Protein AF-A0A842XKF2-F1 (afdb_monomer)

Solvent-accessible surface area (backbone atoms only — not comparable to full-atom values): 44556 Å² total; per-residue (Å²): 139,77,73,93,67,65,79,71,68,53,68,72,65,58,70,78,71,80,71,83,78,85,84,82,89,79,90,79,84,79,77,77,80,40,73,62,61,57,47,56,52,50,48,52,55,49,52,49,54,36,50,52,68,66,30,60,85,83,46,47,69,69,35,35,66,56,83,80,93,69,58,52,69,53,59,50,50,55,50,38,55,50,48,57,61,28,48,61,24,48,80,67,70,38,50,69,66,24,46,53,39,48,59,62,62,43,44,48,45,51,67,65,48,50,50,62,65,71,66,69,59,45,58,62,42,52,56,52,50,56,54,43,57,63,60,63,71,77,71,86,83,79,88,77,53,34,48,76,78,48,76,51,62,39,58,86,75,33,39,28,84,39,60,36,40,37,39,32,38,67,48,49,92,83,68,36,71,64,49,40,35,40,35,35,22,56,72,83,48,77,75,47,79,42,74,31,47,81,52,100,84,27,33,37,40,73,44,75,51,46,43,35,78,35,41,38,37,33,34,46,38,36,31,22,66,76,70,37,71,29,71,57,71,83,46,73,48,58,24,38,55,86,74,45,43,48,71,45,78,74,50,58,41,63,88,70,34,38,49,64,42,60,36,42,36,38,28,38,69,49,61,60,95,42,43,56,37,81,62,51,56,34,35,32,35,34,70,73,87,69,77,44,82,33,73,43,51,80,55,98,79,34,37,37,26,64,47,78,52,42,85,54,82,43,54,40,37,35,34,46,36,35,28,28,63,69,68,37,58,37,70,52,72,80,47,71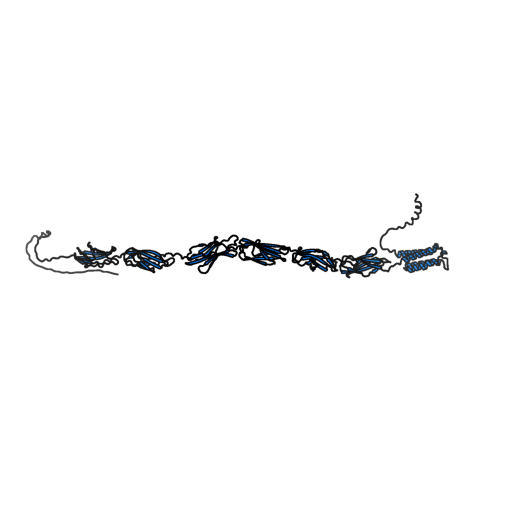,49,59,31,46,81,79,74,63,21,42,37,42,70,74,29,71,58,70,72,36,67,41,41,50,75,41,67,38,28,32,40,34,46,50,98,60,51,45,37,34,41,37,22,55,62,92,43,79,76,49,72,44,73,67,65,46,78,49,75,47,80,42,71,46,75,45,92,90,49,69,67,32,81,41,40,44,35,37,35,18,29,32,69,90,68,47,57,30,69,34,73,37,46,32,30,33,39,73,74,44,40,48,70,52,82,70,49,58,40,60,86,78,35,39,47,62,45,61,34,44,38,37,29,45,72,50,68,68,90,62,55,69,46,84,63,49,44,34,41,36,37,27,69,68,96,58,82,46,76,44,76,40,44,65,90,79,83,36,39,34,41,69,48,78,42,47,61,52,73,39,51,38,39,34,34,45,37,32,29,28,61,68,67,40,57,40,64,58,72,78,47,73,52,61,26,33,66,71,82,86,64,60,32,46,43,37,71,50,63,76,57,54,64,46,49,46,73,43,78,36,46,35,39,31,75,77,33,51,32,89,83,68,44,71,59,37,37,35,38,36,50,58,82,83,53,69,52,78,39,76,59,51,63,53,77,49,62,47,79,57,61,46,80,29,53,30,34,43,36,34,28,30,77,89,70,40,60,26,66,32,76,51,67,34,40,28,36,76,75,66,31,48,45,36,71,51,64,80,58,57,65,48,47,49,66,44,75,36,44,37,40,33,83,74,39,50,45,96,76,68,47,71,71,46,38,41,35,38,48,61,81,85,52,71,53,55,60,59,64,45,78,49,59,43,88,61,65,46,79,28,53,30,32,42,36,31,26,28,73,89,66,41,63,27,68,37,73,52,70,35,39,32,38,80,91,87,90,88,87,89,87,88,80,89,78,85,88,88,86,81,79,82,72,89,79,79,93,74,80,57,98,70,74,72,85,77,84,86,89,85,86,89,84,89,86,90,91,88,92,89,90,88,90,91,91,93,88,93,84,93,82,90,78,137

Structure (mmCIF, N/CA/C/O backbone):
data_AF-A0A842XKF2-F1
#
_entry.id   AF-A0A842XKF2-F1
#
loop_
_atom_site.group_PDB
_atom_site.id
_atom_site.type_symbol
_atom_site.label_atom_id
_atom_site.label_alt_id
_atom_site.label_comp_id
_atom_site.label_asym_id
_atom_site.label_entity_id
_atom_site.label_seq_id
_atom_site.pdbx_PDB_ins_code
_atom_site.Cartn_x
_atom_site.Cartn_y
_atom_site.Cartn_z
_atom_site.occupancy
_atom_site.B_iso_or_equiv
_atom_site.auth_seq_id
_atom_site.auth_comp_id
_atom_site.auth_asym_id
_atom_site.auth_atom_id
_atom_site.pdbx_PDB_model_num
ATOM 1 N N . MET A 1 1 ? 37.823 -21.810 -135.106 1.00 29.28 1 MET A N 1
ATOM 2 C CA . MET A 1 1 ? 38.625 -22.463 -136.179 1.00 29.28 1 MET A CA 1
ATOM 3 C C . MET A 1 1 ? 39.905 -21.656 -136.368 1.00 29.28 1 MET A C 1
ATOM 5 O O . MET A 1 1 ? 39.792 -20.449 -136.311 1.00 29.28 1 MET A O 1
ATOM 9 N N . LYS A 1 2 ? 41.113 -22.193 -136.575 1.00 41.44 2 LYS A N 1
ATOM 10 C CA . LYS A 1 2 ? 41.605 -23.583 -136.616 1.00 41.44 2 LYS A CA 1
ATOM 11 C C . LYS A 1 2 ? 42.814 -23.689 -135.672 1.00 41.44 2 LYS A C 1
ATOM 13 O O . LYS A 1 2 ? 43.673 -22.826 -135.697 1.00 41.44 2 LYS A O 1
ATOM 18 N N . LYS A 1 3 ? 42.867 -24.797 -134.924 1.00 34.66 3 LYS A N 1
ATOM 19 C CA . LYS A 1 3 ? 44.064 -25.555 -134.506 1.00 34.66 3 LYS A CA 1
ATOM 20 C C . LYS A 1 3 ? 45.355 -24.739 -134.274 1.00 34.66 3 LYS A C 1
ATOM 22 O O . LYS A 1 3 ? 46.021 -24.329 -135.214 1.00 34.66 3 LYS A O 1
ATOM 27 N N . ARG A 1 4 ? 45.871 -24.704 -133.040 1.00 43.09 4 ARG A N 1
ATOM 28 C CA . ARG A 1 4 ? 46.594 -25.868 -132.467 1.00 43.09 4 ARG A CA 1
ATOM 29 C C . ARG A 1 4 ? 47.435 -26.611 -133.527 1.00 43.09 4 ARG A C 1
ATOM 31 O O . ARG A 1 4 ? 47.161 -27.780 -133.793 1.00 43.09 4 ARG A O 1
ATOM 38 N N . ARG A 1 5 ? 48.386 -25.937 -134.192 1.00 44.81 5 ARG A N 1
ATOM 39 C CA . ARG A 1 5 ? 49.417 -26.602 -135.025 1.00 44.81 5 ARG A CA 1
ATOM 40 C C . ARG A 1 5 ? 50.716 -25.828 -135.301 1.00 44.81 5 ARG A C 1
ATOM 42 O O . ARG A 1 5 ? 51.543 -26.343 -136.040 1.00 44.81 5 ARG A O 1
ATOM 49 N N . LEU A 1 6 ? 50.956 -24.700 -134.622 1.00 37.41 6 LEU A N 1
ATOM 50 C CA . LEU A 1 6 ? 52.328 -24.257 -134.295 1.00 37.41 6 LEU A CA 1
ATOM 51 C C . LEU A 1 6 ? 52.665 -24.417 -132.793 1.00 37.41 6 LEU A C 1
ATOM 53 O O . LEU A 1 6 ? 53.823 -24.574 -132.426 1.00 37.41 6 LEU A O 1
ATOM 57 N N . ILE A 1 7 ? 51.639 -24.601 -131.949 1.00 46.97 7 ILE A N 1
ATOM 58 C CA . ILE A 1 7 ? 51.717 -25.025 -130.529 1.00 46.97 7 ILE A CA 1
ATOM 59 C C . ILE A 1 7 ? 52.040 -26.544 -130.396 1.00 46.97 7 ILE A C 1
ATOM 61 O O . ILE A 1 7 ? 51.790 -27.176 -129.379 1.00 46.97 7 ILE A O 1
ATOM 65 N N . VAL A 1 8 ? 52.578 -27.174 -131.450 1.00 46.44 8 VAL A N 1
ATOM 66 C CA . VAL A 1 8 ? 52.997 -28.599 -131.464 1.00 46.44 8 VAL A CA 1
ATOM 67 C C . VAL A 1 8 ? 54.435 -28.768 -132.000 1.00 46.44 8 VAL A C 1
ATOM 69 O O . VAL A 1 8 ? 54.899 -29.888 -132.180 1.00 46.44 8 VAL A O 1
ATOM 72 N N . ARG A 1 9 ? 55.160 -27.669 -132.285 1.00 44.06 9 ARG A N 1
ATOM 73 C CA . ARG A 1 9 ? 56.582 -27.717 -132.696 1.00 44.06 9 ARG A CA 1
ATOM 74 C C . ARG A 1 9 ? 57.517 -26.698 -132.028 1.00 44.06 9 ARG A C 1
ATOM 76 O O . ARG A 1 9 ? 58.717 -26.904 -132.110 1.00 44.06 9 ARG A O 1
ATOM 83 N N . LEU A 1 10 ? 57.015 -25.694 -131.294 1.00 43.78 10 LEU A N 1
ATOM 84 C CA . LEU A 1 10 ? 57.819 -25.004 -130.259 1.00 43.78 10 LEU A CA 1
ATOM 85 C C . LEU A 1 10 ? 57.706 -25.674 -128.875 1.00 43.78 10 LEU A C 1
ATOM 87 O O . LEU A 1 10 ? 58.613 -25.582 -128.054 1.00 43.78 10 LEU A O 1
ATOM 91 N N . THR A 1 11 ? 56.639 -26.440 -128.643 1.00 48.31 11 THR A N 1
ATOM 92 C CA . THR A 1 11 ? 56.384 -27.244 -127.430 1.00 48.31 11 THR A CA 1
ATOM 93 C C . THR A 1 11 ? 57.300 -28.466 -127.268 1.00 48.31 11 THR A C 1
ATOM 95 O O . THR A 1 11 ? 57.094 -29.261 -126.360 1.00 48.31 11 THR A O 1
ATOM 98 N N . ALA A 1 12 ? 58.319 -28.604 -128.121 1.00 43.44 12 ALA A N 1
ATOM 99 C CA . ALA A 1 12 ? 59.407 -29.572 -127.979 1.00 43.44 12 ALA A CA 1
ATOM 100 C C . ALA A 1 12 ? 60.777 -28.912 -127.713 1.00 43.44 12 ALA A C 1
ATOM 102 O O . ALA A 1 12 ? 61.742 -29.634 -127.493 1.00 43.44 12 ALA A O 1
ATOM 103 N N . LEU A 1 13 ? 60.873 -27.571 -127.725 1.00 40.31 13 LEU A N 1
ATOM 104 C CA . LEU A 1 13 ? 62.124 -26.842 -127.457 1.00 40.31 13 LEU A CA 1
ATOM 105 C C . LEU A 1 13 ? 62.076 -25.979 -126.186 1.00 40.31 13 LEU A C 1
ATOM 107 O O . LEU A 1 13 ? 63.118 -25.726 -125.598 1.00 40.31 13 LEU A O 1
ATOM 111 N N . LEU A 1 14 ? 60.885 -25.596 -125.703 1.00 40.84 14 LEU A N 1
ATOM 112 C CA . LEU A 1 14 ? 60.733 -25.015 -124.357 1.00 40.84 14 LEU A CA 1
ATOM 113 C C . LEU A 1 14 ? 60.636 -26.080 -123.244 1.00 40.84 14 LEU A C 1
ATOM 115 O O . LEU A 1 14 ? 60.607 -25.746 -122.065 1.00 40.84 14 LEU A O 1
ATOM 119 N N . LEU A 1 15 ? 60.613 -27.369 -123.609 1.00 43.44 15 LEU A N 1
ATOM 120 C CA . LEU A 1 15 ? 60.568 -28.502 -122.672 1.00 43.44 15 LEU A CA 1
ATOM 121 C C . LEU A 1 15 ? 61.918 -28.751 -121.958 1.00 43.44 15 LEU A C 1
ATOM 123 O O . LEU A 1 15 ? 62.027 -29.681 -121.169 1.00 43.44 15 LEU A O 1
ATOM 127 N N . ALA A 1 16 ? 62.933 -27.924 -122.230 1.00 36.12 16 ALA A N 1
ATOM 128 C CA . ALA A 1 16 ? 64.225 -27.917 -121.544 1.00 36.12 16 ALA A CA 1
ATOM 129 C C . ALA A 1 16 ? 64.356 -26.796 -120.487 1.00 36.12 16 ALA A C 1
ATOM 131 O O . ALA A 1 16 ? 65.379 -26.725 -119.820 1.00 36.12 16 ALA A O 1
ATOM 132 N N . LEU A 1 17 ? 63.334 -25.941 -120.315 1.00 34.88 17 LEU A N 1
ATOM 133 C CA . LEU A 1 17 ? 63.322 -24.844 -119.329 1.00 34.88 17 LEU A CA 1
ATOM 134 C C . LEU A 1 17 ? 62.232 -25.012 -118.247 1.00 34.88 17 LEU A C 1
ATOM 136 O O . LEU A 1 17 ? 61.792 -24.044 -117.635 1.00 34.88 17 LEU A O 1
ATOM 140 N N . VAL A 1 18 ? 61.779 -26.253 -118.018 1.00 35.31 18 VAL A N 1
ATOM 141 C CA . VAL A 1 18 ? 60.829 -26.632 -116.944 1.00 35.31 18 VAL A CA 1
ATOM 142 C C . VAL A 1 18 ? 61.506 -27.587 -115.943 1.00 35.31 18 VAL A C 1
ATOM 144 O O . VAL A 1 18 ? 60.953 -28.590 -115.503 1.00 35.31 18 VAL A O 1
ATOM 147 N N . LEU A 1 19 ? 62.746 -27.244 -115.604 1.00 30.33 19 LEU A N 1
ATOM 148 C CA . LEU A 1 19 ? 63.494 -27.618 -114.403 1.00 30.33 19 LEU A CA 1
ATOM 149 C C . LEU A 1 19 ? 64.160 -26.289 -113.990 1.00 30.33 19 LEU A C 1
ATOM 151 O O . LEU A 1 19 ? 64.970 -25.786 -114.756 1.00 30.33 19 LEU A O 1
ATOM 155 N N . VAL A 1 20 ? 63.812 -25.604 -112.899 1.00 32.75 20 VAL A N 1
ATOM 156 C CA . VAL A 1 20 ? 63.134 -26.025 -111.661 1.00 32.75 20 VAL A CA 1
ATOM 157 C C . VAL A 1 20 ? 62.010 -25.043 -111.279 1.00 32.75 20 VAL A C 1
ATOM 159 O O . VAL A 1 20 ? 62.024 -23.871 -111.645 1.00 32.75 20 VAL A O 1
ATOM 162 N N . SER A 1 21 ? 61.000 -25.553 -110.575 1.00 30.27 21 SER A N 1
ATOM 163 C CA . SER A 1 21 ? 59.796 -24.847 -110.121 1.00 30.27 21 SER A CA 1
ATOM 164 C C . SER A 1 21 ? 59.998 -24.011 -108.851 1.00 30.27 21 SER A C 1
ATOM 166 O O . SER A 1 21 ? 60.744 -24.408 -107.961 1.00 30.27 21 SER A O 1
ATOM 168 N N . ALA A 1 22 ? 59.222 -22.933 -108.709 1.00 31.64 22 ALA A N 1
ATOM 169 C CA . ALA A 1 22 ? 58.926 -22.331 -107.405 1.00 31.64 22 ALA A CA 1
ATOM 170 C C . ALA A 1 22 ? 57.952 -23.208 -106.577 1.00 31.64 22 ALA A C 1
ATOM 172 O O . ALA A 1 22 ? 57.341 -24.127 -107.128 1.00 31.64 22 ALA A O 1
ATOM 173 N N . LEU A 1 23 ? 57.757 -22.842 -105.296 1.00 29.22 23 LEU A N 1
ATOM 174 C CA . LEU A 1 23 ? 57.124 -23.609 -104.198 1.00 29.22 23 LEU A CA 1
ATOM 175 C C . LEU A 1 23 ? 58.020 -24.764 -103.679 1.00 29.22 23 LEU A C 1
ATOM 177 O O . LEU A 1 23 ? 58.579 -25.511 -104.470 1.00 29.22 23 LEU A O 1
ATOM 181 N N . VAL A 1 24 ? 58.202 -24.971 -102.367 1.00 27.81 24 VAL A N 1
ATOM 182 C CA . VAL A 1 24 ? 57.352 -24.611 -101.208 1.00 27.81 24 VAL A CA 1
ATOM 183 C C . VAL A 1 24 ? 58.175 -24.020 -100.043 1.00 27.81 24 VAL A C 1
ATOM 185 O O . VAL A 1 24 ? 59.340 -24.350 -99.860 1.00 27.81 24 VAL A O 1
ATOM 188 N N . MET A 1 25 ? 57.540 -23.144 -99.257 1.00 30.52 25 MET A N 1
ATOM 189 C CA . MET A 1 25 ? 58.054 -22.530 -98.020 1.00 30.52 25 MET A CA 1
ATOM 190 C C . MET A 1 25 ? 58.210 -23.556 -96.882 1.00 30.52 25 MET A C 1
ATOM 192 O O . MET A 1 25 ? 57.329 -24.392 -96.749 1.00 30.52 25 MET A O 1
ATOM 196 N N . THR A 1 26 ? 59.227 -23.419 -96.016 1.00 25.20 26 THR A N 1
ATOM 197 C CA . THR A 1 26 ? 59.100 -23.224 -94.543 1.00 25.20 26 THR A CA 1
ATOM 198 C C . THR A 1 26 ? 60.454 -23.375 -93.826 1.00 25.20 26 THR A C 1
ATOM 200 O O . THR A 1 26 ? 61.096 -24.403 -93.994 1.00 25.20 26 THR A O 1
ATOM 203 N N . VAL A 1 27 ? 60.822 -22.371 -93.010 1.00 25.69 27 VAL A N 1
ATOM 204 C CA . VAL A 1 27 ? 61.195 -22.434 -91.565 1.00 25.69 27 VAL A CA 1
ATOM 205 C C . VAL A 1 27 ? 61.929 -23.694 -91.033 1.00 25.69 27 VAL A C 1
ATOM 207 O O . VAL A 1 27 ? 61.409 -24.789 -91.245 1.00 25.69 27 VAL A O 1
ATOM 210 N N . PRO A 1 28 ? 62.946 -23.594 -90.138 1.00 34.16 28 PRO A N 1
ATOM 211 C CA . PRO A 1 28 ? 63.866 -22.489 -89.800 1.00 34.16 28 PRO A CA 1
ATOM 212 C C . PRO A 1 28 ? 65.361 -22.914 -89.850 1.00 34.16 28 PRO A C 1
ATOM 214 O O . PRO A 1 28 ? 65.658 -24.075 -90.091 1.00 34.16 28 PRO A O 1
ATOM 217 N N . ALA A 1 29 ? 66.255 -21.988 -89.476 1.00 26.94 29 ALA A N 1
ATOM 218 C CA . ALA A 1 29 ? 67.530 -22.202 -88.764 1.00 26.94 29 ALA A CA 1
ATOM 219 C C . ALA A 1 29 ? 68.623 -23.155 -89.318 1.00 26.94 29 ALA A C 1
ATOM 221 O O . ALA A 1 29 ? 68.390 -24.291 -89.715 1.00 26.94 29 ALA A O 1
ATOM 222 N N . ALA A 1 30 ? 69.869 -22.715 -89.092 1.00 25.41 30 ALA A N 1
ATOM 223 C CA . ALA A 1 30 ? 71.128 -23.442 -89.280 1.00 25.41 30 ALA A CA 1
ATOM 224 C C . ALA A 1 30 ? 71.546 -23.730 -90.733 1.00 25.41 30 ALA A C 1
ATOM 226 O O . ALA A 1 30 ? 70.745 -23.727 -91.658 1.00 25.41 30 ALA A O 1
ATOM 227 N N . VAL A 1 31 ? 72.850 -24.000 -90.887 1.00 30.97 31 VAL A N 1
ATOM 228 C CA . VAL A 1 31 ? 73.543 -24.221 -92.168 1.00 30.97 31 VAL A CA 1
ATOM 229 C C . VAL A 1 31 ? 73.441 -22.964 -93.053 1.00 30.97 31 VAL A C 1
ATOM 231 O O . VAL A 1 31 ? 72.602 -22.844 -93.932 1.00 30.97 31 VAL A O 1
ATOM 234 N N . GLY A 1 32 ? 74.283 -21.954 -92.836 1.00 36.12 32 GLY A N 1
ATOM 235 C CA . GLY A 1 32 ? 75.720 -22.180 -92.955 1.00 36.12 32 GLY A CA 1
ATOM 236 C C . GLY A 1 32 ? 76.026 -22.709 -94.356 1.00 36.12 32 GLY A C 1
ATOM 237 O O . GLY A 1 32 ? 76.591 -23.791 -94.474 1.00 36.12 32 GLY A O 1
ATOM 238 N N . SER A 1 33 ? 75.595 -21.977 -95.395 1.00 39.38 33 SER A N 1
ATOM 239 C CA . SER A 1 33 ? 76.171 -22.090 -96.738 1.00 39.38 33 SER A CA 1
ATOM 240 C C . SER A 1 33 ? 77.654 -21.831 -96.561 1.00 39.38 33 SER A C 1
ATOM 242 O O . SER A 1 33 ? 78.052 -20.708 -96.240 1.00 39.38 33 SER A O 1
ATOM 244 N N . ASN A 1 34 ? 78.423 -22.910 -96.558 1.00 49.12 34 ASN A N 1
ATOM 245 C CA . ASN A 1 34 ? 79.665 -22.936 -95.817 1.00 49.12 34 ASN A CA 1
ATOM 246 C C . ASN A 1 34 ? 80.613 -21.940 -96.490 1.00 49.12 34 ASN A C 1
ATOM 248 O O . ASN A 1 34 ? 80.682 -21.907 -97.719 1.00 49.12 34 ASN A O 1
ATOM 252 N N . GLN A 1 35 ? 81.368 -21.149 -95.723 1.00 57.91 35 GLN A N 1
ATOM 253 C CA . GLN A 1 35 ? 82.411 -20.308 -96.325 1.00 57.91 35 GLN A CA 1
ATOM 254 C C . GLN A 1 35 ? 83.351 -21.191 -97.173 1.00 57.91 35 GLN A C 1
ATOM 256 O O . GLN A 1 35 ? 83.748 -20.801 -98.262 1.00 57.91 35 GLN A O 1
ATOM 261 N N . SER A 1 36 ? 83.565 -22.439 -96.727 1.00 59.50 36 SER A N 1
ATOM 262 C CA . SER A 1 36 ? 84.170 -23.543 -97.488 1.00 59.50 36 SER A CA 1
ATOM 263 C C . SER A 1 36 ? 83.517 -23.813 -98.851 1.00 59.50 36 SER A C 1
ATOM 265 O O . SER A 1 36 ? 84.232 -23.910 -99.834 1.00 59.50 36 SER A O 1
ATOM 267 N N . ASP A 1 37 ? 82.186 -23.902 -98.950 1.00 64.50 37 ASP A N 1
ATOM 268 C CA . ASP A 1 37 ? 81.491 -24.258 -100.199 1.00 64.50 37 ASP A CA 1
ATOM 269 C C . ASP A 1 37 ? 81.633 -23.141 -101.252 1.00 64.50 37 ASP A C 1
ATOM 271 O O . ASP A 1 37 ? 81.698 -23.402 -102.455 1.00 64.50 37 ASP A O 1
ATOM 275 N N . GLN A 1 38 ? 81.682 -21.878 -100.804 1.00 69.31 38 GLN A N 1
ATOM 276 C CA . GLN A 1 38 ? 81.962 -20.732 -101.674 1.00 69.31 38 GLN A CA 1
ATOM 277 C C . GLN A 1 38 ? 83.448 -20.648 -102.054 1.00 69.31 38 GLN A C 1
ATOM 279 O O . GLN A 1 38 ? 83.754 -20.311 -103.197 1.00 69.31 38 GLN A O 1
ATOM 284 N N . LEU A 1 39 ? 84.361 -20.997 -101.142 1.00 74.62 39 LEU A N 1
ATOM 285 C CA . LEU A 1 39 ? 85.799 -21.084 -101.421 1.00 74.62 39 LEU A CA 1
ATOM 286 C C . LEU A 1 39 ? 86.109 -22.173 -102.459 1.00 74.62 39 LEU A C 1
ATOM 288 O O . LEU A 1 39 ? 86.736 -21.868 -103.471 1.00 74.62 39 LEU A O 1
ATOM 292 N N . ASP A 1 40 ? 85.574 -23.384 -102.279 1.00 76.44 40 ASP A N 1
ATOM 293 C CA . ASP A 1 40 ? 85.720 -24.510 -103.212 1.00 76.44 40 ASP A CA 1
ATOM 294 C C . ASP A 1 40 ? 85.232 -24.137 -104.631 1.00 76.44 40 ASP A C 1
ATOM 296 O O . ASP A 1 40 ? 85.841 -24.505 -105.642 1.00 76.44 40 ASP A O 1
ATOM 300 N N . LEU A 1 41 ? 84.140 -23.364 -104.728 1.00 78.12 41 LEU A N 1
ATOM 301 C CA . LEU A 1 41 ? 83.618 -22.853 -105.999 1.00 78.12 41 LEU A CA 1
ATOM 302 C C . LEU A 1 41 ? 84.565 -21.830 -106.649 1.00 78.12 41 LEU A C 1
ATOM 304 O O . LEU A 1 41 ? 84.804 -21.896 -107.856 1.00 78.12 41 LEU A O 1
ATOM 308 N N . ILE A 1 42 ? 85.103 -20.892 -105.867 1.00 79.69 42 ILE A N 1
ATOM 309 C CA . ILE A 1 42 ? 86.026 -19.852 -106.342 1.00 79.69 42 ILE A CA 1
ATOM 310 C C . ILE A 1 42 ? 87.344 -20.472 -106.833 1.00 79.69 42 ILE A C 1
ATOM 312 O O . ILE A 1 42 ? 87.829 -20.110 -107.907 1.00 79.69 42 ILE A O 1
ATOM 316 N N . GLU A 1 43 ? 87.902 -21.435 -106.096 1.00 81.38 43 GLU A N 1
ATOM 317 C CA . GLU A 1 43 ? 89.127 -22.147 -106.483 1.00 81.38 43 GLU A CA 1
ATOM 318 C C . GLU A 1 43 ? 88.930 -22.946 -107.782 1.00 81.38 43 GLU A C 1
ATOM 320 O O . GLU A 1 43 ? 89.731 -22.819 -108.712 1.00 81.38 43 GLU A O 1
ATOM 325 N N . SER A 1 44 ? 87.808 -23.664 -107.912 1.00 80.94 44 SER A N 1
ATOM 326 C CA . SER A 1 44 ? 87.435 -24.397 -109.134 1.00 80.94 44 SER A CA 1
ATOM 327 C C . SER A 1 44 ? 87.352 -23.495 -110.380 1.00 80.94 44 SER A C 1
ATOM 329 O O . SER A 1 44 ? 87.874 -23.837 -111.447 1.00 80.94 44 SER A O 1
ATOM 331 N N . LEU A 1 45 ? 86.761 -22.300 -110.252 1.00 83.94 45 LEU A N 1
ATOM 332 C CA . LEU A 1 45 ? 86.660 -21.331 -111.354 1.00 83.94 45 LEU A CA 1
ATOM 333 C C . LEU A 1 45 ? 88.030 -20.754 -111.763 1.00 83.94 45 LEU A C 1
ATOM 335 O O . LEU A 1 45 ? 88.275 -20.507 -112.949 1.00 83.94 45 LEU A O 1
ATOM 339 N N . LEU A 1 46 ? 88.947 -20.573 -110.807 1.00 85.81 46 LEU A N 1
ATOM 340 C CA . LEU A 1 46 ? 90.320 -20.131 -111.075 1.00 85.81 46 LEU A CA 1
ATOM 341 C C . LEU A 1 46 ? 91.145 -21.212 -111.792 1.00 85.81 46 LEU A C 1
ATOM 343 O O . LEU A 1 46 ? 91.896 -20.894 -112.722 1.00 85.81 46 LEU A O 1
ATOM 347 N N . GLU A 1 47 ? 90.988 -22.486 -111.425 1.00 84.94 47 GLU A N 1
ATOM 348 C CA . GLU A 1 47 ? 91.620 -23.592 -112.151 1.00 84.94 47 GLU A CA 1
ATOM 349 C C . GLU A 1 47 ? 91.108 -23.708 -113.594 1.00 84.94 47 GLU A C 1
ATOM 351 O O . GLU A 1 47 ? 91.910 -23.894 -114.518 1.00 84.94 47 GLU A O 1
ATOM 356 N N . GLU A 1 48 ? 89.799 -23.557 -113.823 1.00 84.75 48 GLU A N 1
ATOM 357 C CA . GLU A 1 48 ? 89.219 -23.560 -115.173 1.00 84.75 48 GLU A CA 1
ATOM 358 C C . GLU A 1 48 ? 89.845 -22.455 -116.041 1.00 84.75 48 GLU A C 1
ATOM 360 O O . GLU A 1 48 ? 90.365 -22.734 -117.127 1.00 84.75 48 GLU A O 1
ATOM 365 N N . LEU A 1 49 ? 89.890 -21.220 -115.529 1.00 84.62 49 LEU A N 1
ATOM 366 C CA . LEU A 1 49 ? 90.480 -20.065 -116.212 1.00 84.62 49 LEU A CA 1
ATOM 367 C C . LEU A 1 49 ? 91.953 -20.309 -116.606 1.00 84.62 49 LEU A C 1
ATOM 369 O O . LEU A 1 49 ? 92.365 -20.011 -117.732 1.00 84.62 49 LEU A O 1
ATOM 373 N N . SER A 1 50 ? 92.745 -20.894 -115.702 1.00 84.44 50 SER A N 1
ATOM 374 C CA . SER A 1 50 ? 94.156 -21.236 -115.942 1.00 84.44 50 SER A CA 1
ATOM 375 C C . SER A 1 50 ? 94.328 -22.306 -117.035 1.00 84.44 50 SER A C 1
ATOM 377 O O . SER A 1 50 ? 95.209 -22.212 -117.903 1.00 84.44 50 SER A O 1
ATOM 379 N N . ASN A 1 51 ? 93.452 -23.315 -117.042 1.00 82.69 51 ASN A N 1
ATOM 380 C CA . ASN A 1 51 ? 93.454 -24.390 -118.034 1.00 82.69 51 ASN A CA 1
ATOM 381 C C . ASN A 1 51 ? 93.050 -23.899 -119.432 1.00 82.69 51 ASN A C 1
ATOM 383 O O . ASN A 1 51 ? 93.676 -24.284 -120.425 1.00 82.69 51 ASN A O 1
ATOM 387 N N . GLU A 1 52 ? 92.051 -23.017 -119.531 1.00 82.94 52 GLU A N 1
ATOM 388 C CA . GLU A 1 52 ? 91.630 -22.451 -120.814 1.00 82.94 52 GLU A CA 1
ATOM 389 C C . GLU A 1 52 ? 92.739 -21.613 -121.459 1.00 82.94 52 GLU A C 1
ATOM 391 O O . GLU A 1 52 ? 93.070 -21.843 -122.624 1.00 82.94 52 GLU A O 1
ATOM 396 N N . ILE A 1 53 ? 93.382 -20.719 -120.698 1.00 81.62 53 ILE A N 1
ATOM 397 C CA . ILE A 1 53 ? 94.525 -19.910 -121.165 1.00 81.62 53 ILE A CA 1
ATOM 398 C C . ILE A 1 53 ? 95.677 -20.809 -121.649 1.00 81.62 53 ILE A C 1
ATOM 400 O O . ILE A 1 53 ? 96.315 -20.534 -122.673 1.00 81.62 53 ILE A O 1
ATOM 404 N N . SER A 1 54 ? 95.918 -21.929 -120.963 1.00 80.25 54 SER A N 1
ATOM 405 C CA . SER A 1 54 ? 96.954 -22.903 -121.327 1.00 80.25 54 SER A CA 1
ATOM 406 C C . SER A 1 54 ? 96.670 -23.635 -122.650 1.00 80.25 54 SER A C 1
ATOM 408 O O . SER A 1 54 ? 97.605 -24.026 -123.353 1.00 80.25 54 SER A O 1
ATOM 410 N N . ASN A 1 55 ? 95.403 -23.802 -123.041 1.00 79.75 55 ASN A N 1
ATOM 411 C CA . ASN A 1 55 ? 95.018 -24.644 -124.171 1.00 79.75 55 ASN A CA 1
ATOM 412 C C . ASN A 1 55 ? 95.334 -24.012 -125.546 1.00 79.75 55 ASN A C 1
ATOM 414 O O . ASN A 1 55 ? 94.703 -23.045 -125.979 1.00 79.75 55 ASN A O 1
ATOM 418 N N . ARG A 1 56 ? 96.273 -24.619 -126.288 1.00 68.00 56 ARG A N 1
ATOM 419 C CA . ARG A 1 56 ? 96.682 -24.183 -127.640 1.00 68.00 56 ARG A CA 1
ATOM 420 C C . ARG A 1 56 ? 95.618 -24.357 -128.730 1.00 68.00 56 ARG A C 1
ATOM 422 O O . ARG A 1 56 ? 95.764 -23.744 -129.781 1.00 68.00 56 ARG A O 1
ATOM 429 N N . THR A 1 57 ? 94.596 -25.195 -128.532 1.00 70.88 57 THR A N 1
ATOM 430 C CA . THR A 1 57 ? 93.505 -25.354 -129.514 1.00 70.88 57 THR A CA 1
ATOM 431 C C . THR A 1 57 ? 92.323 -24.427 -129.248 1.00 70.88 57 THR A C 1
ATOM 433 O O . THR A 1 57 ? 91.655 -24.061 -130.211 1.00 70.88 57 THR A O 1
ATOM 436 N N . LYS A 1 58 ? 92.082 -24.006 -127.991 1.00 71.56 58 LYS A N 1
ATOM 437 C CA . LYS A 1 58 ? 91.095 -22.952 -127.677 1.00 71.56 58 LYS A CA 1
ATOM 438 C C . LYS A 1 58 ? 91.656 -21.570 -128.027 1.00 71.56 58 LYS A C 1
ATOM 440 O O . LYS A 1 58 ? 90.994 -20.807 -128.722 1.00 71.56 58 LYS A O 1
ATOM 445 N N . TYR A 1 59 ? 92.899 -21.290 -127.630 1.00 75.81 59 TYR A N 1
ATOM 446 C CA . TYR A 1 59 ? 93.597 -20.047 -127.963 1.00 75.81 59 TYR A CA 1
ATOM 447 C C . TYR A 1 59 ? 94.931 -20.372 -128.654 1.00 75.81 59 TYR A C 1
ATOM 449 O O . TYR A 1 59 ? 95.841 -20.889 -127.994 1.00 75.81 59 TYR A O 1
ATOM 457 N N . PRO A 1 60 ? 95.083 -20.104 -129.964 1.00 67.19 60 PRO A N 1
ATOM 458 C CA . PRO A 1 60 ? 96.286 -20.456 -130.715 1.00 67.19 60 PRO A CA 1
ATOM 459 C C . PRO A 1 60 ? 97.440 -19.468 -130.433 1.00 67.19 60 PRO A C 1
ATOM 461 O O . PRO A 1 60 ? 97.318 -18.585 -129.580 1.00 67.19 60 PRO A O 1
ATOM 464 N N . VAL A 1 61 ? 98.604 -19.657 -131.062 1.00 69.06 61 VAL A N 1
ATOM 465 C CA . VAL A 1 61 ? 99.829 -18.879 -130.758 1.00 69.06 61 VAL A CA 1
ATOM 466 C C . VAL A 1 61 ? 99.665 -17.422 -131.197 1.00 69.06 61 VAL A C 1
ATOM 468 O O . VAL A 1 61 ? 99.987 -16.504 -130.447 1.00 69.06 61 VAL A O 1
ATOM 471 N N . GLU A 1 62 ? 99.054 -17.236 -132.360 1.00 68.56 62 GLU A N 1
ATOM 472 C CA . GLU A 1 62 ? 98.754 -15.977 -133.036 1.00 68.56 62 GLU A CA 1
ATOM 473 C C . GLU A 1 62 ? 97.953 -15.010 -132.144 1.00 68.56 62 GLU A C 1
ATOM 475 O O . GLU A 1 62 ? 98.162 -13.802 -132.202 1.00 68.56 62 GLU A O 1
ATOM 480 N N . ALA A 1 63 ? 97.105 -15.532 -131.245 1.00 68.94 63 ALA A N 1
ATOM 481 C CA . ALA A 1 63 ? 96.300 -14.737 -130.310 1.00 68.94 63 ALA A CA 1
ATOM 482 C C . ALA A 1 63 ? 97.126 -13.977 -129.244 1.00 68.94 63 ALA A C 1
ATOM 484 O O . ALA A 1 63 ? 96.566 -13.205 -128.470 1.00 68.94 63 ALA A O 1
ATOM 485 N N . PHE A 1 64 ? 98.443 -14.201 -129.179 1.00 73.25 64 PHE A N 1
ATOM 486 C CA . PHE A 1 64 ? 99.376 -13.569 -128.236 1.00 73.25 64 PHE A CA 1
ATOM 487 C C . PHE A 1 64 ? 100.548 -12.844 -128.944 1.00 73.25 64 PHE A C 1
ATOM 489 O O . PHE A 1 64 ? 101.486 -12.379 -128.284 1.00 73.25 64 PHE A O 1
ATOM 496 N N . GLU A 1 65 ? 100.549 -12.774 -130.284 1.00 63.53 65 GLU A N 1
ATOM 497 C CA . GLU A 1 65 ? 101.729 -12.363 -131.070 1.00 63.53 65 GLU A CA 1
ATOM 498 C C . GLU A 1 65 ? 101.925 -10.848 -131.231 1.00 63.53 65 GLU A C 1
ATOM 500 O O . GLU A 1 65 ? 103.015 -10.413 -131.608 1.00 63.53 65 GLU A O 1
ATOM 505 N N . HIS A 1 66 ? 100.927 -10.014 -130.933 1.00 60.22 66 HIS A N 1
ATOM 506 C CA . HIS A 1 66 ? 101.033 -8.580 -131.203 1.00 60.22 66 HIS A CA 1
ATOM 507 C C . HIS A 1 66 ? 101.677 -7.778 -130.048 1.00 60.22 66 HIS A C 1
ATOM 509 O O . HIS A 1 66 ? 101.484 -8.064 -128.868 1.00 60.22 66 HIS A O 1
ATOM 515 N N . LYS A 1 67 ? 102.435 -6.732 -130.420 1.00 55.41 67 LYS A N 1
ATOM 516 C CA . LYS A 1 67 ? 103.191 -5.787 -129.561 1.00 55.41 67 LYS A CA 1
ATOM 517 C C . LYS A 1 67 ? 104.253 -6.403 -128.613 1.00 55.41 67 LYS A C 1
ATOM 519 O O . LYS A 1 67 ? 103.966 -6.918 -127.536 1.00 55.41 67 LYS A O 1
ATOM 524 N N . ASN A 1 68 ? 105.507 -6.147 -128.998 1.00 54.47 68 ASN A N 1
ATOM 525 C CA . ASN A 1 68 ? 106.753 -6.167 -128.217 1.00 54.47 68 ASN A CA 1
ATOM 526 C C . ASN A 1 68 ? 107.253 -7.481 -127.582 1.00 54.47 68 ASN A C 1
ATOM 528 O O . ASN A 1 68 ? 106.545 -8.474 -127.410 1.00 54.47 68 ASN A O 1
ATOM 532 N N . GLU A 1 69 ? 108.566 -7.440 -127.329 1.00 57.28 69 GLU A N 1
ATOM 533 C CA . GLU A 1 69 ? 109.505 -8.558 -127.245 1.00 57.28 69 GLU A CA 1
ATOM 534 C C . GLU A 1 69 ? 109.231 -9.529 -126.089 1.00 57.28 69 GLU A C 1
ATOM 536 O O . GLU A 1 69 ? 109.304 -9.187 -124.911 1.00 57.28 69 GLU A O 1
ATOM 541 N N . GLY A 1 70 ? 108.977 -10.786 -126.445 1.00 61.09 70 GLY A N 1
ATOM 542 C CA . GLY A 1 70 ? 108.845 -11.902 -125.518 1.00 61.09 70 GLY A CA 1
ATOM 543 C C . GLY A 1 70 ? 108.303 -13.129 -126.241 1.00 61.09 70 GLY A C 1
ATOM 544 O O . GLY A 1 70 ? 107.499 -13.003 -127.161 1.00 61.09 70 GLY A O 1
ATOM 545 N N . SER A 1 71 ? 108.736 -14.325 -125.839 1.00 69.19 71 SER A N 1
ATOM 546 C CA . SER A 1 71 ? 108.143 -15.566 -126.353 1.00 69.19 71 SER A CA 1
ATOM 547 C C . SER A 1 71 ? 106.655 -15.623 -125.989 1.00 69.19 71 SER A C 1
ATOM 549 O O . SER A 1 71 ? 106.309 -15.422 -124.823 1.00 69.19 71 SER A O 1
ATOM 551 N N . VAL A 1 72 ? 105.788 -15.951 -126.954 1.00 71.38 72 VAL A N 1
ATOM 552 C CA . VAL A 1 72 ? 104.350 -16.202 -126.722 1.00 71.38 72 VAL A CA 1
ATOM 553 C C . VAL A 1 72 ? 104.138 -17.229 -125.605 1.00 71.38 72 VAL A C 1
ATOM 555 O O . VAL A 1 72 ? 103.289 -17.047 -124.733 1.00 71.38 72 VAL A O 1
ATOM 558 N N . GLU A 1 73 ? 104.978 -18.265 -125.582 1.00 72.00 73 GLU A N 1
ATOM 559 C CA . GLU A 1 73 ? 104.999 -19.296 -124.543 1.00 72.00 73 GLU A CA 1
ATOM 560 C C . GLU A 1 73 ? 105.211 -18.695 -123.140 1.00 72.00 73 GLU A C 1
ATOM 562 O O . GLU A 1 73 ? 104.582 -19.108 -122.167 1.00 72.00 73 GLU A O 1
ATOM 567 N N . GLY A 1 74 ? 106.062 -17.667 -123.048 1.00 76.38 74 GLY A N 1
ATOM 568 C CA . GLY A 1 74 ? 106.349 -16.943 -121.812 1.00 76.38 74 GLY A CA 1
ATOM 569 C C . GLY A 1 74 ? 105.193 -16.055 -121.350 1.00 76.38 74 GLY A C 1
ATOM 570 O O . GLY A 1 74 ? 104.890 -16.048 -120.159 1.00 76.38 74 GLY A O 1
ATOM 571 N N . LYS A 1 75 ? 104.511 -15.353 -122.272 1.00 79.12 75 LYS A N 1
ATOM 572 C CA . LYS A 1 75 ? 103.324 -14.532 -121.948 1.00 79.12 75 LYS A CA 1
ATOM 573 C C . LYS A 1 75 ? 102.196 -15.403 -121.377 1.00 79.12 75 LYS A C 1
ATOM 575 O O . LYS A 1 75 ? 101.640 -15.075 -120.331 1.00 79.12 75 LYS A O 1
ATOM 580 N N . ARG A 1 76 ? 101.916 -16.547 -122.017 1.00 80.19 76 ARG A N 1
ATOM 581 C CA . ARG A 1 76 ? 100.894 -17.514 -121.578 1.00 80.19 76 ARG A CA 1
ATOM 582 C C . ARG A 1 76 ? 101.222 -18.117 -120.209 1.00 80.19 76 ARG A C 1
ATOM 584 O O . ARG A 1 76 ? 100.409 -18.024 -119.296 1.00 80.19 76 ARG A O 1
ATOM 591 N N . GLY A 1 77 ? 102.433 -18.655 -120.034 1.00 80.38 77 GLY A N 1
ATOM 592 C CA . GLY A 1 77 ? 102.857 -19.246 -118.758 1.00 80.38 77 GLY A CA 1
ATOM 593 C C . GLY A 1 77 ? 102.861 -18.250 -117.592 1.00 80.38 77 GLY A C 1
ATOM 594 O O . GLY A 1 77 ? 102.488 -18.600 -116.475 1.00 80.38 77 GLY A O 1
ATOM 595 N N . ALA A 1 78 ? 103.218 -16.986 -117.840 1.00 82.06 78 ALA A N 1
ATOM 596 C CA . ALA A 1 78 ? 103.196 -15.942 -116.816 1.00 82.06 78 ALA A CA 1
ATOM 597 C C . ALA A 1 78 ? 101.777 -15.565 -116.341 1.00 82.06 78 ALA A C 1
ATOM 599 O O . ALA A 1 78 ? 101.631 -15.135 -115.197 1.00 82.06 78 ALA A O 1
ATOM 600 N N . LEU A 1 79 ? 100.746 -15.748 -117.175 1.00 82.50 79 LEU A N 1
ATOM 601 C CA . LEU A 1 79 ? 99.344 -15.544 -116.792 1.00 82.50 79 LEU A CA 1
ATOM 602 C C . LEU A 1 79 ? 98.842 -16.675 -115.881 1.00 82.50 79 LEU A C 1
ATOM 604 O O . LEU A 1 79 ? 98.356 -16.401 -114.784 1.00 82.50 79 LEU A O 1
ATOM 608 N N . CYS A 1 80 ? 99.072 -17.935 -116.261 1.00 84.31 80 CYS A N 1
ATOM 609 C CA . CYS A 1 80 ? 98.720 -19.098 -115.435 1.00 84.31 80 CYS A CA 1
ATOM 610 C C . CYS A 1 80 ? 99.444 -19.081 -114.074 1.00 84.31 80 CYS A C 1
ATOM 612 O O . CYS A 1 80 ? 98.838 -19.351 -113.039 1.00 84.31 80 CYS A O 1
ATOM 614 N N . ASN A 1 81 ? 100.717 -18.663 -114.047 1.00 86.50 81 ASN A N 1
ATOM 615 C CA . ASN A 1 81 ? 101.479 -18.491 -112.803 1.00 86.50 81 ASN A CA 1
ATOM 616 C C . ASN A 1 81 ? 100.887 -17.418 -111.870 1.00 86.50 81 ASN A C 1
ATOM 618 O O . ASN A 1 81 ? 101.024 -17.535 -110.652 1.00 86.50 81 ASN A O 1
ATOM 622 N N . LYS A 1 82 ? 100.245 -16.369 -112.405 1.00 86.00 82 LYS A N 1
ATOM 623 C CA . LYS A 1 82 ? 99.560 -15.367 -111.573 1.00 86.00 82 LYS A CA 1
ATOM 624 C C . LYS A 1 82 ? 98.272 -15.921 -110.982 1.00 86.00 82 LYS A C 1
ATOM 626 O O . LYS A 1 82 ? 98.063 -15.713 -109.793 1.00 86.00 82 LYS A O 1
ATOM 631 N N . ILE A 1 83 ? 97.489 -16.669 -111.765 1.00 86.38 83 ILE A N 1
ATOM 632 C CA . ILE A 1 83 ? 96.257 -17.335 -111.307 1.00 86.38 83 ILE A CA 1
ATOM 633 C C . ILE A 1 83 ? 96.562 -18.332 -110.180 1.00 86.38 83 ILE A C 1
ATOM 635 O O . ILE A 1 83 ? 95.977 -18.231 -109.106 1.00 86.38 83 ILE A O 1
ATOM 639 N N . GLY A 1 84 ? 97.554 -19.215 -110.347 1.00 84.25 84 GLY A N 1
ATOM 640 C CA . GLY A 1 84 ? 97.961 -20.135 -109.271 1.00 84.25 84 GLY A CA 1
ATOM 641 C C . GLY A 1 84 ? 98.419 -19.410 -107.997 1.00 84.25 84 GLY A C 1
ATOM 642 O O . GLY A 1 84 ? 98.171 -19.858 -106.885 1.00 84.25 84 GLY A O 1
ATOM 643 N N . ALA A 1 85 ? 99.019 -18.225 -108.135 1.00 85.75 85 ALA A N 1
ATOM 644 C CA . ALA A 1 85 ? 99.423 -17.412 -106.994 1.00 85.75 85 ALA A CA 1
ATOM 645 C C . ALA A 1 85 ? 98.283 -16.566 -106.378 1.00 85.75 85 ALA A C 1
ATOM 647 O O . ALA A 1 85 ? 98.561 -15.829 -105.430 1.00 85.75 85 ALA A O 1
ATOM 648 N N . VAL A 1 86 ? 97.059 -16.627 -106.916 1.00 85.75 86 VAL A N 1
ATOM 649 C CA . VAL A 1 86 ? 95.814 -16.148 -106.284 1.00 85.75 86 VAL A CA 1
ATOM 650 C C . VAL A 1 86 ? 95.193 -17.280 -105.474 1.00 85.75 86 VAL A C 1
ATOM 652 O O . VAL A 1 86 ? 94.855 -17.049 -104.320 1.00 85.75 86 VAL A O 1
ATOM 655 N N . ILE A 1 87 ? 95.112 -18.493 -106.037 1.00 85.94 87 ILE A N 1
ATOM 656 C CA . ILE A 1 87 ? 94.605 -19.692 -105.342 1.00 85.94 87 ILE A CA 1
ATOM 657 C C . ILE A 1 87 ? 95.330 -19.851 -103.995 1.00 85.94 87 ILE A C 1
ATOM 659 O O . ILE A 1 87 ? 94.697 -19.799 -102.948 1.00 85.94 87 ILE A O 1
ATOM 663 N N . ASN A 1 88 ? 96.667 -19.810 -103.992 1.00 86.12 88 ASN A N 1
ATOM 664 C CA . ASN A 1 88 ? 97.471 -19.851 -102.760 1.00 86.12 88 ASN A CA 1
ATOM 665 C C . ASN A 1 88 ? 97.186 -18.710 -101.748 1.00 86.12 88 ASN A C 1
ATOM 667 O O . ASN A 1 88 ? 97.558 -18.821 -100.581 1.00 86.12 88 ASN A O 1
ATOM 671 N N . GLN A 1 89 ? 96.630 -17.567 -102.173 1.00 83.75 89 GLN A N 1
ATOM 672 C CA . GLN A 1 89 ? 96.215 -16.488 -101.261 1.00 83.75 89 GLN A CA 1
ATOM 673 C C . GLN A 1 89 ? 94.817 -16.740 -100.686 1.00 83.75 89 GLN A C 1
ATOM 675 O O . GLN A 1 89 ? 94.563 -16.340 -99.554 1.00 83.75 89 GLN A O 1
ATOM 680 N N . ILE A 1 90 ? 93.944 -17.418 -101.432 1.00 82.06 90 ILE A N 1
ATOM 681 C CA . ILE A 1 90 ? 92.604 -17.833 -101.003 1.00 82.06 90 ILE A CA 1
ATOM 682 C C . ILE A 1 90 ? 92.720 -18.977 -99.986 1.00 82.06 90 ILE A C 1
ATOM 684 O O . ILE A 1 90 ? 92.231 -18.821 -98.869 1.00 82.06 90 ILE A O 1
ATOM 688 N N . GLU A 1 91 ? 93.509 -20.018 -100.283 1.00 82.12 91 GLU A N 1
ATOM 689 C CA . GLU A 1 91 ? 93.867 -21.096 -99.339 1.00 82.12 91 GLU A CA 1
ATOM 690 C C . GLU A 1 91 ? 94.446 -20.555 -98.012 1.00 82.12 91 GLU A C 1
ATOM 692 O O . GLU A 1 91 ? 94.243 -21.121 -96.937 1.00 82.12 91 GLU A O 1
ATOM 697 N N . ALA A 1 92 ? 95.180 -19.437 -98.074 1.00 76.44 92 ALA A N 1
ATOM 698 C CA . ALA A 1 92 ? 95.789 -18.776 -96.918 1.00 76.44 92 ALA A CA 1
ATOM 699 C C . ALA A 1 92 ? 94.859 -17.780 -96.188 1.00 76.44 92 ALA A C 1
ATOM 701 O O . ALA A 1 92 ? 95.307 -17.105 -95.257 1.00 76.44 92 ALA A O 1
ATOM 702 N N . GLY A 1 93 ? 93.596 -17.637 -96.607 1.00 70.50 93 GLY A N 1
ATOM 703 C CA . GLY A 1 93 ? 92.623 -16.699 -96.029 1.00 70.50 93 GLY A CA 1
ATOM 704 C C . GLY A 1 93 ? 92.875 -15.216 -96.347 1.00 70.50 93 GLY A C 1
ATOM 705 O O . GLY A 1 93 ? 92.269 -14.332 -95.743 1.00 70.50 93 GLY A O 1
ATOM 706 N N . ALA A 1 94 ? 93.778 -14.907 -97.279 1.00 77.44 94 ALA A N 1
ATOM 707 C CA . ALA A 1 94 ? 94.216 -13.554 -97.624 1.00 77.44 94 ALA A CA 1
ATOM 708 C C . ALA A 1 94 ? 93.383 -12.941 -98.771 1.00 77.44 94 ALA A C 1
ATOM 710 O O . ALA A 1 94 ? 93.931 -12.417 -99.746 1.00 77.44 94 ALA A O 1
ATOM 711 N N . PHE A 1 95 ? 92.053 -12.996 -98.646 1.00 78.50 95 PHE A N 1
ATOM 712 C CA . PHE A 1 95 ? 91.089 -12.709 -99.722 1.00 78.50 95 PHE A CA 1
ATOM 713 C C . PHE A 1 95 ? 91.241 -11.326 -100.373 1.00 78.50 95 PHE A C 1
ATOM 715 O O . PHE A 1 95 ? 91.184 -11.222 -101.595 1.00 78.50 95 PHE A O 1
ATOM 722 N N . VAL A 1 96 ? 91.544 -10.279 -99.597 1.00 72.94 96 VAL A N 1
ATOM 723 C CA . VAL A 1 96 ? 91.797 -8.924 -100.134 1.00 72.94 96 VAL A CA 1
ATOM 724 C C . VAL A 1 96 ? 92.996 -8.916 -101.093 1.00 72.94 96 VAL A C 1
ATOM 726 O O . VAL A 1 96 ? 92.928 -8.355 -102.183 1.00 72.94 96 VAL A O 1
ATOM 729 N N . GLY A 1 97 ? 94.082 -9.612 -100.738 1.00 76.44 97 GLY A N 1
ATOM 730 C CA . GLY A 1 97 ? 95.269 -9.709 -101.591 1.00 76.44 97 GLY A CA 1
ATOM 731 C C . GLY A 1 97 ? 95.050 -10.560 -102.847 1.00 76.44 97 GLY A C 1
ATOM 732 O O . GLY A 1 97 ? 95.715 -10.328 -103.855 1.00 76.44 97 GLY A O 1
ATOM 733 N N . ALA A 1 98 ? 94.124 -11.523 -102.796 1.00 80.25 98 ALA A N 1
ATOM 734 C CA . ALA A 1 98 ? 93.685 -12.293 -103.957 1.00 80.25 98 ALA A CA 1
ATOM 735 C C . ALA A 1 98 ? 92.844 -11.428 -104.920 1.00 80.25 98 ALA A C 1
ATOM 737 O O . ALA A 1 98 ? 93.091 -11.436 -106.129 1.00 80.25 98 ALA A O 1
ATOM 738 N N . LEU A 1 99 ? 91.919 -10.626 -104.379 1.00 82.06 99 LEU A N 1
ATOM 739 C CA . LEU A 1 99 ? 91.054 -9.697 -105.115 1.00 82.06 99 LEU A CA 1
ATOM 740 C C . LEU A 1 99 ? 91.860 -8.638 -105.888 1.00 82.06 99 LEU A C 1
ATOM 742 O O . LEU A 1 99 ? 91.680 -8.465 -107.099 1.00 82.06 99 LEU A O 1
ATOM 746 N N . ASP A 1 100 ? 92.821 -7.996 -105.212 1.00 82.62 100 ASP A N 1
ATOM 747 C CA . ASP A 1 100 ? 93.754 -7.033 -105.816 1.00 82.62 100 ASP A CA 1
ATOM 748 C C . ASP A 1 100 ? 94.518 -7.644 -106.999 1.00 82.62 100 ASP A C 1
ATOM 750 O O . ASP A 1 100 ? 94.812 -6.974 -107.993 1.00 82.62 100 ASP A O 1
ATOM 754 N N . LYS A 1 101 ? 94.852 -8.931 -106.902 1.00 82.81 101 LYS A N 1
ATOM 755 C CA . LYS A 1 101 ? 95.682 -9.639 -107.874 1.00 82.81 101 LYS A CA 1
ATOM 756 C C . LYS A 1 101 ? 94.891 -10.171 -109.067 1.00 82.81 101 LYS A C 1
ATOM 758 O O . LYS A 1 101 ? 95.415 -10.159 -110.181 1.00 82.81 101 LYS A O 1
ATOM 763 N N . LEU A 1 102 ? 93.624 -10.550 -108.890 1.00 85.88 102 LEU A N 1
ATOM 764 C CA . LEU A 1 102 ? 92.726 -10.759 -110.031 1.00 85.88 102 LEU A CA 1
ATOM 765 C C . LEU A 1 102 ? 92.578 -9.468 -110.835 1.00 85.88 102 LEU A C 1
ATOM 767 O O . LEU A 1 102 ? 92.816 -9.452 -112.046 1.00 85.88 102 LEU A O 1
ATOM 771 N N . THR A 1 103 ? 92.251 -8.387 -110.128 1.00 82.00 103 THR A N 1
ATOM 772 C CA . THR A 1 103 ? 91.876 -7.095 -110.706 1.00 82.00 103 THR A CA 1
ATOM 773 C C . THR A 1 103 ? 93.033 -6.413 -111.426 1.00 82.00 103 THR A C 1
ATOM 775 O O . THR A 1 103 ? 92.893 -6.036 -112.587 1.00 82.00 103 THR A O 1
ATOM 778 N N . ASN A 1 104 ? 94.182 -6.267 -110.766 1.00 80.62 104 ASN A N 1
ATOM 779 C CA . ASN A 1 104 ? 95.303 -5.498 -111.310 1.00 80.62 104 ASN A CA 1
ATOM 780 C C . ASN A 1 104 ? 96.286 -6.377 -112.095 1.00 80.62 104 ASN A C 1
ATOM 782 O O . ASN A 1 104 ? 96.925 -5.926 -113.035 1.00 80.62 104 ASN A O 1
ATOM 786 N N . ASP A 1 105 ? 96.436 -7.648 -111.718 1.00 82.50 105 ASP A N 1
ATOM 787 C CA . ASP A 1 105 ? 97.602 -8.439 -112.123 1.00 82.50 105 ASP A CA 1
ATOM 788 C C . ASP A 1 105 ? 97.282 -9.448 -113.243 1.00 82.50 105 ASP A C 1
ATOM 790 O O . ASP A 1 105 ? 98.142 -9.748 -114.076 1.00 82.50 105 ASP A O 1
ATOM 794 N N . ILE A 1 106 ? 96.044 -9.956 -113.288 1.00 84.50 106 ILE A N 1
ATOM 795 C CA . ILE A 1 106 ? 95.555 -10.926 -114.285 1.00 84.50 106 ILE A CA 1
ATOM 796 C C . ILE A 1 106 ? 94.702 -10.226 -115.349 1.00 84.50 106 ILE A C 1
ATOM 798 O O . ILE A 1 106 ? 95.032 -10.299 -116.536 1.00 84.50 106 ILE A O 1
ATOM 802 N N . LYS A 1 107 ? 93.654 -9.501 -114.935 1.00 85.38 107 LYS A N 1
ATOM 803 C CA . LYS A 1 107 ? 92.711 -8.801 -115.827 1.00 85.38 107 LYS A CA 1
ATOM 804 C C . LYS A 1 107 ? 93.421 -7.820 -116.767 1.00 85.38 107 LYS A C 1
ATOM 806 O O . LYS A 1 107 ? 93.221 -7.871 -117.980 1.00 85.38 107 LYS A O 1
ATOM 811 N N . GLU A 1 108 ? 94.313 -6.985 -116.226 1.00 82.56 108 GLU A N 1
ATOM 812 C CA . GLU A 1 108 ? 95.090 -6.015 -117.012 1.00 82.56 108 GLU A CA 1
ATOM 813 C C . GLU A 1 108 ? 96.004 -6.714 -118.033 1.00 82.56 108 GLU A C 1
ATOM 815 O O . GLU A 1 108 ? 96.059 -6.312 -119.193 1.00 82.56 108 GLU A O 1
ATOM 820 N N . LYS A 1 109 ? 96.647 -7.832 -117.665 1.00 82.00 109 LYS A N 1
ATOM 821 C CA . LYS A 1 109 ? 97.540 -8.582 -118.569 1.00 82.00 109 LYS A CA 1
ATOM 822 C C . LYS A 1 109 ? 96.816 -9.365 -119.657 1.00 82.00 109 LYS A C 1
ATOM 824 O O . LYS A 1 109 ? 97.353 -9.477 -120.755 1.00 82.00 109 LYS A O 1
ATOM 829 N N . ILE A 1 110 ? 95.601 -9.852 -119.409 1.00 83.69 110 ILE A N 1
ATOM 830 C CA . ILE A 1 110 ? 94.696 -10.325 -120.474 1.00 83.69 110 ILE A CA 1
ATOM 831 C C . ILE A 1 110 ? 94.364 -9.146 -121.410 1.00 83.69 110 ILE A C 1
ATOM 833 O O . ILE A 1 110 ? 94.403 -9.278 -122.636 1.00 83.69 110 ILE A O 1
ATOM 837 N N . GLY A 1 111 ? 94.143 -7.960 -120.831 1.00 76.19 111 GLY A N 1
ATOM 838 C CA . GLY A 1 111 ? 94.016 -6.678 -121.526 1.00 76.19 111 GLY A CA 1
ATOM 839 C C . GLY A 1 111 ? 95.213 -6.297 -122.413 1.00 76.19 111 GLY A C 1
ATOM 840 O O . GLY A 1 111 ? 95.007 -5.755 -123.500 1.00 76.19 111 GLY A O 1
ATOM 841 N N . GLU A 1 112 ? 96.448 -6.602 -122.014 1.00 76.62 112 GLU A N 1
ATOM 842 C CA . GLU A 1 112 ? 97.660 -6.253 -122.771 1.00 76.62 112 GLU A CA 1
ATOM 843 C C . GLU A 1 112 ? 98.136 -7.328 -123.759 1.00 76.62 112 GLU A C 1
ATOM 845 O O . GLU A 1 112 ? 98.557 -6.999 -124.868 1.00 76.62 112 GLU A O 1
ATOM 850 N N . TRP A 1 113 ? 98.164 -8.597 -123.339 1.00 79.88 113 TRP A N 1
ATOM 851 C CA . TRP A 1 113 ? 98.959 -9.650 -123.991 1.00 79.88 113 TRP A CA 1
ATOM 852 C C . TRP A 1 113 ? 98.173 -10.540 -124.950 1.00 79.88 113 TRP A C 1
ATOM 854 O O . TRP A 1 113 ? 98.797 -11.306 -125.684 1.00 79.88 113 TRP A O 1
ATOM 864 N N . ILE A 1 114 ? 96.841 -10.444 -124.950 1.00 77.12 114 ILE A N 1
ATOM 865 C CA . ILE A 1 114 ? 95.970 -11.149 -125.892 1.00 77.12 114 ILE A CA 1
ATOM 866 C C . ILE A 1 114 ? 95.478 -10.155 -126.951 1.00 77.12 114 ILE A C 1
ATOM 868 O O . ILE A 1 114 ? 94.783 -9.177 -126.638 1.00 77.12 114 ILE A O 1
ATOM 872 N N . ASP A 1 115 ? 95.846 -10.422 -128.206 1.00 70.56 115 ASP A N 1
ATOM 873 C CA . ASP A 1 115 ? 95.390 -9.701 -129.396 1.00 70.56 115 ASP A CA 1
ATOM 874 C C . ASP A 1 115 ? 94.761 -10.701 -130.376 1.00 70.56 115 ASP A C 1
ATOM 876 O O . ASP A 1 115 ? 95.431 -11.454 -131.080 1.00 70.56 115 ASP A O 1
ATOM 880 N N . GLY A 1 116 ? 93.434 -10.747 -130.346 1.00 63.50 116 GLY A N 1
ATOM 881 C CA . GLY A 1 116 ? 92.577 -11.662 -131.091 1.00 63.50 116 GLY A CA 1
ATOM 882 C C . GLY A 1 116 ? 91.187 -11.045 -131.243 1.00 63.50 116 GLY A C 1
ATOM 883 O O . GLY A 1 116 ? 90.941 -9.935 -130.767 1.00 63.50 116 GLY A O 1
ATOM 884 N N . GLN A 1 117 ? 90.268 -11.733 -131.928 1.00 60.50 117 GLN A N 1
ATOM 885 C CA . GLN A 1 117 ? 88.926 -11.191 -132.175 1.00 60.50 117 GLN A CA 1
ATOM 886 C C . GLN A 1 117 ? 88.224 -10.820 -130.854 1.00 60.50 117 GLN A C 1
ATOM 888 O O . GLN A 1 117 ? 88.316 -11.551 -129.872 1.00 60.50 117 GLN A O 1
ATOM 893 N N . TRP A 1 118 ? 87.554 -9.660 -130.840 1.00 59.97 118 TRP A N 1
ATOM 894 C CA . TRP A 1 118 ? 87.119 -8.937 -129.628 1.00 59.97 118 TRP A CA 1
ATOM 895 C C . TRP A 1 118 ? 86.394 -9.810 -128.585 1.00 59.97 118 TRP A C 1
ATOM 897 O O . TRP A 1 118 ? 86.618 -9.648 -127.388 1.00 59.97 118 TRP A O 1
ATOM 907 N N . GLU A 1 119 ? 85.579 -10.763 -129.044 1.00 67.75 119 GLU A N 1
ATOM 908 C CA . GLU A 1 119 ? 84.814 -11.706 -128.215 1.00 67.75 119 GLU A CA 1
ATOM 909 C C . GLU A 1 119 ? 85.714 -12.557 -127.297 1.00 67.75 119 GLU A C 1
ATOM 911 O O . GLU A 1 119 ? 85.438 -12.689 -126.108 1.00 67.75 119 GLU A O 1
ATOM 916 N N . THR A 1 120 ? 86.843 -13.062 -127.809 1.00 69.62 120 THR A N 1
ATOM 917 C CA . THR A 1 120 ? 87.749 -13.984 -127.094 1.00 69.62 120 THR A CA 1
ATOM 918 C C . THR A 1 120 ? 88.399 -13.345 -125.865 1.00 69.62 120 THR A C 1
ATOM 920 O O . THR A 1 120 ? 88.649 -13.995 -124.853 1.00 69.62 120 THR A O 1
ATOM 923 N N . LYS A 1 121 ? 88.701 -12.050 -125.967 1.00 78.12 121 LYS A N 1
ATOM 924 C CA . LYS A 1 121 ? 89.328 -11.262 -124.903 1.00 78.12 121 LYS A CA 1
ATOM 925 C C . LYS A 1 121 ? 88.321 -10.833 -123.841 1.00 78.12 121 LYS A C 1
ATOM 927 O O . LYS A 1 121 ? 88.680 -10.724 -122.672 1.00 78.12 121 LYS A O 1
ATOM 932 N N . HIS A 1 122 ? 87.079 -10.591 -124.257 1.00 77.69 122 HIS A N 1
ATOM 933 C CA . HIS A 1 122 ? 85.997 -10.203 -123.364 1.00 77.69 122 HIS A CA 1
ATOM 934 C C . HIS A 1 122 ? 85.577 -11.370 -122.459 1.00 77.69 122 HIS A C 1
ATOM 936 O O . HIS A 1 122 ? 85.532 -11.174 -121.250 1.00 77.69 122 HIS A O 1
ATOM 942 N N . GLU A 1 123 ? 85.422 -12.581 -123.017 1.00 80.44 123 GLU A N 1
ATOM 943 C CA . GLU A 1 123 ? 85.100 -13.827 -122.286 1.00 80.44 123 GLU A CA 1
ATOM 944 C C . GLU A 1 123 ? 86.034 -14.058 -121.080 1.00 80.44 123 GLU A C 1
ATOM 946 O O . GLU A 1 123 ? 85.586 -14.357 -119.974 1.00 80.44 123 GLU A O 1
ATOM 951 N N . LEU A 1 124 ? 87.347 -13.874 -121.270 1.00 80.06 124 LEU A N 1
ATOM 952 C CA . LEU A 1 124 ? 88.343 -14.060 -120.208 1.00 80.06 124 LEU A CA 1
ATOM 953 C C . LEU A 1 124 ? 88.325 -12.949 -119.145 1.00 80.06 124 LEU A C 1
ATOM 955 O O . LEU A 1 124 ? 88.674 -13.211 -117.996 1.00 80.06 124 LEU A O 1
ATOM 959 N N . ILE A 1 125 ? 87.946 -11.719 -119.505 1.00 82.56 125 ILE A N 1
ATOM 960 C CA . ILE A 1 125 ? 87.826 -10.604 -118.552 1.00 82.56 125 ILE A CA 1
ATOM 961 C C . ILE A 1 125 ? 86.547 -10.746 -117.718 1.00 82.56 125 ILE A C 1
ATOM 963 O O . ILE A 1 125 ? 86.607 -10.560 -116.506 1.00 82.56 125 ILE A O 1
ATOM 967 N N . GLU A 1 126 ? 85.435 -11.138 -118.339 1.00 83.19 126 GLU A N 1
ATOM 968 C CA . GLU A 1 126 ? 84.144 -11.348 -117.672 1.00 83.19 126 GLU A CA 1
ATOM 969 C C . GLU A 1 126 ? 84.233 -12.475 -116.629 1.00 83.19 126 GLU A C 1
ATOM 971 O O . GLU A 1 126 ? 83.839 -12.278 -115.482 1.00 83.19 126 GLU A O 1
ATOM 976 N N . LYS A 1 127 ? 84.881 -13.610 -116.956 1.00 82.88 127 LYS A N 1
ATOM 977 C CA . LYS A 1 127 ? 85.162 -14.675 -115.968 1.00 82.88 127 LYS A CA 1
ATOM 978 C C . LYS A 1 127 ? 85.955 -14.167 -114.757 1.00 82.88 127 LYS A C 1
ATOM 980 O O . LYS A 1 127 ? 85.678 -14.568 -113.631 1.00 82.88 127 LYS A O 1
ATOM 985 N N . VAL A 1 128 ? 86.934 -13.283 -114.969 1.00 83.62 128 VAL A N 1
ATOM 986 C CA . VAL A 1 128 ? 87.716 -12.669 -113.879 1.00 83.62 128 VAL A CA 1
ATOM 987 C C . VAL A 1 128 ? 86.849 -11.722 -113.040 1.00 83.62 128 VAL A C 1
ATOM 989 O O . VAL A 1 128 ? 86.985 -11.706 -111.822 1.00 83.62 128 VAL A O 1
ATOM 992 N N . GLU A 1 129 ? 85.929 -10.974 -113.653 1.00 81.75 129 GLU A N 1
ATOM 993 C CA . GLU A 1 129 ? 84.972 -10.114 -112.939 1.00 81.75 129 GLU A CA 1
ATOM 994 C C . GLU A 1 129 ? 83.988 -10.920 -112.080 1.00 81.75 129 GLU A C 1
ATOM 996 O O . GLU A 1 129 ? 83.811 -10.594 -110.910 1.00 81.75 129 GLU A O 1
ATOM 1001 N N . THR A 1 130 ? 83.442 -12.032 -112.582 1.00 81.50 130 THR A N 1
ATOM 1002 C CA . THR A 1 130 ? 82.568 -12.909 -111.778 1.00 81.50 130 THR A CA 1
ATOM 1003 C C . THR A 1 130 ? 83.287 -13.479 -110.550 1.00 81.50 130 THR A C 1
ATOM 1005 O O . THR A 1 130 ? 82.704 -13.571 -109.472 1.00 81.50 130 THR A O 1
ATOM 1008 N N . ILE A 1 131 ? 84.566 -13.850 -110.678 1.00 80.81 131 ILE A N 1
ATOM 1009 C CA . ILE A 1 131 ? 85.346 -14.380 -109.549 1.00 80.81 131 ILE A CA 1
ATOM 1010 C C . ILE A 1 131 ? 85.663 -13.275 -108.519 1.00 80.81 131 ILE A C 1
ATOM 1012 O O . ILE A 1 131 ? 85.691 -13.554 -107.322 1.00 80.81 131 ILE A O 1
ATOM 1016 N N . ILE A 1 132 ? 85.850 -12.022 -108.957 1.00 81.94 132 ILE A N 1
ATOM 1017 C CA . ILE A 1 132 ? 85.986 -10.845 -108.077 1.00 81.94 132 ILE A CA 1
ATOM 1018 C C . ILE A 1 132 ? 84.715 -10.658 -107.231 1.00 81.94 132 ILE A C 1
ATOM 1020 O O . ILE A 1 132 ? 84.809 -10.628 -106.005 1.00 81.94 132 ILE A O 1
ATOM 1024 N N . GLU A 1 133 ? 83.534 -10.618 -107.859 1.00 77.62 133 GLU A N 1
ATOM 1025 C CA . GLU A 1 133 ? 82.247 -10.427 -107.163 1.00 77.62 133 GLU A CA 1
ATOM 1026 C C . GLU A 1 133 ? 81.968 -11.527 -106.120 1.00 77.62 133 GLU A C 1
ATOM 1028 O O . GLU A 1 133 ? 81.479 -11.249 -105.022 1.00 77.62 133 GLU A O 1
ATOM 1033 N N . LEU A 1 134 ? 82.327 -12.780 -106.424 1.00 76.75 134 LEU A N 1
ATOM 1034 C CA . LEU A 1 134 ? 82.176 -13.904 -105.492 1.00 76.75 134 LEU A CA 1
ATOM 1035 C C . LEU A 1 134 ? 83.082 -13.785 -104.253 1.00 76.75 134 LEU A C 1
ATOM 1037 O O . LEU A 1 134 ? 82.669 -14.184 -103.165 1.00 76.75 134 LEU A O 1
ATOM 1041 N N . ILE A 1 135 ? 84.286 -13.218 -104.390 1.00 73.25 135 ILE A N 1
ATOM 1042 C CA . ILE A 1 135 ? 85.207 -12.991 -103.263 1.00 73.25 135 ILE A CA 1
ATOM 1043 C C . ILE A 1 135 ? 84.711 -11.843 -102.364 1.00 73.25 135 ILE A C 1
ATOM 1045 O O . ILE A 1 135 ? 84.824 -11.935 -101.140 1.00 73.25 135 ILE A O 1
ATOM 1049 N N . GLU A 1 136 ? 84.131 -10.780 -102.934 1.00 73.12 136 GLU A N 1
ATOM 1050 C CA . GLU A 1 136 ? 83.610 -9.635 -102.164 1.00 73.12 136 GLU A CA 1
ATOM 1051 C C . GLU A 1 136 ? 82.420 -10.006 -101.255 1.00 73.12 136 GLU A C 1
ATOM 1053 O O . GLU A 1 136 ? 82.275 -9.448 -100.165 1.00 73.12 136 GLU A O 1
ATOM 1058 N N . CYS A 1 137 ? 81.612 -10.999 -101.643 1.00 68.44 137 CYS A N 1
ATOM 1059 C CA . CYS A 1 137 ? 80.432 -11.454 -100.894 1.00 68.44 137 CYS A CA 1
ATOM 1060 C C . CYS A 1 137 ? 80.745 -12.035 -99.493 1.00 68.44 137 CYS A C 1
ATOM 1062 O O . CYS A 1 137 ? 79.848 -12.162 -98.661 1.00 68.44 137 CYS A O 1
ATOM 1064 N N . ILE A 1 138 ? 82.003 -12.390 -99.210 1.00 65.69 138 ILE A N 1
ATOM 1065 C CA . ILE A 1 138 ? 82.419 -13.110 -97.990 1.00 65.69 138 ILE A CA 1
ATOM 1066 C C . ILE A 1 138 ? 82.651 -12.164 -96.776 1.00 65.69 138 ILE A C 1
ATOM 1068 O O . ILE A 1 138 ? 82.935 -12.631 -95.674 1.00 65.69 138 ILE A O 1
ATOM 1072 N N . PHE A 1 139 ? 82.527 -10.836 -96.931 1.00 58.81 139 PHE A N 1
ATOM 1073 C CA . PHE A 1 139 ? 83.154 -9.852 -96.021 1.00 58.81 139 PHE A CA 1
ATOM 1074 C C . PHE A 1 139 ? 82.232 -9.004 -95.098 1.00 58.81 139 PHE A C 1
ATOM 1076 O O . PHE A 1 139 ? 82.693 -8.006 -94.541 1.00 58.81 139 PHE A O 1
ATOM 1083 N N . CYS A 1 140 ? 80.950 -9.339 -94.909 1.00 53.62 140 CYS A N 1
ATOM 1084 C CA . CYS A 1 140 ? 80.003 -8.493 -94.150 1.00 53.62 140 CYS A CA 1
ATOM 1085 C C . CYS A 1 140 ? 79.947 -8.791 -92.630 1.00 53.62 140 CYS A C 1
ATOM 1087 O O . CYS A 1 140 ? 79.567 -9.890 -92.235 1.00 53.62 140 CYS A O 1
ATOM 1089 N N . ILE A 1 141 ? 80.245 -7.793 -91.780 1.00 57.84 141 ILE A N 1
ATOM 1090 C CA . ILE A 1 141 ? 80.026 -7.803 -90.313 1.00 57.84 141 ILE A CA 1
ATOM 1091 C C . ILE A 1 141 ? 79.469 -6.433 -89.875 1.00 57.84 141 ILE A C 1
ATOM 1093 O O . ILE A 1 141 ? 80.056 -5.406 -90.218 1.00 57.84 141 ILE A O 1
ATOM 1097 N N . ASP A 1 142 ? 78.379 -6.429 -89.101 1.00 64.25 142 ASP A N 1
ATOM 1098 C CA . ASP A 1 142 ? 77.791 -5.245 -88.448 1.00 64.25 142 ASP A CA 1
ATOM 1099 C C . ASP A 1 142 ? 78.387 -5.025 -87.038 1.00 64.25 142 ASP A C 1
ATOM 1101 O O . ASP A 1 142 ? 78.789 -5.972 -86.363 1.00 64.25 142 ASP A O 1
ATOM 1105 N N . LEU A 1 143 ? 78.483 -3.762 -86.613 1.00 68.56 143 LEU A N 1
ATOM 1106 C CA . LEU A 1 143 ? 79.045 -3.299 -85.338 1.00 68.56 143 LEU A CA 1
ATOM 1107 C C . LEU A 1 143 ? 78.277 -2.100 -84.729 1.00 68.56 143 LEU A C 1
ATOM 1109 O O . LEU A 1 143 ? 78.812 -1.444 -83.826 1.00 68.56 143 LEU A O 1
ATOM 1113 N N . LYS A 1 144 ? 77.088 -1.734 -85.233 1.00 77.75 144 LYS A N 1
ATOM 1114 C CA . LYS A 1 144 ? 76.311 -0.592 -84.713 1.00 77.75 144 LYS A CA 1
ATOM 1115 C C . LYS A 1 144 ? 75.101 -1.062 -83.900 1.00 77.75 144 LYS A C 1
ATOM 1117 O O . LYS A 1 144 ? 74.362 -1.889 -84.399 1.00 77.75 144 LYS A O 1
ATOM 1122 N N . PRO A 1 145 ? 74.857 -0.507 -82.696 1.00 80.06 145 PRO A N 1
ATOM 1123 C CA . PRO A 1 145 ? 73.666 -0.829 -81.916 1.00 80.06 145 PRO A CA 1
ATOM 1124 C C . PRO A 1 145 ? 72.383 -0.207 -82.487 1.00 80.06 145 PRO A C 1
ATOM 1126 O O . PRO A 1 145 ? 72.454 0.858 -83.114 1.00 80.06 145 PRO A O 1
ATOM 1129 N N . PRO A 1 146 ? 71.210 -0.792 -82.170 1.00 88.69 146 PRO A N 1
ATOM 1130 C CA . PRO A 1 146 ? 69.915 -0.290 -82.618 1.00 88.69 146 PRO A CA 1
ATOM 1131 C C . PRO A 1 146 ? 69.607 1.096 -82.025 1.00 88.69 146 PRO A C 1
ATOM 1133 O O . PRO A 1 146 ? 70.020 1.437 -80.917 1.00 88.69 146 PRO A O 1
ATOM 1136 N N . GLU A 1 147 ? 68.828 1.908 -82.732 1.00 90.62 147 GLU A N 1
ATOM 1137 C CA . GLU A 1 147 ? 68.428 3.253 -82.309 1.00 90.62 147 GLU A CA 1
ATOM 1138 C C . GLU A 1 147 ? 67.023 3.231 -81.677 1.00 90.62 147 GLU A C 1
ATOM 1140 O O . GLU A 1 147 ? 66.026 2.939 -82.341 1.00 90.62 147 GLU A O 1
ATOM 1145 N N . ILE A 1 148 ? 66.928 3.574 -80.385 1.00 92.75 148 ILE A N 1
ATOM 1146 C CA . ILE A 1 148 ? 65.647 3.805 -79.695 1.00 92.75 148 ILE A CA 1
ATOM 1147 C C . ILE A 1 148 ? 65.228 5.259 -79.958 1.00 92.75 148 ILE A C 1
ATOM 1149 O O . ILE A 1 148 ? 65.763 6.183 -79.347 1.00 92.75 148 ILE A O 1
ATOM 1153 N N . ILE A 1 149 ? 64.277 5.462 -80.872 1.00 89.00 149 ILE A N 1
ATOM 1154 C CA . ILE A 1 149 ? 63.837 6.790 -81.340 1.00 89.00 149 ILE A CA 1
ATOM 1155 C C . ILE A 1 149 ? 62.993 7.509 -80.280 1.00 89.00 149 ILE A C 1
ATOM 1157 O O . ILE A 1 149 ? 63.075 8.728 -80.127 1.00 89.00 149 ILE A O 1
ATOM 1161 N N . GLY A 1 150 ? 62.166 6.766 -79.545 1.00 87.75 150 GLY A N 1
ATOM 1162 C CA . GLY A 1 150 ? 61.299 7.333 -78.520 1.00 87.75 150 GLY A CA 1
ATOM 1163 C C . GLY A 1 150 ? 60.575 6.270 -77.708 1.00 87.75 150 GLY A C 1
ATOM 1164 O O . GLY A 1 150 ? 60.291 5.178 -78.203 1.00 87.75 150 GLY A O 1
ATOM 1165 N N . VAL A 1 151 ? 60.271 6.613 -76.457 1.00 94.00 151 VAL A N 1
ATOM 1166 C CA . VAL A 1 151 ? 59.489 5.786 -75.536 1.00 94.00 151 VAL A CA 1
ATOM 1167 C C . VAL A 1 151 ? 58.316 6.614 -75.020 1.00 94.00 151 VAL A C 1
ATOM 1169 O O . VAL A 1 151 ? 58.497 7.704 -74.483 1.00 94.00 151 VAL A O 1
ATOM 1172 N N . LEU A 1 152 ? 57.108 6.090 -75.190 1.00 93.31 152 LEU A N 1
ATOM 1173 C CA . LEU A 1 152 ? 55.848 6.691 -74.766 1.00 93.31 152 LEU A CA 1
ATOM 1174 C C . LEU A 1 152 ? 55.168 5.792 -73.730 1.00 93.31 152 LEU A C 1
ATOM 1176 O O . LEU A 1 152 ? 55.455 4.596 -73.641 1.00 93.31 152 LEU A O 1
ATOM 1180 N N . ARG A 1 153 ? 54.241 6.366 -72.961 1.00 94.38 153 ARG A N 1
ATOM 1181 C CA . ARG A 1 153 ? 53.326 5.611 -72.099 1.00 94.38 153 ARG A CA 1
ATOM 1182 C C . ARG A 1 153 ? 51.886 6.044 -72.330 1.00 94.38 153 ARG A C 1
ATOM 1184 O O . ARG A 1 153 ? 51.647 7.202 -72.666 1.00 94.38 153 ARG A O 1
ATOM 1191 N N . TYR A 1 154 ? 50.952 5.138 -72.093 1.00 92.75 154 TYR A N 1
ATOM 1192 C CA . TYR A 1 154 ? 49.534 5.446 -71.988 1.00 92.75 154 TYR A CA 1
ATOM 1193 C C . TYR A 1 154 ? 48.914 4.640 -70.833 1.00 92.75 154 TYR A C 1
ATOM 1195 O O . TYR A 1 154 ? 49.177 3.439 -70.761 1.00 92.75 154 TYR A O 1
ATOM 1203 N N . PRO A 1 155 ? 48.110 5.258 -69.949 1.00 94.06 155 PRO A N 1
ATOM 1204 C CA . PRO A 1 155 ? 47.846 6.699 -69.848 1.00 94.06 155 PRO A CA 1
ATOM 1205 C C . PRO A 1 155 ? 49.063 7.503 -69.335 1.00 94.06 155 PRO A C 1
ATOM 1207 O O . PRO A 1 155 ? 50.026 6.957 -68.793 1.00 94.06 155 PRO A O 1
ATOM 1210 N N . GLU A 1 156 ? 49.056 8.829 -69.528 1.00 89.81 156 GLU A N 1
ATOM 1211 C CA . GLU A 1 156 ? 50.160 9.699 -69.079 1.00 89.81 156 GLU A CA 1
ATOM 1212 C C . GLU A 1 156 ? 50.206 9.864 -67.549 1.00 89.81 156 GLU A C 1
ATOM 1214 O O . GLU A 1 156 ? 51.296 9.959 -66.973 1.00 89.81 156 GLU A O 1
ATOM 1219 N N . THR A 1 157 ? 49.040 9.874 -66.901 1.00 90.81 157 THR A N 1
ATOM 1220 C CA . THR A 1 157 ? 48.844 9.998 -65.448 1.00 90.81 157 THR A CA 1
ATOM 1221 C C . THR A 1 157 ? 47.981 8.831 -64.956 1.00 90.81 157 THR A C 1
ATOM 1223 O O . THR A 1 157 ? 46.770 9.003 -64.824 1.00 90.81 157 THR A O 1
ATOM 1226 N N . PRO A 1 158 ? 48.570 7.639 -64.761 1.00 94.19 158 PRO A N 1
ATOM 1227 C CA . PRO A 1 158 ? 47.813 6.433 -64.454 1.00 94.19 158 PRO A CA 1
ATOM 1228 C C . PRO A 1 158 ? 47.214 6.457 -63.051 1.00 94.19 158 PRO A C 1
ATOM 1230 O O . PRO A 1 158 ? 47.877 6.833 -62.076 1.00 94.19 158 PRO A O 1
ATOM 1233 N N . ASN A 1 159 ? 45.965 6.019 -62.979 1.00 93.81 159 ASN A N 1
ATOM 1234 C CA . ASN A 1 159 ? 45.247 5.731 -61.750 1.00 93.81 159 ASN A CA 1
ATOM 1235 C C . ASN A 1 159 ? 45.675 4.365 -61.171 1.00 93.81 159 ASN A C 1
ATOM 1237 O O . ASN A 1 159 ? 46.348 3.575 -61.839 1.00 93.81 159 ASN A O 1
ATOM 1241 N N . TYR A 1 160 ? 45.316 4.080 -59.919 1.00 93.25 160 TYR A N 1
ATOM 1242 C CA . TYR A 1 160 ? 45.776 2.876 -59.208 1.00 93.25 160 TYR A CA 1
ATOM 1243 C C . TYR A 1 160 ? 45.230 1.549 -59.764 1.00 93.25 160 TYR A C 1
ATOM 1245 O O . TYR A 1 160 ? 45.779 0.486 -59.471 1.00 93.25 160 TYR A O 1
ATOM 1253 N N . ASP A 1 161 ? 44.161 1.600 -60.559 1.00 93.38 161 ASP A N 1
ATOM 1254 C CA . ASP A 1 161 ? 43.492 0.466 -61.199 1.00 93.38 161 ASP A CA 1
ATOM 1255 C C . ASP A 1 161 ? 43.834 0.307 -62.695 1.00 93.38 161 ASP A C 1
ATOM 1257 O O . ASP A 1 161 ? 43.392 -0.654 -63.327 1.00 93.38 161 ASP A O 1
ATOM 1261 N N . GLU A 1 162 ? 44.650 1.202 -63.263 1.00 94.00 162 GLU A N 1
ATOM 1262 C CA . GLU A 1 162 ? 44.973 1.224 -64.693 1.00 94.00 162 GLU A CA 1
ATOM 1263 C C . GLU A 1 162 ? 46.277 0.484 -65.041 1.00 94.00 162 GLU A C 1
ATOM 1265 O O . GLU A 1 162 ? 47.328 0.664 -64.419 1.00 94.00 162 GLU A O 1
ATOM 1270 N N . ASN A 1 163 ? 46.231 -0.313 -66.112 1.00 94.31 163 ASN A N 1
ATOM 1271 C CA . ASN A 1 163 ? 47.423 -0.856 -66.761 1.00 94.31 163 ASN A CA 1
ATOM 1272 C C . ASN A 1 163 ? 48.173 0.285 -67.468 1.00 94.31 163 ASN A C 1
ATOM 1274 O O . ASN A 1 163 ? 47.554 1.112 -68.139 1.00 94.31 163 ASN A O 1
ATOM 1278 N N . VAL A 1 164 ? 49.507 0.296 -67.402 1.00 96.38 164 VAL A N 1
ATOM 1279 C CA . VAL A 1 164 ? 50.323 1.295 -68.110 1.00 96.38 164 VAL A CA 1
ATOM 1280 C C . VAL A 1 164 ? 51.027 0.651 -69.291 1.00 96.38 164 VAL A C 1
ATOM 1282 O O . VAL A 1 164 ? 52.003 -0.084 -69.135 1.00 96.38 164 VAL A O 1
ATOM 1285 N N . THR A 1 165 ? 50.538 0.945 -70.489 1.00 95.50 165 THR A N 1
ATOM 1286 C CA . THR A 1 165 ? 51.125 0.498 -71.749 1.00 95.50 165 THR A CA 1
ATOM 1287 C C . THR A 1 165 ? 52.351 1.347 -72.071 1.00 95.50 165 THR A C 1
ATOM 1289 O O . THR A 1 165 ? 52.237 2.553 -72.289 1.00 95.50 165 THR A O 1
ATOM 1292 N N . ILE A 1 166 ? 53.527 0.726 -72.134 1.00 96.69 166 ILE A N 1
ATOM 1293 C CA . ILE A 1 166 ? 54.771 1.340 -72.602 1.00 96.69 166 ILE A CA 1
ATOM 1294 C C . ILE A 1 166 ? 54.986 0.963 -74.064 1.00 96.69 166 ILE A C 1
ATOM 1296 O O . ILE A 1 166 ? 54.961 -0.216 -74.414 1.00 96.69 166 ILE A O 1
ATOM 1300 N N . MET A 1 167 ? 55.227 1.967 -74.903 1.00 95.56 167 MET A N 1
ATOM 1301 C CA . MET A 1 167 ? 55.462 1.825 -76.340 1.00 95.56 167 MET A CA 1
A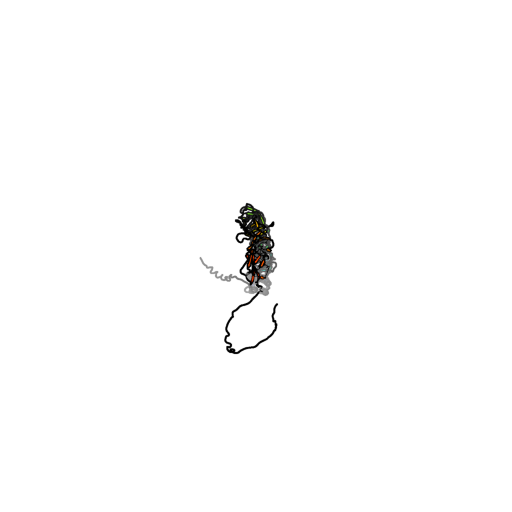TOM 1302 C C . MET A 1 167 ? 56.843 2.381 -76.682 1.00 95.56 167 MET A C 1
ATOM 1304 O O . MET A 1 167 ? 57.156 3.510 -76.312 1.00 95.56 167 MET A O 1
ATOM 1308 N N . ALA A 1 168 ? 57.663 1.619 -77.398 1.00 94.38 168 ALA A N 1
ATOM 1309 C CA . ALA A 1 168 ? 59.004 2.014 -77.808 1.00 94.38 168 ALA A CA 1
ATOM 1310 C C . ALA A 1 168 ? 59.174 1.878 -79.322 1.00 94.38 168 ALA A C 1
ATOM 1312 O O . ALA A 1 168 ? 58.932 0.813 -79.891 1.00 94.38 168 ALA A O 1
ATOM 1313 N N . GLN A 1 169 ? 59.630 2.945 -79.975 1.00 93.81 169 GLN A N 1
ATOM 1314 C CA . GLN A 1 169 ? 60.044 2.882 -81.371 1.00 93.81 169 GLN A CA 1
ATOM 1315 C C . GLN A 1 169 ? 61.540 2.570 -81.429 1.00 93.81 169 GLN A C 1
ATOM 1317 O O . GLN A 1 169 ? 62.360 3.365 -80.968 1.00 93.81 169 GLN A O 1
ATOM 1322 N N . VAL A 1 170 ? 61.884 1.418 -81.999 1.00 91.75 170 VAL A N 1
ATOM 1323 C CA . VAL A 1 170 ? 63.263 0.940 -82.146 1.00 91.75 170 VAL A CA 1
ATOM 1324 C C . VAL A 1 170 ? 63.503 0.631 -83.617 1.00 91.75 170 VAL A C 1
ATOM 1326 O O . VAL A 1 170 ? 62.675 -0.031 -84.242 1.00 91.75 170 VAL A O 1
ATOM 1329 N N . ILE A 1 171 ? 64.613 1.113 -84.170 1.00 87.00 171 ILE A N 1
ATOM 1330 C CA . ILE A 1 171 ? 65.051 0.770 -85.525 1.00 87.00 171 ILE A CA 1
ATOM 1331 C C . ILE A 1 171 ? 66.478 0.242 -85.500 1.00 87.00 171 ILE A C 1
ATOM 1333 O O . ILE A 1 171 ? 67.306 0.716 -84.730 1.00 87.00 171 ILE A O 1
ATOM 1337 N N . ASP A 1 172 ? 66.780 -0.673 -86.408 1.00 84.56 172 ASP A N 1
ATOM 1338 C CA . ASP A 1 172 ? 68.146 -0.898 -86.858 1.00 84.56 172 ASP A CA 1
ATOM 1339 C C . ASP A 1 172 ? 68.193 -0.867 -88.395 1.00 84.56 172 ASP A C 1
ATOM 1341 O O . ASP A 1 172 ? 67.162 -1.038 -89.055 1.00 84.56 172 ASP A O 1
ATOM 1345 N N . ARG A 1 173 ? 69.358 -0.545 -88.969 1.00 76.69 173 ARG A N 1
ATOM 1346 C CA . ARG A 1 173 ? 69.547 -0.360 -90.418 1.00 76.69 173 ARG A CA 1
ATOM 1347 C C . ARG A 1 173 ? 70.539 -1.334 -91.052 1.00 76.69 173 ARG A C 1
ATOM 1349 O O . ARG A 1 173 ? 70.716 -1.251 -92.268 1.00 76.69 173 ARG A O 1
ATOM 1356 N N . GLU A 1 174 ? 71.187 -2.198 -90.274 1.00 73.19 174 GLU A N 1
ATOM 1357 C CA . GLU A 1 174 ? 72.284 -3.055 -90.733 1.00 73.19 174 GLU A CA 1
ATOM 1358 C C . GLU A 1 174 ? 72.005 -4.547 -90.468 1.00 73.19 174 GLU A C 1
ATOM 1360 O O . GLU A 1 174 ? 71.986 -5.311 -91.435 1.00 73.19 174 GLU A O 1
ATOM 1365 N N . SER A 1 175 ? 71.698 -4.956 -89.233 1.00 73.31 175 SER A N 1
ATOM 1366 C CA . SER A 1 175 ? 71.390 -6.351 -88.858 1.00 73.31 175 SER A CA 1
ATOM 1367 C C . SER A 1 175 ? 69.937 -6.605 -88.429 1.00 73.31 175 SER A C 1
ATOM 1369 O O . SER A 1 175 ? 69.470 -7.735 -88.538 1.00 73.31 175 SER A O 1
ATOM 1371 N N . GLY A 1 176 ? 69.179 -5.579 -88.033 1.00 80.81 176 GLY A N 1
ATOM 1372 C CA . GLY A 1 176 ? 67.795 -5.719 -87.557 1.00 80.81 176 GLY A CA 1
ATOM 1373 C C . GLY A 1 176 ? 67.686 -5.933 -86.041 1.00 80.81 176 GLY A C 1
ATOM 1374 O O . GLY A 1 176 ? 68.673 -6.172 -85.358 1.00 80.81 176 GLY A O 1
ATOM 1375 N N . VAL A 1 177 ? 66.476 -5.800 -85.485 1.00 87.56 177 VAL A N 1
ATOM 1376 C CA . VAL A 1 177 ? 66.238 -5.818 -84.026 1.00 87.56 177 VAL A CA 1
ATOM 1377 C C . VAL A 1 177 ? 65.839 -7.223 -83.556 1.00 87.56 177 VAL A C 1
ATOM 1379 O O . VAL A 1 177 ? 64.739 -7.683 -83.862 1.00 87.56 177 VAL A O 1
ATOM 1382 N N . GLU A 1 178 ? 66.697 -7.874 -82.764 1.00 87.06 178 GLU A N 1
ATOM 1383 C CA . GLU A 1 178 ? 66.471 -9.213 -82.196 1.00 87.06 178 GLU A CA 1
ATOM 1384 C C . GLU A 1 178 ? 65.416 -9.183 -81.079 1.00 87.06 178 GLU A C 1
ATOM 1386 O O . GLU A 1 178 ? 64.465 -9.969 -81.079 1.00 87.06 178 GLU A O 1
ATOM 1391 N N . SER A 1 179 ? 65.580 -8.295 -80.092 1.00 90.88 179 SER A N 1
ATOM 1392 C CA . SER A 1 179 ? 64.684 -8.247 -78.934 1.00 90.88 179 SER A CA 1
ATOM 1393 C C . SER A 1 179 ? 64.636 -6.881 -78.255 1.00 90.88 179 SER A C 1
ATOM 1395 O O . SER A 1 179 ? 65.608 -6.126 -78.242 1.00 90.88 179 SER A O 1
ATOM 1397 N N . VAL A 1 180 ? 63.486 -6.569 -77.653 1.00 95.38 180 VAL A N 1
ATOM 1398 C CA . VAL A 1 180 ? 63.283 -5.351 -76.863 1.00 95.38 180 VAL A CA 1
ATOM 1399 C C . VAL A 1 180 ? 62.679 -5.726 -75.511 1.00 95.38 180 VAL A C 1
ATOM 1401 O O . VAL A 1 180 ? 61.737 -6.515 -75.432 1.00 95.38 180 VAL A O 1
ATOM 1404 N N . ILE A 1 181 ? 63.241 -5.187 -74.431 1.00 95.94 181 ILE A N 1
ATOM 1405 C CA . ILE A 1 181 ? 62.889 -5.516 -73.047 1.00 95.94 181 ILE A CA 1
ATOM 1406 C C . ILE A 1 181 ? 62.542 -4.231 -72.297 1.00 95.94 181 ILE A C 1
ATOM 1408 O O . ILE A 1 181 ? 63.376 -3.336 -72.145 1.00 95.94 181 ILE A O 1
ATOM 1412 N N . LEU A 1 182 ? 61.324 -4.178 -71.765 1.00 96.81 182 LEU A N 1
ATOM 1413 C CA . LEU A 1 182 ? 60.923 -3.219 -70.749 1.00 96.81 182 LEU A CA 1
ATOM 1414 C C . LEU A 1 182 ? 61.467 -3.700 -69.404 1.00 96.81 182 LEU A C 1
ATOM 1416 O O . LEU A 1 182 ? 61.149 -4.798 -68.954 1.00 96.81 182 LEU A O 1
ATOM 1420 N N . SER A 1 183 ? 62.258 -2.872 -68.737 1.00 96.06 183 SER A N 1
ATOM 1421 C CA . SER A 1 183 ? 62.647 -3.082 -67.346 1.00 96.06 183 SER A CA 1
ATOM 1422 C C . SER A 1 183 ? 61.986 -2.003 -66.500 1.00 96.06 183 SER A C 1
ATOM 1424 O O . SER A 1 183 ? 62.141 -0.821 -66.808 1.00 96.06 183 SER A O 1
ATOM 1426 N N . TYR A 1 184 ? 61.258 -2.372 -65.448 1.00 96.44 184 TYR A N 1
ATOM 1427 C CA . TYR A 1 184 ? 60.639 -1.413 -64.531 1.00 96.44 184 TYR A CA 1
ATOM 1428 C C . TYR A 1 184 ? 60.857 -1.786 -63.064 1.00 96.44 184 TYR A C 1
ATOM 1430 O O . TYR A 1 184 ? 61.017 -2.951 -62.718 1.00 96.44 184 TYR A O 1
ATOM 1438 N N . GLN A 1 185 ? 60.860 -0.788 -62.188 1.00 94.88 185 GLN A N 1
ATOM 1439 C CA . GLN A 1 185 ? 60.930 -0.944 -60.738 1.00 94.88 185 GLN A CA 1
ATOM 1440 C C . GLN A 1 185 ? 59.837 -0.108 -60.069 1.00 94.88 185 GLN A C 1
ATOM 1442 O O . GLN A 1 185 ? 59.454 0.958 -60.557 1.00 94.88 185 GLN A O 1
ATOM 1447 N N . VAL A 1 186 ? 59.376 -0.577 -58.915 1.00 92.56 186 VAL A N 1
ATOM 1448 C CA . VAL A 1 186 ? 58.291 0.025 -58.135 1.00 92.56 186 VAL A CA 1
ATOM 1449 C C . VAL A 1 186 ? 58.877 0.531 -56.819 1.00 92.56 186 VAL A C 1
ATOM 1451 O O . VAL A 1 186 ? 59.513 -0.240 -56.107 1.00 92.56 186 VAL A O 1
ATOM 1454 N N . ASN A 1 187 ? 58.741 1.822 -56.505 1.00 89.38 187 ASN A N 1
ATOM 1455 C CA . ASN A 1 187 ? 59.297 2.459 -55.299 1.00 89.38 187 ASN A CA 1
ATOM 1456 C C . ASN A 1 187 ? 60.799 2.162 -55.053 1.00 89.38 187 ASN A C 1
ATOM 1458 O O . ASN A 1 187 ? 61.242 2.020 -53.916 1.00 89.38 187 ASN A O 1
ATOM 1462 N N . SER A 1 188 ? 61.599 2.088 -56.126 1.00 84.56 188 SER A N 1
ATOM 1463 C CA . SER A 1 188 ? 63.030 1.704 -56.100 1.00 84.56 188 SER A CA 1
ATOM 1464 C C . SER A 1 188 ? 63.329 0.278 -55.596 1.00 84.56 188 SER A C 1
ATOM 1466 O O . SER A 1 188 ? 64.425 0.011 -55.101 1.00 84.56 188 SER A O 1
ATOM 1468 N N . ALA A 1 189 ? 62.369 -0.644 -55.719 1.00 86.12 189 ALA A N 1
ATOM 1469 C CA . ALA A 1 189 ? 62.578 -2.077 -55.515 1.00 86.12 189 ALA A CA 1
ATOM 1470 C C . ALA A 1 189 ? 63.400 -2.724 -56.654 1.00 86.12 189 ALA A C 1
ATOM 1472 O O . ALA A 1 189 ? 63.909 -2.053 -57.550 1.00 86.12 189 ALA A O 1
ATOM 1473 N N . SER A 1 190 ? 63.532 -4.053 -56.629 1.00 90.31 190 SER A N 1
ATOM 1474 C CA . SER A 1 190 ? 64.179 -4.817 -57.702 1.00 90.31 190 SER A CA 1
ATOM 1475 C C . SER A 1 190 ? 63.516 -4.582 -59.063 1.00 90.31 190 SER A C 1
ATOM 1477 O O . SER A 1 190 ? 62.291 -4.528 -59.162 1.00 90.31 190 SER A O 1
ATOM 1479 N N . TRP A 1 191 ? 64.334 -4.510 -60.114 1.00 93.38 191 TRP A N 1
ATOM 1480 C CA . TRP A 1 191 ? 63.863 -4.384 -61.492 1.00 93.38 191 TRP A CA 1
ATOM 1481 C C . TRP A 1 191 ? 63.191 -5.676 -61.976 1.00 93.38 191 TRP A C 1
ATOM 1483 O O . TRP A 1 191 ? 63.709 -6.778 -61.779 1.00 93.38 191 TRP A O 1
ATOM 1493 N N . ILE A 1 192 ? 62.046 -5.514 -62.630 1.00 94.06 192 ILE A N 1
ATOM 1494 C CA . ILE A 1 192 ? 61.230 -6.543 -63.266 1.00 94.06 192 ILE A CA 1
ATOM 1495 C C . ILE A 1 192 ? 61.383 -6.366 -64.776 1.00 94.06 192 ILE A C 1
ATOM 1497 O O . ILE A 1 192 ? 61.146 -5.279 -65.301 1.00 94.06 192 ILE A O 1
ATOM 1501 N N . ASN A 1 193 ? 61.776 -7.433 -65.470 1.00 94.75 193 ASN A N 1
ATOM 1502 C CA . ASN A 1 193 ? 61.977 -7.427 -66.918 1.00 94.75 193 ASN A CA 1
ATOM 1503 C C . ASN A 1 193 ? 60.790 -8.091 -67.625 1.00 94.75 193 ASN A C 1
ATOM 1505 O O . ASN A 1 193 ? 60.387 -9.194 -67.258 1.00 94.75 193 ASN A O 1
ATOM 1509 N N . VAL A 1 194 ? 60.275 -7.433 -68.661 1.00 94.25 194 VAL A N 1
ATOM 1510 C CA . VAL A 1 194 ? 59.161 -7.873 -69.504 1.00 94.25 194 VAL A CA 1
ATOM 1511 C C . VAL A 1 194 ? 59.581 -7.718 -70.963 1.00 94.25 194 VAL A C 1
ATOM 1513 O O . VAL A 1 194 ? 59.977 -6.633 -71.387 1.00 94.25 194 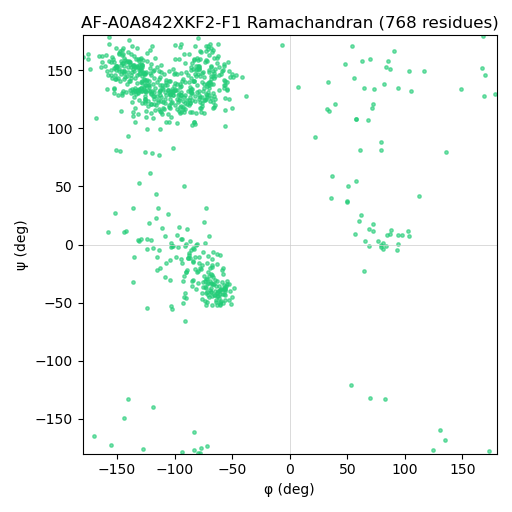VAL A O 1
ATOM 1516 N N . THR A 1 195 ? 59.510 -8.791 -71.747 1.00 94.31 195 THR A N 1
ATOM 1517 C CA . THR A 1 195 ? 59.747 -8.719 -73.196 1.00 94.31 195 THR A CA 1
ATOM 1518 C C . THR A 1 195 ? 58.644 -7.895 -73.855 1.00 94.31 195 THR A C 1
ATOM 1520 O O . THR A 1 195 ? 57.462 -8.140 -73.614 1.00 94.31 195 THR A O 1
ATOM 1523 N N . MET A 1 196 ? 59.024 -6.924 -74.684 1.00 96.06 196 MET A N 1
ATOM 1524 C CA . MET A 1 196 ? 58.089 -6.107 -75.452 1.00 96.06 196 MET A CA 1
ATOM 1525 C C . MET A 1 196 ? 57.752 -6.808 -76.770 1.00 96.06 196 MET A C 1
ATOM 1527 O O . MET A 1 196 ? 58.645 -7.269 -77.481 1.00 96.06 196 MET A O 1
ATOM 1531 N N . ASN A 1 197 ? 56.466 -6.881 -77.105 1.00 93.50 197 ASN A N 1
ATOM 1532 C CA . ASN A 1 197 ? 55.987 -7.493 -78.343 1.00 93.50 197 ASN A CA 1
ATOM 1533 C C . ASN A 1 197 ? 55.897 -6.436 -79.447 1.00 93.50 197 ASN A C 1
ATOM 1535 O O . ASN A 1 197 ? 55.466 -5.318 -79.181 1.00 93.50 197 ASN A O 1
ATOM 1539 N N . LEU A 1 198 ? 56.278 -6.778 -80.677 1.00 91.44 198 LEU A N 1
ATOM 1540 C CA . LEU A 1 198 ? 56.122 -5.880 -81.822 1.00 91.44 198 LEU A CA 1
ATOM 1541 C C . LEU A 1 198 ? 54.651 -5.846 -82.273 1.00 91.44 198 LEU A C 1
ATOM 1543 O O . LEU A 1 198 ? 54.120 -6.875 -82.691 1.00 91.44 198 LEU A O 1
ATOM 1547 N N . ASP A 1 199 ? 54.026 -4.671 -82.221 1.00 88.25 199 ASP A N 1
ATOM 1548 C CA . ASP A 1 199 ? 52.662 -4.401 -82.685 1.00 88.25 199 ASP A CA 1
ATOM 1549 C C . ASP A 1 199 ? 52.611 -3.073 -83.465 1.00 88.25 199 ASP A C 1
ATOM 1551 O O . ASP A 1 199 ? 53.196 -2.076 -83.049 1.00 88.25 199 ASP A O 1
ATOM 1555 N N . ASP A 1 200 ? 51.991 -3.089 -84.648 1.00 84.88 200 ASP A N 1
ATOM 1556 C CA . ASP A 1 200 ? 51.927 -1.996 -85.648 1.00 84.88 200 ASP A CA 1
ATOM 1557 C C . ASP A 1 200 ? 53.198 -1.111 -85.789 1.00 84.88 200 ASP A C 1
ATOM 1559 O O . ASP A 1 200 ? 53.141 0.109 -85.947 1.00 84.88 200 ASP A O 1
ATOM 1563 N N . GLY A 1 201 ? 54.387 -1.728 -85.728 1.00 82.19 201 GLY A N 1
ATOM 1564 C CA . GLY A 1 201 ? 55.680 -1.040 -85.873 1.00 82.19 201 GLY A CA 1
ATOM 1565 C C . GLY A 1 201 ? 56.252 -0.405 -84.595 1.00 82.19 201 GLY A C 1
ATOM 1566 O O . GLY A 1 201 ? 57.266 0.292 -84.672 1.00 82.19 201 GLY A O 1
ATOM 1567 N N . LEU A 1 202 ? 55.649 -0.657 -83.432 1.00 91.69 202 LEU A N 1
ATOM 1568 C CA . LEU A 1 202 ? 56.147 -0.280 -82.107 1.00 91.69 202 LEU A CA 1
ATOM 1569 C C . LEU A 1 202 ? 56.335 -1.523 -81.230 1.00 91.69 202 LEU A C 1
ATOM 1571 O O . LEU A 1 202 ? 55.585 -2.487 -81.320 1.00 91.69 202 LEU A O 1
ATOM 1575 N N . TYR A 1 203 ? 57.320 -1.501 -80.339 1.00 94.50 203 TYR A N 1
ATOM 1576 C CA . TYR A 1 203 ? 57.465 -2.521 -79.303 1.00 94.50 203 TYR A CA 1
ATOM 1577 C C . TYR A 1 203 ? 56.623 -2.130 -78.090 1.00 94.50 203 TYR A C 1
ATOM 1579 O O . TYR A 1 203 ? 56.765 -1.021 -77.577 1.00 94.50 203 TYR A O 1
ATOM 1587 N N . VAL A 1 204 ? 55.752 -3.026 -77.627 1.00 94.94 204 VAL A N 1
ATOM 1588 C CA . VAL A 1 204 ? 54.723 -2.748 -76.617 1.00 94.94 204 VAL A CA 1
ATOM 1589 C C . VAL A 1 204 ? 54.798 -3.742 -75.455 1.00 94.94 204 VAL A C 1
ATOM 1591 O O . VAL A 1 204 ? 54.919 -4.951 -75.659 1.00 94.94 204 VAL A O 1
ATOM 1594 N N . ALA A 1 205 ? 54.708 -3.240 -74.223 1.00 95.56 205 ALA A N 1
ATOM 1595 C CA . ALA A 1 205 ? 54.526 -4.041 -73.011 1.00 95.56 205 ALA A CA 1
ATOM 1596 C C . ALA A 1 205 ? 53.679 -3.285 -71.980 1.00 95.56 205 ALA A C 1
ATOM 1598 O O . ALA A 1 205 ? 53.668 -2.056 -71.967 1.00 95.56 205 ALA A O 1
ATOM 1599 N N . GLU A 1 206 ? 53.005 -4.009 -71.090 1.00 95.44 206 GLU A N 1
ATOM 1600 C CA . GLU A 1 206 ? 52.215 -3.421 -70.005 1.00 95.44 206 GLU A CA 1
ATOM 1601 C C . GLU A 1 206 ? 52.915 -3.559 -68.650 1.00 95.44 206 GLU A C 1
ATOM 1603 O O . GLU A 1 206 ? 53.485 -4.603 -68.321 1.00 95.44 206 GLU A O 1
ATOM 1608 N N . ILE A 1 207 ? 52.816 -2.506 -67.843 1.00 95.94 207 ILE A N 1
ATOM 1609 C CA . ILE A 1 207 ? 53.045 -2.546 -66.400 1.00 95.94 207 ILE A CA 1
ATOM 1610 C C . ILE A 1 207 ? 51.664 -2.712 -65.743 1.00 95.94 207 ILE A C 1
ATOM 1612 O O . ILE A 1 207 ? 50.774 -1.906 -66.028 1.00 95.94 207 ILE A O 1
ATOM 1616 N N . PRO A 1 208 ? 51.443 -3.740 -64.901 1.00 94.75 208 PRO A N 1
ATOM 1617 C CA . PRO A 1 208 ? 50.152 -3.952 -64.250 1.00 94.75 208 PRO A CA 1
ATOM 1618 C C . PRO A 1 208 ? 49.834 -2.820 -63.256 1.00 94.75 208 PRO A C 1
ATOM 1620 O O . PRO A 1 208 ? 50.776 -2.166 -62.788 1.00 94.75 208 PRO A O 1
ATOM 1623 N N . PRO A 1 209 ? 48.554 -2.630 -62.880 1.00 94.62 209 PRO A N 1
ATOM 1624 C CA . PRO A 1 209 ? 48.136 -1.615 -61.914 1.00 94.62 209 PRO A CA 1
ATOM 1625 C C . PRO A 1 209 ? 48.972 -1.633 -60.629 1.00 94.62 209 PRO A C 1
ATOM 1627 O O . PRO A 1 209 ? 49.424 -2.689 -60.173 1.00 94.62 209 PRO A O 1
ATOM 1630 N N . GLN A 1 210 ? 49.218 -0.452 -60.068 1.00 94.62 210 GLN A N 1
ATOM 1631 C CA . GLN A 1 210 ? 50.080 -0.239 -58.904 1.00 94.62 210 GLN A CA 1
ATOM 1632 C C . GLN A 1 210 ? 49.331 0.615 -57.870 1.00 94.62 210 GLN A C 1
ATOM 1634 O O . GLN A 1 210 ? 48.573 1.482 -58.284 1.00 94.62 210 GLN A O 1
ATOM 1639 N N . PRO A 1 211 ? 49.545 0.450 -56.551 1.00 93.19 211 PRO A N 1
ATOM 1640 C CA . PRO A 1 211 ? 48.815 1.226 -55.543 1.00 93.19 211 PRO A CA 1
ATOM 1641 C C . PRO A 1 211 ? 49.087 2.737 -55.602 1.00 93.19 211 PRO A C 1
ATOM 1643 O O . PRO A 1 211 ? 50.171 3.163 -56.013 1.00 93.19 211 PRO A O 1
ATOM 1646 N N . TYR A 1 212 ? 48.150 3.543 -55.104 1.00 93.56 212 TYR A N 1
ATOM 1647 C CA . TYR A 1 212 ? 48.269 4.998 -54.971 1.00 93.56 212 TYR A CA 1
ATOM 1648 C C . TYR A 1 212 ? 49.609 5.459 -54.364 1.00 93.56 212 TYR A C 1
ATOM 1650 O O . TYR A 1 212 ? 50.185 4.810 -53.487 1.00 93.56 212 TYR A O 1
ATOM 1658 N N . ASN A 1 213 ? 50.099 6.621 -54.818 1.00 91.81 213 ASN A N 1
ATOM 1659 C CA . ASN A 1 213 ? 51.341 7.259 -54.362 1.00 91.81 213 ASN A CA 1
ATOM 1660 C C . ASN A 1 213 ? 52.606 6.398 -54.580 1.00 91.81 213 ASN A C 1
ATOM 1662 O O . ASN A 1 213 ? 53.660 6.624 -53.982 1.00 91.81 213 ASN A O 1
ATOM 1666 N N . THR A 1 214 ? 52.521 5.418 -55.480 1.00 93.19 214 THR A N 1
ATOM 1667 C CA . THR A 1 214 ? 53.653 4.605 -55.921 1.00 93.19 214 THR A CA 1
ATOM 1668 C C . THR A 1 214 ? 54.390 5.287 -57.065 1.00 93.19 214 THR A C 1
ATOM 1670 O O . THR A 1 214 ? 53.792 5.686 -58.062 1.00 93.19 214 THR A O 1
ATOM 1673 N N . THR A 1 215 ? 55.714 5.392 -56.952 1.00 94.94 215 THR A N 1
ATOM 1674 C CA . THR A 1 215 ? 56.577 5.845 -58.048 1.00 94.94 215 THR A CA 1
ATOM 1675 C C . THR A 1 215 ? 57.079 4.640 -58.832 1.00 94.94 215 THR A C 1
ATOM 1677 O O . THR A 1 215 ? 57.835 3.820 -58.305 1.00 94.94 215 THR A O 1
ATOM 1680 N N . VAL A 1 216 ? 56.711 4.553 -60.107 1.00 95.75 216 VAL A N 1
ATOM 1681 C CA . VAL A 1 216 ? 57.255 3.557 -61.038 1.00 95.75 216 VAL A CA 1
ATOM 1682 C C . VAL A 1 216 ? 58.365 4.207 -61.853 1.00 95.75 216 VAL A C 1
ATOM 1684 O O . VAL A 1 216 ? 58.197 5.311 -62.366 1.00 95.75 216 VAL A O 1
ATOM 1687 N N . SER A 1 217 ? 59.510 3.537 -61.978 1.00 95.44 217 SER A N 1
ATOM 1688 C CA . SER A 1 217 ? 60.597 3.942 -62.883 1.00 95.44 217 SER A CA 1
ATOM 1689 C C . SER A 1 217 ? 60.841 2.848 -63.911 1.00 95.44 217 SER A C 1
ATOM 1691 O O . SER A 1 217 ? 60.865 1.679 -63.540 1.00 95.44 217 SER A O 1
ATOM 1693 N N . TYR A 1 218 ? 61.052 3.200 -65.177 1.00 96.31 218 TYR A N 1
ATOM 1694 C CA . TYR A 1 218 ? 61.224 2.226 -66.254 1.00 96.31 218 TYR A CA 1
ATOM 1695 C C . TYR A 1 218 ? 62.255 2.650 -67.308 1.00 96.31 218 TYR A C 1
ATOM 1697 O O . TYR A 1 218 ? 62.610 3.824 -67.437 1.00 96.31 218 TYR A O 1
ATOM 1705 N N . LYS A 1 219 ? 62.760 1.653 -68.034 1.00 95.62 219 LYS A N 1
ATOM 1706 C CA . LYS A 1 219 ? 63.752 1.743 -69.111 1.00 95.62 219 LYS A CA 1
ATOM 1707 C C . LYS A 1 219 ? 63.436 0.723 -70.194 1.00 95.62 219 LYS A C 1
ATOM 1709 O O . LYS A 1 219 ? 62.901 -0.343 -69.897 1.00 95.62 219 LYS A O 1
ATOM 1714 N N . VAL A 1 220 ? 63.853 1.013 -71.418 1.00 96.19 220 VAL A N 1
ATOM 1715 C CA . VAL A 1 220 ? 63.795 0.086 -72.548 1.00 96.19 220 VAL A CA 1
ATOM 1716 C C . VAL A 1 220 ? 65.216 -0.296 -72.953 1.00 96.19 220 VAL A C 1
ATOM 1718 O O . VAL A 1 220 ? 66.081 0.569 -73.085 1.00 96.19 220 VAL A O 1
ATOM 1721 N N . TYR A 1 221 ? 65.447 -1.592 -73.128 1.00 94.94 221 TYR A N 1
ATOM 1722 C CA . TYR A 1 221 ? 66.687 -2.189 -73.618 1.00 94.94 221 TYR A CA 1
ATOM 1723 C C . TYR A 1 221 ? 66.397 -2.807 -74.986 1.00 94.94 221 TYR A C 1
ATOM 1725 O O . TYR A 1 221 ? 65.400 -3.513 -75.114 1.00 94.94 221 TYR A O 1
ATOM 1733 N N . ALA A 1 222 ? 67.236 -2.557 -75.987 1.00 93.12 222 ALA A N 1
ATOM 1734 C CA . ALA A 1 222 ? 67.071 -3.080 -77.342 1.00 93.12 222 ALA A CA 1
ATOM 1735 C C . ALA A 1 222 ? 68.354 -3.763 -77.824 1.00 93.12 222 ALA A C 1
ATOM 1737 O O . ALA A 1 222 ? 69.433 -3.180 -77.715 1.00 93.12 222 ALA A O 1
ATOM 1738 N N . TYR A 1 223 ? 68.210 -4.969 -78.367 1.00 90.94 223 TYR A N 1
ATOM 1739 C CA . TYR A 1 223 ? 69.282 -5.798 -78.912 1.00 90.94 223 TYR A CA 1
ATOM 1740 C C . TYR A 1 223 ? 69.083 -5.990 -80.419 1.00 90.94 223 TYR A C 1
ATOM 1742 O O . TYR A 1 223 ? 67.946 -6.170 -80.861 1.00 90.94 223 TYR A O 1
ATOM 1750 N N . ASP A 1 224 ? 70.165 -5.950 -81.196 1.00 85.88 224 ASP A N 1
ATOM 1751 C CA . ASP A 1 224 ? 70.169 -6.293 -82.627 1.00 85.88 224 ASP A CA 1
ATOM 1752 C C . ASP A 1 224 ? 70.583 -7.755 -82.883 1.00 85.88 224 ASP A C 1
ATOM 1754 O O . ASP A 1 224 ? 71.045 -8.446 -81.974 1.00 85.88 224 ASP A O 1
ATOM 1758 N N . GLU A 1 225 ? 70.424 -8.244 -84.119 1.00 80.38 225 GLU A N 1
ATOM 1759 C CA . GLU A 1 225 ? 70.825 -9.615 -84.495 1.00 80.38 225 GLU A CA 1
ATOM 1760 C C . GLU A 1 225 ? 72.357 -9.838 -84.461 1.00 80.38 225 GLU A C 1
ATOM 1762 O O . GLU A 1 225 ? 72.816 -10.983 -84.480 1.00 80.38 225 GLU A O 1
ATOM 1767 N N . ALA A 1 226 ? 73.161 -8.771 -84.368 1.00 74.00 226 ALA A N 1
ATOM 1768 C CA . ALA A 1 226 ? 74.611 -8.831 -84.158 1.00 74.00 226 ALA A CA 1
ATOM 1769 C C . ALA A 1 226 ? 75.017 -8.887 -82.663 1.00 74.00 226 ALA A C 1
ATOM 1771 O O . ALA A 1 226 ? 76.182 -9.151 -82.346 1.00 74.00 226 ALA A O 1
ATOM 1772 N N . GLY A 1 227 ? 74.070 -8.694 -81.738 1.00 77.81 227 GLY A N 1
ATOM 1773 C CA . GLY A 1 227 ? 74.256 -8.743 -80.287 1.00 77.81 227 GLY A CA 1
ATOM 1774 C C . GLY A 1 227 ? 74.682 -7.426 -79.624 1.00 77.81 227 GLY A C 1
ATOM 1775 O O . GLY A 1 227 ? 75.090 -7.449 -78.456 1.00 77.81 227 GLY A O 1
ATOM 1776 N N . ASN A 1 228 ? 74.611 -6.280 -80.310 1.00 81.94 228 ASN A N 1
ATOM 1777 C CA . ASN A 1 228 ? 74.862 -4.979 -79.683 1.00 81.94 228 ASN A CA 1
ATOM 1778 C C . ASN A 1 228 ? 73.623 -4.492 -78.901 1.00 81.94 228 ASN A C 1
ATOM 1780 O O . ASN A 1 228 ? 72.500 -4.930 -79.135 1.00 81.94 228 ASN A O 1
ATOM 1784 N N . LEU A 1 229 ? 73.826 -3.570 -77.950 1.00 91.00 229 LEU A N 1
ATOM 1785 C CA . LEU A 1 229 ? 72.797 -3.110 -77.006 1.00 91.00 229 LEU A CA 1
ATOM 1786 C C . LEU A 1 229 ? 72.629 -1.585 -77.023 1.00 91.00 229 LEU A C 1
ATOM 1788 O O . LEU A 1 229 ? 73.599 -0.849 -76.828 1.00 91.00 229 LEU A O 1
ATOM 1792 N N . ALA A 1 230 ? 71.379 -1.128 -77.097 1.00 92.00 230 ALA A N 1
ATOM 1793 C CA . ALA A 1 230 ? 70.966 0.232 -76.758 1.00 92.00 230 ALA A CA 1
ATOM 1794 C C . ALA A 1 230 ? 70.048 0.269 -75.526 1.00 92.00 230 ALA A C 1
ATOM 1796 O O . ALA A 1 230 ? 69.295 -0.666 -75.252 1.00 92.00 230 ALA A O 1
ATOM 1797 N N . ILE A 1 231 ? 70.113 1.364 -74.763 1.00 93.81 231 ILE A N 1
ATOM 1798 C CA . ILE A 1 231 ? 69.346 1.560 -73.525 1.00 93.81 231 ILE A CA 1
ATOM 1799 C C . ILE A 1 231 ? 68.748 2.968 -73.541 1.00 93.81 231 ILE A C 1
ATOM 1801 O O . ILE A 1 231 ? 69.465 3.935 -73.802 1.00 93.81 231 ILE A O 1
ATOM 1805 N N . SER A 1 232 ? 67.458 3.092 -73.233 1.00 95.19 232 SER A N 1
ATOM 1806 C CA . SER A 1 232 ? 66.799 4.391 -73.080 1.00 95.19 232 SER A CA 1
ATOM 1807 C C . SER A 1 232 ? 67.286 5.153 -71.839 1.00 95.19 232 SER A C 1
ATOM 1809 O O . SER A 1 232 ? 67.901 4.600 -70.920 1.00 95.19 232 SER A O 1
ATOM 1811 N N . GLU A 1 233 ? 66.916 6.431 -71.746 1.00 93.38 233 GLU A N 1
ATOM 1812 C CA . GLU A 1 233 ? 66.922 7.139 -70.463 1.00 93.38 233 GLU A CA 1
ATOM 1813 C C . GLU A 1 233 ? 65.941 6.500 -69.455 1.00 93.38 233 GLU A C 1
ATOM 1815 O O . GLU A 1 233 ? 65.191 5.574 -69.778 1.00 93.38 233 GLU A O 1
ATOM 1820 N N . THR A 1 234 ? 65.972 6.969 -68.202 1.00 93.50 234 THR A N 1
ATOM 1821 C CA . THR A 1 234 ? 65.063 6.472 -67.156 1.00 93.50 234 THR A CA 1
ATOM 1822 C C . THR A 1 234 ? 63.815 7.336 -67.114 1.00 93.50 234 THR A C 1
ATOM 1824 O O . THR A 1 234 ? 63.883 8.498 -66.719 1.00 93.50 234 THR A O 1
ATOM 1827 N N . TYR A 1 235 ? 62.677 6.751 -67.459 1.00 94.69 235 TYR A N 1
ATOM 1828 C CA . TYR A 1 235 ? 61.375 7.387 -67.325 1.00 94.69 235 TYR A CA 1
ATOM 1829 C C . TYR A 1 235 ? 60.764 7.058 -65.965 1.00 94.69 235 TYR A C 1
ATOM 1831 O O . TYR A 1 235 ? 61.098 6.045 -65.347 1.00 94.69 235 TYR A O 1
ATOM 1839 N N . PHE A 1 236 ? 59.852 7.903 -65.493 1.00 94.38 236 PHE A N 1
ATOM 1840 C CA . PHE A 1 236 ? 59.079 7.636 -64.286 1.00 94.38 236 PHE A CA 1
ATOM 1841 C C . PHE A 1 236 ? 57.670 8.222 -64.376 1.00 94.38 236 PHE A C 1
ATOM 1843 O O . PHE A 1 236 ? 57.416 9.162 -65.134 1.00 94.38 236 PHE A O 1
ATOM 1850 N N . TYR A 1 237 ? 56.763 7.664 -63.580 1.00 94.88 237 TYR A N 1
ATOM 1851 C CA . TYR A 1 237 ? 55.451 8.231 -63.292 1.00 94.88 237 TYR A CA 1
ATOM 1852 C C . TYR A 1 237 ? 55.079 7.983 -61.827 1.00 94.88 237 TYR A C 1
ATOM 1854 O O . TYR A 1 237 ? 55.601 7.070 -61.181 1.00 94.88 237 TYR A O 1
ATOM 1862 N N . LEU A 1 238 ? 54.183 8.821 -61.313 1.00 94.44 238 LEU A N 1
ATOM 1863 C CA . LEU A 1 238 ? 53.524 8.633 -60.026 1.00 94.44 238 LEU A CA 1
ATOM 1864 C C . LEU A 1 238 ? 52.115 8.103 -60.297 1.00 94.44 238 LEU A C 1
ATOM 1866 O O . LEU A 1 238 ? 51.426 8.642 -61.163 1.00 94.44 238 LEU A O 1
ATOM 1870 N N . VAL A 1 239 ? 51.707 7.073 -59.563 1.00 95.69 239 VAL A N 1
ATOM 1871 C CA . VAL A 1 239 ? 50.316 6.616 -59.534 1.00 95.69 239 VAL A CA 1
ATOM 1872 C C . VAL A 1 239 ? 49.481 7.617 -58.748 1.00 95.69 239 VAL A C 1
ATOM 1874 O O . VAL A 1 239 ? 49.794 7.915 -57.589 1.00 95.69 239 VAL A O 1
ATOM 1877 N N . ILE A 1 240 ? 48.415 8.112 -59.368 1.00 93.75 240 ILE A N 1
ATOM 1878 C CA . ILE A 1 240 ? 47.441 8.998 -58.728 1.00 93.75 240 ILE A CA 1
ATOM 1879 C C . ILE A 1 240 ? 46.195 8.222 -58.294 1.00 93.75 240 ILE A C 1
ATOM 1881 O O . ILE A 1 240 ? 46.030 7.053 -58.622 1.00 93.75 240 ILE A O 1
ATOM 1885 N N . ASP A 1 241 ? 45.330 8.897 -57.547 1.00 95.81 241 ASP A N 1
ATOM 1886 C CA . ASP A 1 241 ? 43.957 8.475 -57.302 1.00 95.81 241 ASP A CA 1
ATOM 1887 C C . ASP A 1 241 ? 43.044 9.635 -57.706 1.00 95.81 241 ASP A C 1
ATOM 1889 O O . ASP A 1 241 ? 43.251 10.776 -57.280 1.00 95.81 241 ASP A O 1
ATOM 1893 N N . SER A 1 242 ? 42.090 9.356 -58.592 1.00 93.25 242 SER A N 1
ATOM 1894 C CA . SER A 1 242 ? 41.147 10.340 -59.139 1.00 93.25 242 SER A CA 1
ATOM 1895 C C . SER A 1 242 ? 39.679 10.009 -58.852 1.00 93.25 242 SER A C 1
ATOM 1897 O O . SER A 1 242 ? 38.783 10.717 -59.323 1.00 93.25 242 SER A O 1
ATOM 1899 N N . TYR A 1 243 ? 39.414 8.941 -58.092 1.00 93.25 243 TYR A N 1
ATOM 1900 C CA . TYR A 1 243 ? 38.063 8.488 -57.786 1.00 93.25 243 TYR A CA 1
ATOM 1901 C C . TYR A 1 243 ? 37.675 8.877 -56.356 1.00 93.25 243 TYR A C 1
ATOM 1903 O O . TYR A 1 243 ? 38.412 8.578 -55.428 1.00 93.25 243 TYR A O 1
ATOM 1911 N N . PRO A 1 244 ? 36.512 9.515 -56.137 1.00 93.69 244 PRO A N 1
ATOM 1912 C CA . PRO A 1 244 ? 36.082 9.860 -54.790 1.00 93.69 244 PRO A CA 1
ATOM 1913 C C . PRO A 1 244 ? 35.628 8.623 -53.993 1.00 93.69 244 PRO A C 1
ATOM 1915 O O . PRO A 1 244 ? 35.182 7.636 -54.590 1.00 93.69 244 PRO A O 1
ATOM 1918 N N . PRO A 1 245 ? 35.626 8.698 -52.646 1.00 95.19 245 PRO A N 1
ATOM 1919 C CA . PRO A 1 245 ? 35.100 7.637 -51.796 1.00 95.19 245 PRO A CA 1
ATOM 1920 C C . PRO A 1 245 ? 33.661 7.253 -52.151 1.00 95.19 245 PRO A C 1
ATOM 1922 O O . PRO A 1 245 ? 32.803 8.114 -52.368 1.00 95.19 245 PRO A O 1
ATOM 1925 N N . THR A 1 246 ? 33.361 5.954 -52.127 1.00 95.31 246 THR A N 1
ATOM 1926 C CA . THR A 1 246 ? 31.986 5.470 -52.300 1.00 95.31 246 THR A CA 1
ATOM 1927 C C . THR A 1 246 ? 31.239 5.556 -50.972 1.00 95.31 246 THR A C 1
ATOM 1929 O O . THR A 1 246 ? 31.669 4.963 -49.984 1.00 95.31 246 THR A O 1
ATOM 1932 N N . ILE A 1 247 ? 30.105 6.263 -50.955 1.00 96.25 247 ILE A N 1
ATOM 1933 C CA . ILE A 1 247 ? 29.203 6.374 -49.798 1.00 96.25 247 ILE A CA 1
ATOM 1934 C C . ILE A 1 247 ? 27.965 5.502 -50.046 1.00 96.25 247 ILE A C 1
ATOM 1936 O O . ILE A 1 247 ? 27.350 5.575 -51.108 1.00 96.25 247 ILE A O 1
ATOM 1940 N N . SER A 1 248 ? 27.581 4.678 -49.071 1.00 93.88 248 SER A N 1
ATOM 1941 C CA . SER A 1 248 ? 26.421 3.783 -49.159 1.00 93.88 248 SER A CA 1
ATOM 1942 C C . SER A 1 248 ? 25.789 3.522 -47.787 1.00 93.88 248 SER A C 1
ATOM 1944 O O . SER A 1 248 ? 26.371 3.861 -46.759 1.00 93.88 248 SER A O 1
ATOM 1946 N N . HIS A 1 249 ? 24.595 2.912 -47.772 1.00 92.44 249 HIS A N 1
ATOM 1947 C CA . HIS A 1 249 ? 23.873 2.528 -46.547 1.00 92.44 249 HIS A CA 1
ATOM 1948 C C . HIS A 1 249 ? 23.746 3.685 -45.536 1.00 92.44 249 HIS A C 1
ATOM 1950 O O . HIS A 1 249 ? 24.097 3.558 -44.370 1.00 92.44 249 HIS A O 1
ATOM 1956 N N . VAL A 1 250 ? 23.276 4.838 -46.023 1.00 95.25 250 VAL A N 1
ATOM 1957 C CA . VAL A 1 250 ? 23.017 6.016 -45.190 1.00 95.25 250 VAL A CA 1
ATOM 1958 C C . VAL A 1 250 ? 21.654 5.857 -44.517 1.00 95.25 250 VAL A C 1
ATOM 1960 O O . VAL A 1 250 ? 20.620 5.878 -45.187 1.00 95.25 250 VAL A O 1
ATOM 1963 N N . GLU A 1 251 ? 21.649 5.714 -43.197 1.00 94.50 251 GLU A N 1
ATOM 1964 C CA . GLU A 1 251 ? 20.440 5.560 -42.382 1.00 94.50 251 GLU A CA 1
ATOM 1965 C C . GLU A 1 251 ? 20.521 6.408 -41.104 1.00 94.50 251 GLU A C 1
ATOM 1967 O O . GLU A 1 251 ? 21.548 7.025 -40.816 1.00 94.50 251 GLU A O 1
ATOM 1972 N N . HIS A 1 252 ? 19.412 6.512 -40.370 1.00 94.88 252 HIS A N 1
ATOM 1973 C CA . HIS A 1 252 ? 19.361 7.247 -39.110 1.00 94.88 252 HIS A CA 1
ATOM 1974 C C . HIS A 1 252 ? 18.499 6.524 -38.074 1.00 94.88 252 HIS A C 1
ATOM 1976 O O . HIS A 1 252 ? 17.531 5.842 -38.415 1.00 94.88 252 HIS A O 1
ATOM 1982 N N . VAL A 1 253 ? 18.864 6.686 -36.803 1.00 92.19 253 VAL A N 1
ATOM 1983 C CA . VAL A 1 253 ? 18.184 6.096 -35.648 1.00 92.19 253 VAL A CA 1
ATOM 1984 C C . VAL A 1 253 ? 17.963 7.186 -34.589 1.00 92.19 253 VAL A C 1
ATOM 1986 O O . VAL A 1 253 ? 18.925 7.884 -34.251 1.00 92.19 253 VAL A O 1
ATOM 1989 N N . PRO A 1 254 ? 16.741 7.327 -34.041 1.00 91.00 254 PRO A N 1
ATOM 1990 C CA . PRO A 1 254 ? 15.515 6.598 -34.400 1.00 91.00 254 PRO A CA 1
ATOM 1991 C C . PRO A 1 254 ? 14.939 7.036 -35.757 1.00 91.00 254 PRO A C 1
ATOM 1993 O O . PRO A 1 254 ? 15.187 8.142 -36.216 1.00 91.00 254 PRO A O 1
ATOM 1996 N N . ALA A 1 255 ? 14.128 6.180 -36.387 1.00 87.06 255 ALA A N 1
ATOM 1997 C CA . ALA A 1 255 ? 13.527 6.446 -37.704 1.00 87.06 255 ALA A CA 1
ATOM 1998 C C . ALA A 1 255 ? 12.357 7.459 -37.688 1.00 87.06 255 ALA A C 1
ATOM 2000 O O . ALA A 1 255 ? 11.800 7.797 -38.733 1.00 87.06 255 ALA A O 1
ATOM 2001 N N . SER A 1 256 ? 11.914 7.890 -36.507 1.00 85.81 256 SER A N 1
ATOM 2002 C CA . SER A 1 256 ? 10.892 8.928 -36.311 1.00 85.81 256 SER A CA 1
ATOM 2003 C C . SER A 1 256 ? 11.184 9.624 -34.975 1.00 85.81 256 SER A C 1
ATOM 2005 O O . SER A 1 256 ? 10.636 9.210 -33.957 1.00 85.81 256 SER A O 1
ATOM 2007 N N . PRO A 1 257 ? 12.130 10.580 -34.949 1.00 88.38 257 PRO A N 1
ATOM 2008 C CA . PRO A 1 257 ? 12.607 11.203 -33.714 1.00 88.38 257 PRO A CA 1
ATOM 2009 C C . PRO A 1 257 ? 11.550 12.076 -33.043 1.00 88.38 257 PRO A C 1
ATOM 2011 O O . PRO A 1 257 ? 10.875 12.867 -33.712 1.00 88.38 257 PRO A O 1
ATOM 2014 N N . ASN A 1 258 ? 11.459 11.972 -31.719 1.00 83.88 258 ASN A N 1
ATOM 2015 C CA . ASN A 1 258 ? 10.645 12.873 -30.912 1.00 83.88 258 ASN A CA 1
ATOM 2016 C C . ASN A 1 258 ? 11.412 14.186 -30.615 1.00 83.88 258 ASN A C 1
ATOM 2018 O O . ASN A 1 258 ? 12.602 14.332 -30.920 1.00 83.88 258 ASN A O 1
ATOM 2022 N N . TYR A 1 259 ? 10.731 15.179 -30.046 1.00 83.81 259 TYR A N 1
ATOM 2023 C CA . TYR A 1 259 ? 11.348 16.352 -29.451 1.00 83.81 259 TYR A CA 1
ATOM 2024 C C . TYR A 1 259 ? 12.417 15.945 -28.436 1.00 83.81 259 TYR A C 1
ATOM 2026 O O . TYR A 1 259 ? 12.381 14.887 -27.812 1.00 83.81 259 TYR A O 1
ATOM 2034 N N . ASN A 1 260 ? 13.424 16.804 -28.325 1.00 80.62 260 ASN A N 1
ATOM 2035 C CA . ASN A 1 260 ? 14.564 16.655 -27.429 1.00 80.62 260 ASN A CA 1
ATOM 2036 C C . ASN A 1 260 ? 15.392 15.351 -27.596 1.00 80.62 260 ASN A C 1
ATOM 2038 O O . ASN A 1 260 ? 16.341 15.125 -26.843 1.00 80.62 260 ASN A O 1
ATOM 2042 N N . GLU A 1 261 ? 15.134 14.557 -28.639 1.00 84.69 261 GLU A N 1
ATOM 2043 C CA . GLU A 1 261 ? 15.849 13.321 -28.960 1.00 84.69 261 GLU A CA 1
ATOM 2044 C C . GLU A 1 261 ? 16.986 13.558 -29.974 1.00 84.69 261 GLU A C 1
ATOM 2046 O O . GLU A 1 261 ? 16.810 14.203 -31.009 1.00 84.69 261 GLU A O 1
ATOM 2051 N N . THR A 1 262 ? 18.187 13.048 -29.685 1.00 92.12 262 THR A N 1
ATOM 2052 C CA . THR A 1 262 ? 19.338 13.123 -30.604 1.00 92.12 262 THR A CA 1
ATOM 2053 C C . THR A 1 262 ? 19.298 12.003 -31.633 1.00 92.12 262 THR A C 1
ATOM 2055 O O . THR A 1 262 ? 19.050 10.852 -31.278 1.00 92.12 262 THR A O 1
ATOM 2058 N N . VAL A 1 263 ? 19.664 12.300 -32.879 1.00 94.56 263 VAL A N 1
ATOM 2059 C CA . VAL A 1 263 ? 19.600 11.324 -33.974 1.00 94.56 263 VAL A CA 1
ATOM 2060 C C . VAL A 1 263 ? 20.998 10.883 -34.374 1.00 94.56 263 VAL A C 1
ATOM 2062 O O . VAL A 1 263 ? 21.827 11.702 -34.769 1.00 94.56 263 VAL A O 1
ATOM 2065 N N . THR A 1 264 ? 21.259 9.581 -34.304 1.00 95.56 264 THR A N 1
ATOM 2066 C CA . THR A 1 264 ? 22.501 8.995 -34.817 1.00 95.56 264 THR A CA 1
ATOM 2067 C C . THR A 1 264 ? 22.322 8.686 -36.295 1.00 95.56 264 THR A C 1
ATOM 2069 O O . THR A 1 264 ? 21.426 7.931 -36.662 1.00 95.56 264 THR A O 1
ATOM 2072 N N . VAL A 1 265 ? 23.175 9.254 -37.142 1.00 96.31 265 VAL A N 1
ATOM 2073 C CA . VAL A 1 265 ? 23.270 8.926 -38.568 1.00 96.31 265 VAL A CA 1
ATOM 2074 C C . VAL A 1 265 ? 24.462 8.004 -38.774 1.00 96.31 265 VAL A C 1
ATOM 2076 O O . VAL A 1 265 ? 25.557 8.305 -38.297 1.00 96.31 265 VAL A O 1
ATOM 2079 N N . SER A 1 266 ? 24.260 6.917 -39.511 1.00 95.25 266 SER A N 1
ATOM 2080 C CA . SER A 1 266 ? 25.293 5.951 -39.887 1.00 95.25 266 SER A CA 1
ATOM 2081 C C . SER A 1 266 ? 25.464 5.880 -41.407 1.00 95.25 266 SER A C 1
ATOM 2083 O O . SER A 1 266 ? 24.515 6.104 -42.161 1.00 95.25 266 SER A O 1
ATOM 2085 N N . ALA A 1 267 ? 26.686 5.590 -41.865 1.00 96.19 267 ALA A N 1
ATOM 2086 C CA . ALA A 1 267 ? 26.989 5.349 -43.275 1.00 96.19 267 ALA A CA 1
ATOM 2087 C C . ALA A 1 267 ? 28.239 4.483 -43.479 1.00 96.19 267 ALA A C 1
ATOM 2089 O O . ALA A 1 267 ? 29.233 4.607 -42.759 1.00 96.19 267 ALA A O 1
ATOM 2090 N N . ASN A 1 268 ? 28.219 3.665 -44.532 1.00 95.12 268 ASN A N 1
ATOM 2091 C CA . ASN A 1 268 ? 29.401 2.972 -45.035 1.00 95.12 268 ASN A CA 1
ATOM 2092 C C . ASN A 1 268 ? 30.133 3.885 -46.024 1.00 95.12 268 ASN A C 1
ATOM 2094 O O . ASN A 1 268 ? 29.558 4.281 -47.041 1.00 95.12 268 ASN A O 1
ATOM 2098 N N . VAL A 1 269 ? 31.405 4.183 -45.754 1.00 95.75 269 VAL A N 1
ATOM 2099 C CA . VAL A 1 269 ? 32.284 4.928 -46.667 1.00 95.75 269 VAL A CA 1
ATOM 2100 C C . VAL A 1 269 ? 33.516 4.079 -46.947 1.00 95.75 269 VAL A C 1
ATOM 2102 O O . VAL A 1 269 ? 34.189 3.643 -46.015 1.00 95.75 269 VAL A O 1
ATOM 2105 N N . THR A 1 270 ? 33.783 3.805 -48.223 1.00 93.75 270 THR A N 1
ATOM 2106 C CA . THR A 1 270 ? 34.779 2.807 -48.641 1.00 93.75 270 THR A CA 1
ATOM 2107 C C . THR A 1 270 ? 35.523 3.215 -49.906 1.00 93.75 270 THR A C 1
ATOM 2109 O O . THR A 1 270 ? 34.932 3.798 -50.817 1.00 93.75 270 THR A O 1
ATOM 2112 N N . GLU A 1 271 ? 36.776 2.779 -49.998 1.00 93.19 271 GLU A N 1
ATOM 2113 C CA . GLU A 1 271 ? 37.605 2.777 -51.206 1.00 93.19 271 GLU A CA 1
ATOM 2114 C C . GLU A 1 271 ? 38.299 1.409 -51.364 1.00 93.19 271 GLU A C 1
ATOM 2116 O O . GLU A 1 271 ? 38.411 0.672 -50.375 1.00 93.19 271 GLU A O 1
ATOM 2121 N N . PRO A 1 272 ? 38.763 1.041 -52.575 1.00 91.75 272 PRO A N 1
ATOM 2122 C CA . PRO A 1 272 ? 39.610 -0.134 -52.783 1.00 91.75 272 PRO A CA 1
ATOM 2123 C C . PRO A 1 272 ? 40.920 -0.086 -51.969 1.00 91.75 272 PRO A C 1
ATOM 2125 O O . PRO A 1 272 ? 41.447 1.002 -51.737 1.00 91.75 272 PRO A O 1
ATOM 2128 N N . PRO A 1 273 ? 41.497 -1.237 -51.565 1.00 90.06 273 PRO A N 1
ATOM 2129 C CA . PRO A 1 273 ? 42.761 -1.285 -50.816 1.00 90.06 273 PRO A CA 1
ATOM 2130 C C . PRO A 1 273 ? 43.962 -0.624 -51.512 1.00 90.06 273 PRO A C 1
ATOM 2132 O O . PRO A 1 273 ? 44.916 -0.230 -50.845 1.00 90.06 273 PRO A O 1
ATOM 2135 N N . GLU A 1 274 ? 43.932 -0.545 -52.841 1.00 91.81 274 GLU A N 1
ATOM 2136 C CA . GLU A 1 274 ? 44.975 0.029 -53.692 1.00 91.81 274 GLU A CA 1
ATOM 2137 C C . GLU A 1 274 ? 44.829 1.550 -53.901 1.00 91.81 274 GLU A C 1
ATOM 2139 O O . GLU A 1 274 ? 45.761 2.181 -54.404 1.00 91.81 274 GLU A O 1
ATOM 2144 N N . ALA A 1 275 ? 43.690 2.132 -53.510 1.00 93.25 275 ALA A N 1
ATOM 2145 C CA . ALA A 1 275 ? 43.373 3.556 -53.633 1.00 93.25 275 ALA A CA 1
ATOM 2146 C C . ALA A 1 275 ? 44.072 4.415 -52.561 1.00 93.25 275 ALA A C 1
ATOM 2148 O O . ALA A 1 275 ? 44.886 3.929 -51.770 1.00 93.25 275 ALA A O 1
ATOM 2149 N N . SER A 1 276 ? 43.767 5.715 -52.515 1.00 93.69 276 SER A N 1
ATOM 2150 C CA . SER A 1 276 ? 44.345 6.616 -51.514 1.00 93.69 276 SER A CA 1
ATOM 2151 C C . SER A 1 276 ? 43.754 6.432 -50.111 1.00 93.69 276 SER A C 1
ATOM 2153 O O . SER A 1 276 ? 44.456 6.634 -49.114 1.00 93.69 276 SER A O 1
ATOM 2155 N N . GLY A 1 277 ? 42.510 5.969 -50.015 1.00 92.44 277 GLY A N 1
ATOM 2156 C CA . GLY A 1 277 ? 41.836 5.601 -48.779 1.00 92.44 277 GLY A CA 1
ATOM 2157 C C . GLY A 1 277 ? 41.204 6.788 -48.052 1.00 92.44 277 GLY A C 1
ATOM 2158 O O . GLY A 1 277 ? 41.681 7.926 -48.115 1.00 92.44 277 GLY A O 1
ATOM 2159 N N . VAL A 1 278 ? 40.144 6.494 -47.295 1.00 93.50 278 VAL A N 1
ATOM 2160 C CA . VAL A 1 278 ? 39.263 7.516 -46.719 1.00 93.50 278 VAL A CA 1
ATOM 2161 C C . VAL A 1 278 ? 40.010 8.348 -45.675 1.00 93.50 278 VAL A C 1
ATOM 2163 O O . VAL A 1 278 ? 40.522 7.828 -44.682 1.00 93.50 278 VAL A O 1
ATOM 2166 N N . LYS A 1 279 ? 40.044 9.665 -45.884 1.00 93.00 279 LYS A N 1
ATOM 2167 C CA . LYS A 1 279 ? 40.771 10.631 -45.051 1.00 93.00 279 LYS A CA 1
ATOM 2168 C C . LYS A 1 279 ? 39.905 11.230 -43.958 1.00 93.00 279 LYS A C 1
ATOM 2170 O O . LYS A 1 279 ? 40.314 11.285 -42.800 1.00 93.00 279 LYS A O 1
ATOM 2175 N N . ASN A 1 280 ? 38.724 11.722 -44.321 1.00 93.00 280 ASN A N 1
ATOM 2176 C CA . ASN A 1 280 ? 37.734 12.193 -43.364 1.00 93.00 280 ASN A CA 1
ATOM 2177 C C . ASN A 1 280 ? 36.312 12.051 -43.908 1.00 93.00 280 ASN A C 1
ATOM 2179 O O . ASN A 1 280 ? 36.053 12.111 -45.110 1.00 93.00 280 ASN A O 1
ATOM 2183 N N . VAL A 1 281 ? 35.388 11.887 -42.970 1.00 96.19 281 VAL A N 1
ATOM 2184 C CA . VAL A 1 281 ? 33.948 11.859 -43.206 1.00 96.19 281 VAL A CA 1
ATOM 2185 C C . VAL A 1 281 ? 33.323 12.928 -42.312 1.00 96.19 281 VAL A C 1
ATOM 2187 O O . VAL A 1 281 ? 33.875 13.307 -41.276 1.00 96.19 281 VAL A O 1
ATOM 2190 N N . THR A 1 282 ? 32.232 13.533 -42.763 1.00 95.62 282 THR A N 1
ATOM 2191 C CA . THR A 1 282 ? 31.543 14.611 -42.051 1.00 95.62 282 THR A CA 1
ATOM 2192 C C . THR A 1 282 ? 30.051 14.492 -42.294 1.00 95.62 282 THR A C 1
ATOM 2194 O O . THR A 1 282 ? 29.598 14.414 -43.439 1.00 95.62 282 THR A O 1
ATOM 2197 N N . LEU A 1 283 ? 29.283 14.509 -41.210 1.00 97.25 283 LEU A N 1
ATOM 2198 C CA . LEU A 1 283 ? 27.834 14.597 -41.258 1.00 97.25 283 LEU A CA 1
ATOM 2199 C C . LEU A 1 283 ? 27.449 16.066 -41.435 1.00 97.25 283 LEU A C 1
ATOM 2201 O O . LEU A 1 283 ? 27.908 16.925 -40.691 1.00 97.25 283 LEU A O 1
ATOM 2205 N N . LEU A 1 284 ? 26.617 16.368 -42.424 1.00 96.88 284 LEU A N 1
ATOM 2206 C CA . LEU A 1 284 ? 26.087 17.706 -42.666 1.00 96.88 284 LEU A CA 1
ATOM 2207 C C . LEU A 1 284 ? 24.579 17.672 -42.439 1.00 96.88 284 LEU A C 1
ATOM 2209 O O . LEU A 1 284 ? 23.890 16.898 -43.100 1.00 96.88 284 LEU A O 1
ATOM 2213 N N . TYR A 1 285 ? 24.056 18.524 -41.560 1.00 96.81 285 TYR A N 1
ATOM 2214 C CA . TYR A 1 285 ? 22.617 18.638 -41.296 1.00 96.81 285 TYR A CA 1
ATOM 2215 C C . TYR A 1 285 ? 22.134 20.090 -41.377 1.00 96.81 285 TYR A C 1
ATOM 2217 O O . TYR A 1 285 ? 22.925 21.031 -41.311 1.00 96.81 285 TYR A O 1
ATOM 2225 N N . ARG A 1 286 ? 20.826 20.289 -41.557 1.00 94.69 286 ARG A N 1
ATOM 2226 C CA . ARG A 1 286 ? 20.170 21.604 -41.509 1.00 94.69 286 ARG A CA 1
ATOM 2227 C C . ARG A 1 286 ? 18.669 21.480 -41.273 1.00 94.69 286 ARG A C 1
ATOM 2229 O O . ARG A 1 286 ? 18.049 20.506 -41.689 1.00 94.69 286 ARG A O 1
ATOM 2236 N N . THR A 1 287 ? 18.089 22.524 -40.695 1.00 90.12 287 THR A N 1
ATOM 2237 C CA . THR A 1 287 ? 16.635 22.708 -40.558 1.00 90.12 287 THR A CA 1
ATOM 2238 C C . THR A 1 287 ? 16.136 23.715 -41.594 1.00 90.12 287 THR A C 1
ATOM 2240 O O . THR A 1 287 ? 15.291 23.403 -42.424 1.00 90.12 287 THR A O 1
ATOM 2243 N N . ASN A 1 288 ? 16.756 24.898 -41.626 1.00 82.19 288 ASN A N 1
ATOM 2244 C CA . ASN A 1 288 ? 16.600 25.930 -42.646 1.00 82.19 288 ASN A CA 1
ATOM 2245 C C . ASN A 1 288 ? 17.954 26.613 -42.907 1.00 82.19 288 ASN A C 1
ATOM 2247 O O . ASN A 1 288 ? 18.725 26.832 -41.978 1.00 82.19 288 ASN A O 1
ATOM 2251 N N . GLY A 1 289 ? 18.231 26.987 -44.161 1.00 82.94 289 GLY A N 1
ATOM 2252 C CA . GLY A 1 289 ? 19.458 27.704 -44.534 1.00 82.94 289 GLY A CA 1
ATOM 2253 C C . GLY A 1 289 ? 20.689 26.809 -44.746 1.00 82.94 289 GLY A C 1
ATOM 2254 O O . GLY A 1 289 ? 20.630 25.823 -4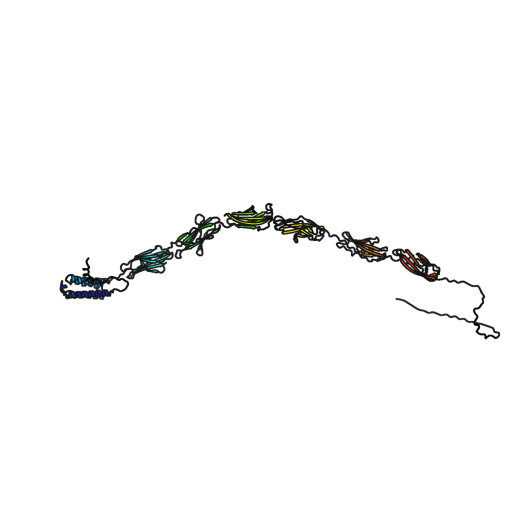5.493 1.00 82.94 289 GLY A O 1
ATOM 2255 N N . ASP A 1 290 ? 21.811 27.215 -44.148 1.00 91.94 290 ASP A N 1
ATOM 2256 C CA . ASP A 1 290 ? 23.147 26.659 -44.388 1.00 91.94 290 ASP A CA 1
ATOM 2257 C C . ASP A 1 290 ? 23.409 25.339 -43.648 1.00 91.94 290 ASP A C 1
ATOM 2259 O O . ASP A 1 290 ? 22.943 25.112 -42.529 1.00 91.94 290 ASP A O 1
ATOM 2263 N N . TRP A 1 291 ? 24.207 24.473 -44.277 1.00 96.31 291 TRP A N 1
ATOM 2264 C CA . TRP A 1 291 ? 24.611 23.176 -43.732 1.00 96.31 291 TRP A CA 1
ATOM 2265 C C . TRP A 1 291 ? 25.550 23.327 -42.529 1.00 96.31 291 TRP A C 1
ATOM 2267 O O . TRP A 1 291 ? 26.610 23.940 -42.643 1.00 96.31 291 TRP A O 1
ATOM 2277 N N . GLN A 1 292 ? 25.186 22.706 -41.409 1.00 94.69 292 GLN A N 1
ATOM 2278 C CA . GLN A 1 292 ? 26.004 22.610 -40.203 1.00 94.69 292 GLN A CA 1
ATOM 2279 C C . GLN A 1 292 ? 26.795 21.290 -40.209 1.00 94.69 292 GLN A C 1
ATOM 2281 O O . GLN A 1 292 ? 26.187 20.237 -40.423 1.00 94.69 292 GLN A O 1
ATOM 2286 N N . PRO A 1 293 ? 28.124 21.312 -40.002 1.00 94.94 293 PRO A N 1
ATOM 2287 C CA . PRO A 1 293 ? 28.931 20.103 -39.891 1.00 94.94 293 PRO A CA 1
ATOM 2288 C C . PRO A 1 293 ? 28.905 19.517 -38.473 1.00 94.94 293 PRO A C 1
ATOM 2290 O O . PRO A 1 293 ? 29.037 20.246 -37.491 1.00 94.94 293 PRO A O 1
ATOM 2293 N N . THR A 1 294 ? 28.846 18.189 -38.392 1.00 91.62 294 THR A N 1
ATOM 2294 C CA . THR A 1 294 ? 29.176 17.391 -37.208 1.00 91.62 294 THR A CA 1
ATOM 2295 C C . THR A 1 294 ? 30.280 16.392 -37.559 1.00 91.62 294 THR A C 1
ATOM 2297 O O . THR A 1 294 ? 30.291 15.806 -38.647 1.00 91.62 294 THR A O 1
ATOM 2300 N N . GLU A 1 295 ? 31.214 16.185 -36.631 1.00 88.31 295 GLU A N 1
ATOM 2301 C CA . GLU A 1 295 ? 32.249 15.154 -36.738 1.00 88.31 295 GLU A CA 1
ATOM 2302 C C . GLU A 1 295 ? 31.636 13.745 -36.720 1.00 88.31 295 GLU A C 1
ATOM 2304 O O . GLU A 1 295 ? 30.657 13.488 -36.020 1.00 88.31 295 GLU A O 1
ATOM 2309 N N . THR A 1 296 ? 32.225 12.819 -37.479 1.00 93.12 296 THR A N 1
ATOM 2310 C CA . THR A 1 296 ? 31.852 11.400 -37.437 1.00 93.12 296 THR A CA 1
ATOM 2311 C C . THR A 1 296 ? 32.961 10.568 -36.817 1.00 93.12 296 THR A C 1
ATOM 2313 O O . THR A 1 296 ? 34.123 10.690 -37.212 1.00 93.12 296 THR A O 1
ATOM 2316 N N . THR A 1 297 ? 32.596 9.662 -35.921 1.00 92.06 297 THR A N 1
ATOM 2317 C CA . THR A 1 297 ? 33.456 8.587 -35.421 1.00 92.06 297 THR A CA 1
ATOM 2318 C C . THR A 1 297 ? 33.396 7.371 -36.342 1.00 92.06 297 THR A C 1
ATOM 2320 O O . THR A 1 297 ? 32.394 7.159 -37.019 1.00 92.06 297 THR A O 1
ATOM 2323 N N . LEU A 1 298 ? 34.461 6.566 -36.374 1.00 91.81 298 LEU A N 1
ATOM 2324 C CA . LEU A 1 298 ? 34.508 5.302 -37.113 1.00 91.81 298 LEU A CA 1
ATOM 2325 C C . LEU A 1 298 ? 34.551 4.138 -36.123 1.00 91.81 298 LEU A C 1
ATOM 2327 O O . LEU A 1 298 ? 35.562 3.939 -35.449 1.00 91.81 298 LEU A O 1
ATOM 2331 N N . GLU A 1 299 ? 33.483 3.347 -36.070 1.00 86.69 299 GLU A N 1
ATOM 2332 C CA . GLU A 1 299 ? 33.392 2.150 -35.232 1.00 86.69 299 GLU A CA 1
ATOM 2333 C C . GLU A 1 299 ? 32.916 0.959 -36.072 1.00 86.69 299 GLU A C 1
ATOM 2335 O O . GLU A 1 299 ? 31.981 1.074 -36.855 1.00 86.69 299 GLU A O 1
ATOM 2340 N N . ALA A 1 300 ? 33.582 -0.195 -35.947 1.00 82.88 300 ALA A N 1
ATOM 2341 C CA . ALA A 1 300 ? 33.229 -1.432 -36.663 1.00 82.88 300 ALA A CA 1
ATOM 2342 C C . ALA A 1 300 ? 33.018 -1.284 -38.196 1.00 82.88 300 ALA A C 1
ATOM 2344 O O . ALA A 1 300 ? 32.182 -1.972 -38.776 1.00 82.88 300 ALA A O 1
ATOM 2345 N N . ASN A 1 301 ? 33.814 -0.426 -38.851 1.00 82.12 301 ASN A N 1
ATOM 2346 C CA . ASN A 1 301 ? 33.731 -0.047 -40.277 1.00 82.12 301 ASN A CA 1
ATOM 2347 C C . ASN A 1 301 ? 32.498 0.791 -40.681 1.00 82.12 301 ASN A C 1
ATOM 2349 O O . ASN A 1 301 ? 32.250 0.967 -41.872 1.00 82.12 301 ASN A O 1
ATOM 2353 N N . LEU A 1 302 ? 31.765 1.343 -39.712 1.00 92.00 302 LEU A N 1
ATOM 2354 C CA . LEU A 1 302 ? 30.626 2.234 -39.915 1.00 92.00 302 LEU A CA 1
ATOM 2355 C C . LEU A 1 302 ? 30.982 3.645 -39.422 1.00 92.00 302 LEU A C 1
ATOM 2357 O O . LEU A 1 302 ? 31.447 3.814 -38.293 1.00 92.00 302 LEU A O 1
ATOM 2361 N N . TYR A 1 303 ? 30.768 4.665 -40.255 1.00 95.62 303 TYR A N 1
ATOM 2362 C CA . TYR A 1 303 ? 30.909 6.058 -39.831 1.00 95.62 303 TYR A CA 1
ATOM 2363 C C . TYR A 1 303 ? 29.612 6.521 -39.176 1.00 95.62 303 TYR A C 1
ATOM 2365 O O . TYR A 1 303 ? 28.554 6.452 -39.799 1.00 95.62 303 TYR A O 1
ATOM 2373 N N . THR A 1 304 ? 29.694 7.007 -37.941 1.00 94.94 304 THR A N 1
ATOM 2374 C CA . THR A 1 304 ? 28.552 7.461 -37.139 1.00 94.94 304 THR A CA 1
ATOM 2375 C C . THR A 1 304 ? 28.720 8.917 -36.719 1.00 94.94 304 THR A C 1
ATOM 2377 O O . THR A 1 304 ? 29.794 9.331 -36.292 1.00 94.94 304 THR A O 1
ATOM 2380 N N . GLY A 1 305 ? 27.660 9.716 -36.836 1.00 94.50 305 GLY A N 1
ATOM 2381 C CA . GLY A 1 305 ? 27.618 11.106 -36.373 1.00 94.50 305 GLY A CA 1
ATOM 2382 C C . GLY A 1 305 ? 26.278 11.430 -35.719 1.00 94.50 305 GLY A C 1
ATOM 2383 O O . GLY A 1 305 ? 25.281 10.760 -35.982 1.00 94.50 305 GLY A O 1
ATOM 2384 N N . ILE A 1 306 ? 26.245 12.454 -34.864 1.00 95.75 306 ILE A N 1
ATOM 2385 C CA . ILE A 1 306 ? 25.054 12.806 -34.076 1.00 95.75 306 ILE A CA 1
ATOM 2386 C C . ILE A 1 306 ? 24.480 14.145 -34.546 1.00 95.75 306 ILE A C 1
ATOM 2388 O O . ILE A 1 306 ? 25.155 15.174 -34.529 1.00 95.75 306 ILE A O 1
ATOM 2392 N N . ILE A 1 307 ? 23.209 14.151 -34.933 1.00 95.69 307 ILE A N 1
ATOM 2393 C CA . ILE A 1 307 ? 22.425 15.376 -35.093 1.00 95.69 307 ILE A CA 1
ATOM 2394 C C . ILE A 1 307 ? 21.859 15.734 -33.710 1.00 95.69 307 ILE A C 1
ATOM 2396 O O . ILE A 1 307 ? 21.305 14.853 -33.040 1.00 95.69 307 ILE A O 1
ATOM 2400 N N . PRO A 1 308 ? 22.014 16.988 -33.242 1.00 92.38 308 PRO A N 1
ATOM 2401 C CA . PRO A 1 308 ? 21.512 17.391 -31.936 1.00 92.38 308 PRO A CA 1
ATOM 2402 C C . PRO A 1 308 ? 19.987 17.293 -31.857 1.00 92.38 308 PRO A C 1
ATOM 2404 O O . PRO A 1 308 ? 19.282 17.290 -32.862 1.00 92.38 308 PRO A O 1
ATOM 2407 N N . ALA A 1 309 ? 19.508 17.247 -30.623 1.00 87.56 309 ALA A N 1
ATOM 2408 C CA . ALA A 1 309 ? 18.105 17.290 -30.262 1.00 87.56 309 ALA A CA 1
ATOM 2409 C C . ALA A 1 309 ? 17.439 18.637 -30.612 1.00 87.56 309 ALA A C 1
ATOM 2411 O O . ALA A 1 309 ? 18.075 19.690 -30.518 1.00 87.56 309 ALA A O 1
ATOM 2412 N N . PHE A 1 310 ? 16.147 18.609 -30.964 1.00 85.31 310 PHE A N 1
ATOM 2413 C CA . PHE A 1 310 ? 15.343 19.802 -31.272 1.00 85.31 310 PHE A CA 1
ATOM 2414 C C . PHE A 1 310 ? 14.056 19.836 -30.427 1.00 85.31 310 PHE A C 1
ATOM 2416 O O . PHE A 1 310 ? 13.370 18.821 -30.361 1.00 85.31 310 PHE A O 1
ATOM 2423 N N . PRO A 1 311 ? 13.689 20.973 -29.805 1.00 77.31 311 PRO A N 1
ATOM 2424 C CA . PRO A 1 311 ? 12.604 21.042 -28.814 1.00 77.31 311 PRO A CA 1
ATOM 2425 C C . PRO A 1 311 ? 11.208 21.325 -29.408 1.00 77.31 311 PRO A C 1
ATOM 2427 O O . PRO A 1 311 ? 10.317 21.759 -28.687 1.00 77.31 311 PRO A O 1
ATOM 2430 N N . GLN A 1 312 ? 11.033 21.213 -30.729 1.00 80.31 312 GLN A N 1
ATOM 2431 C CA . GLN A 1 312 ? 9.807 21.620 -31.431 1.00 80.31 312 GLN A CA 1
ATOM 2432 C C . GLN A 1 312 ? 9.719 21.009 -32.837 1.00 80.31 312 GLN A C 1
ATOM 2434 O O . GLN A 1 312 ? 10.750 20.652 -33.421 1.00 80.31 312 GLN A O 1
ATOM 2439 N N . GLU A 1 313 ? 8.512 20.995 -33.417 1.00 83.56 313 GLU A N 1
ATOM 2440 C CA . GLU A 1 313 ? 8.249 20.505 -34.775 1.00 83.56 313 GLU A CA 1
ATOM 2441 C C . GLU A 1 313 ? 9.213 21.133 -35.792 1.00 83.56 313 GLU A C 1
ATOM 2443 O O . GLU A 1 313 ? 9.270 22.353 -35.980 1.00 83.56 313 GLU A O 1
ATOM 2448 N N . THR A 1 314 ? 10.023 20.283 -36.421 1.00 87.12 314 THR A N 1
ATOM 2449 C CA . THR A 1 314 ? 11.116 20.703 -37.300 1.00 87.12 314 THR A CA 1
ATOM 2450 C C . THR A 1 314 ? 11.384 19.624 -38.343 1.00 87.12 314 THR A C 1
ATOM 2452 O O . THR A 1 314 ? 11.502 18.456 -37.997 1.00 87.12 314 THR A O 1
ATOM 2455 N N . VAL A 1 315 ? 11.555 19.988 -39.617 1.00 91.31 315 VAL A N 1
ATOM 2456 C CA . VAL A 1 315 ? 12.040 19.044 -40.641 1.00 91.31 315 VAL A CA 1
ATOM 2457 C C . VAL A 1 315 ? 13.552 19.175 -40.772 1.00 91.31 315 VAL A C 1
ATOM 2459 O O . VAL A 1 315 ? 14.061 20.239 -41.131 1.00 91.31 315 VAL A O 1
ATOM 2462 N N . ILE A 1 316 ? 14.273 18.091 -40.500 1.00 94.31 316 ILE A N 1
ATOM 2463 C CA . ILE A 1 316 ? 15.730 18.034 -40.610 1.00 94.31 316 ILE A CA 1
ATOM 2464 C C . ILE A 1 316 ? 16.101 17.373 -41.930 1.00 94.31 316 ILE A C 1
ATOM 2466 O O . ILE A 1 316 ? 15.576 16.321 -42.282 1.00 94.31 316 ILE A O 1
ATOM 2470 N N . HIS A 1 317 ? 17.040 17.985 -42.646 1.00 95.75 317 HIS A N 1
ATOM 2471 C CA . HIS A 1 317 ? 17.697 17.395 -43.805 1.00 95.75 317 HIS A CA 1
ATOM 2472 C C . HIS A 1 317 ? 19.156 17.110 -43.469 1.00 95.75 317 HIS A C 1
ATOM 2474 O O . HIS A 1 317 ? 19.825 17.967 -42.886 1.00 95.75 317 HIS A O 1
ATOM 2480 N N . TYR A 1 318 ? 19.668 15.953 -43.878 1.00 97.06 318 TYR A N 1
ATOM 2481 C CA . TYR A 1 318 ? 21.050 15.552 -43.639 1.00 97.06 318 TYR A CA 1
ATOM 2482 C C . TYR A 1 318 ? 21.680 14.857 -44.853 1.00 97.06 318 TYR A C 1
ATOM 2484 O O . TYR A 1 318 ? 20.984 14.350 -45.732 1.00 97.06 318 TYR A O 1
ATOM 2492 N N . LYS A 1 319 ? 23.012 14.865 -44.914 1.00 96.62 319 LYS A N 1
ATOM 2493 C CA . LYS A 1 319 ? 23.824 14.108 -45.876 1.00 96.62 319 LYS A CA 1
ATOM 2494 C C . LYS A 1 319 ? 25.213 13.829 -45.306 1.00 96.62 319 LYS A C 1
ATOM 2496 O O . LYS A 1 319 ? 25.667 14.526 -44.399 1.00 96.62 319 LYS A O 1
ATOM 2501 N N . ILE A 1 320 ? 25.906 12.856 -45.878 1.00 97.19 320 ILE A N 1
ATOM 2502 C CA . ILE A 1 320 ? 27.304 12.552 -45.572 1.00 97.19 320 ILE A CA 1
ATOM 2503 C C . ILE A 1 320 ? 28.199 13.163 -46.645 1.00 97.19 320 ILE A C 1
ATOM 2505 O O . ILE A 1 320 ? 27.878 13.093 -47.829 1.00 97.19 320 ILE A O 1
ATOM 2509 N N . ARG A 1 321 ? 29.330 13.734 -46.232 1.00 96.25 321 ARG A N 1
ATOM 2510 C CA . ARG A 1 321 ? 30.438 14.120 -47.109 1.00 96.25 321 ARG A CA 1
ATOM 2511 C C . ARG A 1 321 ? 31.677 13.318 -46.746 1.00 96.25 321 ARG A C 1
ATOM 2513 O O . ARG A 1 321 ? 32.014 13.238 -45.568 1.00 96.25 321 ARG A O 1
ATOM 2520 N N . ALA A 1 322 ? 32.369 12.783 -47.743 1.00 96.25 322 ALA A N 1
ATOM 2521 C CA . ALA A 1 322 ? 33.625 12.062 -47.569 1.00 96.25 322 ALA A CA 1
ATOM 2522 C C . ALA A 1 322 ? 34.720 12.641 -48.469 1.00 96.25 322 ALA A C 1
ATOM 2524 O O . ALA A 1 322 ? 34.427 13.074 -49.584 1.00 96.25 322 ALA A O 1
ATOM 2525 N N . PHE A 1 323 ? 35.964 12.614 -47.991 1.00 95.00 323 PHE A N 1
ATOM 2526 C CA . PHE A 1 323 ? 37.165 12.894 -48.777 1.00 95.00 323 PHE A CA 1
ATOM 2527 C C . PHE A 1 323 ? 38.174 11.753 -48.615 1.00 95.00 323 PHE A C 1
ATOM 2529 O O . PHE A 1 323 ? 38.274 11.159 -47.536 1.00 95.00 323 PHE A O 1
ATOM 2536 N N . ASP A 1 324 ? 38.954 11.504 -49.659 1.00 95.81 324 ASP A N 1
ATOM 2537 C CA . ASP A 1 324 ? 40.079 10.564 -49.663 1.00 95.81 324 ASP A CA 1
ATOM 2538 C C . ASP A 1 324 ? 41.427 11.259 -49.347 1.00 95.81 324 ASP A C 1
ATOM 2540 O O . ASP A 1 324 ? 41.496 12.468 -49.066 1.00 95.81 324 ASP A O 1
ATOM 2544 N N . ASN A 1 325 ? 42.527 10.499 -49.360 1.00 93.50 325 ASN A N 1
ATOM 2545 C CA . ASN A 1 325 ? 43.873 11.033 -49.128 1.00 93.50 325 ASN A CA 1
ATOM 2546 C C . ASN A 1 325 ? 44.495 11.746 -50.343 1.00 93.50 325 ASN A C 1
ATOM 2548 O O . ASN A 1 325 ? 45.454 12.501 -50.150 1.00 93.50 325 ASN A O 1
ATOM 2552 N N . ALA A 1 326 ? 43.963 11.566 -51.554 1.00 92.81 326 ALA A N 1
ATOM 2553 C CA . ALA A 1 326 ? 44.362 12.295 -52.761 1.00 92.81 326 ALA A CA 1
ATOM 2554 C C . ALA A 1 326 ? 43.695 13.683 -52.889 1.00 92.81 326 ALA A C 1
ATOM 2556 O O . ALA A 1 326 ? 44.239 14.581 -53.535 1.00 92.81 326 ALA A O 1
ATOM 2557 N N . GLY A 1 327 ? 42.573 13.901 -52.201 1.00 92.06 327 GLY A N 1
ATOM 2558 C CA . GLY A 1 327 ? 41.774 15.123 -52.207 1.00 92.06 327 GLY A CA 1
ATOM 2559 C C . GLY A 1 327 ? 40.479 15.060 -53.026 1.00 92.06 327 GLY A C 1
ATOM 2560 O O . GLY A 1 327 ? 39.832 16.106 -53.152 1.00 92.06 327 GLY A O 1
ATOM 2561 N N . ASN A 1 328 ? 40.070 13.901 -53.558 1.00 94.31 328 ASN A N 1
ATOM 2562 C CA . ASN A 1 328 ? 38.750 13.769 -54.182 1.00 94.31 328 ASN A CA 1
ATOM 2563 C C . ASN A 1 328 ? 37.667 13.644 -53.094 1.00 94.31 328 ASN A C 1
ATOM 2565 O O . ASN A 1 328 ? 37.948 13.361 -51.926 1.00 94.31 328 ASN A O 1
ATOM 2569 N N . TRP A 1 329 ? 36.414 13.939 -53.451 1.00 96.19 329 TRP A N 1
ATOM 2570 C CA . TRP A 1 329 ? 35.309 13.986 -52.491 1.00 96.19 329 TRP A CA 1
ATOM 2571 C C . TRP A 1 329 ? 33.959 13.643 -53.116 1.00 96.19 329 TRP A C 1
ATOM 2573 O O . TRP A 1 329 ? 33.728 13.880 -54.302 1.00 96.19 329 TRP A O 1
ATOM 2583 N N . ALA A 1 330 ? 33.051 13.135 -52.284 1.00 95.81 330 ALA A N 1
ATOM 2584 C CA . ALA A 1 330 ? 31.662 12.860 -52.635 1.00 95.81 330 ALA A CA 1
ATOM 2585 C C . ALA A 1 330 ? 30.702 13.347 -51.539 1.00 95.81 330 ALA A C 1
ATOM 2587 O O . ALA A 1 330 ? 31.064 13.441 -50.364 1.00 95.81 330 ALA A O 1
ATOM 2588 N N . ASP A 1 331 ? 29.464 13.632 -51.944 1.00 96.69 331 ASP A N 1
ATOM 2589 C CA . ASP A 1 331 ? 28.305 13.780 -51.062 1.00 96.69 331 ASP A CA 1
ATOM 2590 C C . ASP A 1 331 ? 27.366 12.581 -51.273 1.00 96.69 331 ASP A C 1
ATOM 2592 O O . ASP A 1 331 ? 27.220 12.107 -52.401 1.00 96.69 331 ASP A O 1
ATOM 2596 N N . SER A 1 332 ? 26.682 12.131 -50.219 1.00 96.50 332 SER A N 1
ATOM 2597 C CA . SER A 1 332 ? 25.505 11.267 -50.354 1.00 96.50 332 SER A CA 1
ATOM 2598 C C . SER A 1 332 ? 24.305 12.036 -50.915 1.00 96.50 332 SER A C 1
ATOM 2600 O O . SER A 1 332 ? 24.285 13.274 -50.937 1.00 96.50 332 SER A O 1
ATOM 2602 N N . ASP A 1 333 ? 23.241 11.303 -51.249 1.00 96.00 333 ASP A N 1
ATOM 2603 C CA . ASP A 1 333 ? 21.906 11.886 -51.373 1.00 96.00 333 ASP A CA 1
ATOM 2604 C C . ASP A 1 333 ? 21.507 12.651 -50.097 1.00 96.00 333 ASP A C 1
ATOM 2606 O O . ASP A 1 333 ? 22.036 12.423 -49.001 1.00 96.00 333 ASP A O 1
ATOM 2610 N N . VAL A 1 334 ? 20.568 13.589 -50.247 1.00 95.50 334 VAL A N 1
ATOM 2611 C CA . VAL A 1 334 ? 19.983 14.321 -49.119 1.00 95.50 334 VAL A CA 1
ATOM 2612 C C . VAL A 1 334 ? 18.811 13.526 -48.566 1.00 95.50 334 VAL A C 1
ATOM 2614 O O . VAL A 1 334 ? 17.776 13.387 -49.216 1.00 95.50 334 VAL A O 1
ATOM 2617 N N . HIS A 1 335 ? 18.969 13.063 -47.335 1.00 94.62 335 HIS A N 1
ATOM 2618 C CA . HIS A 1 335 ? 17.922 12.435 -46.546 1.00 94.62 335 HIS A CA 1
ATOM 2619 C C . HIS A 1 335 ? 17.211 13.493 -45.697 1.00 94.62 335 HIS A C 1
ATOM 2621 O O . HIS A 1 335 ? 17.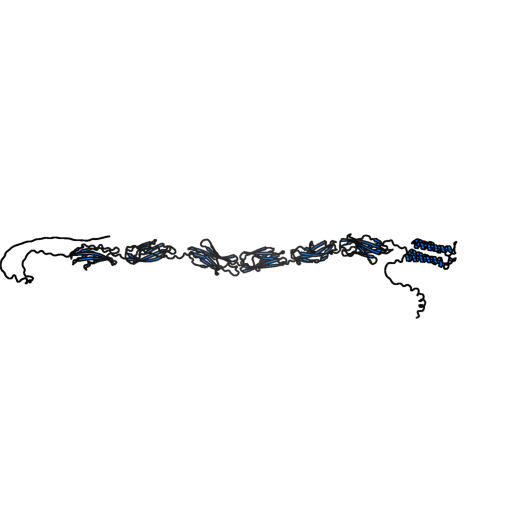725 14.596 -45.489 1.00 94.62 335 HIS A O 1
ATOM 2627 N N . GLY A 1 336 ? 16.036 13.161 -45.170 1.00 92.88 336 GLY A N 1
ATOM 2628 C CA . GLY A 1 336 ? 15.371 14.004 -44.189 1.00 92.88 336 GLY A CA 1
ATOM 2629 C C . GLY A 1 336 ? 14.273 13.279 -43.429 1.00 92.88 336 GLY A C 1
ATOM 2630 O O . GLY A 1 336 ? 13.734 12.280 -43.904 1.00 92.88 336 GLY A O 1
ATOM 2631 N N . TYR A 1 337 ? 13.970 13.799 -42.247 1.00 92.69 337 TYR A N 1
ATOM 2632 C CA . TYR A 1 337 ? 12.939 13.300 -41.345 1.00 92.69 337 TYR A CA 1
ATOM 2633 C C . TYR A 1 337 ? 12.264 14.482 -40.631 1.00 92.69 337 TYR A C 1
ATOM 2635 O O . TYR A 1 337 ? 12.911 15.510 -40.386 1.00 92.69 337 TYR A O 1
ATOM 2643 N N . PRO A 1 338 ? 10.965 14.384 -40.313 1.00 89.94 338 PRO A N 1
ATOM 2644 C CA . PRO A 1 338 ? 10.329 15.299 -39.384 1.00 89.94 338 PRO A CA 1
ATOM 2645 C C . PRO A 1 338 ? 10.698 14.909 -37.946 1.00 89.94 338 PRO A C 1
ATOM 2647 O O . PRO A 1 338 ? 10.828 13.728 -37.629 1.00 89.94 338 PRO A O 1
ATOM 2650 N N . VAL A 1 339 ? 10.849 15.907 -37.084 1.00 86.56 339 VAL A N 1
ATOM 2651 C CA . VAL A 1 339 ? 10.816 15.750 -35.631 1.00 86.56 339 VAL A CA 1
ATOM 2652 C C . VAL A 1 339 ? 9.389 16.064 -35.198 1.00 86.56 339 VAL A C 1
ATOM 2654 O O . VAL A 1 339 ? 8.909 17.173 -35.444 1.00 86.56 339 VAL A O 1
ATOM 2657 N N . THR A 1 340 ? 8.708 15.093 -34.599 1.00 81.62 340 THR A N 1
ATOM 2658 C CA . THR A 1 340 ? 7.301 15.199 -34.182 1.00 81.62 340 THR A CA 1
ATOM 2659 C C . THR A 1 340 ? 7.144 14.646 -32.787 1.00 81.62 340 THR A C 1
ATOM 2661 O O . THR A 1 340 ? 7.593 13.526 -32.536 1.00 81.62 340 THR A O 1
ATOM 2664 N N . ASP A 1 341 ? 6.446 15.368 -31.919 1.00 80.56 341 ASP A N 1
ATOM 2665 C CA . ASP A 1 341 ? 6.048 14.775 -30.656 1.00 80.56 341 ASP A CA 1
ATOM 2666 C C . ASP A 1 341 ? 4.909 13.764 -30.847 1.00 80.56 341 ASP A C 1
ATOM 2668 O O . ASP A 1 341 ? 3.874 14.042 -31.453 1.00 80.56 341 ASP A O 1
ATOM 2672 N N . THR A 1 342 ? 5.177 12.556 -30.366 1.00 78.06 342 THR A N 1
ATOM 2673 C CA . THR A 1 342 ? 4.310 11.375 -30.368 1.00 78.06 342 THR A CA 1
ATOM 2674 C C . THR A 1 342 ? 4.238 10.710 -28.990 1.00 78.06 342 THR A C 1
ATOM 2676 O O . THR A 1 342 ? 3.615 9.653 -28.857 1.00 78.06 342 THR A O 1
ATOM 2679 N N . TYR A 1 343 ? 4.886 11.288 -27.973 1.00 82.44 343 TYR A N 1
ATOM 2680 C CA . TYR A 1 343 ? 4.727 10.852 -26.595 1.00 82.44 343 TYR A CA 1
ATOM 2681 C C . TYR A 1 343 ? 3.448 11.480 -26.036 1.00 82.44 343 TYR A C 1
ATOM 2683 O O . TYR A 1 343 ? 2.941 12.474 -26.547 1.00 82.44 343 TYR A O 1
ATOM 2691 N N . LEU A 1 344 ? 2.850 10.810 -25.053 1.00 87.62 344 LEU A N 1
ATOM 2692 C CA . LEU A 1 344 ? 1.686 11.344 -24.361 1.00 87.62 344 LEU A CA 1
ATOM 2693 C C . LEU A 1 344 ? 2.162 11.998 -23.061 1.00 87.62 344 LEU A C 1
ATOM 2695 O O . LEU A 1 344 ? 2.966 11.375 -22.354 1.00 87.62 344 LEU A O 1
ATOM 2699 N N . PRO A 1 345 ? 1.629 13.176 -22.702 1.00 92.38 345 PRO A N 1
ATOM 2700 C CA . PRO A 1 345 ? 1.976 13.841 -21.460 1.00 92.38 345 PRO A CA 1
ATOM 2701 C C . PRO A 1 345 ? 1.475 12.997 -20.296 1.00 92.38 345 PRO A C 1
ATOM 2703 O O . PRO A 1 345 ? 0.301 12.649 -20.237 1.00 92.38 345 PRO A O 1
ATOM 2706 N N . LEU A 1 346 ? 2.340 12.680 -19.337 1.00 95.06 346 LEU A N 1
ATOM 2707 C CA . LEU A 1 346 ? 1.959 11.874 -18.182 1.00 95.06 346 LEU A CA 1
ATOM 2708 C C . LEU A 1 346 ? 0.921 12.623 -17.336 1.00 95.06 346 LEU A C 1
ATOM 2710 O O . LEU A 1 346 ? 1.200 13.721 -16.849 1.00 95.06 346 LEU A O 1
ATOM 2714 N N . ALA A 1 347 ? -0.224 11.989 -17.083 1.00 97.44 347 ALA A N 1
ATOM 2715 C CA . ALA A 1 347 ? -1.205 12.411 -16.088 1.00 97.44 347 ALA A CA 1
ATOM 2716 C C . ALA A 1 347 ? -1.329 11.337 -14.998 1.00 97.44 347 ALA A C 1
ATOM 2718 O O . ALA A 1 347 ? -1.680 10.201 -15.303 1.00 97.44 347 ALA A O 1
ATOM 2719 N N . ARG A 1 348 ? -1.053 11.677 -13.730 1.00 97.56 348 ARG A N 1
ATOM 2720 C CA . ARG A 1 348 ? -1.247 10.755 -12.599 1.00 97.56 348 ARG A CA 1
ATOM 2721 C C . ARG A 1 348 ? -1.843 11.426 -11.360 1.00 97.56 348 ARG A C 1
ATOM 2723 O O . ARG A 1 348 ? -1.441 12.532 -11.003 1.00 97.56 348 ARG A O 1
ATOM 2730 N N . ILE A 1 349 ? -2.751 10.745 -10.671 1.00 97.81 349 ILE A N 1
ATOM 2731 C CA . ILE A 1 349 ? -3.298 11.102 -9.360 1.00 97.81 349 ILE A CA 1
ATOM 2732 C C . ILE A 1 349 ? -2.618 10.202 -8.317 1.00 97.81 349 ILE A C 1
ATOM 2734 O O . ILE A 1 349 ? -2.840 8.997 -8.274 1.00 97.81 349 ILE A O 1
ATOM 2738 N N . ASP A 1 350 ? -1.751 10.787 -7.489 1.00 96.94 350 ASP A N 1
ATOM 2739 C CA . ASP A 1 350 ? -0.993 10.060 -6.460 1.00 96.94 350 ASP A CA 1
ATOM 2740 C C . ASP A 1 350 ? -1.828 9.826 -5.189 1.00 96.94 350 ASP A C 1
ATOM 2742 O O . ASP A 1 350 ? -1.733 8.773 -4.560 1.00 96.94 350 ASP A O 1
ATOM 2746 N N . GLU A 1 351 ? -2.644 10.811 -4.802 1.00 96.06 351 GLU A N 1
ATOM 2747 C CA . GLU A 1 351 ? -3.585 10.728 -3.680 1.00 96.06 351 GLU A CA 1
ATOM 2748 C C . GLU A 1 351 ? -4.846 11.560 -3.989 1.00 96.06 351 GLU A C 1
ATOM 2750 O O . GLU A 1 351 ? -4.726 12.627 -4.596 1.00 96.06 351 GLU A O 1
ATOM 2755 N N . PRO A 1 352 ? -6.046 11.164 -3.528 1.00 96.81 352 PRO A N 1
ATOM 2756 C CA . PRO A 1 352 ? -6.369 9.916 -2.828 1.00 96.81 352 PRO A CA 1
ATOM 2757 C C . PRO A 1 352 ? -6.315 8.690 -3.758 1.00 96.81 352 PRO A C 1
ATOM 2759 O O . PRO A 1 352 ? -6.242 8.832 -4.972 1.00 96.81 352 PRO A O 1
ATOM 2762 N N . ALA A 1 353 ? -6.356 7.481 -3.194 1.00 95.38 353 ALA A N 1
ATOM 2763 C CA . ALA A 1 353 ? -6.403 6.250 -3.988 1.00 95.38 353 ALA A CA 1
ATOM 2764 C C . ALA A 1 353 ? -7.819 5.966 -4.526 1.00 95.38 353 ALA A C 1
ATOM 2766 O O . ALA A 1 353 ? -8.813 6.332 -3.891 1.00 95.38 353 ALA A O 1
ATOM 2767 N N . ASP A 1 354 ? -7.914 5.253 -5.650 1.00 96.00 354 ASP A N 1
ATOM 2768 C CA . ASP A 1 354 ? -9.193 4.803 -6.211 1.00 96.00 354 ASP A CA 1
ATOM 2769 C C . ASP A 1 354 ? -9.999 3.952 -5.207 1.00 96.00 354 ASP A C 1
ATOM 2771 O O . ASP A 1 354 ? -9.455 3.118 -4.480 1.00 96.00 354 ASP A O 1
ATOM 2775 N N . GLY A 1 355 ? -11.304 4.208 -5.133 1.00 92.00 355 GLY A N 1
ATOM 2776 C CA . GLY A 1 355 ? -12.234 3.613 -4.171 1.00 92.00 355 GLY A CA 1
ATOM 2777 C C . GLY A 1 355 ? -12.174 4.170 -2.740 1.00 92.00 355 GLY A C 1
ATOM 2778 O O . GLY A 1 355 ? -12.889 3.656 -1.879 1.00 92.00 355 GLY A O 1
ATOM 2779 N N . SER A 1 356 ? -11.353 5.187 -2.449 1.00 93.62 356 SER A N 1
ATOM 2780 C CA . SER A 1 356 ? -11.220 5.731 -1.084 1.00 93.62 356 SER A CA 1
ATOM 2781 C C . SER A 1 356 ? -12.479 6.455 -0.597 1.00 93.62 356 SER A C 1
ATOM 2783 O O . SER A 1 356 ? -13.097 7.214 -1.346 1.00 93.62 356 SER A O 1
ATOM 2785 N N . TYR A 1 357 ? -12.790 6.293 0.693 1.00 94.12 357 TYR A N 1
ATOM 2786 C CA . TYR A 1 357 ? -13.737 7.146 1.416 1.00 94.12 357 TYR A CA 1
ATOM 2787 C C . TYR A 1 357 ? -13.040 8.414 1.915 1.00 94.12 357 TYR A C 1
ATOM 2789 O O . TYR A 1 357 ? -11.890 8.352 2.357 1.00 94.12 357 TYR A O 1
ATOM 2797 N N . LEU A 1 358 ? -13.729 9.553 1.849 1.00 94.44 358 LEU A N 1
ATOM 2798 C CA . LEU A 1 358 ? -13.182 10.877 2.136 1.00 94.44 358 LEU A CA 1
ATOM 2799 C C . LEU A 1 358 ? -14.187 11.757 2.890 1.00 94.44 358 LEU A C 1
ATOM 2801 O O . LEU A 1 358 ? -15.377 11.747 2.578 1.00 94.44 358 LEU A O 1
ATOM 2805 N N . ALA A 1 359 ? -13.670 12.587 3.795 1.00 93.56 359 ALA A N 1
ATOM 2806 C CA . ALA A 1 359 ? -14.421 13.588 4.548 1.00 93.56 359 ALA A CA 1
ATOM 2807 C C . ALA A 1 359 ? -13.578 14.850 4.771 1.00 93.56 359 ALA A C 1
ATOM 2809 O O . ALA A 1 359 ? -12.344 14.805 4.729 1.00 93.56 359 ALA A O 1
ATOM 2810 N N . GLY A 1 360 ? -14.222 15.975 5.079 1.00 93.19 360 GLY A N 1
ATOM 2811 C CA . GLY A 1 360 ? -13.522 17.180 5.517 1.00 93.19 360 GLY A CA 1
ATOM 2812 C C . GLY A 1 360 ? -12.694 17.850 4.412 1.00 93.19 360 GLY A C 1
ATOM 2813 O O . GLY A 1 360 ? -13.180 18.101 3.305 1.00 93.19 360 GLY A O 1
ATOM 2814 N N . MET A 1 361 ? -11.442 18.179 4.738 1.00 93.88 361 MET A N 1
ATOM 2815 C CA . MET A 1 361 ? -10.479 18.793 3.821 1.00 93.88 361 MET A CA 1
ATOM 2816 C C . MET A 1 361 ? -9.525 17.725 3.272 1.00 93.88 361 MET A C 1
ATOM 2818 O O . MET A 1 361 ? -8.798 17.098 4.042 1.00 93.88 361 MET A O 1
ATOM 2822 N N . VAL A 1 362 ? -9.504 17.542 1.953 1.00 95.44 362 VAL A N 1
ATOM 2823 C CA . VAL A 1 362 ? -8.738 16.490 1.269 1.00 95.44 362 VAL A CA 1
ATOM 2824 C C . VAL A 1 362 ? -7.697 17.114 0.347 1.00 95.44 362 VAL A C 1
ATOM 2826 O O . VAL A 1 362 ? -8.051 17.819 -0.592 1.00 95.44 362 VAL A O 1
ATOM 2829 N N . SER A 1 363 ? -6.416 16.815 0.554 1.00 96.50 363 SER A N 1
ATOM 2830 C CA . SER A 1 363 ? -5.361 17.195 -0.392 1.00 96.50 363 SER A CA 1
ATOM 2831 C C . SER A 1 363 ? -5.289 16.186 -1.541 1.00 96.50 363 SER A C 1
ATOM 2833 O O . SER A 1 363 ? -4.747 15.094 -1.375 1.00 96.50 363 SER A O 1
ATOM 2835 N N . VAL A 1 364 ? -5.808 16.552 -2.713 1.00 97.62 364 VAL A N 1
ATOM 2836 C CA . VAL A 1 364 ? -5.625 15.787 -3.954 1.00 97.62 364 VAL A CA 1
ATOM 2837 C C . VAL A 1 364 ? -4.220 16.073 -4.481 1.00 97.62 364 VAL A C 1
ATOM 2839 O O . VAL A 1 364 ? -3.914 17.209 -4.845 1.00 97.62 364 VAL A O 1
ATOM 2842 N N . LYS A 1 365 ? -3.354 15.061 -4.504 1.00 98.00 365 LYS A N 1
ATOM 2843 C CA . LYS A 1 365 ? -1.983 15.148 -5.017 1.00 98.00 365 LYS A CA 1
ATOM 2844 C C . LYS A 1 365 ? -1.933 14.546 -6.409 1.00 98.00 365 LYS A C 1
ATOM 2846 O O . LYS A 1 365 ? -2.357 13.412 -6.614 1.00 98.00 365 LYS A O 1
ATOM 2851 N N . VAL A 1 366 ? -1.381 15.294 -7.353 1.00 98.12 366 VAL A N 1
ATOM 2852 C CA . VAL A 1 366 ? -1.233 14.865 -8.744 1.00 98.12 366 VAL A CA 1
ATOM 2853 C C . VAL A 1 366 ? 0.203 15.048 -9.205 1.00 98.12 366 VAL A C 1
ATOM 2855 O O . VAL A 1 366 ? 0.918 15.915 -8.706 1.00 98.12 366 VAL A O 1
ATOM 2858 N N . TYR A 1 367 ? 0.609 14.268 -10.194 1.00 97.62 367 TYR A N 1
ATOM 2859 C CA . TYR A 1 367 ? 1.882 14.408 -10.877 1.00 97.62 367 TYR A CA 1
ATOM 2860 C C . TYR A 1 367 ? 1.632 14.458 -12.375 1.00 97.62 367 TYR A C 1
ATOM 2862 O O . TYR A 1 367 ? 1.061 13.528 -12.946 1.00 97.62 367 TYR A O 1
ATOM 2870 N N . VAL A 1 368 ? 2.074 15.539 -13.009 1.00 97.56 368 VAL A N 1
ATOM 2871 C CA . VAL A 1 368 ? 1.981 15.699 -14.461 1.00 97.56 368 VAL A CA 1
ATOM 2872 C C . VAL A 1 368 ? 3.356 15.977 -15.038 1.00 97.56 368 VAL A C 1
ATOM 2874 O O . VAL A 1 368 ? 4.125 16.734 -14.446 1.00 97.56 368 VAL A O 1
ATOM 2877 N N . TYR A 1 369 ? 3.700 15.348 -16.158 1.00 93.81 369 TYR A N 1
ATOM 2878 C CA . TYR A 1 369 ? 5.019 15.520 -16.759 1.00 93.81 369 TYR A CA 1
ATOM 2879 C C . TYR A 1 369 ? 4.990 15.377 -18.272 1.00 93.81 369 TYR A C 1
ATOM 2881 O O . TYR A 1 369 ? 4.540 14.362 -18.788 1.00 93.81 369 TYR A O 1
ATOM 2889 N N . ASP A 1 370 ? 5.563 16.370 -18.940 1.00 90.38 370 ASP A N 1
ATOM 2890 C CA . ASP A 1 370 ? 5.962 16.311 -20.339 1.00 90.38 370 ASP A CA 1
ATOM 2891 C C . ASP A 1 370 ? 7.146 17.280 -20.561 1.00 90.38 370 ASP A C 1
ATOM 2893 O O . ASP A 1 370 ? 7.336 18.202 -19.753 1.00 90.38 370 ASP A O 1
ATOM 2897 N N . ASP A 1 371 ? 7.960 17.077 -21.600 1.00 79.88 371 ASP A N 1
ATOM 2898 C CA . ASP A 1 371 ? 9.063 17.968 -21.974 1.00 79.88 371 ASP A CA 1
ATOM 2899 C C . ASP A 1 371 ? 8.632 19.170 -22.838 1.00 79.88 371 ASP A C 1
ATOM 2901 O O . ASP A 1 371 ? 9.362 20.164 -22.897 1.00 79.88 371 ASP A O 1
ATOM 2905 N N . ASN A 1 372 ? 7.424 19.148 -23.413 1.00 83.12 372 ASN A N 1
ATOM 2906 C CA . ASN A 1 372 ? 6.807 20.262 -24.144 1.00 83.12 372 ASN A CA 1
ATOM 2907 C C . ASN A 1 372 ? 5.435 20.701 -23.554 1.00 83.12 372 ASN A C 1
ATOM 2909 O O . ASN A 1 372 ? 4.652 21.368 -24.230 1.00 83.12 372 ASN A O 1
ATOM 2913 N N . PHE A 1 373 ? 5.154 20.320 -22.303 1.00 89.56 373 PHE A N 1
ATOM 2914 C CA . PHE A 1 373 ? 3.903 20.525 -21.554 1.00 89.56 373 PHE A CA 1
ATOM 2915 C C . PHE A 1 373 ? 3.189 21.880 -21.787 1.00 89.56 373 PHE A C 1
ATOM 2917 O O . PHE A 1 373 ? 3.774 22.939 -21.546 1.00 89.56 373 PHE A O 1
ATOM 2924 N N . ASP A 1 374 ? 1.892 21.849 -22.129 1.00 93.31 374 ASP A N 1
ATOM 2925 C CA . ASP A 1 374 ? 1.013 23.034 -22.187 1.00 93.31 374 ASP A CA 1
ATOM 2926 C C . ASP A 1 374 ? 0.310 23.264 -20.839 1.00 93.31 374 ASP A C 1
ATOM 2928 O O . ASP A 1 374 ? 0.552 24.258 -20.143 1.00 93.31 374 ASP A O 1
ATOM 2932 N N . ARG A 1 375 ? -0.565 22.329 -20.447 1.00 96.62 375 ARG A N 1
ATOM 2933 C CA . ARG A 1 375 ? -1.377 22.443 -19.227 1.00 96.62 375 ARG A CA 1
ATOM 2934 C C . ARG A 1 375 ? -1.899 21.096 -18.736 1.00 96.62 375 ARG A C 1
ATOM 2936 O O . ARG A 1 375 ? -2.022 20.147 -19.497 1.00 96.62 375 ARG A O 1
ATOM 2943 N N . ALA A 1 376 ? -2.328 21.050 -17.480 1.00 97.81 376 ALA A N 1
ATOM 2944 C CA . ALA A 1 376 ? -3.151 19.973 -16.944 1.00 97.81 376 ALA A CA 1
ATOM 2945 C C . ALA A 1 376 ? -4.420 20.524 -16.293 1.00 97.81 376 ALA A C 1
ATOM 2947 O O . ALA A 1 376 ? -4.383 21.568 -15.645 1.00 97.81 376 ALA A O 1
ATOM 2948 N N . GLU A 1 377 ? -5.528 19.809 -16.452 1.00 98.25 377 GLU A N 1
ATOM 2949 C CA . GLU A 1 377 ? -6.861 20.135 -15.946 1.00 98.25 377 GLU A CA 1
ATOM 2950 C C . GLU A 1 377 ? -7.318 19.043 -14.964 1.00 98.25 377 GLU A C 1
ATOM 2952 O O . GLU A 1 377 ? -7.367 17.872 -15.336 1.00 98.25 377 GLU A O 1
ATOM 2957 N N . LEU A 1 378 ? -7.688 19.414 -13.733 1.00 98.19 378 LEU A N 1
ATOM 2958 C CA . LEU A 1 378 ? -8.377 18.531 -12.784 1.00 98.19 378 LEU A CA 1
ATOM 2959 C C . LEU A 1 378 ? -9.867 18.874 -12.758 1.00 98.19 378 LEU A C 1
ATOM 2961 O O . LEU A 1 378 ? -10.258 20.008 -12.459 1.00 98.19 378 LEU A O 1
ATOM 2965 N N . LYS A 1 379 ? -10.699 17.874 -13.042 1.00 97.56 379 LYS A N 1
ATOM 2966 C CA . LYS A 1 379 ? -12.160 17.937 -12.999 1.00 97.56 379 LYS A CA 1
ATOM 2967 C C . LYS A 1 379 ? -12.699 17.038 -11.894 1.00 97.56 379 LYS A C 1
ATOM 2969 O O . LYS A 1 379 ? -12.182 15.948 -11.664 1.00 97.56 379 LYS A O 1
ATOM 2974 N N . ILE A 1 380 ? -13.756 17.496 -11.231 1.00 95.81 380 ILE A N 1
ATOM 2975 C CA . ILE A 1 380 ? -14.558 16.691 -10.307 1.00 95.81 380 ILE A CA 1
ATOM 2976 C C . ILE A 1 380 ? -15.942 16.546 -10.934 1.00 95.81 380 ILE A C 1
ATOM 2978 O O . ILE A 1 380 ? -16.635 17.542 -11.165 1.00 95.81 380 ILE A O 1
ATOM 2982 N N . LYS A 1 381 ? -16.325 15.303 -11.252 1.00 89.19 381 LYS A N 1
ATOM 2983 C CA . LYS A 1 381 ? -17.384 15.001 -12.229 1.00 89.19 381 LYS A CA 1
ATOM 2984 C C . LYS A 1 381 ? -17.054 15.736 -13.543 1.00 89.19 381 LYS A C 1
ATOM 2986 O O . LYS A 1 381 ? -15.967 15.538 -14.072 1.00 89.19 381 LYS A O 1
ATOM 2991 N N . ASP A 1 382 ? -17.927 16.616 -14.028 1.00 89.12 382 ASP A N 1
ATOM 2992 C CA . ASP A 1 382 ? -17.711 17.392 -15.261 1.00 89.12 382 ASP A CA 1
ATOM 2993 C C . ASP A 1 382 ? -17.165 18.819 -15.017 1.00 89.12 382 ASP A C 1
ATOM 2995 O O . ASP A 1 382 ? -16.917 19.569 -15.964 1.00 89.12 382 ASP A O 1
ATOM 2999 N N . THR A 1 383 ? -16.984 19.228 -13.755 1.00 94.19 383 THR A N 1
ATOM 3000 C CA . THR A 1 383 ? -16.609 20.604 -13.387 1.00 94.19 383 THR A CA 1
ATOM 3001 C C . THR A 1 383 ? -15.095 20.744 -13.258 1.00 94.19 383 THR A C 1
ATOM 3003 O O . THR A 1 383 ? -14.482 20.055 -12.445 1.00 94.19 383 THR A O 1
ATOM 3006 N N . LEU A 1 384 ? -14.488 21.675 -14.003 1.00 96.44 384 LEU A N 1
ATOM 3007 C CA . LEU A 1 384 ? -13.080 22.057 -13.836 1.00 96.44 384 LEU A CA 1
ATOM 3008 C C . LEU A 1 384 ? -12.881 22.736 -12.473 1.00 96.44 384 LEU A C 1
ATOM 3010 O O . LEU A 1 384 ? -13.466 23.791 -12.229 1.00 96.44 384 LEU A O 1
ATOM 3014 N N . VAL A 1 385 ? -12.049 22.147 -11.611 1.00 96.38 385 VAL A N 1
ATOM 3015 C CA . VAL A 1 385 ? -11.751 22.678 -10.267 1.00 96.38 385 VAL A CA 1
ATOM 3016 C C . VAL A 1 385 ? -10.341 23.249 -10.147 1.00 96.38 385 VAL A C 1
ATOM 3018 O O . VAL A 1 385 ? -10.136 24.176 -9.366 1.00 96.38 385 VAL A O 1
ATOM 3021 N N . MET A 1 386 ? -9.379 22.757 -10.936 1.00 97.19 386 MET A N 1
ATOM 3022 C CA . MET A 1 386 ? -8.015 23.293 -10.962 1.00 97.19 386 MET A CA 1
ATOM 3023 C C . MET A 1 386 ? -7.361 23.126 -12.339 1.00 97.19 386 MET A C 1
ATOM 3025 O O . MET A 1 386 ? -7.697 22.213 -13.091 1.00 97.19 386 MET A O 1
ATOM 3029 N N . GLN A 1 387 ? -6.410 24.006 -12.659 1.00 97.75 387 GLN A N 1
ATOM 3030 C CA . GLN A 1 387 ? -5.562 23.923 -13.845 1.00 97.75 387 GLN A CA 1
ATOM 3031 C C . GLN A 1 387 ? -4.125 24.329 -13.486 1.00 97.75 387 GLN A C 1
ATOM 3033 O O . GLN A 1 387 ? -3.929 25.298 -12.748 1.00 97.75 387 GLN A O 1
ATOM 3038 N N . TRP A 1 388 ? -3.133 23.637 -14.045 1.00 97.88 388 TRP A N 1
ATOM 3039 C CA . TRP A 1 388 ? -1.709 23.946 -13.891 1.00 97.88 388 TRP A CA 1
ATOM 3040 C C . TRP A 1 388 ? -1.027 24.090 -15.249 1.00 97.88 388 TRP A C 1
ATOM 3042 O O . TRP A 1 388 ? -1.306 23.318 -16.158 1.00 97.88 388 TRP A O 1
ATOM 3052 N N . ASN A 1 389 ? -0.098 25.042 -15.369 1.00 96.00 389 ASN A N 1
ATOM 3053 C CA . ASN A 1 389 ? 0.636 25.340 -16.610 1.00 96.00 389 ASN A CA 1
ATOM 3054 C C . ASN A 1 389 ? 2.144 25.030 -16.461 1.00 96.00 389 ASN A C 1
ATOM 3056 O O . ASN A 1 389 ? 2.994 25.742 -16.990 1.00 96.00 389 ASN A O 1
ATOM 3060 N N . SER A 1 390 ? 2.491 24.024 -15.651 1.00 95.38 390 SER A N 1
ATOM 3061 C CA . SER A 1 390 ? 3.860 23.524 -15.506 1.00 95.38 390 SER A CA 1
ATOM 3062 C C . SER A 1 390 ? 3.882 22.045 -15.117 1.00 95.38 390 SER A C 1
ATOM 3064 O O . SER A 1 390 ? 3.064 21.605 -14.308 1.00 95.38 390 SER A O 1
ATOM 3066 N N . THR A 1 391 ? 4.881 21.317 -15.613 1.00 95.44 391 THR A N 1
ATOM 3067 C CA . THR A 1 391 ? 5.256 19.972 -15.146 1.00 95.44 391 THR A CA 1
ATOM 3068 C C . THR A 1 391 ? 5.582 19.939 -13.641 1.00 95.44 391 THR A C 1
ATOM 3070 O O . THR A 1 391 ? 5.993 20.951 -13.060 1.00 95.44 391 THR A O 1
ATOM 3073 N N . GLY A 1 392 ? 5.408 18.776 -13.009 1.00 94.25 392 GLY A N 1
ATOM 3074 C CA . GLY A 1 392 ? 5.769 18.484 -11.623 1.00 94.25 392 GLY A CA 1
ATOM 3075 C C . GLY A 1 392 ? 4.615 17.954 -10.757 1.00 94.25 392 GLY A C 1
ATOM 3076 O O . GLY A 1 392 ? 3.502 17.735 -11.243 1.00 94.25 392 GLY A O 1
ATOM 3077 N N . PRO A 1 393 ? 4.882 17.725 -9.457 1.00 97.31 393 PRO A N 1
ATOM 3078 C CA . PRO A 1 393 ? 3.849 17.420 -8.479 1.00 97.31 393 PRO A CA 1
ATOM 3079 C C . PRO A 1 393 ? 3.048 18.681 -8.132 1.00 97.31 393 PRO A C 1
ATOM 3081 O O . PRO A 1 393 ? 3.628 19.725 -7.828 1.00 97.31 393 PRO A O 1
ATOM 3084 N N . HIS A 1 394 ? 1.725 18.559 -8.092 1.00 97.50 394 HIS A N 1
ATOM 3085 C CA . HIS A 1 394 ? 0.811 19.609 -7.650 1.00 97.50 394 HIS A CA 1
ATOM 3086 C C . HIS A 1 394 ? -0.143 19.093 -6.576 1.00 97.50 394 HIS A C 1
ATOM 3088 O O . HIS A 1 394 ? -0.376 17.891 -6.448 1.00 97.50 394 HIS A O 1
ATOM 3094 N N . VAL A 1 395 ? -0.705 20.021 -5.801 1.00 97.12 395 VAL A N 1
ATOM 3095 C CA . VAL A 1 395 ? -1.688 19.727 -4.753 1.00 97.12 395 VAL A CA 1
ATOM 3096 C C . VAL A 1 395 ? -2.897 20.637 -4.935 1.00 97.12 395 VAL A C 1
ATOM 3098 O O . VAL A 1 395 ? -2.745 21.839 -5.157 1.00 97.12 395 VAL A O 1
ATOM 3101 N N . PHE A 1 396 ? -4.091 20.060 -4.837 1.00 97.00 396 PHE A N 1
ATOM 3102 C CA . PHE A 1 396 ? -5.365 20.764 -4.771 1.00 97.00 396 PHE A CA 1
ATOM 3103 C C . PHE A 1 396 ? -6.069 20.391 -3.463 1.00 97.00 396 PHE A C 1
ATOM 3105 O O . PHE A 1 396 ? -6.473 19.245 -3.277 1.00 97.00 396 PHE A O 1
ATOM 3112 N N . ASP A 1 397 ? -6.214 21.355 -2.554 1.00 96.44 397 ASP A N 1
ATOM 3113 C CA . ASP A 1 397 ? -6.922 21.145 -1.292 1.00 96.44 397 ASP A CA 1
ATOM 3114 C C . ASP A 1 397 ? -8.435 21.319 -1.502 1.00 96.44 397 ASP A C 1
ATOM 3116 O O . ASP A 1 397 ? -8.955 22.429 -1.641 1.00 96.44 397 ASP A O 1
ATOM 3120 N N . TRP A 1 398 ? -9.150 20.198 -1.519 1.00 95.69 398 TRP A N 1
ATOM 3121 C CA . TRP A 1 398 ? -10.586 20.108 -1.743 1.00 95.69 398 TRP A CA 1
ATOM 3122 C C . TRP A 1 398 ? -11.350 20.129 -0.416 1.00 95.69 398 TRP A C 1
ATOM 3124 O O . TRP A 1 398 ? -11.215 19.227 0.410 1.00 95.69 398 TRP A O 1
ATOM 3134 N N . ASN A 1 399 ? -12.198 21.140 -0.214 1.00 94.38 399 ASN A N 1
ATOM 3135 C CA . ASN A 1 399 ? -13.172 21.124 0.875 1.00 94.38 399 ASN A CA 1
ATOM 3136 C C . ASN A 1 399 ? -14.420 20.334 0.452 1.00 94.38 399 ASN A C 1
ATOM 3138 O O . ASN A 1 399 ? -15.237 20.836 -0.321 1.00 94.38 399 ASN A O 1
ATOM 3142 N N . THR A 1 400 ? -14.572 19.123 0.982 1.00 93.69 400 THR A N 1
ATOM 3143 C CA . THR A 1 400 ? -15.700 18.226 0.676 1.00 93.69 400 THR A CA 1
ATOM 3144 C C . THR A 1 400 ? -16.961 18.539 1.491 1.00 93.69 400 THR A C 1
ATOM 3146 O O . THR A 1 400 ? -18.035 18.067 1.148 1.00 93.69 400 THR A O 1
ATOM 3149 N N . THR A 1 401 ? -16.869 19.394 2.518 1.00 91.38 401 THR A N 1
ATOM 3150 C CA . THR A 1 401 ? -17.992 19.713 3.430 1.00 91.38 401 THR A CA 1
ATOM 3151 C C . THR A 1 401 ? -18.989 20.743 2.883 1.00 91.38 401 THR A C 1
ATOM 3153 O O . THR A 1 401 ? -19.926 21.136 3.582 1.00 91.38 401 THR A O 1
ATOM 3156 N N . THR A 1 402 ? -18.789 21.258 1.663 1.00 88.88 402 THR A N 1
ATOM 3157 C CA . THR A 1 402 ? -19.682 22.286 1.108 1.00 88.88 402 THR A CA 1
ATOM 3158 C C . THR A 1 402 ? -20.979 21.662 0.569 1.00 88.88 402 THR A C 1
ATOM 3160 O O . THR A 1 402 ? -20.961 20.536 0.072 1.00 88.88 402 THR A O 1
ATOM 3163 N N . PRO A 1 403 ? -22.117 22.389 0.562 1.00 87.62 403 PRO A N 1
ATOM 3164 C CA . PRO A 1 403 ? -23.384 21.877 0.015 1.00 87.62 403 PRO A CA 1
ATOM 3165 C C . PRO A 1 403 ? -23.359 21.506 -1.481 1.00 87.62 403 PRO A C 1
ATOM 3167 O O . PRO A 1 403 ? -24.334 20.960 -1.992 1.00 87.62 403 PRO A O 1
ATOM 3170 N N . GLU A 1 404 ? -22.279 21.834 -2.193 1.00 88.12 404 GLU A N 1
ATOM 3171 C CA . GLU A 1 404 ? -22.042 21.475 -3.597 1.00 88.12 404 GLU A CA 1
ATOM 3172 C C . GLU A 1 404 ? -21.582 20.013 -3.754 1.00 88.12 404 GLU A C 1
ATOM 3174 O O . GLU A 1 404 ? -21.731 19.437 -4.833 1.00 88.12 404 GLU A O 1
ATOM 3179 N N . TYR A 1 405 ? -21.073 19.408 -2.674 1.00 91.31 405 TYR A N 1
ATOM 3180 C CA . TYR A 1 405 ? -20.508 18.060 -2.633 1.00 91.31 405 TYR A CA 1
ATOM 3181 C C . TYR A 1 405 ? -21.247 17.148 -1.627 1.00 91.31 405 TYR A C 1
ATOM 3183 O O . TYR A 1 405 ? -20.638 16.670 -0.674 1.00 91.31 405 TYR A O 1
ATOM 3191 N N . PRO A 1 406 ? -22.557 16.874 -1.806 1.00 91.25 406 PRO A N 1
ATOM 3192 C CA . PRO A 1 406 ? -23.270 15.911 -0.964 1.00 91.25 406 PRO A CA 1
ATOM 3193 C C . PRO A 1 406 ? -22.677 14.501 -1.087 1.00 91.25 406 PRO A C 1
ATOM 3195 O O . PRO A 1 406 ? -22.164 14.137 -2.150 1.00 91.25 406 PRO A O 1
ATOM 3198 N N . ASP A 1 407 ? -22.819 13.706 -0.028 1.00 90.62 407 ASP A N 1
ATOM 3199 C CA . ASP A 1 407 ? -22.277 12.347 0.075 1.00 90.62 407 ASP A CA 1
ATOM 3200 C C . ASP A 1 407 ? -22.653 11.443 -1.109 1.00 90.62 407 ASP A C 1
ATOM 3202 O O . ASP A 1 407 ? -23.745 11.525 -1.686 1.00 90.62 407 ASP A O 1
ATOM 3206 N N . GLY A 1 408 ? -21.716 10.574 -1.491 1.00 90.50 408 GLY A N 1
ATOM 3207 C CA . GLY A 1 408 ? -21.822 9.710 -2.662 1.00 90.50 408 GLY A CA 1
ATOM 3208 C C . GLY A 1 408 ? -20.552 9.667 -3.509 1.00 90.50 408 GLY A C 1
ATOM 3209 O O . GLY A 1 408 ? -19.488 10.124 -3.104 1.00 90.50 408 GLY A O 1
ATOM 3210 N N . VAL A 1 409 ? -20.658 9.092 -4.710 1.00 92.75 409 VAL A N 1
ATOM 3211 C CA . VAL A 1 409 ? -19.500 8.837 -5.583 1.00 92.75 409 VAL A CA 1
ATOM 3212 C C . VAL A 1 409 ? -19.152 10.059 -6.443 1.00 92.75 409 VAL A C 1
ATOM 3214 O O . VAL A 1 409 ? -20.017 10.661 -7.092 1.00 92.75 409 VAL A O 1
ATOM 3217 N N . TYR A 1 410 ? -17.863 10.390 -6.488 1.00 94.81 410 TYR A N 1
ATOM 3218 C CA . TYR A 1 410 ? -17.270 11.444 -7.308 1.00 94.81 410 TYR A CA 1
ATOM 3219 C C . TYR A 1 410 ? -16.144 10.863 -8.153 1.00 94.81 410 TYR A C 1
ATOM 3221 O O . TYR A 1 410 ? -15.337 10.083 -7.661 1.00 94.81 410 TYR A O 1
ATOM 3229 N N . ILE A 1 411 ? -16.090 11.255 -9.423 1.00 96.06 411 ILE A N 1
ATOM 3230 C CA . ILE A 1 411 ? -14.971 10.926 -10.307 1.00 96.06 411 ILE A CA 1
ATOM 3231 C C . ILE A 1 411 ? -14.037 12.132 -10.312 1.00 96.06 411 ILE A C 1
ATOM 3233 O O . ILE A 1 411 ? -14.480 13.239 -10.626 1.00 96.06 411 ILE A O 1
ATOM 3237 N N . LEU A 1 412 ? -12.776 11.926 -9.947 1.00 97.81 412 LEU A N 1
ATOM 3238 C CA . LEU A 1 412 ? -11.698 12.893 -10.135 1.00 97.81 412 LEU A CA 1
ATOM 3239 C C . LEU A 1 412 ? -11.021 12.527 -11.450 1.00 97.81 412 LEU A C 1
ATOM 3241 O O . LEU A 1 412 ? -10.440 11.451 -11.546 1.00 97.81 412 LEU A O 1
ATOM 3245 N N . GLN A 1 413 ? -11.118 13.398 -12.451 1.00 98.00 413 GLN A N 1
ATOM 3246 C CA . GLN A 1 413 ? -10.486 13.216 -13.753 1.00 98.00 413 GLN A CA 1
ATOM 3247 C C . GLN A 1 413 ? -9.378 14.253 -13.926 1.00 98.00 413 GLN A C 1
ATOM 3249 O O . GLN A 1 413 ? -9.647 15.451 -14.015 1.00 98.00 413 GLN A O 1
ATOM 3254 N N . LEU A 1 414 ? -8.138 13.784 -13.996 1.00 98.38 414 LEU A N 1
ATOM 3255 C CA . LEU A 1 414 ? -6.981 14.578 -14.380 1.00 98.38 414 LEU A CA 1
ATOM 3256 C C . LEU A 1 414 ? -6.730 14.384 -15.877 1.00 98.38 414 LEU A C 1
ATOM 3258 O O . LEU A 1 414 ? -6.815 13.270 -16.385 1.00 98.38 414 LEU A O 1
ATOM 3262 N N . THR A 1 415 ? -6.417 15.450 -16.603 1.00 97.94 415 THR A N 1
ATOM 3263 C CA . THR A 1 415 ? -6.018 15.371 -18.016 1.00 97.94 415 THR A CA 1
ATOM 3264 C C . THR A 1 415 ? -4.843 16.301 -18.256 1.00 97.94 415 THR A C 1
ATOM 3266 O O . THR A 1 415 ? -4.950 17.493 -17.970 1.00 97.94 415 THR A O 1
ATOM 3269 N N . ALA A 1 416 ? -3.730 15.766 -18.754 1.00 97.75 416 ALA A N 1
ATOM 3270 C CA . ALA A 1 416 ? -2.565 16.542 -19.166 1.00 97.75 416 ALA A CA 1
ATOM 3271 C C . ALA A 1 416 ? -2.588 16.753 -20.685 1.00 97.75 416 ALA A C 1
ATOM 3273 O O . ALA A 1 416 ? -3.067 15.895 -21.423 1.00 97.75 416 ALA A O 1
ATOM 3274 N N . TYR A 1 417 ? -2.079 17.896 -21.135 1.00 94.75 417 TYR A N 1
ATOM 3275 C CA . TYR A 1 417 ? -1.996 18.305 -22.533 1.00 94.75 417 TYR A CA 1
ATOM 3276 C C . TYR A 1 417 ? -0.591 18.829 -22.832 1.00 94.75 417 TYR A C 1
ATOM 3278 O O . TYR A 1 417 ? -0.026 19.601 -22.048 1.00 94.75 417 TYR A O 1
ATOM 3286 N N . ASP A 1 418 ? -0.068 18.461 -23.992 1.00 90.88 418 ASP A N 1
ATOM 3287 C CA . ASP A 1 418 ? 1.145 19.033 -24.567 1.00 90.88 418 ASP A CA 1
ATOM 3288 C C . ASP A 1 418 ? 0.850 20.188 -25.547 1.00 90.88 418 ASP A C 1
ATOM 3290 O O . ASP A 1 418 ? -0.301 20.477 -25.893 1.00 90.88 418 ASP A O 1
ATOM 3294 N N . ILE A 1 419 ? 1.910 20.868 -26.000 1.00 85.88 419 ILE A N 1
ATOM 3295 C CA . ILE A 1 419 ? 1.835 21.922 -27.027 1.00 85.88 419 ILE A CA 1
ATOM 3296 C C . ILE A 1 419 ? 1.536 21.354 -28.433 1.00 85.88 419 ILE A C 1
ATOM 3298 O O . ILE A 1 419 ? 1.018 22.085 -29.282 1.00 85.88 419 ILE A O 1
ATOM 3302 N N . ALA A 1 420 ? 1.839 20.079 -28.704 1.00 82.38 420 ALA A N 1
ATOM 3303 C CA . ALA A 1 420 ? 1.548 19.423 -29.984 1.00 82.38 420 ALA A CA 1
ATOM 3304 C C . ALA A 1 420 ? 0.055 19.052 -30.151 1.00 82.38 420 ALA A C 1
ATOM 3306 O O . ALA A 1 420 ? -0.423 18.872 -31.274 1.00 82.38 420 ALA A O 1
ATOM 3307 N N . GLY A 1 421 ? -0.701 19.019 -29.052 1.00 84.06 421 GLY A N 1
ATOM 3308 C CA . GLY A 1 421 ? -2.113 18.674 -28.977 1.00 84.06 421 GLY A CA 1
ATOM 3309 C C . GLY A 1 421 ? -2.415 17.224 -28.580 1.00 84.06 421 GLY A C 1
ATOM 3310 O O . GLY A 1 421 ? -3.592 16.851 -28.646 1.00 84.06 421 GLY A O 1
ATOM 3311 N N . ASN A 1 422 ? -1.433 16.409 -28.172 1.00 88.75 422 ASN A N 1
ATOM 3312 C CA . ASN A 1 422 ? -1.726 15.124 -27.534 1.00 88.75 422 ASN A CA 1
ATOM 3313 C C . ASN A 1 422 ? -2.145 15.334 -26.065 1.00 88.75 422 ASN A C 1
ATOM 3315 O O . ASN A 1 422 ? -2.078 16.426 -25.488 1.00 88.75 422 ASN A O 1
ATOM 3319 N N . SER A 1 423 ? -2.717 14.280 -25.481 1.00 94.12 423 SER A N 1
ATOM 3320 C CA . SER A 1 423 ? -3.186 14.292 -24.096 1.00 94.12 423 SER A CA 1
ATOM 3321 C C . SER A 1 423 ? -3.298 12.882 -23.534 1.00 94.12 423 SER A C 1
ATOM 3323 O O . SER A 1 423 ? -3.623 11.949 -24.271 1.00 94.12 423 SER A O 1
ATOM 3325 N N . ASP A 1 424 ? -3.092 12.761 -22.227 1.00 96.88 424 ASP A N 1
ATOM 3326 C CA . ASP A 1 424 ? -3.413 11.573 -21.434 1.00 96.88 424 ASP A CA 1
ATOM 3327 C C . ASP A 1 424 ? -4.338 11.958 -20.275 1.00 96.88 424 ASP A C 1
ATOM 3329 O O . ASP A 1 424 ? -4.389 13.121 -19.856 1.00 96.88 424 ASP A O 1
ATOM 3333 N N . ALA A 1 425 ? -5.075 10.984 -19.747 1.00 96.06 425 ALA A N 1
ATOM 3334 C CA . ALA A 1 425 ? -5.993 11.203 -18.642 1.00 96.06 425 ALA A CA 1
ATOM 3335 C C . ALA A 1 425 ? -6.061 10.011 -17.687 1.00 96.06 425 ALA A C 1
ATOM 3337 O O . ALA A 1 425 ? -6.325 8.883 -18.099 1.00 96.06 425 ALA A O 1
ATOM 3338 N N . GLU A 1 426 ? -5.968 10.302 -16.390 1.00 97.56 426 GLU A N 1
ATOM 3339 C CA . GLU A 1 426 ? -6.309 9.357 -15.330 1.00 97.56 426 GLU A CA 1
ATOM 3340 C C . GLU A 1 426 ? -7.622 9.779 -14.665 1.00 97.56 426 GLU A C 1
ATOM 3342 O O . GLU A 1 426 ? -7.891 10.968 -14.466 1.00 97.56 426 GLU A O 1
ATOM 3347 N N . ALA A 1 427 ? -8.453 8.797 -14.321 1.00 97.00 427 ALA A N 1
ATOM 3348 C CA . ALA A 1 427 ? -9.680 9.015 -13.577 1.00 97.00 427 ALA A CA 1
ATOM 3349 C C . ALA A 1 427 ? -9.801 8.003 -12.436 1.00 97.00 427 ALA A C 1
ATOM 3351 O O . ALA A 1 427 ? -9.708 6.799 -12.670 1.00 97.00 427 ALA A O 1
ATOM 3352 N N . ILE A 1 428 ? -10.064 8.501 -11.228 1.00 97.69 428 ILE A N 1
ATOM 3353 C CA . ILE A 1 428 ? -10.349 7.687 -10.039 1.00 97.69 428 ILE A CA 1
ATOM 3354 C C . ILE A 1 428 ? -11.755 7.982 -9.520 1.00 97.69 428 ILE A C 1
ATOM 3356 O O . ILE A 1 428 ? -12.256 9.102 -9.655 1.00 97.69 428 ILE A O 1
ATOM 3360 N N . ALA A 1 429 ? -12.392 6.994 -8.901 1.00 96.19 429 ALA A N 1
ATOM 3361 C CA . ALA A 1 429 ? -13.638 7.155 -8.170 1.00 96.19 429 ALA A CA 1
ATOM 3362 C C . ALA A 1 429 ? -13.353 7.253 -6.666 1.00 96.19 429 ALA A C 1
ATOM 3364 O O . ALA A 1 429 ? -12.638 6.437 -6.096 1.00 96.19 429 ALA A O 1
ATOM 3365 N N . VAL A 1 430 ? -13.955 8.231 -5.999 1.00 96.12 430 VAL A N 1
ATOM 3366 C CA . VAL A 1 430 ? -13.884 8.404 -4.543 1.00 96.12 430 VAL A CA 1
ATOM 3367 C C . VAL A 1 430 ? -15.285 8.539 -3.969 1.00 96.12 430 VAL A C 1
ATOM 3369 O O . VAL A 1 430 ? -16.217 8.948 -4.666 1.00 96.12 430 VAL A O 1
ATOM 3372 N N . ILE A 1 431 ? -15.443 8.185 -2.700 1.00 94.62 431 ILE A N 1
ATOM 3373 C CA . ILE A 1 431 ? -16.727 8.194 -2.004 1.00 94.62 431 ILE A CA 1
ATOM 3374 C C . ILE A 1 431 ? -16.666 9.287 -0.942 1.00 94.62 431 ILE A C 1
ATOM 3376 O O . ILE A 1 431 ? -15.859 9.211 -0.020 1.00 94.62 431 ILE A O 1
ATOM 3380 N N . LEU A 1 432 ? -17.492 10.321 -1.086 1.00 94.06 432 LEU A N 1
ATOM 3381 C CA . LEU A 1 432 ? -17.669 11.310 -0.031 1.00 94.06 432 LEU A CA 1
ATOM 3382 C C . LEU A 1 432 ? -18.637 10.780 1.017 1.00 94.06 432 LEU A C 1
ATOM 3384 O O . LEU A 1 432 ? -19.728 10.320 0.671 1.00 94.06 432 LEU A O 1
ATOM 3388 N N . ASP A 1 433 ? -18.211 10.893 2.267 1.00 93.12 433 ASP A N 1
ATOM 3389 C CA . ASP A 1 433 ? -18.956 10.544 3.467 1.00 93.12 433 ASP A CA 1
ATOM 3390 C C . ASP A 1 433 ? -18.646 11.619 4.517 1.00 93.12 433 ASP A C 1
ATOM 3392 O O . ASP A 1 433 ? -17.616 11.573 5.180 1.00 93.12 433 ASP A O 1
ATOM 3396 N N . ASN A 1 434 ? -19.473 12.662 4.601 1.00 90.62 434 ASN A N 1
ATOM 3397 C CA . ASN A 1 434 ? -19.366 13.749 5.584 1.00 90.62 434 ASN A CA 1
ATOM 3398 C C . ASN A 1 434 ? -20.474 13.669 6.650 1.00 90.62 434 ASN A C 1
ATOM 3400 O O . ASN A 1 434 ? -20.631 14.597 7.448 1.00 90.62 434 ASN A O 1
ATOM 3404 N N . THR A 1 435 ? -21.270 12.595 6.652 1.00 89.88 435 THR A N 1
ATOM 3405 C CA . THR A 1 435 ? -22.386 12.397 7.580 1.00 89.88 435 THR A CA 1
ATOM 3406 C C . THR A 1 435 ? -21.944 11.533 8.767 1.00 89.88 435 THR A C 1
ATOM 3408 O O . THR A 1 435 ? -21.673 10.352 8.577 1.00 89.88 435 THR A O 1
ATOM 3411 N N . PRO A 1 436 ? -21.927 12.063 10.007 1.00 91.31 436 PRO A N 1
ATOM 3412 C CA . PRO A 1 436 ? -21.613 11.268 11.192 1.00 91.31 436 PRO A CA 1
ATOM 3413 C C . PRO A 1 436 ? -22.536 10.051 11.398 1.00 91.31 436 PRO A C 1
ATOM 3415 O O . PRO A 1 436 ? -23.708 10.095 11.003 1.00 91.31 436 PRO A O 1
ATOM 3418 N N . PRO A 1 437 ? -22.075 9.005 12.114 1.00 93.25 437 PRO A N 1
ATOM 3419 C CA . PRO A 1 437 ? -22.916 7.874 12.492 1.00 93.25 437 PRO A CA 1
ATOM 3420 C C . PRO A 1 437 ? -24.157 8.284 13.288 1.00 93.25 437 PRO A C 1
ATOM 3422 O O . PRO A 1 437 ? -24.070 9.019 14.271 1.00 93.25 437 PRO A O 1
ATOM 3425 N N . LEU A 1 438 ? -25.315 7.726 12.927 1.00 93.00 438 LEU A N 1
ATOM 3426 C CA . LEU A 1 438 ? -26.548 7.910 13.684 1.00 93.00 438 LEU A CA 1
ATOM 3427 C C . LEU A 1 438 ? -26.531 7.013 14.926 1.00 93.00 438 LEU A C 1
ATOM 3429 O O . LEU A 1 438 ? -26.527 5.783 14.815 1.00 93.00 438 LEU A O 1
ATOM 3433 N N . ILE A 1 439 ? -26.560 7.639 16.102 1.00 95.25 439 ILE A N 1
ATOM 3434 C CA . ILE A 1 439 ? -26.599 6.966 17.403 1.00 95.25 439 ILE A CA 1
ATOM 3435 C C . ILE A 1 439 ? -28.050 6.877 17.887 1.00 95.25 439 ILE A C 1
ATOM 3437 O O . ILE A 1 439 ? -28.780 7.870 17.908 1.00 95.25 439 ILE A O 1
ATOM 3441 N N . GLY A 1 440 ? -28.476 5.680 18.285 1.00 93.69 440 GLY A N 1
ATOM 3442 C CA . GLY A 1 440 ? -29.775 5.457 18.907 1.00 93.69 440 GLY A CA 1
ATOM 3443 C C . GLY A 1 440 ? -29.897 6.056 20.311 1.00 93.69 440 GLY A C 1
ATOM 3444 O O . GLY A 1 440 ? -28.925 6.493 20.922 1.00 93.69 440 GLY A O 1
ATOM 3445 N N . VAL A 1 441 ? -31.108 6.015 20.868 1.00 95.12 441 VAL A N 1
ATOM 3446 C CA . VAL A 1 441 ? -31.298 6.260 22.306 1.00 95.12 441 VAL A CA 1
ATOM 3447 C C . VAL A 1 441 ? -30.687 5.077 23.074 1.00 95.12 441 VAL A C 1
ATOM 3449 O O . VAL A 1 441 ? -31.081 3.940 22.795 1.00 95.12 441 VAL A O 1
ATOM 3452 N N . PRO A 1 442 ? -29.739 5.300 24.002 1.00 95.44 442 PRO A N 1
ATOM 3453 C CA . PRO A 1 442 ? -29.179 4.233 24.817 1.00 95.44 442 PRO A CA 1
ATOM 3454 C C . PRO A 1 442 ? -30.197 3.710 25.829 1.00 95.44 442 PRO A C 1
ATOM 3456 O O . PRO A 1 442 ? -31.021 4.456 26.358 1.00 95.44 442 PRO A O 1
ATOM 3459 N N . THR A 1 443 ? -30.090 2.425 26.138 1.00 94.38 443 THR A N 1
ATOM 3460 C CA . THR A 1 443 ? -30.809 1.759 27.228 1.00 94.38 443 THR A CA 1
ATOM 3461 C 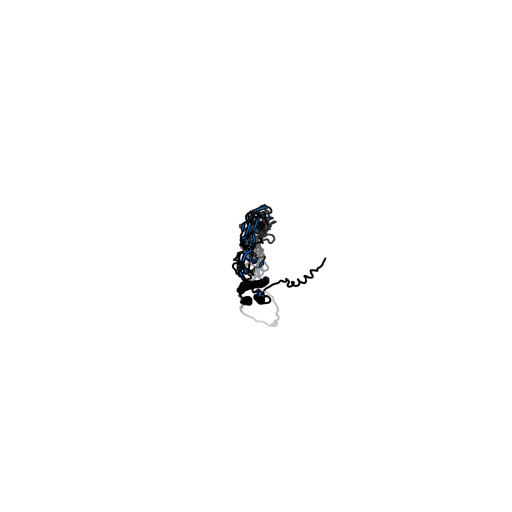C . THR A 1 443 ? -29.797 1.162 28.192 1.00 94.38 443 THR A C 1
ATOM 3463 O O . THR A 1 443 ? -28.763 0.668 27.744 1.00 94.38 443 THR A O 1
ATOM 3466 N N . TRP A 1 444 ? -30.095 1.139 29.486 1.00 94.94 444 TRP A N 1
ATOM 3467 C CA . TRP A 1 444 ? -29.223 0.536 30.491 1.00 94.94 444 TRP A CA 1
ATOM 3468 C C . TRP A 1 444 ? -29.985 -0.456 31.365 1.00 94.94 444 TRP A C 1
ATOM 3470 O O . TRP A 1 444 ? -31.201 -0.356 31.519 1.00 94.94 444 TRP A O 1
ATOM 3480 N N . SER A 1 445 ? -29.266 -1.438 31.905 1.00 92.69 445 SER A N 1
ATOM 3481 C CA . SER A 1 445 ? -29.818 -2.445 32.808 1.00 92.69 445 SER A CA 1
ATOM 3482 C C . SER A 1 445 ? -28.863 -2.691 33.980 1.00 92.69 445 SER A C 1
ATOM 3484 O O . SER A 1 445 ? -27.675 -2.910 33.725 1.00 92.69 445 SER A O 1
ATOM 3486 N N . PRO A 1 446 ? -29.361 -2.736 35.231 1.00 91.94 446 PRO A N 1
ATOM 3487 C CA . PRO A 1 446 ? -30.740 -2.431 35.648 1.00 91.94 446 PRO A CA 1
ATOM 3488 C C . PRO A 1 446 ? -31.098 -0.935 35.503 1.00 91.94 446 PRO A C 1
ATOM 3490 O O . PRO A 1 446 ? -30.222 -0.078 35.568 1.00 91.94 446 PRO A O 1
ATOM 3493 N N . GLU A 1 447 ? -32.387 -0.611 35.320 1.00 88.81 447 GLU A N 1
ATOM 3494 C CA . GLU A 1 447 ? -32.863 0.790 35.251 1.00 88.81 447 GLU A CA 1
ATOM 3495 C C . GLU A 1 447 ? -32.694 1.531 36.591 1.00 88.81 447 GLU A C 1
ATOM 3497 O O . GLU A 1 447 ? -32.398 2.725 36.610 1.00 88.81 447 GLU A O 1
ATOM 3502 N N . GLU A 1 448 ? -32.856 0.811 37.708 1.00 89.25 448 GLU A N 1
ATOM 3503 C CA . GLU A 1 448 ? -32.693 1.310 39.077 1.00 89.25 448 GLU A CA 1
ATOM 3504 C C . GLU A 1 448 ? -31.583 0.525 39.809 1.00 89.25 448 GLU A C 1
ATOM 3506 O O . GLU A 1 448 ? -31.889 -0.390 40.575 1.00 89.25 448 GLU A O 1
ATOM 3511 N N . PRO A 1 449 ? -30.298 0.833 39.564 1.00 90.75 449 PRO A N 1
ATOM 3512 C CA . PRO A 1 449 ? -29.176 0.073 40.113 1.00 90.75 449 PRO A CA 1
ATOM 3513 C C . PRO A 1 449 ? -29.013 0.240 41.622 1.00 90.75 449 PRO A C 1
ATOM 3515 O O . PRO A 1 449 ? -29.108 1.353 42.154 1.00 90.75 449 PRO A O 1
ATOM 3518 N N . LEU A 1 450 ? -28.697 -0.862 42.300 1.00 91.56 450 LEU A N 1
ATOM 3519 C CA . LEU A 1 450 ? -28.301 -0.880 43.705 1.00 91.56 450 LEU A CA 1
ATOM 3520 C C . LEU A 1 450 ? -26.787 -0.667 43.864 1.00 91.56 450 LEU A C 1
ATOM 3522 O O . LEU A 1 450 ? -25.998 -0.803 42.927 1.00 91.56 450 LEU A O 1
ATOM 3526 N N . ALA A 1 451 ? -26.364 -0.333 45.083 1.00 89.00 451 ALA A N 1
ATOM 3527 C CA . ALA A 1 451 ? -24.953 -0.158 45.407 1.00 89.00 451 ALA A CA 1
ATOM 3528 C C . ALA A 1 451 ? -24.111 -1.397 45.037 1.00 89.00 451 ALA A C 1
ATOM 3530 O O . ALA A 1 451 ? -24.451 -2.525 45.385 1.00 89.00 451 ALA A O 1
ATOM 3531 N N . SER A 1 452 ? -22.965 -1.162 44.397 1.00 88.25 452 SER A N 1
ATOM 3532 C CA . SER A 1 452 ? -22.051 -2.173 43.835 1.00 88.25 452 SER A CA 1
ATOM 3533 C C . SER A 1 452 ? -22.582 -3.019 42.663 1.00 88.25 452 SER A C 1
ATOM 3535 O O . SER A 1 452 ? -21.834 -3.870 42.183 1.00 88.25 452 SER A O 1
ATOM 3537 N N . GLU A 1 453 ? -23.794 -2.790 42.144 1.00 91.44 453 GLU A N 1
ATOM 3538 C CA . GLU A 1 453 ? -24.239 -3.437 40.898 1.00 91.44 453 GLU A CA 1
ATOM 3539 C C . GLU A 1 453 ? -23.582 -2.794 39.668 1.00 91.44 453 GLU A C 1
ATOM 3541 O O . GLU A 1 453 ? -23.563 -1.571 39.520 1.00 91.44 453 GLU A O 1
ATOM 3546 N N . GLU A 1 454 ? -23.046 -3.624 38.770 1.00 94.00 454 GLU A N 1
ATOM 3547 C CA . GLU A 1 454 ? -22.561 -3.195 37.455 1.00 94.00 454 GLU A CA 1
ATOM 3548 C C . GLU A 1 454 ? -23.726 -2.917 36.496 1.00 94.00 454 GLU A C 1
ATOM 3550 O O . GLU A 1 454 ? -24.772 -3.564 36.568 1.00 94.00 454 GLU A O 1
ATOM 3555 N N . ILE A 1 455 ? -23.540 -1.965 35.577 1.00 94.88 455 ILE A N 1
ATOM 3556 C CA . ILE A 1 455 ? -24.621 -1.462 34.717 1.00 94.88 455 ILE A CA 1
ATOM 3557 C C . ILE A 1 455 ? -24.222 -1.594 33.254 1.00 94.88 455 ILE A C 1
ATOM 3559 O O . ILE A 1 455 ? -23.285 -0.942 32.790 1.00 94.88 455 ILE A O 1
ATOM 3563 N N . GLU A 1 456 ? -24.943 -2.434 32.516 1.00 95.62 456 GLU A N 1
ATOM 3564 C CA . GLU A 1 456 ? -24.726 -2.626 31.084 1.00 95.62 456 GLU A CA 1
ATOM 3565 C C . GLU A 1 456 ? -25.497 -1.562 30.297 1.00 95.62 456 GLU A C 1
ATOM 3567 O O . GLU A 1 456 ? -26.728 -1.554 30.287 1.00 95.62 456 GLU A O 1
ATOM 3572 N N . VAL A 1 457 ? -24.772 -0.672 29.617 1.00 96.56 457 VAL A N 1
ATOM 3573 C CA . VAL A 1 457 ? -25.326 0.312 28.681 1.00 96.56 457 VAL A CA 1
ATOM 3574 C C . VAL A 1 457 ? -25.256 -0.258 27.268 1.00 96.56 457 VAL A C 1
ATOM 3576 O O . VAL A 1 457 ? -24.195 -0.686 26.816 1.00 96.56 457 VAL A O 1
ATOM 3579 N N . SER A 1 458 ? -26.383 -0.229 26.560 1.00 95.25 458 SER A N 1
ATOM 3580 C CA . SER A 1 458 ? -26.576 -0.761 25.209 1.00 95.25 458 SER A CA 1
ATOM 3581 C C . SER A 1 458 ? -27.124 0.304 24.259 1.00 95.25 458 SER A C 1
ATOM 3583 O O . SER A 1 458 ? -28.017 1.067 24.627 1.00 95.25 458 SER A O 1
ATOM 3585 N N . VAL A 1 459 ? -26.649 0.336 23.011 1.00 96.50 459 VAL A N 1
ATOM 3586 C CA . VAL A 1 459 ? -27.168 1.235 21.965 1.00 96.50 459 VAL A CA 1
ATOM 3587 C C . VAL A 1 459 ? -27.007 0.635 20.564 1.00 96.50 459 VAL A C 1
ATOM 3589 O O . VAL A 1 459 ? -26.103 -0.162 20.316 1.00 96.50 459 VAL A O 1
ATOM 3592 N N . TRP A 1 460 ? -27.855 1.029 19.613 1.00 94.44 460 TRP A N 1
ATOM 3593 C CA . TRP A 1 460 ? -27.592 0.797 18.188 1.00 94.44 460 TRP A CA 1
ATOM 3594 C C . TRP A 1 460 ? -26.871 2.007 17.586 1.00 94.44 460 TRP A C 1
ATOM 3596 O O . TRP A 1 460 ? -27.172 3.148 17.926 1.00 94.44 460 TRP A O 1
ATOM 3606 N N . VAL A 1 461 ? -25.933 1.761 16.673 1.00 93.94 461 VAL A N 1
ATOM 3607 C CA . VAL A 1 461 ? -25.293 2.806 15.860 1.00 93.94 461 VAL A CA 1
ATOM 3608 C C . VAL A 1 461 ? -25.313 2.331 14.417 1.00 93.94 461 VAL A C 1
ATOM 3610 O O . VAL A 1 461 ? -24.991 1.172 14.152 1.00 93.94 461 VAL A O 1
ATOM 3613 N N . SER A 1 462 ? -25.723 3.200 13.500 1.00 90.25 462 SER A N 1
ATOM 3614 C CA . SER A 1 462 ? -25.868 2.874 12.080 1.00 90.25 462 SER A CA 1
ATOM 3615 C C . SER A 1 462 ? -25.496 4.054 11.199 1.00 90.25 462 SER A C 1
ATOM 3617 O O . SER A 1 462 ? -25.669 5.201 11.601 1.00 90.25 462 SER A O 1
ATOM 3619 N N . GLU A 1 463 ? -25.114 3.777 9.961 1.00 86.25 463 GLU A N 1
ATOM 3620 C CA . GLU A 1 463 ? -24.857 4.801 8.952 1.00 86.25 463 GLU A CA 1
ATOM 3621 C C . GLU A 1 463 ? -25.716 4.575 7.703 1.00 86.25 463 GLU A C 1
ATOM 3623 O O . GLU A 1 463 ? -26.331 3.519 7.523 1.00 86.25 463 GLU A O 1
ATOM 3628 N N . GLY A 1 464 ? -25.798 5.611 6.868 1.00 71.44 464 GLY A N 1
ATOM 3629 C CA . GLY A 1 464 ? -26.642 5.645 5.678 1.00 71.44 464 GLY A CA 1
ATOM 3630 C C . GLY A 1 464 ? -26.035 4.977 4.438 1.00 71.44 464 GLY A C 1
ATOM 3631 O O . GLY A 1 464 ? -25.116 4.163 4.494 1.00 71.44 464 GLY A O 1
ATOM 3632 N N . GLY A 1 465 ? -26.579 5.324 3.271 1.00 62.12 465 GLY A N 1
ATOM 3633 C CA . GLY A 1 465 ? -26.015 4.899 1.989 1.00 62.12 465 GLY A CA 1
ATOM 3634 C C . GLY A 1 465 ? -24.740 5.677 1.654 1.00 62.12 465 GLY A C 1
ATOM 3635 O O . GLY A 1 465 ? -24.727 6.891 1.802 1.00 62.12 465 GLY A O 1
ATOM 3636 N N . CYS A 1 466 ? -23.724 4.978 1.136 1.00 66.62 466 CYS A N 1
ATOM 3637 C CA . CYS A 1 466 ? -22.352 5.475 0.902 1.00 66.62 466 CYS A CA 1
ATOM 3638 C C . CYS A 1 466 ? -21.493 5.683 2.165 1.00 66.62 466 CYS A C 1
ATOM 3640 O O . CYS A 1 466 ? -20.455 6.327 2.079 1.00 66.62 466 CYS A O 1
ATOM 3642 N N . ALA A 1 467 ? -21.881 5.082 3.293 1.00 80.25 467 ALA A N 1
ATOM 3643 C CA . ALA A 1 467 ? -21.120 5.119 4.538 1.00 80.25 467 ALA A CA 1
ATOM 3644 C C . ALA A 1 467 ? -19.768 4.391 4.475 1.00 80.25 467 ALA A C 1
ATOM 3646 O O . ALA A 1 467 ? -19.655 3.299 3.910 1.00 80.25 467 ALA A O 1
ATOM 3647 N N . SER A 1 468 ? -18.775 4.963 5.150 1.00 87.50 468 SER A N 1
ATOM 3648 C CA . SER A 1 468 ? -17.428 4.421 5.336 1.00 87.50 468 SER A CA 1
ATOM 3649 C C . SER A 1 468 ? -17.350 3.310 6.390 1.00 87.50 468 SER A C 1
ATOM 3651 O O . SER A 1 468 ? -16.423 2.493 6.348 1.00 87.50 468 SER A O 1
ATOM 3653 N N . GLY A 1 469 ? -18.317 3.228 7.307 1.00 87.62 469 GLY A N 1
ATOM 3654 C CA . GLY A 1 469 ? -18.420 2.192 8.333 1.00 87.62 469 GLY A CA 1
ATOM 3655 C C . GLY A 1 469 ? -18.042 2.691 9.732 1.00 87.62 469 GLY A C 1
ATOM 3656 O O . GLY A 1 469 ? -16.961 3.243 9.931 1.00 87.62 469 GLY A O 1
ATOM 3657 N N . VAL A 1 470 ? -18.885 2.393 10.725 1.00 91.06 470 VAL A N 1
ATOM 3658 C CA . VAL A 1 470 ? -18.643 2.713 12.141 1.00 91.06 470 VAL A CA 1
ATOM 3659 C C . VAL A 1 470 ? -17.319 2.104 12.619 1.00 91.06 470 VAL A C 1
ATOM 3661 O O . VAL A 1 470 ? -17.165 0.884 12.702 1.00 91.06 470 VAL A O 1
ATOM 3664 N N . LYS A 1 471 ? -16.370 2.967 12.986 1.00 92.56 471 LYS A N 1
ATOM 3665 C CA . LYS A 1 471 ? -15.006 2.609 13.407 1.00 92.56 471 LYS A CA 1
ATOM 3666 C C . LYS A 1 471 ? -14.892 2.391 14.906 1.00 92.56 471 LYS A C 1
ATOM 3668 O O . LYS A 1 471 ? -14.170 1.502 15.356 1.00 92.56 471 LYS A O 1
ATOM 3673 N N . LYS A 1 472 ? -15.548 3.250 15.690 1.00 94.00 472 LYS A N 1
ATOM 3674 C CA . LYS A 1 472 ? -15.426 3.280 17.150 1.00 94.00 472 LYS A CA 1
ATOM 3675 C C . LYS A 1 472 ? -16.701 3.820 17.780 1.00 94.00 472 LYS A C 1
ATOM 3677 O O . LYS A 1 472 ? -17.168 4.887 17.398 1.00 94.00 472 LYS A O 1
ATOM 3682 N N . VAL A 1 473 ? -17.183 3.143 18.817 1.00 97.12 473 VAL A N 1
ATOM 3683 C CA . VAL A 1 473 ? -18.212 3.669 19.720 1.00 97.12 473 VAL A CA 1
ATOM 3684 C C . VAL A 1 473 ? -17.654 3.680 21.140 1.00 97.12 473 VAL A C 1
ATOM 3686 O O . VAL A 1 473 ? -17.013 2.723 21.583 1.00 97.12 473 VAL A O 1
ATOM 3689 N N . THR A 1 474 ? -17.831 4.804 21.826 1.00 97.81 474 THR A N 1
ATOM 3690 C CA . THR A 1 474 ? -17.257 5.091 23.142 1.00 97.81 474 THR A CA 1
ATOM 3691 C C . THR A 1 474 ? -18.376 5.490 24.091 1.00 97.81 474 THR A C 1
ATOM 3693 O O . THR A 1 474 ? -19.099 6.446 23.822 1.00 97.81 474 THR A O 1
ATOM 3696 N N . LEU A 1 475 ? -18.494 4.781 25.209 1.00 98.00 475 LEU A N 1
ATOM 3697 C CA . LEU A 1 475 ? -19.316 5.197 26.336 1.00 98.00 475 LEU A CA 1
ATOM 3698 C C . LEU A 1 475 ? -18.463 6.096 27.231 1.00 98.00 475 LEU A C 1
ATOM 3700 O O . LEU A 1 475 ? -17.429 5.658 27.733 1.00 98.00 475 LEU A O 1
ATOM 3704 N N . TRP A 1 476 ? -18.891 7.333 27.435 1.00 97.88 476 TRP A N 1
ATOM 3705 C CA . TRP A 1 476 ? -18.311 8.248 28.411 1.00 97.88 476 TRP A CA 1
ATOM 3706 C C . TRP A 1 476 ? -19.202 8.275 29.646 1.00 97.88 476 TRP A C 1
ATOM 3708 O O . TRP A 1 476 ? -20.409 8.448 29.502 1.00 97.88 476 TRP A O 1
ATOM 3718 N N . TYR A 1 477 ? -18.634 8.130 30.842 1.00 97.06 477 TYR A N 1
ATOM 3719 C CA . TYR A 1 477 ? -19.379 8.200 32.102 1.00 97.06 477 TYR A CA 1
ATOM 3720 C C . TYR A 1 477 ? -18.603 8.972 33.172 1.00 97.06 477 TYR A C 1
ATOM 3722 O O . TYR A 1 477 ? -17.375 9.043 33.122 1.00 97.06 477 TYR A O 1
ATOM 3730 N N . ARG A 1 478 ? -19.312 9.538 34.149 1.00 95.31 478 ARG A N 1
ATOM 3731 C CA . ARG A 1 478 ? -18.731 10.178 35.332 1.00 95.31 478 ARG A CA 1
ATOM 3732 C C . ARG A 1 478 ? -19.596 9.990 36.567 1.00 95.31 478 ARG A C 1
ATOM 3734 O O . ARG A 1 478 ? -20.816 9.904 36.470 1.00 95.31 478 ARG A O 1
ATOM 3741 N N . THR A 1 479 ? -18.938 9.948 37.716 1.00 91.12 479 THR A N 1
ATOM 3742 C CA . THR A 1 479 ? -19.530 9.832 39.064 1.00 91.12 479 THR A CA 1
ATOM 3743 C C . THR A 1 479 ? -19.263 11.074 39.921 1.00 91.12 479 THR A C 1
ATOM 3745 O O . THR A 1 479 ? -19.807 11.219 41.013 1.00 91.12 479 THR A O 1
ATOM 3748 N N . ASP A 1 480 ? -18.387 11.946 39.428 1.00 80.62 480 ASP A N 1
ATOM 3749 C CA . ASP A 1 480 ? -17.932 13.205 40.004 1.00 80.62 480 ASP A CA 1
ATOM 3750 C C . ASP A 1 480 ? -17.710 14.226 38.861 1.00 80.62 480 ASP A C 1
ATOM 3752 O O . ASP A 1 480 ? -18.416 14.197 37.849 1.00 80.62 480 ASP A O 1
ATOM 3756 N N . ASP A 1 481 ? -16.763 15.157 39.002 1.00 83.25 481 ASP A N 1
ATOM 3757 C CA . ASP A 1 481 ? -16.458 16.143 37.961 1.00 83.25 481 ASP A CA 1
ATOM 3758 C C . ASP A 1 481 ? -15.581 15.601 36.804 1.00 83.25 481 ASP A C 1
ATOM 3760 O O . ASP A 1 481 ? -15.483 16.278 35.774 1.00 83.25 481 ASP A O 1
ATOM 3764 N N . GLU A 1 482 ? -14.978 14.405 36.904 1.00 92.38 482 GLU A N 1
ATOM 3765 C CA . GLU A 1 482 ? -14.075 13.851 35.880 1.00 92.38 482 GLU A CA 1
ATOM 3766 C C . GLU A 1 482 ? -14.743 12.803 34.969 1.00 92.38 482 GLU A C 1
ATOM 3768 O O . GLU A 1 482 ? -15.468 11.913 35.402 1.00 92.38 482 GLU A O 1
ATOM 3773 N N . TRP A 1 483 ? -14.478 12.891 33.660 1.00 95.06 483 TRP A N 1
ATOM 3774 C CA . TRP A 1 483 ? -15.024 11.967 32.660 1.00 95.06 483 TRP A CA 1
ATOM 3775 C C . TRP A 1 483 ? -14.110 10.759 32.420 1.00 95.06 483 TRP A C 1
ATOM 3777 O O . TRP A 1 483 ? -12.982 10.897 31.941 1.00 95.06 483 TRP A O 1
ATOM 3787 N N . HIS A 1 484 ? -14.647 9.564 32.646 1.00 94.06 484 HIS A N 1
ATOM 3788 C CA . HIS A 1 484 ? -14.066 8.283 32.251 1.00 94.06 484 HIS A CA 1
ATOM 3789 C C . HIS A 1 484 ? -14.651 7.801 30.916 1.00 94.06 484 HIS A C 1
ATOM 3791 O O . HIS A 1 484 ? -15.733 8.225 30.507 1.00 94.06 484 HIS A O 1
ATOM 3797 N N . PHE A 1 485 ? -13.950 6.893 30.229 1.00 96.19 485 PHE A N 1
ATOM 3798 C CA . PHE A 1 485 ? -14.416 6.311 28.969 1.00 96.19 485 PHE A CA 1
ATOM 3799 C C . PHE A 1 485 ? -14.218 4.797 28.902 1.00 96.19 485 PHE A C 1
ATOM 3801 O O . PHE A 1 485 ? -13.251 4.248 29.431 1.00 96.19 485 PHE A O 1
ATOM 3808 N N . LEU A 1 486 ? -15.117 4.136 28.178 1.00 96.75 486 LEU A N 1
ATOM 3809 C CA . LEU A 1 486 ? -15.119 2.707 27.894 1.00 96.75 486 LEU A CA 1
ATOM 3810 C C . LEU A 1 486 ? -15.330 2.502 26.390 1.00 96.75 486 LEU A C 1
ATOM 3812 O O . LEU A 1 486 ? -16.202 3.120 25.777 1.00 96.75 486 LEU A O 1
ATOM 3816 N N . GLY A 1 487 ? -14.526 1.635 25.774 1.00 95.44 487 GLY A N 1
ATOM 3817 C CA . GLY A 1 487 ? -14.776 1.195 24.401 1.00 95.44 487 GLY A CA 1
ATOM 3818 C C . GLY A 1 487 ? -15.943 0.214 24.383 1.00 95.44 487 GLY A C 1
ATOM 3819 O O . GLY A 1 487 ? -15.894 -0.787 25.094 1.00 95.44 487 GLY A O 1
ATOM 3820 N N . MET A 1 488 ? -16.976 0.492 23.588 1.00 97.00 488 MET A N 1
ATOM 3821 C CA . MET A 1 488 ? -18.108 -0.423 23.446 1.00 97.00 488 MET A CA 1
ATOM 3822 C C . MET A 1 488 ? -17.758 -1.575 22.494 1.00 97.00 488 MET A C 1
ATOM 3824 O O . MET A 1 488 ? -16.930 -1.425 21.594 1.00 97.00 488 MET A O 1
ATOM 3828 N N . VAL A 1 489 ? -18.406 -2.725 22.670 1.00 93.94 489 VAL A N 1
ATOM 3829 C CA . VAL A 1 489 ? -18.256 -3.923 21.823 1.00 93.94 489 VAL A CA 1
ATOM 3830 C C . VAL A 1 489 ? -19.601 -4.324 21.225 1.00 93.94 489 VAL A C 1
ATOM 3832 O O . VAL A 1 489 ? -20.630 -4.055 21.829 1.00 93.94 489 VAL A O 1
ATOM 3835 N N . MET A 1 490 ? -19.629 -4.974 20.056 1.00 91.75 490 MET A N 1
ATOM 3836 C CA . MET A 1 490 ? -20.886 -5.360 19.391 1.00 91.75 490 MET A CA 1
ATOM 3837 C C . MET A 1 490 ? -21.089 -6.890 19.338 1.00 91.75 490 MET A C 1
ATOM 3839 O O . MET A 1 490 ? -20.877 -7.496 18.287 1.00 91.75 490 MET A O 1
ATOM 3843 N N . PRO A 1 491 ? -21.496 -7.554 20.439 1.00 80.25 491 PRO A N 1
ATOM 3844 C CA . PRO A 1 491 ? -21.677 -9.007 20.454 1.00 80.25 491 PRO A CA 1
ATOM 3845 C C . PRO A 1 491 ? -22.948 -9.479 19.725 1.00 80.25 491 PRO A C 1
ATOM 3847 O O . PRO A 1 491 ? -22.940 -10.560 19.145 1.00 80.25 491 PRO A O 1
ATOM 3850 N N . ASN A 1 492 ? -24.031 -8.689 19.746 1.00 80.62 492 ASN A N 1
ATOM 3851 C CA . ASN A 1 492 ? -25.371 -9.105 19.292 1.00 80.62 492 ASN A CA 1
ATOM 3852 C C . ASN A 1 492 ? -26.092 -8.042 18.429 1.00 80.62 492 ASN A C 1
ATOM 3854 O O . ASN A 1 492 ? -27.313 -7.917 18.483 1.00 80.62 492 ASN A O 1
ATOM 3858 N N . GLY A 1 493 ? -25.354 -7.235 17.659 1.00 82.94 493 GLY A N 1
ATOM 3859 C CA . GLY A 1 493 ? -25.925 -6.161 16.822 1.00 82.94 493 GLY A CA 1
ATOM 3860 C C . GLY A 1 493 ? -26.284 -4.863 17.565 1.00 82.94 493 GLY A C 1
ATOM 3861 O O . GLY A 1 493 ? -26.711 -3.898 16.938 1.00 82.94 493 GLY A O 1
ATOM 3862 N N . LEU A 1 494 ? -26.066 -4.822 18.881 1.00 92.81 494 LEU A N 1
ATOM 3863 C CA . LEU A 1 494 ? -26.016 -3.610 19.701 1.00 92.81 494 LEU A CA 1
ATOM 3864 C C . LEU A 1 494 ? -24.588 -3.425 20.212 1.00 92.81 494 LEU A C 1
ATOM 3866 O O . LEU A 1 494 ? -23.916 -4.413 20.511 1.00 92.81 494 LEU A O 1
ATOM 3870 N N . TRP A 1 495 ? -24.145 -2.175 20.312 1.00 96.38 495 TRP A N 1
ATOM 3871 C CA . TRP A 1 495 ? -22.928 -1.790 21.018 1.00 96.38 495 TRP A CA 1
ATOM 3872 C C . TRP A 1 495 ? -23.209 -1.783 22.519 1.00 96.38 495 TRP A C 1
ATOM 3874 O O . TRP A 1 495 ? -24.148 -1.114 22.950 1.00 96.38 495 TRP A O 1
ATOM 3884 N N . THR A 1 496 ? -22.403 -2.494 23.305 1.00 96.25 496 THR A N 1
ATOM 3885 C CA . THR A 1 496 ? -22.549 -2.605 24.760 1.00 96.25 496 THR A CA 1
ATOM 3886 C C . THR A 1 496 ? -21.251 -2.265 25.497 1.00 96.25 496 THR A C 1
ATOM 3888 O O . THR A 1 496 ? -20.151 -2.490 24.984 1.00 96.25 496 THR A O 1
ATOM 3891 N N . ALA A 1 497 ? -21.372 -1.684 26.691 1.00 97.00 497 ALA A N 1
ATOM 3892 C CA . ALA A 1 497 ? -20.282 -1.494 27.649 1.00 97.00 497 ALA A CA 1
ATOM 3893 C C . ALA A 1 497 ? -20.829 -1.456 29.081 1.00 97.00 497 ALA A C 1
ATOM 3895 O O . ALA A 1 497 ? -21.962 -1.032 29.305 1.00 97.00 497 ALA A O 1
ATOM 3896 N N . THR A 1 498 ? -20.007 -1.865 30.045 1.00 96.62 498 THR A N 1
ATOM 3897 C CA . THR A 1 498 ? -20.413 -2.013 31.447 1.00 96.62 498 THR A CA 1
ATOM 3898 C C . THR A 1 498 ? -19.764 -0.940 32.314 1.00 96.62 498 THR A C 1
ATOM 3900 O O . THR A 1 498 ? -18.539 -0.897 32.429 1.00 96.62 498 THR A O 1
ATOM 3903 N N . ILE A 1 499 ? -20.576 -0.083 32.935 1.00 96.06 499 ILE A N 1
ATOM 3904 C CA . ILE A 1 499 ? -20.120 0.867 33.955 1.00 96.06 499 ILE A CA 1
ATOM 3905 C C . ILE A 1 499 ? -19.898 0.081 35.262 1.00 96.06 499 ILE A C 1
ATOM 3907 O O . ILE A 1 499 ? -20.817 -0.625 35.693 1.00 96.06 499 ILE A O 1
ATOM 3911 N N . PRO A 1 500 ? -18.717 0.180 35.908 1.00 93.94 500 PRO A N 1
ATOM 3912 C CA . PRO A 1 500 ? -18.461 -0.476 37.191 1.00 93.94 500 PRO A CA 1
ATOM 3913 C C . PRO A 1 500 ? -19.432 -0.008 38.280 1.00 93.94 500 PRO A C 1
ATOM 3915 O O . PRO A 1 500 ? -19.806 1.167 38.310 1.00 93.94 500 PRO A O 1
ATOM 3918 N N . GLY A 1 501 ? -19.793 -0.902 39.202 1.00 91.19 501 GLY A N 1
ATOM 3919 C CA . GLY A 1 501 ? -20.719 -0.583 40.290 1.00 91.19 501 GLY A CA 1
ATOM 3920 C C . GLY A 1 501 ? -20.224 0.523 41.226 1.00 91.19 501 GLY A C 1
ATOM 3921 O O . GLY A 1 501 ? -19.027 0.655 41.483 1.00 91.19 501 GLY A O 1
ATOM 3922 N N . GLN A 1 502 ? -21.162 1.330 41.726 1.00 92.50 502 GLN A N 1
ATOM 3923 C CA . GLN A 1 502 ? -20.892 2.542 42.513 1.00 92.50 502 GLN A CA 1
ATOM 3924 C C . GLN A 1 502 ? -21.527 2.479 43.908 1.00 92.50 502 GLN A C 1
ATOM 3926 O O . GLN A 1 502 ? -22.375 1.633 44.190 1.00 92.50 502 GLN A O 1
ATOM 3931 N N . SER A 1 503 ? -21.128 3.396 44.789 1.00 89.25 503 SER A N 1
ATOM 3932 C CA . SER A 1 503 ? -21.734 3.566 46.115 1.00 89.25 503 SER A CA 1
ATOM 3933 C C . SER A 1 503 ? -23.167 4.112 46.036 1.00 89.25 503 SER A C 1
ATOM 3935 O O . SER A 1 503 ? -23.509 4.861 45.122 1.00 89.25 503 SER A O 1
ATOM 3937 N N . ALA A 1 504 ? -23.993 3.801 47.040 1.00 88.12 504 ALA A N 1
ATOM 3938 C CA . ALA A 1 504 ? -25.330 4.380 47.178 1.00 88.12 504 ALA A CA 1
ATOM 3939 C C . ALA A 1 504 ? -25.289 5.921 47.218 1.00 88.12 504 ALA A C 1
ATOM 3941 O O . ALA A 1 504 ? -24.413 6.514 47.849 1.00 88.12 504 ALA A O 1
ATOM 3942 N N . GLY A 1 505 ? -26.256 6.566 46.565 1.00 86.69 505 GLY A N 1
ATOM 3943 C CA . GLY A 1 505 ? -26.390 8.024 46.495 1.00 86.69 505 GLY A CA 1
ATOM 3944 C C . GLY A 1 505 ? -25.499 8.714 45.456 1.00 86.69 505 GLY A C 1
ATOM 3945 O O . GLY A 1 505 ? -25.633 9.922 45.270 1.00 86.69 505 GLY A O 1
ATOM 3946 N N . VAL A 1 506 ? -24.620 7.985 44.759 1.00 91.31 506 VAL A N 1
ATOM 3947 C CA . VAL A 1 506 ? -23.839 8.527 43.637 1.00 91.31 506 VAL A CA 1
ATOM 3948 C C . VAL A 1 506 ? -24.760 8.753 42.438 1.00 91.31 506 VAL A C 1
ATOM 3950 O O . VAL A 1 506 ? -25.484 7.841 42.032 1.00 91.31 506 VAL A O 1
ATOM 3953 N N . ASN A 1 507 ? -24.717 9.956 41.858 1.00 92.75 507 ASN A N 1
ATOM 3954 C CA . ASN A 1 507 ? -25.310 10.218 40.550 1.00 92.75 507 ASN A CA 1
ATOM 3955 C C . ASN A 1 507 ? -24.280 9.890 39.470 1.00 92.75 507 ASN A C 1
ATOM 3957 O O . ASN A 1 507 ? -23.172 10.426 39.501 1.00 92.75 507 ASN A O 1
ATOM 3961 N N . VAL A 1 508 ? -24.637 9.020 38.532 1.00 94.06 508 VAL A N 1
ATOM 3962 C CA . VAL A 1 508 ? -23.804 8.709 37.374 1.00 94.06 508 VAL A CA 1
ATOM 3963 C C . VAL A 1 508 ? -24.390 9.415 36.168 1.00 94.06 508 VAL A C 1
ATOM 3965 O O . VAL A 1 508 ? -25.555 9.213 35.840 1.00 94.06 508 VAL A O 1
ATOM 3968 N N . GLU A 1 509 ? -23.576 10.217 35.493 1.00 95.94 509 GLU A N 1
ATOM 3969 C CA . GLU A 1 509 ? -23.911 10.799 34.195 1.00 95.94 509 GLU A CA 1
ATOM 3970 C C . GLU A 1 509 ? -23.153 10.061 33.091 1.00 95.94 509 GLU A C 1
ATOM 3972 O O . GLU A 1 509 ? -21.971 9.754 33.252 1.00 95.94 509 GLU A O 1
ATOM 3977 N N . PHE A 1 510 ? -23.786 9.815 31.945 1.00 96.88 510 PHE A N 1
ATOM 3978 C CA . PHE A 1 510 ? -23.132 9.200 30.793 1.00 96.88 510 PHE A CA 1
ATOM 3979 C C . PHE A 1 510 ? -23.648 9.729 29.448 1.00 96.88 510 PHE A C 1
ATOM 3981 O O . PHE A 1 510 ? -24.767 10.224 29.332 1.00 96.88 510 PHE A O 1
ATOM 3988 N N . TYR A 1 511 ? -22.831 9.615 28.404 1.00 97.44 511 TYR A N 1
ATOM 3989 C CA . TYR A 1 511 ? -23.234 9.815 27.009 1.00 97.44 511 TYR A CA 1
ATOM 3990 C C . TYR A 1 511 ? -22.453 8.866 26.099 1.00 97.44 511 TYR A C 1
ATOM 3992 O O . TYR A 1 511 ? -21.420 8.319 26.489 1.00 97.44 511 TYR A O 1
ATOM 4000 N N . ILE A 1 512 ? -22.938 8.666 24.876 1.00 97.81 512 ILE A N 1
ATOM 4001 C CA . ILE A 1 512 ? -22.258 7.834 23.881 1.00 97.81 512 ILE A CA 1
ATOM 4002 C C . ILE A 1 512 ? -21.764 8.710 22.739 1.00 97.81 512 ILE A C 1
ATOM 4004 O O . ILE A 1 512 ? -22.476 9.594 22.272 1.00 97.81 512 ILE A O 1
ATOM 4008 N N . GLU A 1 513 ? -20.541 8.446 22.296 1.00 97.50 513 GLU A N 1
ATOM 4009 C CA . GLU A 1 513 ? -19.879 9.082 21.162 1.00 97.50 513 GLU A CA 1
ATOM 4010 C C . GLU A 1 513 ? -19.528 8.009 20.122 1.00 97.50 513 GLU A C 1
ATOM 4012 O O . GLU A 1 513 ? -18.929 6.984 20.464 1.00 97.50 513 GLU A O 1
ATOM 4017 N N . ALA A 1 514 ? -19.869 8.236 18.855 1.00 96.25 514 ALA A N 1
ATOM 4018 C CA . ALA A 1 514 ? -19.557 7.325 17.755 1.00 96.25 514 ALA A CA 1
ATOM 4019 C C . ALA A 1 514 ? -18.774 8.044 16.656 1.00 96.25 514 ALA A C 1
ATOM 4021 O O . ALA A 1 514 ? -19.055 9.200 16.355 1.00 96.25 514 ALA A O 1
ATOM 4022 N N . HIS A 1 515 ? -17.808 7.341 16.063 1.00 94.44 515 HIS A N 1
ATOM 4023 C CA . HIS A 1 515 ? -16.976 7.812 14.955 1.00 94.44 515 HIS A CA 1
ATOM 4024 C C . HIS A 1 515 ? -16.968 6.788 13.819 1.00 94.44 515 HIS A C 1
ATOM 4026 O O . HIS A 1 515 ? -16.871 5.579 14.070 1.00 94.44 515 HIS A O 1
ATOM 4032 N N . ASP A 1 516 ? -17.029 7.277 12.586 1.00 93.44 516 ASP A N 1
ATOM 4033 C CA . ASP A 1 516 ? -16.907 6.489 11.357 1.00 93.44 516 ASP A CA 1
ATOM 4034 C C . ASP A 1 516 ? -15.439 6.239 10.958 1.00 93.44 516 ASP A C 1
ATOM 4036 O O . ASP A 1 516 ? -14.497 6.600 11.678 1.00 93.44 516 ASP A O 1
ATOM 4040 N N . ASN A 1 517 ? -15.218 5.586 9.815 1.00 91.38 517 ASN A N 1
ATOM 4041 C CA . ASN A 1 517 ? -13.880 5.243 9.340 1.00 91.38 517 ASN A CA 1
ATOM 4042 C C . ASN A 1 517 ? -13.069 6.452 8.845 1.00 91.38 517 ASN A C 1
ATOM 4044 O O . ASN A 1 517 ? -11.839 6.433 9.010 1.00 91.38 517 ASN A O 1
ATOM 4048 N N . VAL A 1 518 ? -13.728 7.496 8.328 1.00 90.56 518 VAL A N 1
ATOM 4049 C CA . VAL A 1 518 ? -13.116 8.737 7.810 1.00 90.56 518 VAL A CA 1
ATOM 4050 C C . VAL A 1 518 ? -12.907 9.827 8.872 1.00 90.56 518 VAL A C 1
ATOM 4052 O O . VAL A 1 518 ? -12.120 10.746 8.653 1.00 90.56 518 VAL A O 1
ATOM 4055 N N . GLY A 1 519 ? -13.492 9.673 10.059 1.00 89.62 519 GLY A N 1
ATOM 4056 C CA . GLY A 1 519 ? -13.337 10.547 11.219 1.00 89.62 519 GLY A CA 1
ATOM 4057 C C . GLY A 1 519 ? -14.497 11.509 11.493 1.00 89.62 519 GLY A C 1
ATOM 4058 O O . GLY A 1 519 ? -14.311 12.396 12.328 1.00 89.62 519 GLY A O 1
ATOM 4059 N N . ASN A 1 520 ? -15.665 11.370 10.852 1.00 90.69 520 ASN A N 1
ATOM 4060 C CA . ASN A 1 520 ? -16.849 12.098 11.317 1.00 90.69 520 ASN A CA 1
ATOM 4061 C C . ASN A 1 520 ? -17.373 11.435 12.594 1.00 90.69 520 ASN A C 1
ATOM 4063 O O . ASN A 1 520 ? -17.358 10.209 12.730 1.00 90.69 520 ASN A O 1
ATOM 4067 N N . GLY A 1 521 ? -17.873 12.244 13.525 1.00 92.50 521 GLY A N 1
ATOM 4068 C CA . GLY A 1 521 ? -18.420 11.739 14.774 1.00 92.50 521 GLY A CA 1
ATOM 4069 C C . GLY A 1 521 ? -19.549 12.594 15.322 1.00 92.50 521 GLY A C 1
ATOM 4070 O O . GLY A 1 521 ? -19.608 13.802 15.086 1.00 92.50 521 GLY A O 1
ATOM 4071 N N . ASP A 1 522 ? -20.442 11.937 16.051 1.00 95.19 522 ASP A N 1
ATOM 4072 C CA . ASP A 1 522 ? -21.562 12.546 16.767 1.00 95.19 522 ASP A CA 1
ATOM 4073 C C . ASP A 1 522 ? -21.623 11.991 18.196 1.00 95.19 522 ASP A C 1
ATOM 4075 O O . ASP A 1 522 ? -20.923 11.032 18.550 1.00 95.19 522 ASP A O 1
ATOM 4079 N N . LYS A 1 523 ? -22.450 12.603 19.042 1.00 96.19 523 LYS A N 1
ATOM 4080 C CA . LYS A 1 523 ? -22.684 12.150 20.409 1.00 96.19 523 LYS A CA 1
ATOM 4081 C C . LYS A 1 523 ? -24.123 12.354 20.859 1.00 96.19 523 LYS A C 1
ATOM 4083 O O . LYS A 1 523 ? -24.786 13.322 20.496 1.00 96.19 523 LYS A O 1
ATOM 4088 N N . THR A 1 524 ? -24.584 11.469 21.735 1.00 97.06 524 THR A N 1
ATOM 4089 C CA . THR A 1 524 ? -25.887 11.618 22.381 1.00 97.06 524 THR A CA 1
ATOM 4090 C C . THR A 1 524 ? -25.909 12.829 23.317 1.00 97.06 524 THR A C 1
ATOM 4092 O O . THR A 1 524 ? -24.876 13.376 23.713 1.00 97.06 524 THR A O 1
ATOM 4095 N N . SER A 1 525 ? -27.111 13.217 23.749 1.00 95.44 525 SER A N 1
ATOM 4096 C CA . SER A 1 525 ? -27.245 13.987 24.991 1.00 95.44 525 SER A CA 1
ATOM 4097 C C . SER A 1 525 ? -26.740 13.175 26.191 1.00 95.44 525 SER A C 1
ATOM 4099 O O . SER A 1 525 ? -26.606 11.951 26.105 1.00 95.44 525 SER A O 1
ATOM 4101 N N . THR A 1 526 ? -26.464 13.860 27.300 1.00 95.75 526 THR A N 1
ATOM 4102 C CA . THR A 1 526 ? -26.162 13.217 28.583 1.00 95.75 526 THR A CA 1
ATOM 4103 C C . THR A 1 526 ? -27.431 12.609 29.181 1.00 95.75 526 THR A C 1
ATOM 4105 O O . THR A 1 526 ? -28.490 13.236 29.150 1.00 95.75 526 THR A O 1
ATOM 4108 N N . TYR A 1 527 ? -27.294 11.409 29.733 1.00 95.38 527 TYR A N 1
ATOM 4109 C CA . TYR A 1 527 ? -28.277 10.688 30.536 1.00 95.38 527 TYR A CA 1
ATOM 4110 C C . TYR A 1 527 ? -27.731 10.532 31.953 1.00 95.38 527 TYR A C 1
ATOM 4112 O O . TYR A 1 527 ? -26.513 10.480 32.132 1.00 95.38 527 TYR A O 1
ATOM 4120 N N . ASP A 1 528 ? -28.605 10.434 32.948 1.00 93.56 528 ASP A N 1
ATOM 4121 C CA . ASP A 1 528 ? -28.207 10.281 34.342 1.00 93.56 528 ASP A CA 1
ATOM 4122 C C . ASP A 1 528 ? -29.099 9.308 35.123 1.00 93.56 528 ASP A C 1
ATOM 4124 O O . ASP A 1 528 ? -30.271 9.102 34.798 1.00 93.56 528 ASP A O 1
ATOM 4128 N N . TYR A 1 529 ? -28.520 8.688 36.152 1.00 91.62 529 TYR A N 1
ATOM 4129 C CA . TYR A 1 529 ? -29.231 7.883 37.143 1.00 91.62 529 TYR A CA 1
ATOM 4130 C C . TYR A 1 529 ? -28.534 7.965 38.505 1.00 91.62 529 TYR A C 1
ATOM 4132 O O . TYR A 1 529 ? -27.310 8.060 38.602 1.00 91.62 529 TYR A O 1
ATOM 4140 N N . THR A 1 530 ? -29.311 7.860 39.583 1.00 91.50 530 THR A N 1
ATOM 4141 C CA . THR A 1 530 ? -28.782 7.793 40.952 1.00 91.50 530 THR A CA 1
ATOM 4142 C C . THR A 1 530 ? -28.797 6.355 41.458 1.00 91.50 530 THR A C 1
ATOM 4144 O O . THR A 1 530 ? -29.837 5.696 41.426 1.00 91.50 530 THR A O 1
ATOM 4147 N N . VAL A 1 531 ? -27.660 5.876 41.965 1.00 90.75 531 VAL A N 1
ATOM 4148 C CA . VAL A 1 531 ? -27.539 4.530 42.544 1.00 90.75 531 VAL A CA 1
ATOM 4149 C C . VAL A 1 531 ? -28.265 4.462 43.884 1.00 90.75 531 VAL A C 1
ATOM 4151 O O . VAL A 1 531 ? -28.025 5.272 44.784 1.00 90.75 531 VAL A O 1
ATOM 4154 N N . LYS A 1 532 ? -29.166 3.491 44.032 1.00 87.88 532 LYS A N 1
ATOM 4155 C CA . LYS A 1 532 ? -29.976 3.310 45.239 1.00 87.88 532 LYS A CA 1
ATOM 4156 C C . LYS A 1 532 ? -29.215 2.522 46.304 1.00 87.88 532 LYS A C 1
ATOM 4158 O O . LYS A 1 532 ? -28.368 1.680 46.008 1.00 87.88 532 LYS A O 1
ATOM 4163 N N . ALA A 1 533 ? -29.542 2.780 47.568 1.00 81.94 533 ALA A N 1
ATOM 4164 C CA . ALA A 1 533 ? -29.175 1.864 48.639 1.00 81.94 533 ALA A CA 1
ATOM 4165 C C . ALA A 1 533 ? -29.941 0.535 48.463 1.00 81.94 533 ALA A C 1
ATOM 4167 O O . ALA A 1 533 ? -31.094 0.571 48.016 1.00 81.94 533 ALA A O 1
ATOM 4168 N N . PRO A 1 534 ? -29.340 -0.621 48.798 1.00 79.56 534 PRO A N 1
ATOM 4169 C CA . PRO A 1 534 ? -30.101 -1.856 48.942 1.00 79.56 534 PRO A CA 1
ATOM 4170 C C . PRO A 1 534 ? -31.192 -1.680 50.019 1.00 79.56 534 PRO A C 1
ATOM 4172 O O . PRO A 1 534 ? -31.016 -0.882 50.942 1.00 79.56 534 PRO A O 1
ATOM 4175 N N . PRO A 1 535 ? -32.336 -2.375 49.906 1.00 83.38 535 PRO A N 1
ATOM 4176 C CA . PRO A 1 535 ? -33.383 -2.319 50.921 1.00 83.38 535 PRO A CA 1
ATOM 4177 C C . PRO A 1 535 ? -32.943 -3.043 52.202 1.00 83.38 535 PRO A C 1
ATOM 4179 O O . PRO A 1 535 ? -32.513 -4.191 52.117 1.00 83.38 535 PRO A O 1
ATOM 4182 N N . ASN A 1 536 ? -33.118 -2.390 53.357 1.00 84.69 536 ASN A N 1
ATOM 4183 C CA . ASN A 1 536 ? -32.820 -2.945 54.683 1.00 84.69 536 ASN A CA 1
ATOM 4184 C C . ASN A 1 536 ? -33.542 -4.283 54.917 1.00 84.69 536 ASN A C 1
ATOM 4186 O O . ASN A 1 536 ? -34.755 -4.387 54.678 1.00 84.69 536 ASN A O 1
ATOM 4190 N N . LEU A 1 537 ? -32.822 -5.288 55.409 1.00 87.12 537 LEU A N 1
ATOM 4191 C CA . LEU A 1 537 ? -33.404 -6.550 55.856 1.00 87.12 537 LEU A CA 1
ATOM 4192 C C . LEU A 1 537 ? -33.818 -6.417 57.331 1.00 87.12 537 LEU A C 1
ATOM 4194 O O . LEU A 1 537 ? -33.110 -5.807 58.115 1.00 87.12 537 LEU A O 1
ATOM 4198 N N . PRO A 1 538 ? -34.975 -6.956 57.751 1.00 89.31 538 PRO A N 1
ATOM 4199 C CA . PRO A 1 538 ? -35.358 -6.892 59.154 1.00 89.31 538 PRO A CA 1
ATOM 4200 C C . PRO A 1 538 ? -34.457 -7.801 60.011 1.00 89.31 538 PRO A C 1
ATOM 4202 O O . PRO A 1 538 ? -34.056 -8.878 59.544 1.00 89.31 538 PRO A O 1
ATOM 4205 N N . PRO A 1 539 ? -34.229 -7.445 61.287 1.00 95.62 539 PRO A N 1
ATOM 4206 C CA . PRO A 1 539 ? -33.401 -8.231 62.186 1.00 95.62 539 PRO A CA 1
ATOM 4207 C C . PRO A 1 539 ? -34.059 -9.575 62.518 1.00 95.62 539 PRO A C 1
ATOM 4209 O O . PRO A 1 539 ? -35.256 -9.792 62.322 1.00 95.62 539 PRO A O 1
ATOM 4212 N N . VAL A 1 540 ? -33.285 -10.493 63.086 1.00 96.38 540 VAL A N 1
ATOM 4213 C CA . VAL A 1 540 ? -33.763 -11.773 63.612 1.00 96.38 540 VAL A CA 1
ATOM 4214 C C . VAL A 1 540 ? -33.761 -11.704 65.135 1.00 96.38 540 VAL A C 1
ATOM 4216 O O . VAL A 1 540 ? -32.704 -11.652 65.759 1.00 96.38 540 VAL A O 1
ATOM 4219 N N . ALA A 1 541 ? -34.950 -11.723 65.740 1.00 96.94 541 ALA A N 1
ATOM 4220 C CA . ALA A 1 541 ? -35.110 -11.831 67.187 1.00 96.94 541 ALA A CA 1
ATOM 4221 C C . ALA A 1 541 ? -34.936 -13.285 67.647 1.00 96.94 541 ALA A C 1
ATOM 4223 O O . ALA A 1 541 ? -35.561 -14.196 67.103 1.00 96.94 541 ALA A O 1
ATOM 4224 N N . ASN A 1 542 ? -34.134 -13.494 68.686 1.00 96.75 542 ASN A N 1
ATOM 4225 C CA . ASN A 1 542 ? -33.969 -14.780 69.353 1.00 96.75 542 ASN A CA 1
ATOM 4226 C C . ASN A 1 542 ? -33.520 -14.573 70.807 1.00 96.75 542 ASN A C 1
ATOM 4228 O O . ASN A 1 542 ? -32.714 -13.683 71.086 1.00 96.75 542 ASN A O 1
ATOM 4232 N N . PHE A 1 543 ? -34.002 -15.408 71.727 1.00 97.25 543 PHE A N 1
ATOM 4233 C CA . PHE A 1 543 ? -33.523 -15.413 73.105 1.00 97.25 543 PHE A CA 1
ATOM 4234 C C . PHE A 1 543 ? -33.544 -16.797 73.746 1.00 97.25 543 PHE A C 1
ATOM 4236 O O . PHE A 1 543 ? -34.136 -17.743 73.234 1.00 97.25 543 PHE A O 1
ATOM 4243 N N . SER A 1 544 ? -32.864 -16.876 74.884 1.00 96.50 544 SER A N 1
ATOM 4244 C CA . SER A 1 544 ? -32.844 -18.013 75.795 1.00 96.50 544 SER A CA 1
ATOM 4245 C C . SER A 1 544 ? -33.115 -17.553 77.226 1.00 96.50 544 SER A C 1
ATOM 4247 O O . SER A 1 544 ? -32.913 -16.385 77.569 1.00 96.50 544 SER A O 1
ATOM 4249 N N . GLU A 1 545 ? -33.539 -18.489 78.067 1.00 95.62 545 GLU A N 1
ATOM 4250 C CA . GLU A 1 545 ? -33.932 -18.270 79.456 1.00 95.62 545 GLU A CA 1
ATOM 4251 C C . GLU A 1 545 ? -33.234 -19.273 80.380 1.00 95.62 545 GLU A C 1
ATOM 4253 O O . GLU A 1 545 ? -32.942 -20.404 79.987 1.00 95.62 545 GLU A O 1
ATOM 4258 N N . SER A 1 546 ? -32.996 -18.893 81.638 1.00 95.75 546 SER A N 1
ATOM 4259 C CA . SER A 1 546 ? -32.451 -19.817 82.644 1.00 95.75 546 SER A CA 1
ATOM 4260 C C . SER A 1 546 ? -33.425 -20.928 83.050 1.00 95.75 546 SER A C 1
ATOM 4262 O O . SER A 1 546 ? -32.978 -21.979 83.508 1.00 95.75 546 SER A O 1
ATOM 4264 N N . ALA A 1 547 ? -34.736 -20.701 82.906 1.00 93.25 547 ALA A N 1
ATOM 4265 C CA . ALA A 1 547 ? -35.791 -21.662 83.220 1.00 93.25 547 ALA A CA 1
ATOM 4266 C C . ALA A 1 547 ? -37.103 -21.345 82.473 1.00 93.25 547 ALA A C 1
ATOM 4268 O O . ALA A 1 547 ? -37.462 -20.183 82.282 1.00 93.25 547 ALA A O 1
ATOM 4269 N N . GLU A 1 548 ? -37.848 -22.387 82.093 1.00 92.69 548 GLU A N 1
ATOM 4270 C CA . GLU A 1 548 ? -39.231 -22.276 81.591 1.00 92.69 548 GLU A CA 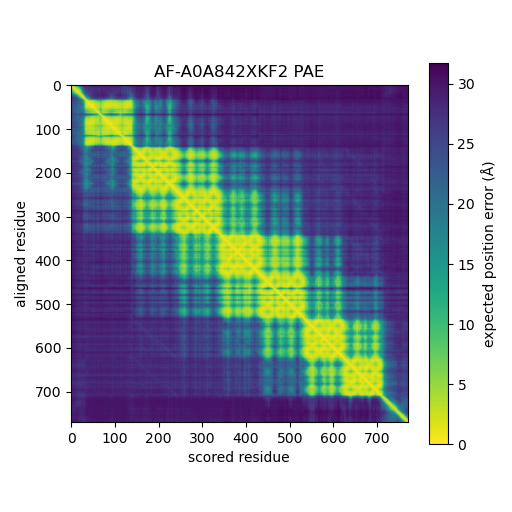1
ATOM 4271 C C . GLU A 1 548 ? -40.282 -22.367 82.710 1.00 92.69 548 GLU A C 1
ATOM 4273 O O . GLU A 1 548 ? -41.390 -21.847 82.555 1.00 92.69 548 GLU A O 1
ATOM 4278 N N . THR A 1 549 ? -39.924 -22.997 83.833 1.00 93.19 549 THR A N 1
ATOM 4279 C CA . THR A 1 549 ? -40.771 -23.145 85.020 1.00 93.19 549 THR A CA 1
ATOM 4280 C C . THR A 1 549 ? -39.989 -22.760 86.269 1.00 93.19 549 THR A C 1
ATOM 4282 O O . THR A 1 549 ? -38.879 -23.258 86.464 1.00 93.19 549 THR A O 1
ATOM 4285 N N . VAL A 1 550 ? -40.575 -21.910 87.109 1.00 93.75 550 VAL A N 1
ATOM 4286 C CA . VAL A 1 550 ? -40.030 -21.471 88.405 1.00 93.75 550 VAL A CA 1
ATOM 4287 C C . VAL A 1 550 ? -41.152 -21.380 89.440 1.00 93.75 550 VAL A C 1
ATOM 4289 O O . VAL A 1 550 ? -42.327 -21.377 89.069 1.00 93.75 550 VAL A O 1
ATOM 4292 N N . SER A 1 551 ? -40.824 -21.278 90.725 1.00 91.44 551 SER A N 1
ATOM 4293 C CA . SER A 1 551 ? -41.794 -20.791 91.709 1.00 91.44 551 SER A CA 1
ATOM 4294 C C . SER A 1 551 ? -41.876 -19.262 91.699 1.00 91.44 551 SER A C 1
ATOM 4296 O O . SER A 1 551 ? -40.957 -18.575 91.245 1.00 91.44 551 SER A O 1
ATOM 4298 N N . THR A 1 552 ? -42.971 -18.723 92.231 1.00 90.44 552 THR A N 1
ATOM 4299 C CA . THR A 1 552 ? -43.127 -17.296 92.581 1.00 90.44 552 THR A CA 1
ATOM 4300 C C . THR A 1 552 ? -41.857 -16.730 93.234 1.00 90.44 552 THR A C 1
ATOM 4302 O O . THR A 1 552 ? -41.134 -17.425 93.956 1.00 90.44 552 THR A O 1
ATOM 4305 N N . GLY A 1 553 ? -41.522 -15.467 92.966 1.00 87.88 553 GLY A N 1
ATOM 4306 C CA . GLY A 1 553 ? -40.368 -14.798 93.577 1.00 87.88 553 GLY A CA 1
ATOM 4307 C C . GLY A 1 553 ? -38.974 -15.301 93.155 1.00 87.88 553 GLY A C 1
ATOM 4308 O O . GLY A 1 553 ? -37.976 -14.756 93.630 1.00 87.88 553 GLY A O 1
ATOM 4309 N N . GLU A 1 554 ? -38.859 -16.313 92.288 1.00 93.12 554 GLU A N 1
ATOM 4310 C CA . GLU A 1 554 ? -37.580 -16.733 91.698 1.00 93.12 554 GLU A CA 1
ATOM 4311 C C . GLU A 1 554 ? -37.235 -15.917 90.437 1.00 93.12 554 GLU A C 1
ATOM 4313 O O . GLU A 1 554 ? -38.111 -15.449 89.708 1.00 93.12 554 GLU A O 1
ATOM 4318 N N . VAL A 1 555 ? -35.934 -15.735 90.177 1.00 95.06 555 VAL A N 1
ATOM 4319 C CA . VAL A 1 555 ? -35.430 -14.956 89.033 1.00 95.06 555 VAL A CA 1
ATOM 4320 C C . VAL A 1 555 ? -35.338 -15.828 87.783 1.00 95.06 555 VAL A C 1
ATOM 4322 O O . VAL A 1 555 ? -34.709 -16.888 87.807 1.00 95.06 555 VAL A O 1
ATOM 4325 N N . ILE A 1 556 ? -35.872 -15.333 86.666 1.00 96.94 556 ILE A N 1
ATOM 4326 C CA . ILE A 1 556 ? -35.557 -15.836 85.328 1.00 96.94 556 ILE A CA 1
ATOM 4327 C C . ILE A 1 556 ? -34.587 -14.859 84.659 1.00 96.94 556 ILE A C 1
ATOM 4329 O O . ILE A 1 556 ? -34.887 -13.676 84.499 1.00 96.94 556 ILE A O 1
ATOM 4333 N N . HIS A 1 557 ? -33.425 -15.372 84.263 1.00 96.81 557 HIS A N 1
ATOM 4334 C CA . HIS A 1 557 ? -32.428 -14.646 83.483 1.00 96.81 557 HIS A CA 1
ATOM 4335 C C . HIS A 1 557 ? -32.718 -14.847 81.995 1.00 96.81 557 HIS A C 1
ATOM 4337 O O . HIS A 1 557 ? -32.761 -15.989 81.534 1.00 96.81 557 HIS A O 1
ATOM 4343 N N . PHE A 1 558 ? -32.877 -13.761 81.246 1.00 97.62 558 PHE A N 1
ATOM 4344 C CA . PHE A 1 558 ? -33.102 -13.763 79.804 1.00 97.62 558 PHE A CA 1
ATOM 4345 C C . PHE A 1 558 ? -31.862 -13.265 79.059 1.00 97.62 558 PHE A C 1
ATOM 4347 O O . PHE A 1 558 ? -31.240 -12.271 79.443 1.00 97.62 558 PHE A O 1
ATOM 4354 N N . ASN A 1 559 ? -31.515 -13.946 77.968 1.00 97.06 559 ASN A N 1
ATOM 4355 C CA . ASN A 1 559 ? -30.391 -13.607 77.105 1.00 97.06 559 ASN A CA 1
ATOM 4356 C C . ASN A 1 559 ? -30.806 -13.607 75.627 1.00 97.06 559 ASN A C 1
ATOM 4358 O O . ASN A 1 559 ? -31.044 -14.666 75.046 1.00 97.06 559 ASN A O 1
ATOM 4362 N N . ALA A 1 560 ? -30.814 -12.424 75.017 1.00 97.19 560 ALA A N 1
ATOM 4363 C CA . ALA A 1 560 ? -31.093 -12.186 73.604 1.00 97.19 560 ALA A CA 1
ATOM 4364 C C . ALA A 1 560 ? -29.834 -12.083 72.715 1.00 97.19 560 ALA A C 1
ATOM 4366 O O . ALA A 1 560 ? -29.935 -11.601 71.588 1.00 97.19 560 ALA A O 1
ATOM 4367 N N . SER A 1 561 ? -28.650 -12.511 73.185 1.00 95.75 561 SER A N 1
ATOM 4368 C CA . SER A 1 561 ? -27.368 -12.377 72.456 1.00 95.75 561 SER A CA 1
ATOM 4369 C C . SER A 1 561 ? -27.335 -13.030 71.076 1.00 95.75 561 SER A C 1
ATOM 4371 O O . SER A 1 561 ? -26.468 -12.707 70.270 1.00 95.75 561 SER A O 1
ATOM 4373 N N . ASP A 1 562 ? -28.247 -13.970 70.837 1.00 96.56 562 ASP A N 1
ATOM 4374 C CA . ASP A 1 562 ? -28.359 -14.726 69.592 1.00 96.56 562 ASP A CA 1
ATOM 4375 C C . ASP A 1 562 ? -29.290 -14.035 68.578 1.00 96.56 562 ASP A C 1
ATOM 4377 O O . ASP A 1 562 ? -29.493 -14.547 67.476 1.00 96.56 562 ASP A O 1
ATOM 4381 N N . SER A 1 563 ? -29.858 -12.878 68.942 1.00 97.19 563 SER A N 1
ATOM 4382 C CA . SER A 1 563 ? -30.472 -11.958 67.987 1.00 97.19 563 SER A CA 1
ATOM 4383 C C . SER A 1 563 ? -29.385 -11.287 67.148 1.00 97.19 563 SER A C 1
ATOM 4385 O O . SER A 1 563 ? -28.348 -10.882 67.672 1.00 97.19 563 SER A O 1
ATOM 4387 N N . TYR A 1 564 ? -29.622 -11.130 65.850 1.00 95.81 564 TYR A N 1
ATOM 4388 C CA . TYR A 1 564 ? -28.680 -10.473 64.944 1.00 95.81 564 TYR A CA 1
ATOM 4389 C C . TYR A 1 564 ? -29.412 -9.750 63.819 1.00 95.81 564 TYR A C 1
ATOM 4391 O O . TYR A 1 564 ? -30.583 -10.014 63.560 1.00 95.81 564 TYR A O 1
ATOM 4399 N N . ASP A 1 565 ? -28.697 -8.869 63.131 1.00 95.06 565 ASP A N 1
ATOM 4400 C CA . ASP A 1 565 ? -29.197 -8.139 61.975 1.00 95.06 565 ASP A CA 1
ATOM 4401 C C . ASP A 1 565 ? -28.357 -8.503 60.729 1.00 95.06 565 ASP A C 1
ATOM 4403 O O . ASP A 1 565 ? -27.126 -8.517 60.847 1.00 95.06 565 ASP A O 1
ATOM 4407 N N . PRO A 1 566 ? -28.944 -8.913 59.583 1.00 91.88 566 PRO A N 1
ATOM 4408 C CA . PRO A 1 566 ? -28.168 -9.423 58.445 1.00 91.88 566 PRO A CA 1
ATOM 4409 C C . PRO A 1 566 ? -27.305 -8.382 57.712 1.00 91.88 566 PRO A C 1
ATOM 4411 O O . PRO A 1 566 ? -26.270 -8.758 57.156 1.00 91.88 566 PRO A O 1
ATOM 4414 N N . ASP A 1 567 ? -27.730 -7.117 57.673 1.00 87.81 567 ASP A N 1
ATOM 4415 C CA . ASP A 1 567 ? -27.089 -6.011 56.944 1.00 87.81 567 ASP A CA 1
ATOM 4416 C C . ASP A 1 567 ? -26.731 -4.791 57.819 1.00 87.81 567 ASP A C 1
ATOM 4418 O O . ASP A 1 567 ? -26.024 -3.897 57.345 1.00 87.81 567 ASP A O 1
ATOM 4422 N N . GLY A 1 568 ? -27.093 -4.800 59.106 1.00 89.88 568 GLY A N 1
ATOM 4423 C CA . GLY A 1 568 ? -26.769 -3.749 60.074 1.00 89.88 568 GLY A CA 1
ATOM 4424 C C . GLY A 1 568 ? -26.403 -4.262 61.476 1.00 89.88 568 GLY A C 1
ATOM 4425 O O . GLY A 1 568 ? -25.542 -5.131 61.651 1.00 89.88 568 GLY A O 1
ATOM 4426 N N . HIS A 1 569 ? -26.994 -3.649 62.503 1.00 91.44 569 HIS A N 1
ATOM 4427 C CA . HIS A 1 569 ? -26.838 -3.997 63.916 1.00 91.44 569 HIS A CA 1
ATOM 4428 C C . HIS A 1 569 ? -28.096 -3.665 64.732 1.00 91.44 569 HIS A C 1
ATOM 4430 O O . HIS A 1 569 ? -28.842 -2.741 64.421 1.00 91.44 569 HIS A O 1
ATOM 4436 N N . ILE A 1 570 ? -28.304 -4.404 65.827 1.00 95.06 570 ILE A N 1
ATOM 4437 C CA . ILE A 1 570 ? -29.419 -4.178 66.756 1.00 95.06 570 ILE A CA 1
ATOM 4438 C C . ILE A 1 570 ? -29.128 -2.958 67.640 1.00 95.06 570 ILE A C 1
ATOM 4440 O O . ILE A 1 570 ? -28.159 -2.952 68.400 1.00 95.06 570 ILE A O 1
ATOM 4444 N N . GLU A 1 571 ? -30.016 -1.968 67.578 1.00 95.94 571 GLU A N 1
ATOM 4445 C CA . GLU A 1 571 ? -29.982 -0.734 68.370 1.00 95.94 571 GLU A CA 1
ATOM 4446 C C . GLU A 1 571 ? -30.638 -0.932 69.752 1.00 95.94 571 GLU A C 1
ATOM 4448 O O . GLU A 1 571 ? -30.186 -0.369 70.752 1.00 95.94 571 GLU A O 1
ATOM 4453 N N . SER A 1 572 ? -31.705 -1.742 69.852 1.00 96.44 572 SER A N 1
ATOM 4454 C CA . SER A 1 572 ? -32.406 -1.962 71.131 1.00 96.44 572 SER A CA 1
ATOM 4455 C C . SER A 1 572 ? -33.207 -3.266 71.241 1.00 96.44 572 SER A C 1
ATOM 4457 O O . SER A 1 572 ? -33.640 -3.849 70.245 1.00 96.44 572 SER A O 1
ATOM 4459 N N . TYR A 1 573 ? -33.440 -3.679 72.492 1.00 97.75 573 TYR A N 1
ATOM 4460 C CA . TYR A 1 573 ? -34.248 -4.824 72.910 1.00 97.75 573 TYR A CA 1
ATOM 4461 C C . TYR A 1 573 ? -35.388 -4.327 73.813 1.00 97.75 573 TYR A C 1
ATOM 4463 O O . TYR A 1 573 ? -35.147 -3.727 74.863 1.00 97.75 573 TYR A O 1
ATOM 4471 N N . PHE A 1 574 ? -36.635 -4.579 73.425 1.00 97.62 574 PHE A N 1
ATOM 4472 C CA . PHE A 1 574 ? -37.825 -4.349 74.243 1.00 97.62 574 PHE A CA 1
ATOM 4473 C C . PHE A 1 574 ? -38.395 -5.684 74.717 1.00 97.62 574 PHE A C 1
ATOM 4475 O O . PHE A 1 574 ? -38.640 -6.576 73.908 1.00 97.62 574 PHE A O 1
ATOM 4482 N N . TRP A 1 575 ? -38.627 -5.802 76.019 1.00 97.81 575 TRP A N 1
ATOM 4483 C CA . TRP A 1 575 ? -39.195 -6.981 76.660 1.00 97.81 575 TRP A CA 1
ATOM 4484 C C . TRP A 1 575 ? -40.549 -6.639 77.270 1.00 97.81 575 TRP A C 1
ATOM 4486 O O . TRP A 1 575 ? -40.637 -5.705 78.062 1.00 97.81 575 TRP A O 1
ATOM 4496 N N . ASP A 1 576 ? -41.570 -7.423 76.943 1.00 97.56 576 ASP A N 1
ATOM 4497 C CA . ASP A 1 576 ? -42.834 -7.507 77.678 1.00 97.56 576 ASP A CA 1
ATOM 4498 C C . ASP A 1 576 ? -42.872 -8.874 78.369 1.00 97.56 576 ASP A C 1
ATOM 4500 O O . ASP A 1 576 ? -42.723 -9.900 77.701 1.00 97.56 576 ASP A O 1
ATOM 4504 N N . PHE A 1 577 ? -43.013 -8.900 79.694 1.00 97.38 577 PHE A N 1
ATOM 4505 C CA . PHE A 1 577 ? -43.004 -10.148 80.463 1.00 97.38 577 PHE A CA 1
ATOM 4506 C C . PHE A 1 577 ? -44.391 -10.795 80.571 1.00 97.38 577 PHE A C 1
ATOM 4508 O O . PHE A 1 577 ? -44.505 -11.925 81.034 1.00 97.38 577 PHE A O 1
ATOM 4515 N N . GLY A 1 578 ? -45.453 -10.126 80.112 1.00 95.38 578 GLY A N 1
ATOM 4516 C CA . GLY A 1 578 ? -46.819 -10.654 80.123 1.00 95.38 578 GLY A CA 1
ATOM 4517 C C . GLY A 1 578 ? -47.539 -10.570 81.475 1.00 95.38 578 GLY A C 1
ATOM 4518 O O . GLY A 1 578 ? -48.715 -10.916 81.547 1.00 95.38 578 GLY A O 1
ATOM 4519 N N . ASP A 1 579 ? -46.879 -10.074 82.525 1.00 93.94 579 ASP A N 1
ATOM 4520 C CA . ASP A 1 579 ? -47.454 -9.758 83.846 1.00 93.94 579 ASP A CA 1
ATOM 4521 C C . ASP A 1 579 ? -47.876 -8.276 83.982 1.00 93.94 579 ASP A C 1
ATOM 4523 O O . ASP A 1 579 ? -48.296 -7.817 85.044 1.00 93.94 579 ASP A O 1
ATOM 4527 N N . GLY A 1 580 ? -47.767 -7.511 82.891 1.00 93.38 580 GLY A N 1
ATOM 4528 C CA . GLY A 1 580 ? -47.989 -6.064 82.853 1.00 93.38 580 GLY A CA 1
ATOM 4529 C C . GLY A 1 580 ? -46.719 -5.228 83.044 1.00 93.38 580 GLY A C 1
ATOM 4530 O O . GLY A 1 580 ? -46.782 -4.003 82.901 1.00 93.38 580 GLY A O 1
ATOM 4531 N N . THR A 1 581 ? -45.569 -5.851 83.315 1.00 95.31 581 THR A N 1
ATOM 4532 C CA . THR A 1 581 ? -44.260 -5.189 83.335 1.00 95.31 581 THR A CA 1
ATOM 4533 C C . THR A 1 581 ? -43.537 -5.326 81.991 1.00 95.31 581 THR A C 1
ATOM 4535 O O . THR A 1 581 ? -43.699 -6.295 81.250 1.00 95.31 581 THR A O 1
ATOM 4538 N N . ASN A 1 582 ? -42.753 -4.306 81.645 1.00 96.62 582 ASN A N 1
ATOM 4539 C CA . ASN A 1 582 ? -41.957 -4.260 80.421 1.00 96.62 582 ASN A CA 1
ATOM 4540 C C . ASN A 1 582 ? -40.730 -3.357 80.606 1.00 96.62 582 ASN A C 1
ATOM 4542 O O . ASN A 1 582 ? -40.702 -2.509 81.503 1.00 96.62 582 ASN A O 1
ATOM 4546 N N . ILE A 1 583 ? -39.715 -3.536 79.759 1.00 96.31 583 ILE A N 1
ATOM 4547 C CA . ILE A 1 583 ? -38.486 -2.738 79.783 1.00 96.31 583 ILE A CA 1
ATOM 4548 C C . ILE A 1 583 ? -37.851 -2.628 78.389 1.00 96.31 583 ILE A C 1
ATOM 4550 O O . ILE A 1 583 ? -37.817 -3.591 77.629 1.00 96.31 583 ILE A O 1
ATOM 4554 N N . THR A 1 584 ? -37.298 -1.456 78.062 1.00 96.00 584 THR A N 1
ATOM 4555 C CA . THR A 1 584 ? -36.406 -1.265 76.905 1.00 96.00 584 THR A CA 1
ATOM 4556 C C . THR A 1 584 ? -34.963 -1.152 77.387 1.00 96.00 584 THR A C 1
ATOM 4558 O O . THR A 1 584 ? -34.668 -0.345 78.270 1.00 96.00 584 THR A O 1
ATOM 4561 N N . VAL A 1 585 ? -34.054 -1.920 76.791 1.00 95.56 585 VAL A N 1
ATOM 4562 C CA . VAL A 1 585 ? -32.617 -1.918 77.097 1.00 95.56 585 VAL A CA 1
ATOM 4563 C C . VAL A 1 585 ? -31.777 -2.002 75.819 1.00 95.56 585 VAL A C 1
ATOM 4565 O O . VAL A 1 585 ? -32.227 -2.490 74.788 1.00 95.56 585 VAL A O 1
ATOM 4568 N N . THR A 1 586 ? -30.524 -1.553 75.892 1.00 93.50 586 THR A N 1
ATOM 4569 C CA . THR A 1 586 ? -29.503 -1.780 74.848 1.00 93.50 586 THR A CA 1
ATOM 4570 C C . THR A 1 586 ? -28.634 -3.015 75.133 1.00 93.50 586 THR A C 1
ATOM 4572 O O . THR A 1 586 ? -27.902 -3.483 74.268 1.00 93.50 586 THR A O 1
ATOM 4575 N N . SER A 1 587 ? -28.715 -3.561 76.351 1.00 92.75 587 SER A N 1
ATOM 4576 C CA . SER A 1 587 ? -28.110 -4.841 76.736 1.00 92.75 587 SER A CA 1
ATOM 4577 C C . SER A 1 587 ? -28.991 -6.001 76.280 1.00 92.75 587 SER A C 1
ATOM 4579 O O . SER A 1 587 ? -30.196 -5.972 76.504 1.00 92.75 587 SER A O 1
ATOM 4581 N N . ALA A 1 588 ? -28.389 -7.061 75.743 1.00 93.12 588 ALA A N 1
ATOM 4582 C CA . ALA A 1 588 ? -29.103 -8.296 75.411 1.00 93.12 588 ALA A CA 1
ATOM 4583 C C . ALA A 1 588 ? -29.539 -9.119 76.647 1.00 93.12 588 ALA A C 1
ATOM 4585 O O . ALA A 1 588 ? -30.282 -10.087 76.503 1.00 93.12 588 ALA A O 1
ATOM 4586 N N . PHE A 1 589 ? -29.078 -8.759 77.851 1.00 95.75 589 PHE A N 1
ATOM 4587 C CA . PHE A 1 589 ? -29.350 -9.476 79.104 1.00 95.75 589 PHE A CA 1
ATOM 4588 C C . PHE A 1 589 ? -30.317 -8.701 80.003 1.00 95.75 589 PHE A C 1
ATOM 4590 O O . PHE A 1 589 ? -30.072 -7.517 80.266 1.00 95.75 589 PHE A O 1
ATOM 4597 N N . VAL A 1 590 ? -31.355 -9.379 80.506 1.00 96.62 590 VAL A N 1
ATOM 4598 C CA . VAL A 1 590 ? -32.340 -8.849 81.468 1.00 96.62 590 VAL A CA 1
ATOM 4599 C C . VAL A 1 590 ? -32.759 -9.942 82.456 1.00 96.62 590 VAL A C 1
ATOM 4601 O O . VAL A 1 590 ? -32.946 -11.089 82.064 1.00 96.62 590 VAL A O 1
ATOM 4604 N N . ASP A 1 591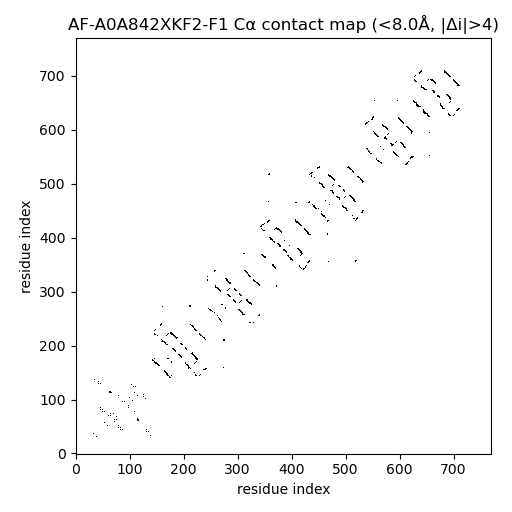 ? -32.958 -9.569 83.718 1.00 96.56 591 ASP A N 1
ATOM 4605 C CA . ASP A 1 591 ? -33.494 -10.438 84.769 1.00 96.56 591 ASP A CA 1
ATOM 4606 C C . ASP A 1 591 ? -34.934 -10.018 85.098 1.00 96.56 591 ASP A C 1
ATOM 4608 O O . ASP A 1 591 ? -35.205 -8.819 85.201 1.00 96.56 591 ASP A O 1
ATOM 4612 N N . HIS A 1 592 ? -35.838 -10.979 85.313 1.00 96.62 592 HIS A N 1
ATOM 4613 C CA . HIS A 1 592 ? -37.210 -10.710 85.765 1.00 96.62 592 HIS A CA 1
ATOM 4614 C C . HIS A 1 592 ? -37.666 -11.669 86.871 1.00 96.62 592 HIS A C 1
ATOM 4616 O O . HIS A 1 592 ? -37.166 -12.788 86.975 1.00 96.62 592 HIS A O 1
ATOM 4622 N N . VAL A 1 593 ? -38.619 -11.223 87.693 1.00 95.19 593 VAL A N 1
ATOM 4623 C CA . VAL A 1 593 ? -39.223 -11.985 88.798 1.00 95.19 593 VAL A CA 1
ATOM 4624 C C . VAL A 1 593 ? -40.731 -11.783 88.762 1.00 95.19 593 VAL A C 1
ATOM 4626 O O . VAL A 1 593 ? -41.199 -10.647 88.813 1.00 95.19 593 VAL A O 1
ATOM 4629 N N . TYR A 1 594 ? -41.482 -12.881 88.754 1.00 94.06 594 TYR A N 1
ATOM 4630 C CA . TYR A 1 594 ? -42.938 -12.845 88.851 1.00 94.06 594 TYR A CA 1
ATOM 4631 C C . TYR A 1 594 ? -43.377 -12.873 90.317 1.00 94.06 594 TYR A C 1
ATOM 4633 O O . TYR A 1 594 ? -42.871 -13.664 91.117 1.00 94.06 594 TYR A O 1
ATOM 4641 N N . ALA A 1 595 ? -44.295 -11.973 90.664 1.00 89.12 595 ALA A N 1
ATOM 4642 C CA . ALA A 1 595 ? -44.809 -11.806 92.024 1.00 89.12 595 ALA A CA 1
ATOM 4643 C C . ALA A 1 595 ? -46.026 -12.691 92.338 1.00 89.12 595 ALA A C 1
ATOM 4645 O O . ALA A 1 595 ? -46.421 -12.762 93.494 1.00 89.12 595 ALA A O 1
ATOM 4646 N N . ASP A 1 596 ? -46.605 -13.311 91.314 1.00 88.19 596 ASP A N 1
ATOM 4647 C CA . ASP A 1 596 ? -47.853 -14.069 91.342 1.00 88.19 596 ASP A CA 1
ATOM 4648 C C . ASP A 1 596 ? -47.667 -15.343 90.494 1.00 88.19 596 ASP A C 1
ATOM 4650 O O . ASP A 1 596 ? -46.696 -15.467 89.733 1.00 88.19 596 ASP A O 1
ATOM 4654 N N . ASP A 1 597 ? -48.558 -16.305 90.671 1.00 89.69 597 ASP A N 1
ATOM 4655 C CA . ASP A 1 597 ? -48.572 -17.604 90.002 1.00 89.69 597 ASP A CA 1
ATOM 4656 C C . ASP A 1 597 ? -49.235 -17.515 88.602 1.00 89.69 597 ASP A C 1
ATOM 4658 O O . ASP A 1 597 ? -49.930 -16.553 88.259 1.00 89.69 597 ASP A O 1
ATOM 4662 N N . GLY A 1 598 ? -48.960 -18.489 87.722 1.00 91.81 598 GLY A N 1
ATOM 4663 C CA . GLY A 1 598 ? -49.652 -18.619 86.436 1.00 91.81 598 GLY A CA 1
ATOM 4664 C C . GLY A 1 598 ? -48.757 -18.788 85.205 1.00 91.81 598 GLY A C 1
ATOM 4665 O O . GLY A 1 598 ? -47.611 -19.230 85.271 1.00 91.81 598 GLY A O 1
ATOM 4666 N N . VAL A 1 599 ? -49.313 -18.495 84.022 1.00 94.88 599 VAL A N 1
ATOM 4667 C CA . VAL A 1 599 ? -48.637 -18.693 82.726 1.00 94.88 599 VAL A CA 1
ATOM 4668 C C . VAL A 1 599 ? -48.471 -17.362 82.003 1.00 94.88 599 VAL A C 1
ATOM 4670 O O . VAL A 1 599 ? -49.427 -16.808 81.460 1.00 94.88 599 VAL A O 1
ATOM 4673 N N . TYR A 1 600 ? -47.231 -16.892 81.946 1.00 95.75 600 TYR A N 1
ATOM 4674 C CA . TYR A 1 600 ? -46.849 -15.624 81.339 1.00 95.75 600 TYR A CA 1
ATOM 4675 C C . TYR A 1 600 ? -46.257 -15.832 79.943 1.00 95.75 600 TYR A C 1
ATOM 4677 O O . TYR A 1 600 ? -45.619 -16.847 79.657 1.00 95.75 600 TYR A O 1
ATOM 4685 N N . THR A 1 601 ? -46.485 -14.880 79.040 1.00 96.81 601 THR A N 1
ATOM 4686 C CA . THR A 1 601 ? -45.978 -14.928 77.659 1.00 96.81 601 THR A CA 1
ATOM 4687 C C . THR A 1 601 ? -44.953 -13.822 77.471 1.00 96.81 601 THR A C 1
ATOM 4689 O O . THR A 1 601 ? -45.321 -12.670 77.255 1.00 96.81 601 THR A O 1
ATOM 4692 N N . VAL A 1 602 ? -43.670 -14.179 77.543 1.00 97.56 602 VAL A N 1
ATOM 4693 C CA . VAL A 1 602 ? -42.569 -13.227 77.376 1.00 97.56 602 VAL A CA 1
ATOM 4694 C C . VAL A 1 602 ? -42.377 -12.945 75.896 1.00 97.56 602 VAL A C 1
ATOM 4696 O O . VAL A 1 602 ? -42.168 -13.872 75.113 1.00 97.56 602 VAL A O 1
ATOM 4699 N N . THR A 1 603 ? -42.424 -11.670 75.522 1.00 97.38 603 THR A N 1
ATOM 4700 C CA . THR A 1 603 ? -42.203 -11.190 74.156 1.00 97.38 603 THR A CA 1
ATOM 4701 C C . THR A 1 603 ? -40.970 -10.298 74.117 1.00 97.38 603 THR A C 1
ATOM 4703 O O . THR A 1 603 ? -40.965 -9.207 74.684 1.00 97.38 603 THR A O 1
ATOM 4706 N N . LEU A 1 604 ? -39.944 -10.741 73.394 1.00 98.00 604 LEU A N 1
ATOM 4707 C CA . LEU A 1 604 ? -38.840 -9.897 72.954 1.00 98.00 604 LEU A CA 1
ATOM 4708 C C . LEU A 1 604 ? -39.220 -9.226 71.630 1.00 98.00 604 LEU A C 1
ATOM 4710 O O . LEU A 1 604 ? -39.677 -9.895 70.706 1.00 98.00 604 LEU A O 1
ATOM 4714 N N . THR A 1 605 ? -38.951 -7.930 71.510 1.00 97.44 605 THR A N 1
ATOM 4715 C CA . THR A 1 605 ? -38.903 -7.183 70.248 1.00 97.44 605 THR A CA 1
ATOM 4716 C C . THR A 1 605 ? -37.512 -6.577 70.089 1.00 97.44 605 THR A C 1
ATOM 4718 O O . THR A 1 605 ? -37.092 -5.795 70.939 1.00 97.44 605 THR A O 1
ATOM 4721 N N . VAL A 1 606 ? -36.797 -6.910 69.017 1.00 97.31 606 VAL A N 1
ATOM 4722 C CA . VAL A 1 606 ? -35.521 -6.258 68.665 1.00 97.31 606 VAL A CA 1
ATOM 4723 C C . VAL A 1 606 ? -35.754 -5.205 67.587 1.00 97.31 606 VAL A C 1
ATOM 4725 O O . VAL A 1 606 ? -36.639 -5.382 66.749 1.00 97.31 606 VAL A O 1
ATOM 4728 N N . THR A 1 607 ? -34.971 -4.125 67.614 1.00 96.06 607 THR A N 1
ATOM 4729 C CA . THR A 1 607 ? -34.984 -3.053 66.601 1.00 96.06 607 THR A CA 1
ATOM 4730 C C . THR A 1 607 ? -33.579 -2.862 66.036 1.00 96.06 607 THR A C 1
ATOM 4732 O O . THR A 1 607 ? -32.635 -2.762 66.822 1.00 96.06 607 THR A O 1
ATOM 4735 N N . ASP A 1 608 ? -33.440 -2.815 64.711 1.00 96.25 608 ASP A N 1
ATOM 4736 C CA . ASP A 1 608 ? -32.175 -2.526 64.016 1.00 96.25 608 ASP A CA 1
ATOM 4737 C C . ASP A 1 608 ? -31.839 -1.014 63.982 1.00 96.25 608 ASP A C 1
ATOM 4739 O O . ASP A 1 608 ? -32.572 -0.179 64.525 1.00 96.25 608 ASP A O 1
ATOM 4743 N N . ASN A 1 609 ? -30.715 -0.655 63.355 1.00 92.38 609 ASN A N 1
ATOM 4744 C CA . ASN A 1 609 ? -30.276 0.736 63.187 1.00 92.38 609 ASN A CA 1
ATOM 4745 C C . ASN A 1 609 ? -31.094 1.571 62.184 1.00 92.38 609 ASN A C 1
ATOM 4747 O O . ASN A 1 609 ? -30.998 2.799 62.215 1.00 92.38 609 ASN A O 1
ATOM 4751 N N . ASP A 1 610 ? -31.891 0.936 61.323 1.00 90.38 610 ASP A N 1
ATOM 4752 C CA . ASP A 1 610 ? -32.722 1.587 60.300 1.00 90.38 610 ASP A CA 1
ATOM 4753 C C . ASP A 1 610 ? -34.214 1.646 60.706 1.00 90.38 610 ASP A C 1
ATOM 4755 O O . ASP A 1 610 ? -35.042 2.268 60.032 1.00 90.38 610 ASP A O 1
ATOM 4759 N N . GLY A 1 611 ? -34.553 1.079 61.868 1.00 90.44 611 GLY A N 1
ATOM 4760 C CA . GLY A 1 611 ? -35.860 1.112 62.514 1.00 90.44 611 GLY A CA 1
ATOM 4761 C C . GLY A 1 611 ? -36.774 -0.083 62.218 1.00 90.44 611 GLY A C 1
ATOM 4762 O O . GLY A 1 611 ? -37.945 -0.033 62.610 1.00 90.44 611 GLY A O 1
ATOM 4763 N N . SER A 1 612 ? -36.301 -1.145 61.554 1.00 94.19 612 SER A N 1
ATOM 4764 C CA . SER A 1 612 ? -37.099 -2.370 61.382 1.00 94.19 612 SER A CA 1
ATOM 4765 C C . SER A 1 612 ? -37.062 -3.223 62.647 1.00 94.19 612 SER A C 1
ATOM 4767 O O . SER A 1 612 ? -36.132 -3.158 63.450 1.00 94.19 612 SER A O 1
ATOM 4769 N N . THR A 1 613 ? -38.107 -4.029 62.848 1.00 95.94 613 THR A N 1
ATOM 4770 C CA . THR A 1 613 ? -38.277 -4.822 64.068 1.00 95.94 613 THR A CA 1
ATOM 4771 C C . THR A 1 613 ? -38.633 -6.272 63.787 1.00 95.94 613 THR A C 1
ATOM 4773 O O . THR A 1 613 ? -39.258 -6.602 62.777 1.00 95.94 613 THR A O 1
ATOM 4776 N N . ALA A 1 614 ? -38.268 -7.141 64.727 1.00 96.75 614 ALA A N 1
ATOM 4777 C CA . ALA A 1 614 ? -38.684 -8.536 64.760 1.00 96.75 614 ALA A CA 1
ATOM 4778 C C . ALA A 1 614 ? -38.966 -8.984 66.194 1.00 96.75 614 ALA A C 1
ATOM 4780 O O . ALA A 1 614 ? -38.463 -8.386 67.148 1.00 96.75 614 ALA A O 1
ATOM 4781 N N . THR A 1 615 ? -39.764 -10.041 66.348 1.00 97.19 615 THR A N 1
ATOM 4782 C CA . THR A 1 615 ? -40.191 -10.541 67.658 1.00 97.19 615 THR A CA 1
ATOM 4783 C C . THR A 1 615 ? -39.887 -12.019 67.867 1.00 97.19 615 THR A C 1
ATOM 4785 O O . THR A 1 615 ? -39.946 -12.827 66.941 1.00 97.19 615 THR A O 1
ATOM 4788 N N . ALA A 1 616 ? -39.588 -12.366 69.116 1.00 97.12 616 ALA A N 1
ATOM 4789 C CA . ALA A 1 616 ? -39.480 -13.732 69.612 1.00 97.12 616 ALA A CA 1
ATOM 4790 C C . ALA A 1 616 ? -40.358 -13.865 70.861 1.00 97.12 616 ALA A C 1
ATOM 4792 O O . ALA A 1 616 ? -40.499 -12.910 71.626 1.00 97.12 616 ALA A O 1
ATOM 4793 N N . ILE A 1 617 ? -40.976 -15.030 71.060 1.00 96.81 617 ILE A N 1
ATOM 4794 C CA . ILE A 1 617 ? -41.939 -15.263 72.143 1.00 96.81 617 ILE A CA 1
ATOM 4795 C C . ILE A 1 617 ? -41.630 -16.599 72.818 1.00 96.81 617 ILE A C 1
ATOM 4797 O O . ILE A 1 617 ? -41.443 -17.600 72.127 1.00 96.81 617 ILE A O 1
ATOM 4801 N N . SER A 1 618 ? -41.636 -16.628 74.153 1.00 95.56 618 SER A N 1
ATOM 4802 C CA . SER A 1 618 ? -41.530 -17.859 74.947 1.00 95.56 618 SER A CA 1
ATOM 4803 C C . SER A 1 618 ? -42.445 -17.797 76.173 1.00 95.56 618 SER A C 1
ATOM 4805 O O . SER A 1 618 ? -42.547 -16.770 76.845 1.00 95.56 618 SER A O 1
ATOM 4807 N N . THR A 1 619 ? -43.132 -18.896 76.480 1.00 95.81 619 THR A N 1
ATOM 4808 C CA . THR A 1 619 ? -44.034 -18.994 77.640 1.00 95.81 619 THR A CA 1
ATOM 4809 C C . THR A 1 619 ? -43.275 -19.379 78.904 1.00 95.81 619 THR A C 1
ATOM 4811 O O . THR A 1 619 ? -42.364 -20.205 78.847 1.00 95.81 619 THR A O 1
ATOM 4814 N N . LYS A 1 620 ? -43.659 -18.822 80.051 1.00 95.56 620 LYS A N 1
ATOM 4815 C CA . LYS A 1 620 ? -43.090 -19.112 81.373 1.00 95.56 620 LYS A CA 1
ATOM 4816 C C . LYS A 1 620 ? -44.206 -19.567 82.303 1.00 95.56 620 LYS A C 1
ATOM 4818 O O . LYS A 1 620 ? -45.259 -18.938 82.335 1.00 95.56 620 LYS A O 1
ATOM 4823 N N . THR A 1 621 ? -43.987 -20.658 83.029 1.00 95.56 621 THR A N 1
ATOM 4824 C CA . THR A 1 621 ? -44.930 -21.152 84.041 1.00 95.56 621 THR A CA 1
ATOM 4825 C C . THR A 1 621 ? -44.378 -20.830 85.419 1.00 95.56 621 THR A C 1
ATOM 4827 O O . THR A 1 621 ? -43.310 -21.312 85.785 1.00 95.56 621 THR A O 1
ATOM 4830 N N . VAL A 1 622 ? -45.095 -20.024 86.182 1.00 94.31 622 VAL A N 1
ATOM 4831 C CA . VAL A 1 622 ? -44.777 -19.709 87.571 1.00 94.31 622 VAL A CA 1
ATOM 4832 C C . VAL A 1 622 ? -45.740 -20.508 88.432 1.00 94.31 622 VAL A C 1
ATOM 4834 O O . VAL A 1 622 ? -46.933 -20.533 88.154 1.00 94.31 622 VAL A O 1
ATOM 4837 N N . SER A 1 623 ? -45.219 -21.240 89.409 1.00 91.81 623 SER A N 1
ATOM 4838 C CA . SER A 1 623 ? -46.027 -22.069 90.307 1.00 91.81 623 SER A CA 1
ATOM 4839 C C . SER A 1 623 ? -46.051 -21.479 91.709 1.00 91.81 623 SER A C 1
ATOM 4841 O O . SER A 1 623 ? -44.985 -21.162 92.249 1.00 91.81 623 SER A O 1
ATOM 4843 N N . ASN A 1 624 ? -47.240 -21.409 92.305 1.00 89.75 624 ASN A N 1
ATOM 4844 C CA . ASN A 1 624 ? -47.415 -21.128 93.728 1.00 89.75 624 ASN A CA 1
ATOM 4845 C C . ASN A 1 624 ? -46.519 -22.032 94.609 1.00 89.75 624 ASN A C 1
ATOM 4847 O O . ASN A 1 624 ? -46.240 -23.194 94.268 1.00 89.75 624 ASN A O 1
ATOM 4851 N N . ARG A 1 625 ? -46.048 -21.507 95.744 1.00 87.56 625 ARG A N 1
ATOM 4852 C CA . ARG A 1 625 ? -45.318 -22.265 96.766 1.00 87.56 625 ARG A CA 1
ATOM 4853 C C . ARG A 1 625 ? -46.301 -22.736 97.844 1.00 87.56 625 ARG A C 1
ATOM 4855 O O . ARG A 1 625 ? -47.120 -21.964 98.307 1.00 87.56 625 ARG A O 1
ATOM 4862 N N . PRO A 1 626 ? -46.209 -23.992 98.313 1.00 87.38 626 PRO A N 1
ATOM 4863 C CA . PRO A 1 626 ? -47.104 -24.471 99.360 1.00 87.38 626 PRO A CA 1
ATOM 4864 C C . PRO A 1 626 ? -46.851 -23.749 100.698 1.00 87.38 626 PRO A C 1
ATOM 4866 O O . PRO A 1 626 ? -45.693 -23.463 101.028 1.00 87.38 626 PRO A O 1
ATOM 4869 N N . PRO A 1 627 ? -47.890 -23.583 101.536 1.00 92.19 627 PRO A N 1
ATOM 4870 C CA . PRO A 1 627 ? -47.794 -22.850 102.789 1.00 92.19 627 PRO A CA 1
ATOM 4871 C C . PRO A 1 627 ? -47.008 -23.650 103.835 1.00 92.19 627 PRO A C 1
ATOM 4873 O O . PRO A 1 627 ? -46.805 -24.863 103.723 1.00 92.19 627 PRO A O 1
ATOM 4876 N N . VAL A 1 628 ? -46.613 -22.999 104.925 1.00 93.44 628 VAL A N 1
ATOM 4877 C CA . VAL A 1 628 ? -45.916 -23.628 106.052 1.00 93.44 628 VAL A CA 1
ATOM 4878 C C . VAL A 1 628 ? -46.878 -23.802 107.229 1.00 93.44 628 VAL A C 1
ATOM 4880 O O . VAL A 1 628 ? -47.200 -22.853 107.942 1.00 93.44 628 VAL A O 1
ATOM 4883 N N . ALA A 1 629 ? -47.315 -25.042 107.467 1.00 94.19 629 ALA A N 1
ATOM 4884 C CA . ALA A 1 629 ? -48.132 -25.398 108.630 1.00 94.19 629 ALA A CA 1
ATOM 4885 C C . ALA A 1 629 ? -47.319 -25.326 109.934 1.00 94.19 629 ALA A C 1
ATOM 4887 O O . ALA A 1 629 ? -46.262 -25.950 110.048 1.00 94.19 629 ALA A O 1
ATOM 4888 N N . SER A 1 630 ? -47.834 -24.621 110.942 1.00 95.38 630 SER A N 1
ATOM 4889 C CA . SER A 1 630 ? -47.163 -24.442 112.233 1.00 95.38 630 SER A CA 1
ATOM 4890 C C . SER A 1 630 ? -48.167 -24.222 113.364 1.00 95.38 630 SER A C 1
ATOM 4892 O O . SER A 1 630 ? -49.044 -23.364 113.258 1.00 95.38 630 SER A O 1
ATOM 4894 N N . PHE A 1 631 ? -48.038 -24.967 114.468 1.00 96.31 631 PHE A N 1
ATOM 4895 C CA . PHE A 1 631 ? -48.876 -24.762 115.652 1.00 96.31 631 PHE A CA 1
ATOM 4896 C C . PHE A 1 631 ? -48.190 -25.015 116.995 1.00 96.31 631 PHE A C 1
ATOM 4898 O O . PHE A 1 631 ? -47.106 -25.592 117.081 1.00 96.31 631 PHE A O 1
ATOM 4905 N N . THR A 1 632 ? -48.869 -24.582 118.060 1.00 95.12 632 THR A N 1
ATOM 4906 C CA . THR A 1 632 ? -48.511 -24.827 119.463 1.00 95.12 632 THR A CA 1
ATOM 4907 C C . THR A 1 632 ? -49.714 -25.316 120.273 1.00 95.12 632 THR A C 1
ATOM 4909 O O . THR A 1 632 ? -50.860 -25.080 119.888 1.00 95.12 632 THR A O 1
ATOM 4912 N N . GLU A 1 633 ? -49.465 -25.966 121.412 1.00 94.69 633 GLU A N 1
ATOM 4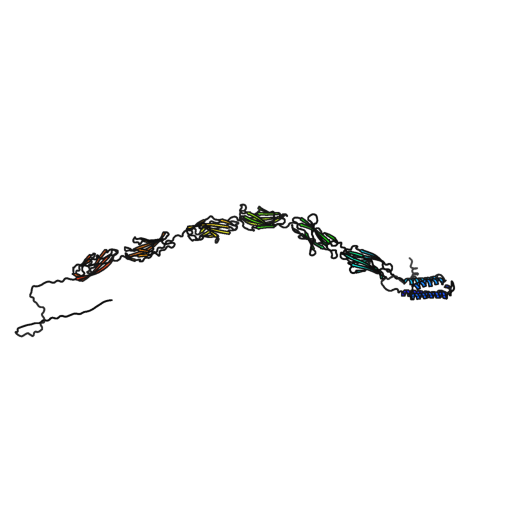913 C CA . GLU A 1 633 ? -50.495 -26.407 122.357 1.00 94.69 633 GLU A CA 1
ATOM 4914 C C . GLU A 1 633 ? -50.180 -26.011 123.810 1.00 94.69 633 GLU A C 1
ATOM 4916 O O . GLU A 1 633 ? -49.016 -25.861 124.189 1.00 94.69 633 GLU A O 1
ATOM 4921 N N . ASN A 1 634 ? -51.208 -25.870 124.656 1.00 94.06 634 ASN A N 1
ATOM 4922 C CA . ASN A 1 634 ? -51.024 -25.553 126.082 1.00 94.06 634 ASN A CA 1
ATOM 4923 C C . ASN A 1 634 ? -50.647 -26.768 126.956 1.00 94.06 634 ASN A C 1
ATOM 4925 O O . ASN A 1 634 ? -50.078 -26.583 128.034 1.00 94.06 634 ASN A O 1
ATOM 4929 N N . ALA A 1 635 ? -50.968 -27.988 126.517 1.00 90.38 635 ALA A N 1
ATOM 4930 C CA . ALA A 1 635 ? -50.730 -29.232 127.240 1.00 90.38 635 ALA A CA 1
ATOM 4931 C C . ALA A 1 635 ? -50.547 -30.412 126.273 1.00 90.38 635 ALA A C 1
ATOM 4933 O O . ALA A 1 635 ? -51.229 -30.519 125.257 1.00 90.38 635 ALA A O 1
ATOM 4934 N N . THR A 1 636 ? -49.643 -31.333 126.612 1.00 90.50 636 THR A N 1
ATOM 4935 C CA . THR A 1 636 ? -49.419 -32.590 125.871 1.00 90.50 636 THR A CA 1
ATOM 4936 C C . THR A 1 636 ? -50.014 -33.816 126.565 1.00 90.50 636 THR A C 1
ATOM 4938 O O . THR A 1 636 ? -50.122 -34.879 125.951 1.00 90.50 636 THR A O 1
ATOM 4941 N N . THR A 1 637 ? -50.408 -33.681 127.833 1.00 88.88 637 THR A N 1
ATOM 4942 C CA . THR A 1 637 ? -51.047 -34.725 128.642 1.00 88.88 637 THR A CA 1
ATOM 4943 C C . THR A 1 637 ? -52.123 -34.094 129.518 1.00 88.88 637 THR A C 1
ATOM 4945 O O . THR A 1 637 ? -51.843 -33.085 130.167 1.00 88.88 637 THR A O 1
ATOM 4948 N N . VAL A 1 638 ? -53.324 -34.675 129.527 1.00 90.88 638 VAL A N 1
ATOM 4949 C CA . VAL A 1 638 ? -54.500 -34.198 130.279 1.00 90.88 638 VAL A CA 1
ATOM 4950 C C . VAL A 1 638 ? -55.340 -35.374 130.800 1.00 90.88 638 VAL A C 1
ATOM 4952 O O . VAL A 1 638 ? -55.124 -36.518 130.400 1.00 90.88 638 VAL A O 1
ATOM 4955 N N . LEU A 1 639 ? -56.305 -35.123 131.684 1.00 90.19 639 LEU A N 1
ATOM 4956 C CA . LEU A 1 639 ? -57.319 -36.116 132.058 1.00 90.19 639 LEU A CA 1
ATOM 4957 C C . LEU A 1 639 ? -58.478 -36.158 131.042 1.00 90.19 639 LEU A C 1
ATOM 4959 O O . LEU A 1 639 ? -58.723 -35.195 130.316 1.00 90.19 639 LEU A O 1
ATOM 4963 N N . THR A 1 640 ? -59.230 -37.261 131.003 1.00 87.56 640 THR A N 1
ATOM 4964 C CA . THR A 1 640 ? -60.466 -37.383 130.205 1.00 87.56 640 THR A CA 1
ATOM 4965 C C . THR A 1 640 ? -61.426 -36.229 130.504 1.00 87.56 640 THR A C 1
ATOM 4967 O O . THR A 1 640 ? -61.796 -36.019 131.663 1.00 87.56 640 THR A O 1
ATOM 4970 N N . GLY A 1 641 ? -61.848 -35.502 129.468 1.00 87.31 641 GLY A N 1
ATOM 4971 C CA . GLY A 1 641 ? -62.711 -34.321 129.568 1.00 87.31 641 GLY A CA 1
ATOM 4972 C C . GLY A 1 641 ? -62.010 -32.988 129.887 1.00 87.31 641 GLY A C 1
ATOM 4973 O O . GLY A 1 641 ? -62.689 -31.962 129.946 1.00 87.31 641 GLY A O 1
ATOM 4974 N N . GLU A 1 642 ? -60.686 -32.953 130.076 1.00 92.12 642 GLU A N 1
ATOM 4975 C CA . GLU A 1 642 ? -59.924 -31.697 130.151 1.00 92.12 642 GLU A CA 1
ATOM 4976 C C . GLU A 1 642 ? -59.596 -31.143 128.751 1.00 92.12 642 GLU A C 1
ATOM 4978 O O . GLU A 1 642 ? -59.386 -31.889 127.795 1.00 92.12 642 GLU A O 1
ATOM 4983 N N . ILE A 1 643 ? -59.550 -29.810 128.635 1.00 94.06 643 ILE A N 1
ATOM 4984 C CA . ILE A 1 643 ? -59.385 -29.097 127.359 1.00 94.06 643 ILE A CA 1
ATOM 4985 C C . ILE A 1 643 ? -57.904 -28.818 127.064 1.00 94.06 643 ILE A C 1
ATOM 4987 O O . ILE A 1 643 ? -57.219 -28.152 127.846 1.00 94.06 643 ILE A O 1
ATOM 4991 N N . ILE A 1 644 ? -57.452 -29.231 125.879 1.00 94.19 644 ILE A N 1
ATOM 4992 C CA . ILE A 1 644 ? -56.212 -28.782 125.245 1.00 94.19 644 ILE A CA 1
ATOM 4993 C C . ILE A 1 644 ? -56.535 -27.636 124.275 1.00 94.19 644 ILE A C 1
ATOM 4995 O O . ILE A 1 644 ? -57.371 -27.771 123.381 1.00 94.19 644 ILE A O 1
ATOM 4999 N N . ARG A 1 645 ? -55.835 -26.512 124.445 1.00 96.00 645 ARG A N 1
ATOM 5000 C CA . ARG A 1 645 ? -55.863 -25.343 123.557 1.00 96.00 645 ARG A CA 1
ATOM 5001 C C . ARG A 1 645 ? -54.775 -25.500 122.503 1.00 96.00 645 ARG A C 1
ATOM 5003 O O . ARG A 1 645 ? -53.615 -25.676 122.879 1.00 96.00 645 ARG A O 1
ATOM 5010 N N . PHE A 1 646 ? -55.125 -25.354 121.230 1.00 96.69 646 PHE A N 1
ATOM 5011 C CA . PHE A 1 646 ? -54.190 -25.355 120.103 1.00 96.69 646 PHE A CA 1
ATOM 5012 C C . PHE A 1 646 ? -54.221 -24.016 119.363 1.00 96.69 646 PHE A C 1
ATOM 5014 O O . PHE A 1 646 ? -55.289 -23.425 119.211 1.00 96.69 646 PHE A O 1
ATOM 5021 N N . ASP A 1 647 ? -53.067 -23.549 118.886 1.00 95.88 647 ASP A N 1
ATOM 5022 C CA . ASP A 1 647 ? -52.909 -22.273 118.180 1.00 95.88 647 ASP A CA 1
ATOM 5023 C C . ASP A 1 647 ? -52.011 -22.417 116.946 1.00 95.88 647 ASP A C 1
ATOM 5025 O O . ASP A 1 647 ? -50.817 -22.690 117.082 1.00 95.88 647 ASP A O 1
ATOM 5029 N N . ALA A 1 648 ? -52.593 -22.223 115.759 1.00 95.88 648 ALA A N 1
ATOM 5030 C CA . ALA A 1 648 ? -51.942 -22.290 114.452 1.00 95.88 648 ALA A CA 1
ATOM 5031 C C . ALA A 1 648 ? -51.527 -20.923 113.877 1.00 95.88 648 ALA A C 1
ATOM 5033 O O . ALA A 1 648 ? -51.111 -20.853 112.722 1.00 95.88 648 ALA A O 1
ATOM 5034 N N . SER A 1 649 ? -51.627 -19.832 114.647 1.00 93.88 649 SER A N 1
ATOM 5035 C CA . SER A 1 649 ? -51.377 -18.456 114.169 1.00 93.88 649 SER A CA 1
ATOM 5036 C C . SER A 1 649 ? -49.948 -18.161 113.685 1.00 93.88 649 SER A C 1
ATOM 5038 O O . SER A 1 649 ? -49.712 -17.096 113.121 1.00 93.88 649 SER A O 1
ATOM 5040 N N . SER A 1 650 ? -49.011 -19.095 113.880 1.00 94.81 650 SER A N 1
ATOM 5041 C CA . SER A 1 650 ? -47.645 -19.049 113.337 1.00 94.81 650 SER A CA 1
ATOM 5042 C C . SER A 1 650 ? -47.490 -19.785 111.998 1.00 94.81 650 SER A C 1
ATOM 5044 O O . SER A 1 650 ? -46.361 -19.953 111.542 1.00 94.81 650 SER A O 1
ATOM 5046 N N . SER A 1 651 ? -48.577 -20.290 111.407 1.00 95.56 651 SER A N 1
ATOM 5047 C CA . SER A 1 651 ? -48.560 -20.789 110.029 1.00 95.56 651 SER A CA 1
ATOM 5048 C C . SER A 1 651 ? -48.459 -19.602 109.073 1.00 95.56 651 SER A C 1
ATOM 5050 O O . SER A 1 651 ? -49.142 -18.597 109.271 1.00 95.56 651 SER A O 1
ATOM 5052 N N . GLU A 1 652 ? -47.620 -19.713 108.050 1.00 93.25 652 GLU A N 1
ATOM 5053 C CA . GLU A 1 652 ? -47.353 -18.628 107.102 1.00 93.25 652 GLU A CA 1
ATOM 5054 C C . GLU A 1 652 ? -47.359 -19.127 105.659 1.00 93.25 652 GLU A C 1
ATOM 5056 O O . GLU A 1 652 ? -47.250 -20.324 105.396 1.00 93.25 652 GLU A O 1
ATOM 5061 N N . ASP A 1 653 ? -47.487 -18.185 104.739 1.00 90.62 653 ASP A N 1
ATOM 5062 C CA . ASP A 1 653 ? -47.358 -18.382 103.305 1.00 90.62 653 ASP A CA 1
ATOM 5063 C C . ASP A 1 653 ? -46.477 -17.243 102.755 1.00 90.62 653 ASP A C 1
ATOM 5065 O O . ASP A 1 653 ? -46.486 -16.140 103.314 1.00 90.62 653 ASP A O 1
ATOM 5069 N N . SER A 1 654 ? -45.624 -17.529 101.766 1.00 86.19 654 SER A N 1
ATOM 5070 C CA . SER A 1 654 ? -44.548 -16.617 101.342 1.00 86.19 654 SER A CA 1
ATOM 5071 C C . SER A 1 654 ? -44.915 -15.692 100.184 1.00 86.19 654 SER A C 1
ATOM 5073 O O . SER A 1 654 ? -44.215 -14.702 99.949 1.00 86.19 654 SER A O 1
ATOM 5075 N N . ASP A 1 655 ? -46.002 -16.018 99.496 1.00 83.19 655 ASP A N 1
ATOM 5076 C CA . ASP A 1 655 ? -46.432 -15.465 98.216 1.00 83.19 655 ASP A CA 1
ATOM 5077 C C . ASP A 1 655 ? -47.937 -15.158 98.218 1.00 83.19 655 ASP A C 1
ATOM 5079 O O . ASP A 1 655 ? -48.327 -14.132 97.659 1.00 83.19 655 ASP A O 1
ATOM 5083 N N . GLY A 1 656 ? -48.744 -15.943 98.941 1.00 87.94 656 GLY A N 1
ATOM 5084 C CA . GLY A 1 656 ? -50.174 -15.714 99.149 1.00 87.94 656 GLY A CA 1
ATOM 5085 C C . GLY A 1 656 ? -50.573 -15.500 100.617 1.00 87.94 656 GLY A C 1
ATOM 5086 O O . GLY A 1 656 ? -49.922 -14.783 101.391 1.00 87.94 656 GLY A O 1
ATOM 5087 N N . TYR A 1 657 ? -51.711 -16.077 101.004 1.00 88.88 657 TYR A N 1
ATOM 5088 C CA . TYR A 1 657 ? -52.231 -16.103 102.369 1.00 88.88 657 TYR A CA 1
ATOM 5089 C C . TYR A 1 657 ? -53.056 -17.366 102.659 1.00 88.88 657 TYR A C 1
ATOM 5091 O O . TYR A 1 657 ? -53.881 -17.828 101.877 1.00 88.88 657 TYR A O 1
ATOM 5099 N N . ILE A 1 658 ? -52.931 -17.885 103.883 1.00 93.12 658 ILE A N 1
ATOM 5100 C CA . ILE A 1 658 ? -53.675 -19.075 104.319 1.00 93.12 658 ILE A CA 1
ATOM 5101 C C . ILE A 1 658 ? -55.185 -18.790 104.398 1.00 93.12 658 ILE A C 1
ATOM 5103 O O . ILE A 1 658 ? -55.637 -18.005 105.238 1.00 93.12 658 ILE A O 1
ATOM 5107 N N . ILE A 1 659 ? -55.980 -19.494 103.583 1.00 95.19 659 ILE A N 1
ATOM 5108 C CA . ILE A 1 659 ? -57.451 -19.386 103.552 1.00 95.19 659 ILE A CA 1
ATOM 5109 C C . ILE A 1 659 ? -58.156 -20.351 104.500 1.00 95.19 659 ILE A C 1
ATOM 5111 O O . ILE A 1 659 ? -59.311 -20.116 104.864 1.00 95.19 659 ILE A O 1
ATOM 5115 N N . SER A 1 660 ? -57.514 -21.460 104.878 1.00 94.12 660 SER A N 1
ATOM 5116 C CA . SER A 1 660 ? -58.148 -22.455 105.745 1.00 94.12 660 SER A CA 1
ATOM 5117 C C . SER A 1 660 ? -57.168 -23.228 106.616 1.00 94.12 660 SER A C 1
ATOM 5119 O O . SER A 1 660 ? -56.021 -23.473 106.249 1.00 94.12 660 SER A O 1
ATOM 5121 N N . TYR A 1 661 ? -57.685 -23.629 107.773 1.00 96.81 661 TYR A N 1
ATOM 5122 C CA . TYR A 1 661 ? -57.042 -24.476 108.762 1.00 96.81 661 TYR A CA 1
ATOM 5123 C C . TYR A 1 661 ? -57.962 -25.685 108.956 1.00 96.81 661 TYR A C 1
ATOM 5125 O O . TYR A 1 661 ? -59.183 -25.531 109.020 1.00 96.81 661 TYR A O 1
ATOM 5133 N N . LEU A 1 662 ? -57.401 -26.886 109.040 1.00 96.62 662 LEU A N 1
ATOM 5134 C CA . LEU A 1 662 ? -58.129 -28.118 109.324 1.00 96.62 662 LEU A CA 1
ATOM 5135 C C . LEU A 1 662 ? -57.362 -28.924 110.364 1.00 96.62 662 LEU A C 1
ATOM 5137 O O . LEU A 1 662 ? -56.252 -29.387 110.116 1.00 96.62 662 LEU A O 1
ATOM 5141 N N . TRP A 1 663 ? -57.991 -29.118 111.512 1.00 96.50 663 TRP A N 1
ATOM 5142 C CA . TRP A 1 663 ? -57.518 -29.966 112.590 1.00 96.50 663 TRP A CA 1
ATOM 5143 C C . TRP A 1 663 ? -58.206 -31.323 112.509 1.00 96.50 663 TRP A C 1
ATOM 5145 O O . TRP A 1 663 ? -59.431 -31.383 112.545 1.00 96.50 663 TRP A O 1
ATOM 5155 N N . ASP A 1 664 ? -57.431 -32.400 112.452 1.00 96.12 664 ASP A N 1
ATOM 5156 C CA . ASP A 1 664 ? -57.866 -33.753 112.808 1.00 96.12 664 ASP A CA 1
ATOM 5157 C C . ASP A 1 664 ? -57.260 -34.075 114.175 1.00 96.12 664 ASP A C 1
ATOM 5159 O O . ASP A 1 664 ? -56.038 -34.038 114.326 1.00 96.12 664 ASP A O 1
ATOM 5163 N N . PHE A 1 665 ? -58.088 -34.346 115.186 1.00 95.56 665 PHE A N 1
ATOM 5164 C CA . PHE A 1 665 ? -57.599 -34.625 116.539 1.00 95.56 665 PHE A CA 1
ATOM 5165 C C . PHE A 1 665 ? -57.221 -36.094 116.766 1.00 95.56 665 PHE A C 1
ATOM 5167 O O . PHE A 1 665 ? -56.692 -36.416 117.831 1.00 95.56 665 PHE A O 1
ATOM 5174 N N . GLY A 1 666 ? -57.459 -36.980 115.792 1.00 93.38 666 GLY A N 1
ATOM 5175 C CA . GLY A 1 666 ? -57.135 -38.407 115.855 1.00 93.38 666 GLY A CA 1
ATOM 5176 C C . GLY A 1 666 ? -58.144 -39.274 116.620 1.00 93.38 666 GLY A C 1
ATOM 5177 O O . GLY A 1 666 ? -57.942 -40.482 116.725 1.00 93.38 666 GLY A O 1
ATOM 5178 N N . ASP A 1 667 ? -59.225 -38.688 117.139 1.00 92.31 667 ASP A N 1
ATOM 5179 C CA . ASP A 1 667 ? -60.355 -39.367 117.799 1.00 92.31 667 ASP A CA 1
ATOM 5180 C C . ASP A 1 667 ? -61.609 -39.475 116.905 1.00 92.31 667 ASP A C 1
ATOM 5182 O O . ASP A 1 667 ? -62.638 -40.011 117.317 1.00 92.31 667 ASP A O 1
ATOM 5186 N N . GLY A 1 668 ? -61.520 -38.989 115.662 1.00 91.25 668 GLY A N 1
ATOM 5187 C CA . GLY A 1 668 ? -62.634 -38.902 114.715 1.00 91.25 668 GLY A CA 1
ATOM 5188 C C . GLY A 1 668 ? -63.366 -37.556 114.718 1.00 91.25 668 GLY A C 1
ATOM 5189 O O . GLY A 1 668 ? -64.312 -37.391 113.945 1.00 91.25 668 GLY A O 1
ATOM 5190 N N . THR A 1 669 ? -62.939 -36.595 115.542 1.00 93.75 669 THR A N 1
ATOM 5191 C CA . THR A 1 669 ? -63.423 -35.208 115.526 1.00 93.75 669 THR A CA 1
ATOM 5192 C C . THR A 1 669 ? -62.458 -34.274 114.785 1.00 93.75 669 THR A C 1
ATOM 5194 O O . THR A 1 669 ? -61.285 -34.587 114.572 1.00 93.75 669 THR A O 1
ATOM 5197 N N . ASN A 1 670 ? -62.972 -33.122 114.349 1.00 95.44 670 ASN A N 1
ATOM 5198 C CA . ASN A 1 670 ? -62.209 -32.108 113.628 1.00 95.44 670 ASN A CA 1
ATOM 5199 C C . ASN A 1 670 ? -62.661 -30.684 113.984 1.00 95.44 670 ASN A C 1
ATOM 5201 O O . ASN A 1 670 ? -63.740 -30.480 114.542 1.00 95.44 670 ASN A O 1
ATOM 5205 N N . ALA A 1 671 ? -61.823 -29.702 113.653 1.00 95.88 671 ALA A N 1
ATOM 5206 C CA . ALA A 1 671 ? -62.115 -28.275 113.795 1.00 95.88 671 ALA A CA 1
ATOM 5207 C C . ALA A 1 671 ? -61.414 -27.457 112.696 1.00 95.88 671 ALA A C 1
ATOM 5209 O O . ALA A 1 671 ? -60.500 -27.958 112.043 1.00 95.88 671 ALA A O 1
ATOM 5210 N N . THR A 1 672 ? -61.831 -26.205 112.479 1.00 95.69 672 THR A N 1
ATOM 5211 C CA . THR A 1 672 ? -61.366 -25.392 111.331 1.00 95.69 672 THR A CA 1
ATOM 5212 C C . THR A 1 672 ? -60.910 -23.968 111.665 1.00 95.69 672 THR A C 1
ATOM 5214 O O . THR A 1 672 ? -60.594 -23.197 110.762 1.00 95.69 672 THR A O 1
ATOM 5217 N N . ASP A 1 673 ? -60.892 -23.584 112.942 1.00 95.31 673 ASP A N 1
ATOM 5218 C CA . ASP A 1 673 ? -60.415 -22.259 113.354 1.00 95.31 673 ASP A CA 1
ATOM 5219 C C . ASP A 1 673 ? -58.885 -22.236 113.519 1.00 95.31 673 ASP A C 1
ATOM 5221 O O . ASP A 1 673 ? -58.256 -23.255 113.807 1.00 95.31 673 ASP A O 1
ATOM 5225 N N . VAL A 1 674 ? -58.281 -21.047 113.414 1.00 94.06 674 VAL A N 1
ATOM 5226 C CA . VAL A 1 674 ? -56.840 -20.828 113.677 1.00 94.06 674 VAL A CA 1
ATOM 5227 C C . VAL A 1 674 ? -56.454 -21.281 115.089 1.00 94.06 674 VAL A C 1
ATOM 5229 O O . VAL A 1 674 ? -55.359 -21.787 115.319 1.00 94.06 674 VAL A O 1
ATOM 5232 N N . THR A 1 675 ? -57.358 -21.104 116.053 1.00 94.94 675 THR A N 1
ATOM 5233 C CA . THR A 1 675 ? -57.094 -21.377 117.466 1.00 94.94 675 THR A CA 1
ATOM 5234 C C . THR A 1 675 ? -58.270 -22.155 118.057 1.00 94.94 675 THR A C 1
ATOM 5236 O O . THR A 1 675 ? -59.326 -21.577 118.335 1.00 94.94 675 THR A O 1
ATOM 5239 N N . VAL A 1 676 ? -58.097 -23.457 118.292 1.00 95.69 676 VAL A N 1
ATOM 5240 C CA . VAL A 1 676 ? -59.158 -24.410 118.683 1.00 95.69 676 VAL A CA 1
ATOM 5241 C C . VAL A 1 676 ? -58.990 -24.920 120.119 1.00 95.69 676 VAL A C 1
ATOM 5243 O O . VAL A 1 676 ? -57.904 -24.861 120.692 1.00 95.69 676 VAL A O 1
ATOM 5246 N N . ASP A 1 677 ? -60.089 -25.338 120.739 1.00 95.44 677 ASP A N 1
ATOM 5247 C CA . ASP A 1 677 ? -60.131 -25.990 122.054 1.00 95.44 677 ASP A CA 1
ATOM 5248 C C . ASP A 1 677 ? -60.720 -27.387 121.854 1.00 95.44 677 ASP A C 1
ATOM 5250 O O . ASP A 1 677 ? -61.795 -27.503 121.263 1.00 95.44 677 ASP A O 1
ATOM 5254 N N . HIS A 1 678 ? -60.042 -28.431 122.334 1.00 95.56 678 HIS A N 1
ATOM 5255 C CA . HIS A 1 678 ? -60.508 -29.814 122.199 1.00 95.56 678 HIS A CA 1
ATOM 5256 C C . HIS A 1 678 ? -60.315 -30.624 123.481 1.00 95.56 678 HIS A C 1
ATOM 5258 O O . HIS A 1 678 ? -59.342 -30.421 124.203 1.00 95.56 678 HIS A O 1
ATOM 5264 N N . ALA A 1 679 ? -61.233 -31.547 123.757 1.00 93.56 679 ALA A N 1
ATOM 5265 C CA . ALA A 1 679 ? -61.196 -32.444 124.908 1.00 93.56 679 ALA A CA 1
ATOM 5266 C C . ALA A 1 679 ? -61.605 -33.856 124.477 1.00 93.56 679 ALA A C 1
ATOM 5268 O O . ALA A 1 679 ? -62.497 -34.019 123.648 1.00 93.56 679 ALA A O 1
ATOM 5269 N N . TYR A 1 680 ? -60.971 -34.865 125.069 1.00 92.81 680 TYR A N 1
ATOM 5270 C CA . TYR A 1 680 ? -61.154 -36.268 124.702 1.00 92.81 680 TYR A CA 1
ATOM 5271 C C . TYR A 1 680 ? -61.988 -37.014 125.753 1.00 92.81 680 TYR A C 1
ATOM 5273 O O . TYR A 1 680 ? -61.716 -36.909 126.953 1.00 92.81 680 TYR A O 1
ATOM 5281 N N . ASP A 1 681 ? -62.983 -37.780 125.298 1.00 90.38 681 ASP A N 1
ATOM 5282 C CA . ASP A 1 681 ? -63.915 -38.527 126.160 1.00 90.38 681 ASP A CA 1
ATOM 5283 C C . ASP A 1 681 ? -63.342 -39.860 126.695 1.00 90.38 681 ASP A C 1
ATOM 5285 O O . ASP A 1 681 ? -63.792 -40.345 127.735 1.00 90.38 681 ASP A O 1
ATOM 5289 N N . GLU A 1 682 ? -62.355 -40.452 126.013 1.00 90.12 682 GLU A N 1
ATOM 5290 C CA . GLU A 1 682 ? -61.696 -41.716 126.390 1.00 90.12 682 GLU A CA 1
ATOM 5291 C C . GLU A 1 682 ? -60.183 -41.519 126.607 1.00 90.12 682 GLU A C 1
ATOM 5293 O O . GLU A 1 682 ? -59.579 -40.580 126.083 1.00 90.12 682 GLU A O 1
ATOM 5298 N N . ASP A 1 683 ? -59.558 -42.388 127.409 1.00 90.25 683 ASP A N 1
ATOM 5299 C CA . ASP A 1 683 ? -58.109 -42.391 127.613 1.00 90.25 683 ASP A CA 1
ATOM 5300 C C . ASP A 1 683 ? -57.360 -43.010 126.424 1.00 90.25 683 ASP A C 1
ATOM 5302 O O . ASP A 1 683 ? -57.779 -44.012 125.840 1.00 90.25 683 ASP A O 1
ATOM 5306 N N . GLY A 1 684 ? -56.223 -42.420 126.050 1.00 92.38 684 GLY A N 1
ATOM 5307 C CA . GLY A 1 684 ? -55.511 -42.829 124.843 1.00 92.38 684 GLY A CA 1
ATOM 5308 C C . GLY A 1 684 ? -54.396 -41.890 124.393 1.00 92.38 684 GLY A C 1
ATOM 5309 O O . GLY A 1 684 ? -54.129 -40.854 125.000 1.00 92.38 684 GLY A O 1
ATOM 5310 N N . ASN A 1 685 ? -53.745 -42.280 123.293 1.00 93.06 685 ASN A N 1
ATOM 5311 C CA . ASN A 1 685 ? -52.758 -41.466 122.587 1.00 93.06 685 ASN A CA 1
ATOM 5312 C C . ASN A 1 685 ? -53.352 -41.009 121.253 1.00 93.06 685 ASN A C 1
ATOM 5314 O O . ASN A 1 685 ? -53.598 -41.836 120.374 1.00 93.06 685 ASN A O 1
ATOM 5318 N N . TYR A 1 686 ? -53.515 -39.703 121.090 1.00 94.19 686 TYR A N 1
ATOM 5319 C CA . TYR A 1 686 ? -54.172 -39.089 119.942 1.00 94.19 686 TYR A CA 1
ATOM 5320 C C . TYR A 1 686 ? -53.165 -38.278 119.124 1.00 94.19 686 TYR A C 1
ATOM 5322 O O . TYR A 1 686 ? -52.389 -37.504 119.685 1.00 94.19 686 TYR A O 1
ATOM 5330 N N . THR A 1 687 ? -53.127 -38.464 117.804 1.00 95.19 687 THR A N 1
ATOM 5331 C CA . THR A 1 687 ? -52.240 -37.695 116.914 1.00 95.19 687 THR A CA 1
ATOM 5332 C C . THR A 1 687 ? -53.022 -36.554 116.295 1.00 95.19 687 THR A C 1
ATOM 5334 O O . THR A 1 687 ? -53.789 -36.767 115.362 1.00 95.19 687 THR A O 1
ATOM 5337 N N . VAL A 1 688 ? -52.786 -35.347 116.800 1.00 95.75 688 VAL A N 1
ATOM 5338 C CA . VAL A 1 688 ? -53.383 -34.128 116.261 1.00 95.75 688 VAL A CA 1
ATOM 5339 C C . VAL A 1 688 ? -52.615 -33.716 115.017 1.00 95.75 688 VAL A C 1
ATOM 5341 O O . VAL A 1 688 ? -51.389 -33.622 115.065 1.00 95.75 688 VAL A O 1
ATOM 5344 N N . THR A 1 689 ? -53.318 -33.470 113.918 1.00 96.00 689 THR A N 1
ATOM 5345 C CA . THR A 1 689 ? -52.756 -32.982 112.658 1.00 96.00 689 THR A CA 1
ATOM 5346 C C . THR A 1 689 ? -53.448 -31.690 112.265 1.00 96.00 689 THR A C 1
ATOM 5348 O O . THR A 1 689 ? -54.653 -31.684 112.030 1.00 96.00 689 THR A O 1
ATOM 5351 N N . LEU A 1 690 ? -52.675 -30.614 112.161 1.00 96.50 690 LEU A N 1
ATOM 5352 C CA . LEU A 1 690 ? -53.071 -29.410 111.450 1.00 96.50 690 LEU A CA 1
ATOM 5353 C C . LEU A 1 690 ? -52.734 -29.590 109.970 1.00 96.50 690 LEU A C 1
ATOM 5355 O O . LEU A 1 690 ? -51.613 -29.964 109.638 1.00 96.50 690 LEU A O 1
ATOM 5359 N N . THR A 1 691 ? -53.667 -29.254 109.092 1.00 95.44 691 THR A N 1
ATOM 5360 C CA . THR A 1 691 ? -53.416 -28.965 107.677 1.00 95.44 691 THR A CA 1
ATOM 5361 C C . THR A 1 691 ? -53.817 -27.522 107.412 1.00 95.44 691 THR A C 1
ATOM 5363 O O . THR A 1 691 ? -54.907 -27.117 107.810 1.00 95.44 691 THR A O 1
ATOM 5366 N N . VAL A 1 692 ? -52.949 -26.751 106.764 1.00 95.56 692 VAL A N 1
ATOM 5367 C CA . VAL A 1 692 ? -53.266 -25.405 106.273 1.00 95.56 692 VAL A CA 1
ATOM 5368 C C . VAL A 1 692 ? -53.277 -25.409 104.751 1.00 95.56 692 VAL A C 1
ATOM 5370 O O . VAL A 1 692 ? -52.532 -26.177 104.138 1.00 95.56 692 VAL A O 1
ATOM 5373 N N . THR A 1 693 ? -54.114 -24.559 104.165 1.00 93.56 693 THR A N 1
ATOM 5374 C CA . THR A 1 693 ? -54.244 -24.391 102.710 1.00 93.56 693 THR A CA 1
ATOM 5375 C C . THR A 1 693 ? -54.198 -22.903 102.371 1.00 93.56 693 THR A C 1
ATOM 5377 O O . THR A 1 693 ? -54.885 -22.121 103.038 1.00 93.56 693 THR A O 1
ATOM 5380 N N . ASP A 1 694 ? -53.403 -22.537 101.368 1.00 93.31 694 ASP A N 1
ATOM 5381 C CA . ASP A 1 694 ? -53.266 -21.178 100.817 1.00 93.31 694 ASP A CA 1
ATOM 5382 C C . ASP A 1 694 ? -54.402 -20.808 99.844 1.00 93.31 694 ASP A C 1
ATOM 5384 O O . ASP A 1 694 ? -55.313 -21.609 99.598 1.00 93.31 694 ASP A O 1
ATOM 5388 N N . ASP A 1 695 ? -54.390 -19.576 99.331 1.00 89.06 695 ASP A N 1
ATOM 5389 C CA . ASP A 1 695 ? -55.415 -19.061 98.423 1.00 89.06 695 ASP A CA 1
ATOM 5390 C C . ASP A 1 695 ? -55.418 -19.692 97.025 1.00 89.06 695 ASP A C 1
ATOM 5392 O O . ASP A 1 695 ? -56.488 -19.749 96.407 1.00 89.06 695 ASP A O 1
ATOM 5396 N N . ASP A 1 696 ? -54.308 -20.300 96.605 1.00 87.25 696 ASP A N 1
ATOM 5397 C CA . ASP A 1 696 ? -54.196 -21.078 95.362 1.00 87.25 696 ASP A CA 1
ATOM 5398 C C . ASP A 1 696 ? -54.497 -22.581 95.540 1.00 87.25 696 ASP A C 1
ATOM 5400 O O . ASP A 1 696 ? -54.544 -23.358 94.579 1.00 87.25 696 ASP A O 1
ATOM 5404 N N . GLY A 1 697 ? -54.793 -23.011 96.768 1.00 86.19 697 GLY A N 1
ATOM 5405 C CA . GLY A 1 697 ? -55.261 -24.354 97.094 1.00 86.19 697 GLY A CA 1
ATOM 5406 C C . GLY A 1 697 ? -54.165 -25.397 97.336 1.00 86.19 697 GLY A C 1
ATOM 5407 O O . GLY A 1 697 ? -54.492 -26.584 97.472 1.00 86.19 697 GLY A O 1
ATOM 5408 N N . ALA A 1 698 ? -52.890 -25.008 97.415 1.00 89.88 698 ALA A N 1
ATOM 5409 C CA . ALA A 1 698 ? -51.839 -25.896 97.894 1.00 89.88 698 ALA A CA 1
ATOM 5410 C C . ALA A 1 698 ? -51.911 -26.015 99.425 1.00 89.88 698 ALA A C 1
ATOM 5412 O O . ALA A 1 698 ? -52.353 -25.118 100.142 1.00 89.88 698 ALA A O 1
ATOM 5413 N N . SER A 1 699 ? -51.544 -27.187 99.948 1.00 90.94 699 SER A N 1
ATOM 5414 C CA . SER A 1 699 ? -51.712 -27.497 101.371 1.00 90.94 699 SER A CA 1
ATOM 5415 C C . SER A 1 699 ? -50.508 -28.204 101.967 1.00 90.94 699 SER A C 1
ATOM 5417 O O . SER A 1 699 ? -49.815 -28.982 101.309 1.00 90.94 699 SER A O 1
ATOM 5419 N N . CYS A 1 700 ? -50.284 -27.935 103.248 1.00 94.31 700 CYS A N 1
ATOM 5420 C CA . CYS A 1 700 ? -49.193 -28.484 104.038 1.00 94.31 700 CYS A CA 1
ATOM 5421 C C . CYS A 1 700 ? -49.707 -28.871 105.426 1.00 94.31 700 CYS A C 1
ATOM 5423 O O . CYS A 1 700 ? -50.670 -28.284 105.923 1.00 94.31 700 CYS A O 1
ATOM 5425 N N . SER A 1 701 ? -49.070 -29.853 106.067 1.00 93.25 701 SER A N 1
ATOM 5426 C CA . SER A 1 701 ? -49.536 -30.404 107.342 1.00 93.25 701 SER A CA 1
ATOM 5427 C C . SER A 1 701 ? -48.421 -30.540 108.376 1.00 93.25 701 SER A C 1
ATOM 5429 O O . SER A 1 701 ? -47.288 -30.897 108.057 1.00 93.25 701 SER A O 1
ATOM 5431 N N . MET A 1 702 ? -48.780 -30.336 109.642 1.00 94.81 702 MET A N 1
ATOM 5432 C CA . MET A 1 702 ? -47.947 -30.565 110.822 1.00 94.81 702 MET A CA 1
ATOM 5433 C C . MET A 1 702 ? -48.717 -31.446 111.814 1.00 94.81 702 MET A C 1
ATOM 5435 O O . MET A 1 702 ? -49.913 -31.242 112.010 1.00 94.81 702 MET A O 1
ATOM 5439 N N . SER A 1 703 ? -48.048 -32.392 112.482 1.00 94.38 703 SER A N 1
ATOM 5440 C CA . SER A 1 703 ? -48.693 -33.293 113.453 1.00 94.38 703 SER A CA 1
ATOM 5441 C C . SER A 1 703 ? -47.947 -33.372 114.787 1.00 94.38 703 SER A C 1
ATOM 5443 O O . SER A 1 703 ? -46.717 -33.363 114.818 1.00 94.38 703 SER A O 1
ATOM 5445 N N . ALA A 1 704 ? -48.685 -33.537 115.889 1.00 92.56 704 ALA A N 1
ATOM 5446 C CA . ALA A 1 704 ? -48.143 -33.782 117.225 1.00 92.56 704 ALA A CA 1
ATOM 5447 C C . ALA A 1 704 ? -49.069 -34.675 118.076 1.00 92.56 704 ALA A C 1
ATOM 5449 O O . ALA A 1 704 ? -50.287 -34.512 118.086 1.00 92.56 704 ALA A O 1
ATOM 5450 N N . THR A 1 705 ? -48.493 -35.596 118.852 1.00 93.69 705 THR A N 1
ATOM 5451 C CA . THR A 1 705 ? -49.250 -36.519 119.721 1.00 93.69 705 THR A CA 1
ATOM 5452 C C . THR A 1 705 ? -49.659 -35.870 121.053 1.00 93.69 705 THR A C 1
ATOM 5454 O O . THR A 1 705 ? -48.954 -34.990 121.555 1.00 93.69 705 THR A O 1
ATOM 5457 N N . LYS A 1 706 ? -50.788 -36.311 121.620 1.00 93.19 706 LYS A N 1
ATOM 5458 C CA . LYS A 1 706 ? -51.357 -35.945 122.930 1.00 93.19 706 LYS A CA 1
ATOM 5459 C C . LYS A 1 706 ? -51.751 -37.212 123.701 1.00 93.19 706 LYS A C 1
ATOM 5461 O O . LYS A 1 706 ? -52.033 -38.234 123.077 1.00 93.19 706 LYS A O 1
ATOM 5466 N N . ILE A 1 707 ? -51.741 -37.153 125.032 1.00 91.56 707 ILE A N 1
ATOM 5467 C CA . ILE A 1 707 ? -52.001 -38.289 125.939 1.00 91.56 707 ILE A CA 1
ATOM 5468 C C . ILE A 1 707 ? -53.166 -37.940 126.876 1.00 91.56 707 ILE A C 1
ATOM 5470 O O . ILE A 1 707 ? -53.208 -36.829 127.404 1.00 91.56 707 ILE A O 1
ATOM 5474 N N . VAL A 1 708 ? -54.089 -38.876 127.098 1.00 90.38 708 VAL A N 1
ATOM 5475 C CA . VAL A 1 708 ? -55.300 -38.685 127.917 1.00 90.38 708 VAL A CA 1
ATOM 5476 C C . VAL A 1 708 ? -55.428 -39.818 128.943 1.00 90.38 708 VAL A C 1
ATOM 5478 O O . VAL A 1 708 ? -55.232 -40.974 128.576 1.00 90.38 708 VAL A O 1
ATOM 5481 N N . GLU A 1 709 ? -55.744 -39.509 130.210 1.00 88.75 709 GLU A N 1
ATOM 5482 C CA . GLU A 1 709 ? -55.784 -40.465 131.344 1.00 88.75 709 GLU A CA 1
ATOM 5483 C C . GLU A 1 709 ? -57.088 -40.377 132.193 1.00 88.75 709 GLU A C 1
ATOM 5485 O O . GLU A 1 709 ? -57.755 -39.346 132.201 1.00 88.75 709 GLU A O 1
ATOM 5490 N N . THR A 1 710 ? -57.466 -41.429 132.946 1.00 81.00 710 THR A N 1
ATOM 5491 C CA . THR A 1 710 ? -58.743 -41.503 133.720 1.00 81.00 710 THR A CA 1
ATOM 5492 C C . THR A 1 710 ? -58.621 -41.232 135.236 1.00 81.00 710 THR A C 1
ATOM 5494 O O . THR A 1 710 ? -57.615 -41.561 135.866 1.00 81.00 710 THR A O 1
ATOM 5497 N N . GLU A 1 711 ? -59.679 -40.697 135.874 1.00 67.50 711 GLU A N 1
ATOM 5498 C CA . GLU A 1 711 ? -59.746 -40.493 137.341 1.00 67.50 711 GLU A CA 1
ATOM 5499 C C . GLU A 1 711 ? -60.068 -41.766 138.167 1.00 67.50 711 GLU A C 1
ATOM 5501 O O . GLU A 1 711 ? -60.820 -42.648 137.748 1.00 67.50 711 GLU A O 1
ATOM 5506 N N . ALA A 1 712 ? -59.583 -41.824 139.421 1.00 54.06 712 ALA A N 1
ATOM 5507 C CA . ALA A 1 712 ? -59.776 -42.951 140.349 1.00 54.06 712 ALA A CA 1
ATOM 5508 C C . ALA A 1 712 ? -60.517 -42.574 141.657 1.00 54.06 712 ALA A C 1
ATOM 5510 O O . ALA A 1 712 ? -60.136 -41.638 142.359 1.00 54.06 712 ALA A O 1
ATOM 5511 N N . VAL A 1 713 ? -61.536 -43.357 142.049 1.00 44.47 713 VAL A N 1
ATOM 5512 C CA . VAL A 1 713 ? -62.462 -43.032 143.164 1.00 44.47 713 VAL A CA 1
ATOM 5513 C C . VAL A 1 713 ? -62.222 -43.870 144.435 1.00 44.47 713 VAL A C 1
ATOM 5515 O O . VAL A 1 713 ? -62.101 -45.093 144.364 1.00 44.47 713 VAL A O 1
ATOM 5518 N N . GLY A 1 714 ? -62.259 -43.250 145.627 1.00 45.66 714 GLY A N 1
ATOM 5519 C CA . GLY A 1 714 ? -62.143 -43.947 146.922 1.00 45.66 714 GLY A CA 1
ATOM 5520 C C . GLY A 1 714 ? -62.979 -43.334 148.060 1.00 45.66 714 GLY A C 1
ATOM 5521 O O . GLY A 1 714 ? -62.910 -42.136 148.313 1.00 45.66 714 GLY A O 1
ATOM 5522 N N . TRP A 1 715 ? -63.749 -44.165 148.780 1.00 43.16 715 TRP A N 1
ATOM 5523 C CA . TRP A 1 715 ? -64.647 -43.757 149.881 1.00 43.16 715 TRP A CA 1
ATOM 5524 C C . TRP A 1 715 ? -64.095 -44.113 151.284 1.00 43.16 715 TRP A C 1
ATOM 5526 O O . TRP A 1 715 ? -63.456 -45.157 151.435 1.00 43.16 715 TRP A O 1
ATOM 5536 N N . PRO A 1 716 ? -64.396 -43.329 152.343 1.00 51.03 716 PRO A N 1
ATOM 5537 C CA . PRO A 1 716 ? -64.020 -43.638 153.726 1.00 51.03 716 PRO A CA 1
ATOM 5538 C C . PRO A 1 716 ? -65.124 -44.399 154.488 1.00 51.03 716 PRO A C 1
ATOM 5540 O O . PRO A 1 716 ? -66.302 -44.062 154.389 1.00 51.03 716 PRO A O 1
ATOM 5543 N N . LEU A 1 717 ? -64.756 -45.386 155.317 1.00 48.09 717 LEU A N 1
ATOM 5544 C CA . LEU A 1 717 ? -65.722 -46.174 156.101 1.00 48.09 717 LEU A CA 1
ATOM 5545 C C . LEU A 1 717 ? -65.174 -46.607 157.467 1.00 48.09 717 LEU A C 1
ATOM 5547 O O . LEU A 1 717 ? -64.273 -47.437 157.565 1.00 48.09 717 LEU A O 1
ATOM 5551 N N . ALA A 1 718 ? -65.783 -46.088 158.535 1.00 43.12 718 ALA A N 1
ATOM 5552 C CA . ALA A 1 718 ? -65.567 -46.555 159.899 1.00 43.12 718 ALA A CA 1
ATOM 5553 C C . ALA A 1 718 ? -66.840 -46.420 160.754 1.00 43.12 718 ALA A C 1
ATOM 5555 O O . ALA A 1 718 ? -66.933 -45.490 161.547 1.00 43.12 718 ALA A O 1
ATOM 5556 N N . LEU A 1 719 ? -67.787 -47.367 160.632 1.00 38.50 719 LEU A N 1
ATOM 5557 C CA . LEU A 1 719 ? -68.547 -47.898 161.781 1.00 38.50 719 LEU A CA 1
ATOM 5558 C C . LEU A 1 719 ? -69.358 -49.171 161.424 1.00 38.50 719 LEU A C 1
ATOM 5560 O O . LEU A 1 719 ? -70.373 -49.060 160.758 1.00 38.50 719 LEU A O 1
ATOM 5564 N N . LEU A 1 720 ? -68.911 -50.330 161.944 1.00 35.88 720 LEU A N 1
ATOM 5565 C CA . LEU A 1 720 ? -69.676 -51.485 162.492 1.00 35.88 720 LEU A CA 1
ATOM 5566 C C . LEU A 1 720 ? -70.882 -52.110 161.721 1.00 35.88 720 LEU A C 1
ATOM 5568 O O . LEU A 1 720 ? -71.630 -51.443 161.033 1.00 35.88 720 LEU A O 1
ATOM 5572 N N . ALA A 1 721 ? -71.269 -53.379 161.916 1.00 37.22 721 ALA A N 1
ATOM 5573 C CA . ALA A 1 721 ? -70.601 -54.605 162.381 1.00 37.22 721 ALA A CA 1
ATOM 5574 C C . ALA A 1 721 ? -71.579 -55.804 162.264 1.00 37.22 721 ALA A C 1
ATOM 5576 O O . ALA A 1 721 ? -72.789 -55.624 162.266 1.00 37.22 721 ALA A O 1
ATOM 5577 N N . ALA A 1 722 ? -71.020 -57.019 162.329 1.00 36.91 722 ALA A N 1
ATOM 5578 C CA . ALA A 1 722 ? -71.635 -58.235 162.884 1.00 36.91 722 ALA A CA 1
ATOM 5579 C C . ALA A 1 722 ? -72.846 -58.909 162.178 1.00 36.91 722 ALA A C 1
ATOM 5581 O O . ALA A 1 722 ? -73.995 -58.571 162.421 1.00 36.91 722 ALA A O 1
ATOM 5582 N N . ILE A 1 723 ? -72.528 -60.060 161.552 1.00 42.75 723 ILE A N 1
ATOM 5583 C CA . ILE A 1 723 ? -73.341 -61.299 161.455 1.00 42.75 723 ILE A CA 1
ATOM 5584 C C . ILE A 1 723 ? -74.570 -61.222 160.512 1.00 42.75 723 ILE A C 1
ATOM 5586 O O . ILE A 1 723 ? -75.486 -60.449 160.737 1.00 42.75 723 ILE A O 1
ATOM 5590 N N . GLY A 1 724 ? -74.726 -62.037 159.461 1.00 33.25 724 GLY A N 1
ATOM 5591 C CA . GLY A 1 724 ? -73.955 -63.192 158.971 1.00 33.25 724 GLY A CA 1
ATOM 5592 C C . GLY A 1 724 ? -74.775 -64.489 158.993 1.00 33.25 724 GLY A C 1
ATOM 5593 O O . GLY A 1 724 ? -75.637 -64.630 159.851 1.00 33.25 724 GLY A O 1
ATOM 5594 N N . LEU A 1 725 ? -74.497 -65.422 158.067 1.00 35.50 725 LEU A N 1
ATOM 5595 C CA . LEU A 1 725 ? -74.712 -66.888 158.140 1.00 35.50 725 LEU A CA 1
ATOM 5596 C C . LEU A 1 725 ? -74.548 -67.520 156.741 1.00 35.50 725 LEU A C 1
ATOM 5598 O O . LEU A 1 725 ? -74.903 -66.902 155.746 1.00 35.50 725 LEU A O 1
ATOM 5602 N N . GLY A 1 726 ? -74.137 -68.794 156.676 1.00 33.88 726 GLY A N 1
ATOM 5603 C CA . GLY A 1 726 ? -74.730 -69.679 155.659 1.00 33.88 726 GLY A CA 1
ATOM 5604 C C . GLY A 1 726 ? -73.888 -70.209 154.492 1.00 33.88 726 GLY A C 1
ATOM 5605 O O . GLY A 1 726 ? -74.438 -70.360 153.415 1.00 33.88 726 GLY A O 1
ATOM 5606 N N . ILE A 1 727 ? -72.637 -70.617 154.734 1.00 38.41 727 ILE A N 1
ATOM 5607 C CA . ILE A 1 727 ? -72.082 -71.889 154.207 1.00 38.41 727 ILE A CA 1
ATOM 5608 C C . ILE A 1 727 ? -72.092 -72.084 152.671 1.00 38.41 727 ILE A C 1
ATOM 5610 O O . ILE A 1 727 ? -73.077 -72.514 152.074 1.00 38.41 727 ILE A O 1
ATOM 5614 N N . ALA A 1 728 ? -70.904 -72.011 152.067 1.00 34.94 728 ALA A N 1
ATOM 5615 C CA . ALA A 1 728 ? -70.592 -72.893 150.945 1.00 34.94 728 ALA A CA 1
ATOM 5616 C C . ALA A 1 728 ? -70.356 -74.325 151.474 1.00 34.94 728 ALA A C 1
ATOM 5618 O O . ALA A 1 728 ? -69.591 -74.495 152.420 1.00 34.94 728 ALA A O 1
ATOM 5619 N N . ALA A 1 729 ? -71.022 -75.314 150.865 1.00 38.94 729 ALA A N 1
ATOM 5620 C CA . ALA A 1 729 ? -70.622 -76.726 150.720 1.00 38.94 729 ALA A CA 1
ATOM 5621 C C . ALA A 1 729 ? -69.809 -77.385 151.878 1.00 38.94 729 ALA A C 1
ATOM 5623 O O . ALA A 1 729 ? -68.638 -77.092 152.083 1.00 38.94 729 ALA A O 1
ATOM 5624 N N . LEU A 1 730 ? -70.279 -78.394 152.630 1.00 37.84 730 LEU A N 1
ATOM 5625 C CA . LEU A 1 730 ? -70.865 -79.664 152.154 1.00 37.84 730 LEU A CA 1
ATOM 5626 C C . LEU A 1 730 ? -70.428 -79.992 150.708 1.00 37.84 730 LEU A C 1
ATOM 5628 O O . LEU A 1 730 ? -71.082 -79.571 149.768 1.00 37.84 730 LEU A O 1
ATOM 5632 N N . THR A 1 731 ? -69.356 -80.744 150.451 1.00 40.12 731 THR A N 1
ATOM 5633 C CA . THR A 1 731 ? -69.035 -82.018 151.115 1.00 40.12 731 THR A CA 1
ATOM 5634 C C . THR A 1 731 ? -67.559 -82.416 151.032 1.00 40.12 731 THR A C 1
ATOM 5636 O O . THR A 1 731 ? -67.008 -82.551 149.945 1.00 40.12 731 THR A O 1
ATOM 5639 N N . ALA A 1 732 ? -67.001 -82.833 152.170 1.00 32.44 732 ALA A N 1
ATOM 5640 C CA . ALA A 1 732 ? -65.991 -83.893 152.230 1.00 32.44 732 ALA A CA 1
ATOM 5641 C C . ALA A 1 732 ? -66.393 -84.920 153.306 1.00 32.44 732 ALA A C 1
ATOM 5643 O O . ALA A 1 732 ? -65.646 -85.235 154.231 1.00 32.44 732 ALA A O 1
ATOM 5644 N N . THR A 1 733 ? -67.624 -85.430 153.204 1.00 53.97 733 THR A N 1
ATOM 5645 C CA . THR A 1 733 ? -68.276 -86.323 154.181 1.00 53.97 733 THR A CA 1
ATOM 5646 C C . THR A 1 733 ? -67.710 -87.755 154.180 1.00 53.97 733 THR A C 1
ATOM 5648 O O . THR A 1 733 ? -68.448 -88.710 154.409 1.00 53.97 733 THR A O 1
ATOM 5651 N N . LEU A 1 734 ? -66.418 -87.941 153.881 1.00 37.59 734 LEU A N 1
ATOM 5652 C CA . LEU A 1 734 ? -65.816 -89.275 153.780 1.00 37.59 734 LEU A CA 1
ATOM 5653 C C . LEU A 1 734 ? -64.315 -89.372 154.103 1.00 37.59 734 LEU A C 1
ATOM 5655 O O . LEU A 1 734 ? -63.677 -90.355 153.743 1.00 37.59 734 LEU A O 1
ATOM 5659 N N . LEU A 1 735 ? -63.791 -88.472 154.944 1.00 40.59 735 LEU A N 1
ATOM 5660 C CA . LEU A 1 735 ? -62.852 -88.928 155.975 1.00 40.59 735 LEU A CA 1
ATOM 5661 C C . LEU A 1 735 ? -63.558 -89.032 157.331 1.00 40.59 735 LEU A C 1
ATOM 5663 O O . LEU A 1 735 ? -63.426 -88.220 158.239 1.00 40.59 735 LEU A O 1
ATOM 5667 N N . TYR A 1 736 ? -64.213 -90.190 157.446 1.00 38.22 736 TYR A N 1
ATOM 5668 C CA . TYR A 1 736 ? -63.981 -91.093 158.570 1.00 38.22 736 TYR A CA 1
ATOM 5669 C C . TYR A 1 736 ? -64.701 -90.677 159.868 1.00 38.22 736 TYR A C 1
ATOM 5671 O O . TYR A 1 736 ? -64.115 -90.250 160.857 1.00 38.22 736 TYR A O 1
ATOM 5679 N N . GLY A 1 737 ? -65.990 -90.973 160.028 1.00 48.75 737 GLY A N 1
ATOM 5680 C CA . GLY A 1 737 ? -66.524 -92.338 159.892 1.00 48.75 737 GLY A CA 1
ATOM 5681 C C . GLY A 1 737 ? -65.987 -93.321 160.956 1.00 48.75 737 GLY A C 1
ATOM 5682 O O . GLY A 1 737 ? -66.669 -94.290 161.281 1.00 48.75 737 GLY A O 1
ATOM 5683 N N . LEU A 1 738 ? -64.816 -93.050 161.558 1.00 44.53 738 LEU A N 1
ATOM 5684 C CA . LEU A 1 738 ? -64.090 -93.993 162.415 1.00 44.53 738 LEU A CA 1
ATOM 5685 C C . LEU A 1 738 ? -63.341 -93.381 163.620 1.00 44.53 738 LEU A C 1
ATOM 5687 O O . LEU A 1 738 ? -62.676 -94.125 164.332 1.00 44.53 738 LEU A O 1
ATOM 5691 N N . TYR A 1 739 ? -63.554 -92.099 163.966 1.00 38.53 739 TYR A N 1
ATOM 5692 C CA . TYR A 1 739 ? -63.479 -91.671 165.386 1.00 38.53 739 TYR A CA 1
ATOM 5693 C C . TYR A 1 739 ? -64.849 -91.389 166.024 1.00 38.53 739 TYR A C 1
ATOM 5695 O O . TYR A 1 739 ? -65.004 -90.714 167.044 1.00 38.53 739 TYR A O 1
ATOM 5703 N N . ARG A 1 740 ? -65.882 -92.040 165.482 1.00 44.69 740 ARG A N 1
ATOM 5704 C CA . ARG A 1 740 ? -67.058 -92.403 166.274 1.00 44.69 740 ARG A CA 1
ATOM 5705 C C . ARG A 1 740 ? -66.573 -93.244 167.471 1.00 44.69 740 ARG A C 1
ATOM 5707 O O . ARG A 1 740 ? -65.985 -94.297 167.262 1.00 44.69 740 ARG A O 1
ATOM 5714 N N . ARG A 1 741 ? -66.930 -92.841 168.701 1.00 46.09 741 ARG A N 1
ATOM 5715 C CA . ARG A 1 741 ? -66.688 -93.539 169.995 1.00 46.09 741 ARG A CA 1
ATOM 5716 C C . ARG A 1 741 ? -65.268 -93.410 170.605 1.00 46.09 741 ARG A C 1
ATOM 5718 O O . ARG A 1 741 ? -64.537 -94.393 170.651 1.00 46.09 741 ARG A O 1
ATOM 5725 N N . ARG A 1 742 ? -65.037 -92.356 171.406 1.00 37.22 742 ARG A N 1
ATOM 5726 C CA . ARG A 1 742 ? -65.188 -92.420 172.889 1.00 37.22 742 ARG A CA 1
ATOM 5727 C C . ARG A 1 742 ? -64.821 -91.107 173.614 1.00 37.22 742 ARG A C 1
ATOM 5729 O O . ARG A 1 742 ? -63.721 -90.609 173.489 1.00 37.22 742 ARG A O 1
ATOM 5736 N N . ARG A 1 743 ? -65.745 -90.670 174.484 1.00 34.88 743 ARG A N 1
ATOM 5737 C CA . ARG A 1 743 ? -65.543 -90.054 175.822 1.00 34.88 743 ARG A CA 1
ATOM 5738 C C . ARG A 1 743 ? -64.382 -89.052 176.070 1.00 34.88 743 ARG A C 1
ATOM 5740 O O . ARG A 1 743 ? -63.255 -89.471 176.261 1.00 34.88 743 ARG A O 1
ATOM 5747 N N . LYS A 1 744 ? -64.808 -87.847 176.492 1.00 39.34 744 LYS A N 1
ATOM 5748 C CA . LYS A 1 744 ? -64.399 -87.094 177.713 1.00 39.34 744 LYS A CA 1
ATOM 5749 C C . LYS A 1 744 ? -62.940 -86.586 177.888 1.00 39.34 744 LYS A C 1
ATOM 5751 O O . LYS A 1 744 ? -62.018 -87.382 177.962 1.00 39.34 744 LYS A O 1
ATOM 5756 N N . ARG A 1 745 ? -62.874 -85.308 178.332 1.00 36.31 745 ARG A N 1
ATOM 5757 C CA . ARG A 1 745 ? -61.800 -84.557 179.055 1.00 36.31 745 ARG A CA 1
ATOM 5758 C C . ARG A 1 745 ? -60.639 -83.966 178.228 1.00 36.31 745 ARG A C 1
ATOM 5760 O O . ARG A 1 745 ? -60.035 -84.682 177.449 1.00 36.31 745 ARG A O 1
ATOM 5767 N N . GLY A 1 746 ? -60.238 -82.727 178.572 1.00 34.19 746 GLY A N 1
ATOM 5768 C CA . GLY A 1 746 ? -58.814 -82.318 178.555 1.00 34.19 746 GLY A CA 1
ATOM 5769 C C . GLY A 1 746 ? -58.423 -80.950 177.956 1.00 34.19 746 GLY A C 1
ATOM 5770 O O . GLY A 1 746 ? -57.933 -80.900 176.843 1.00 34.19 746 GLY A O 1
ATOM 5771 N N . THR A 1 747 ? -58.598 -79.870 178.724 1.00 39.47 747 THR A N 1
ATOM 5772 C CA . THR A 1 747 ? -57.748 -78.647 178.868 1.00 39.47 747 THR A CA 1
ATOM 5773 C C . THR A 1 747 ? -56.503 -78.335 177.977 1.00 39.47 747 THR A C 1
ATOM 5775 O O . THR A 1 747 ? -55.555 -79.110 177.976 1.00 39.47 747 THR A O 1
ATOM 5778 N N . ALA A 1 748 ? -56.432 -77.057 177.534 1.00 37.22 748 ALA A N 1
ATOM 5779 C CA . ALA A 1 748 ? -55.322 -76.059 177.668 1.00 37.22 748 ALA A CA 1
ATOM 5780 C C . ALA A 1 748 ? -54.197 -75.792 176.601 1.00 37.22 748 ALA A C 1
ATOM 5782 O O . ALA A 1 748 ? -53.499 -76.688 176.150 1.00 37.22 748 ALA A O 1
ATOM 5783 N N . SER A 1 749 ? -53.979 -74.469 176.376 1.00 40.44 749 SER A N 1
ATOM 5784 C CA . SER A 1 749 ? -52.736 -73.656 176.150 1.00 40.44 749 SER A CA 1
ATOM 5785 C C . SER A 1 749 ? -51.848 -73.679 174.867 1.00 40.44 749 SER A C 1
ATOM 5787 O O . SER A 1 749 ? -51.125 -74.642 174.672 1.00 40.44 749 SER A O 1
ATOM 5789 N N . ASN A 1 750 ? -51.770 -72.502 174.182 1.00 38.25 750 ASN A N 1
ATOM 5790 C CA . ASN A 1 750 ? -50.587 -71.684 173.720 1.00 38.25 750 ASN A CA 1
ATOM 5791 C C . ASN A 1 750 ? -49.425 -72.296 172.848 1.00 38.25 750 ASN A C 1
ATOM 5793 O O . ASN A 1 750 ? -49.272 -73.508 172.841 1.00 38.25 750 ASN A O 1
ATOM 5797 N N . PRO A 1 751 ? -48.457 -71.516 172.271 1.00 66.31 751 PRO A N 1
ATOM 5798 C CA . PRO A 1 751 ? -48.511 -70.297 171.410 1.00 66.31 751 PRO A CA 1
ATOM 5799 C C . PRO A 1 751 ? -47.482 -70.236 170.213 1.00 66.31 751 PRO A C 1
ATOM 5801 O O . PRO A 1 751 ? -46.525 -70.999 170.173 1.00 66.31 751 PRO A O 1
ATOM 5804 N N . GLY A 1 752 ? -47.551 -69.190 169.357 1.00 40.44 752 GLY A N 1
ATOM 5805 C CA . GLY A 1 752 ? -46.361 -68.410 168.893 1.00 40.44 752 GLY A CA 1
ATOM 5806 C C . GLY A 1 752 ? -45.752 -68.594 167.472 1.00 40.44 752 GLY A C 1
ATOM 5807 O O . GLY A 1 752 ? -45.740 -69.692 166.931 1.00 40.44 752 GLY A O 1
ATOM 5808 N N . GLY A 1 753 ? -45.164 -67.513 166.903 1.00 38.97 753 GLY A N 1
ATOM 5809 C CA . GLY A 1 753 ? -44.234 -67.537 165.735 1.00 38.97 753 GLY A CA 1
ATOM 5810 C C . GLY A 1 753 ? -44.245 -66.297 164.793 1.00 38.97 753 GLY A C 1
ATOM 5811 O O . GLY A 1 753 ? -45.314 -65.846 164.405 1.00 38.97 753 GLY A O 1
ATOM 5812 N N . LYS A 1 754 ? -43.070 -65.755 164.399 1.00 46.72 754 LYS A N 1
ATOM 5813 C CA . LYS A 1 754 ? -42.836 -64.645 163.412 1.00 46.72 754 LYS A CA 1
ATOM 5814 C C . LYS A 1 754 ? -41.961 -65.129 162.225 1.00 46.72 754 LYS A C 1
ATOM 5816 O O . LYS A 1 754 ? -41.363 -66.185 162.397 1.00 46.72 754 LYS A O 1
ATOM 5821 N N . THR A 1 755 ? -41.777 -64.346 161.130 1.00 38.44 755 THR A N 1
ATOM 5822 C CA . THR A 1 755 ? -40.495 -64.098 160.361 1.00 38.44 755 THR A CA 1
ATOM 5823 C C . THR A 1 755 ? -40.680 -63.121 159.149 1.00 38.44 755 THR A C 1
ATOM 5825 O O . THR A 1 755 ? -41.811 -62.887 158.739 1.00 38.44 755 THR A O 1
ATOM 5828 N N . LEU A 1 756 ? -39.581 -62.529 158.625 1.00 45.47 756 LEU A N 1
ATOM 5829 C CA . LEU A 1 756 ? -39.398 -61.502 157.551 1.00 45.47 756 LEU A CA 1
ATOM 5830 C C . LEU A 1 756 ? -38.347 -61.957 156.492 1.00 45.47 756 LEU A C 1
ATOM 5832 O O . LEU A 1 756 ? -37.391 -62.591 156.931 1.00 45.47 756 LEU A O 1
ATOM 5836 N N . VAL A 1 757 ? -38.420 -61.561 155.193 1.00 34.47 757 VAL A N 1
ATOM 5837 C CA . VAL A 1 757 ? -37.321 -61.637 154.157 1.00 34.47 757 VAL A CA 1
ATOM 5838 C C . VAL A 1 757 ? -37.487 -60.586 153.003 1.00 34.47 757 VAL A C 1
ATOM 5840 O O . VAL A 1 757 ? -38.609 -60.160 152.744 1.00 34.47 757 VAL A O 1
ATOM 5843 N N . THR A 1 758 ? -36.390 -60.221 152.295 1.00 44.62 758 THR A N 1
ATOM 5844 C CA . THR A 1 758 ? -36.219 -59.248 151.159 1.00 44.62 758 THR A CA 1
ATOM 5845 C C . THR A 1 758 ? -35.305 -59.828 150.030 1.00 44.62 758 THR A C 1
ATOM 5847 O O . THR A 1 758 ? -34.470 -60.638 150.417 1.00 44.62 758 THR A O 1
ATOM 5850 N N . LEU A 1 759 ? -35.379 -59.435 148.718 1.00 29.78 759 LEU A N 1
ATOM 5851 C CA . LEU A 1 759 ? -34.358 -59.586 147.593 1.00 29.78 759 LEU A CA 1
ATOM 5852 C C . LEU A 1 759 ? -34.912 -59.142 146.172 1.00 29.78 759 LEU A C 1
ATOM 5854 O O . LEU A 1 759 ? -36.095 -58.831 146.113 1.00 29.78 759 LEU A O 1
ATOM 5858 N N . TYR A 1 760 ? -34.209 -59.225 144.998 1.00 31.34 760 TYR A N 1
ATOM 5859 C CA . TYR A 1 760 ? -33.242 -58.254 144.363 1.00 31.34 760 TYR A CA 1
ATOM 5860 C C . TYR A 1 760 ? -33.046 -58.389 142.784 1.00 31.34 760 TYR A C 1
ATOM 5862 O O . TYR A 1 760 ? -33.550 -59.345 142.204 1.00 31.34 760 TYR A O 1
ATOM 5870 N N . VAL A 1 761 ? -32.304 -57.443 142.131 1.00 41.41 761 VAL A N 1
ATOM 5871 C CA . VAL A 1 761 ? -32.188 -56.935 140.693 1.00 41.41 761 VAL A CA 1
ATOM 5872 C C . VAL A 1 761 ? -31.330 -57.697 139.616 1.00 41.41 761 VAL A C 1
ATOM 5874 O O . VAL A 1 761 ? -30.246 -58.168 139.965 1.00 41.41 761 VAL A O 1
ATOM 5877 N N . PRO A 1 762 ? -31.732 -57.741 138.299 1.00 49.66 762 PRO A N 1
ATOM 5878 C CA . PRO A 1 762 ? -30.881 -57.400 137.083 1.00 49.66 762 PRO A CA 1
ATOM 5879 C C . PRO A 1 762 ? -31.659 -56.936 135.773 1.00 49.66 762 PRO A C 1
ATOM 5881 O O . PRO A 1 762 ? -32.879 -56.903 135.825 1.00 49.66 762 PRO A O 1
ATOM 5884 N N . SER A 1 763 ? -31.130 -56.710 134.526 1.00 44.06 763 SER A N 1
ATOM 5885 C CA . SER A 1 763 ? -30.030 -55.845 133.950 1.00 44.06 763 SER A CA 1
ATOM 5886 C C . SER A 1 763 ? -29.905 -55.877 132.362 1.00 44.06 763 SER A C 1
ATOM 5888 O O . SER A 1 763 ? -30.248 -56.920 131.814 1.00 44.06 763 SER A O 1
ATOM 5890 N N . LYS A 1 764 ? -29.264 -54.868 131.677 1.00 42.53 764 LYS A N 1
ATOM 5891 C CA . LYS A 1 764 ? -28.691 -54.778 130.251 1.00 42.53 764 LYS A CA 1
ATOM 5892 C C . LYS A 1 764 ? -29.603 -54.353 129.035 1.00 42.53 764 LYS A C 1
ATOM 5894 O O . LYS A 1 764 ? -30.782 -54.652 129.110 1.00 42.53 764 LYS A O 1
ATOM 5899 N N . LEU A 1 765 ? -29.186 -53.717 127.889 1.00 37.88 765 LEU A N 1
ATOM 5900 C CA . LEU A 1 765 ? -27.893 -53.225 127.273 1.00 37.88 765 LEU A CA 1
ATOM 5901 C C . LEU A 1 765 ? -28.057 -52.193 126.067 1.00 37.88 765 LEU A C 1
ATOM 5903 O O . LEU A 1 765 ? -29.049 -52.294 125.363 1.00 37.88 765 LEU A O 1
ATOM 5907 N N . LEU A 1 766 ? -27.043 -51.306 125.843 1.00 41.22 766 LEU A N 1
ATOM 5908 C CA . LEU A 1 766 ? -26.485 -50.490 124.677 1.00 41.22 766 LEU A CA 1
ATOM 5909 C C . LEU A 1 766 ? -26.995 -50.631 123.192 1.00 41.22 766 LEU A C 1
ATOM 5911 O O . LEU A 1 766 ? -27.660 -51.615 122.911 1.00 41.22 766 LEU A O 1
ATOM 5915 N N . ALA A 1 767 ? -26.651 -49.831 122.137 1.00 41.00 767 ALA A N 1
ATOM 5916 C CA . ALA A 1 767 ? -25.908 -48.558 121.809 1.00 41.00 767 ALA A CA 1
ATOM 5917 C C . ALA A 1 767 ? -26.268 -48.104 120.341 1.00 41.00 767 ALA A C 1
ATOM 5919 O O . ALA A 1 767 ? -26.870 -48.908 119.641 1.00 41.00 767 ALA A O 1
ATOM 5920 N N . GLY A 1 768 ? -26.065 -46.855 119.854 1.00 39.25 768 GLY A N 1
ATOM 5921 C CA . GLY A 1 768 ? -24.854 -46.308 119.159 1.00 39.25 768 GLY A CA 1
ATOM 5922 C C . GLY A 1 768 ? -24.830 -46.574 117.624 1.00 39.25 768 GLY A C 1
ATOM 5923 O O . GLY A 1 768 ? -25.481 -47.518 117.203 1.00 39.25 768 GLY A O 1
ATOM 5924 N N . TYR A 1 769 ? -24.117 -45.871 116.725 1.00 38.00 769 TYR A N 1
ATOM 5925 C CA . TYR A 1 769 ? -23.283 -44.645 116.742 1.00 38.00 769 TYR A CA 1
ATOM 5926 C C . TYR A 1 769 ? -22.956 -44.254 115.259 1.00 38.00 769 TYR A C 1
ATOM 5928 O O . TYR A 1 769 ? -23.589 -44.798 114.353 1.00 38.00 769 TYR A O 1
ATOM 5936 N N . ASN A 1 770 ? -21.974 -43.363 115.012 1.00 42.38 770 ASN A N 1
ATOM 5937 C CA . ASN A 1 770 ? -21.152 -43.373 113.771 1.00 42.38 770 ASN A CA 1
ATOM 5938 C C . ASN A 1 770 ? -20.565 -44.770 113.484 1.00 42.38 770 ASN A C 1
ATOM 5940 O O . ASN A 1 770 ? -20.236 -45.460 114.478 1.00 42.38 770 ASN A O 1
#

Sequence (770 aa):
MKKRRLIVRLTALLLALVLVSALVMTVPAAVGSNQSDQLDLIESLLEELSNEISNRTKYPVEAFEHKNEGSVEGKRGALCNKIGAVINQIEAGAFVGALDKLTNDIKEKIGEWIDGQWETKHELIEKVETIIELIECIFCIDLKPPEIIGVLRYPETPNYDENVTIMAQVIDRESGVESVILSYQVNSASWINVTMNLDDGLYVAEIPPQPYNTTVSYKVYAYDEAGNLAISETYFYLVIDSYPPTISHVEHVPASPNYNETVTVSANVTEPPEASGVKNVTLLYRTNGDWQPTETTLEANLYTGIIPAFPQETVIHYKIRAFDNAGNWADSDVHGYPVTDTYLPLARIDEPADGSYLAGMVSVKVYVYDDNFDRAELKIKDTLVMQWNSTGPHVFDWNTTTPEYPDGVYILQLTAYDIAGNSDAEAIAVILDNTPPLIGVPTWSPEEPLASEEIEVSVWVSEGGCASGVKKVTLWYRTDDEWHFLGMVMPNGLWTATIPGQSAGVNVEFYIEAHDNVGNGDKTSTYDYTVKAPPNLPPVANFSESAETVSTGEVIHFNASDSYDPDGHIESYFWDFGDGTNITVTSAFVDHVYADDGVYTVTLTVTDNDGSTATAISTKTVSNRPPVASFTENATTVLTGEIIRFDASSSEDSDGYIISYLWDFGDGTNATDVTVDHAYDEDGNYTVTLTVTDDDGASCSMSATKIVETEAVGWPLALLAAIGLGIAALTATLLYGLYRRRRKRGTASNPGGKTLVTLYVPSKLLAGYN

Radius of gyration: 103.85 Å; Cα contacts (8 Å, |Δi|>4): 1609; chains: 1; bounding box: 184×122×316 Å

Nearest PDB structures (foldseek):
  4tn9-assembly1_A  TM=9.568E-01  e=5.050E-07  Hathewaya histolytica
  2y72-assembly2_B  TM=9.466E-01  e=1.244E-06  Hathewaya histolytica
  4aqo-assembly1_A  TM=9.555E-01  e=1.907E-06  Hathewaya histolytica
  4u6t-assembly1_A  TM=8.966E-01  e=5.417E-06  Hathewaya histolytica
  7ndg-assembly1_H  TM=2.566E-01  e=4.075E-06  Mus musculus

Secondary structure (DSSP, 8-state):
----SSTTTSTTTGGGS-----------------HHHHHHHHHHHHHHHHHHHH-TTTS-SGGG-SSSSS-HHHHHHHHHHHHHHHHHHHTTT-HHHHHHHIIIIIIHHHHHH--S-HHHHHHHHHHHHHHHHHHHTT------PPEEEEEEEESSS-BTT--EEEEEEEE-SSS-EEEEEEEEEETT---EEEEPEEETTEEEEEEPP--TTPEEEEEEEEEETT--EEE---EEEEPB--PPPEEEEEEEESSSPPTT--EEEEEEEE--TTS--EEEEEEEEESSSSPEEEE-EEETTEEEEEEPP-SS-EEEEEEEEEEESSS-EEE---EEEEE---SPPEEEEEESPTT-EE-SEEEEEEEEE-SSEEEEEEEETTEEEEEESSSEEEEEEEETTSTTS-SEEEEEEEEEEESSS-EEEEEEEEEE---PPEEPPPEEESSSPBTT--EEEEE-EE--TT---EEEEEEEEESSSSPEEEE-B-SSSSEEEEEPP--TTPEEEEEEEEEESSS-EEEPPPEEEEPBPPPPPPPB---EES-SEEETTPEEEEE-TT-B-SSS-EEEEEEE-SSS-EEEESSSEEEEE-SS-EEEEEEEEEEETTS-EEEEEEEEEEEPPPPB---EES-SEEETTPEEEEE-TT-B-SSS-EEEEEEE-SSS-EE-SSEEEEE-SS-EEEEEEEEEEETTS-EEEEEEEEEEE------------------S----TTS-TT--------------------------------

pLDDT: mean 83.8, std 18.45, range [25.2, 98.38]

Foldseek 3Di:
DDDDDVCVPVVVVCVVVPPDDDDDDDDDDDDPVDPVVLLVVLLVLLVVLLVQLVDCVNPNLVQQPDDDDDRSVVLSVQLSVLSVVLNVCSVVVNLVVSLCSLPPPNLVSLVPGTDDDPVSSVVSNVSSVVSSVSSVVVDDDDDDWKDFPDKDWPPPAAAQQDKIKIKIQIFDDRFTWDWKWKWKDKQPDDIDIDTFDDDPRITIDIDGGAFAQIKMKIKMWTAGPNGDIDIDDIDIHGHHHDDWWDKDDWDKPPPAAAAQDKIKIKIATDDDPRYQIWDAKWKWKDQDDDTDTFGWDADPRMTITIDGGHHDWTKMKIWMKTGGNRGDIDIDDIDIHIHHHPDAKDKAFPPDAFAAEAEAKGKTKIFIDDSQWQKKFKDKANHTDDMDGDGGIDIDTDGCPDPVNPWAKIKIKMKTAGPNGHIDIDIGIYTYDHDAKDKADKDKPPPAAAAQDKIKIKIAIGDDPSFQAWDWKKKWKDQDPDIDIDTFDQPDRITIDIDGGHGAQTKMKIKMKTAGPNGDIDIDDIDIDGHHYDDFDAKAWDKDWPDQEEAAFDKIKMARPVIAGPPFGWQWKKKDFQQRDIDIDRHRIDMDGHLDFAKTKIKIWIATPVGHIDIDIGIHGYDADAWAFDKDWPAQEEEAFDKIKMARPPIGGDRFGWPWKWKDFQPRDIDIDRIDIDGHRDFDKTKIKIKIATPVGHIDIDIDIHGYHYDDDDDDDDDDDDDDDDDDDDDPPPPDPPPPDDDDDDDDDYDDDDDDDDDDDDDDDDDDDD

Mean predicted aligned error: 21.06 Å